Protein AF-0000000080276991 (afdb_homodimer)

Secondary structure (DSSP, 8-state):
-PPPEEES-HHHHHHHHTHHHHHHH----SHHHHHHHHT-----HHHHHHHHHHHHHHHHHHHH-HHHHHHHHHHHHT----HHHHHHHHTTPPP-HHHHHHHHHHHHHHHHHHHHHHHHHTT-GGGPPPP-HHHHHHH-TT----S-----GGG-HHHHHHHHHHHHHHHS---THHHHHHHHHHHHHHHHHHHHHHHHHHHHHTTHHHHHHHHHHHHHHHHHHHHHHHHHHHT-B--EEE-TTS--SEEEEEEE--HHHHHHHHHTT-----EEEEEESEEEEEES-GGGSHHHHHHHHHHHHHHHHTT--BSSSEEEEE--SEEEEE---TTSPPPHHHHHHHHHHHHHHHHHHHHHS-EEEEEESTTTTS-HHHHHHHHHHHHHHHHHHTSEEEEEES-S----SEEEEEEEE-SGGGGG--SGGGGGGGEEEEEEE--SS----HHHHHHHHTT--HHHHHHHHHHHHHH-/-PPPEEES-HHHHHHHHTHHHHHHH----SHHHHHHHHT-----HHHHHHHHHHHHHHHHHHHH-HHHHHHHHHHHHT----HHHHHHHHTTPPP-HHHHHHHHHHHHHHHHHHHHHHHHHTT-GGGPPPP-HHHHHHH-TT----S-----GGG-HHHHHHHHHHHHHHH----THHHHHHHHHHHHHHHHHHHHHHHHHHHHHTTHHHHHHHHHHHHHHHHHHHHHHHHHHHT-B--EEE-TTS--SEEEEEEE--HHHHHHHHHTT-----EEEEEESEEEEEE--GGGSHHHHHHHHHHHHHHHHTT--BSSSEEEEE--SEEEEE---TTSPPPHHHHHHHHHHHHHHHHHHHHHS-EEEEEESTTTTS-HHHHHHHHHHHHHHHHHHTSEEEEEES-S----SEEEEEEEE-SGGGGG--SGGGGGGGEEEEEEE--SS----HHHHHHHHTT--HHHHHHHHHHHHH--

Structure (mmCIF, N/CA/C/O backbone):
data_AF-0000000080276991-model_v1
#
loop_
_entity.id
_entity.type
_entity.pdbx_description
1 polymer 'DNA mismatch repair protein MutS'
#
loop_
_atom_site.group_PDB
_atom_site.id
_atom_site.type_symbol
_atom_site.label_atom_id
_atom_site.label_alt_id
_atom_site.label_comp_id
_atom_site.label_asym_id
_atom_site.label_entity_id
_atom_site.label_seq_id
_atom_site.pdbx_PDB_ins_code
_atom_site.Cartn_x
_atom_site.Cartn_y
_atom_site.Cartn_z
_atom_site.occupancy
_atom_site.B_iso_or_equiv
_atom_site.auth_seq_id
_atom_site.auth_comp_id
_atom_site.auth_asym_id
_atom_site.auth_atom_id
_atom_site.pdbx_PDB_model_num
ATOM 1 N N . MET A 1 1 ? -2.363 28.938 27.312 1 52.66 1 MET A N 1
ATOM 2 C CA . MET A 1 1 ? -3.02 29 26.016 1 52.66 1 MET A CA 1
ATOM 3 C C . MET A 1 1 ? -3.027 27.641 25.328 1 52.66 1 MET A C 1
ATOM 5 O O . MET A 1 1 ? -1.996 26.969 25.266 1 52.66 1 MET A O 1
ATOM 9 N N . THR A 1 2 ? -4.258 27.094 25.188 1 68.06 2 THR A N 1
ATOM 10 C CA . THR A 1 2 ? -4.48 25.688 24.844 1 68.06 2 THR A CA 1
ATOM 11 C C . THR A 1 2 ? -4.078 25.406 23.406 1 68.06 2 THR A C 1
ATOM 13 O O . THR A 1 2 ? -4.43 26.172 22.5 1 68.06 2 THR A O 1
ATOM 16 N N . LEU A 1 3 ? -3.059 24.531 23.25 1 77.38 3 LEU A N 1
ATOM 17 C CA . LEU A 1 3 ? -2.605 24.125 21.922 1 77.38 3 LEU A CA 1
ATOM 18 C C . LEU A 1 3 ? -3.471 23 21.359 1 77.38 3 LEU A C 1
ATOM 20 O O . LEU A 1 3 ? -3.982 22.172 22.125 1 77.38 3 LEU A O 1
ATOM 24 N N . THR A 1 4 ? -3.664 23.172 20.141 1 84.12 4 THR A N 1
ATOM 25 C CA . THR A 1 4 ? -4.43 22.125 19.453 1 84.12 4 THR A CA 1
ATOM 26 C C . THR A 1 4 ? -3.68 20.797 19.484 1 84.12 4 THR A C 1
ATOM 28 O O . THR A 1 4 ? -2.479 20.75 19.203 1 84.12 4 THR A O 1
ATOM 31 N N . THR A 1 5 ? -4.336 19.75 19.875 1 87.06 5 THR A N 1
ATOM 32 C CA . THR A 1 5 ? -3.803 18.406 19.844 1 87.06 5 THR A CA 1
ATOM 33 C C . THR A 1 5 ? -4.457 17.594 18.734 1 87.06 5 THR A C 1
ATOM 35 O O . THR A 1 5 ? -5.598 17.859 18.344 1 87.06 5 THR A O 1
ATOM 38 N N . THR A 1 6 ? -3.688 16.719 18.234 1 87.5 6 THR A N 1
ATOM 39 C CA . THR A 1 6 ? -4.219 15.898 17.141 1 87.5 6 THR A CA 1
ATOM 40 C C . THR A 1 6 ? -4.363 14.445 17.578 1 87.5 6 THR A C 1
ATOM 42 O O . THR A 1 6 ? -3.592 13.961 18.406 1 87.5 6 THR A O 1
ATOM 45 N N . LEU A 1 7 ? -5.289 13.828 17.062 1 86.81 7 LEU A N 1
ATOM 46 C CA . LEU A 1 7 ? -5.527 12.391 17.156 1 86.81 7 LEU A CA 1
ATOM 47 C C . LEU A 1 7 ? -5.73 11.781 15.766 1 86.81 7 LEU A C 1
ATOM 49 O O . LEU A 1 7 ? -6.641 12.188 15.039 1 86.81 7 LEU A O 1
ATOM 53 N N . PRO A 1 8 ? -4.793 10.82 15.484 1 88.69 8 PRO A N 1
ATOM 54 C CA . PRO A 1 8 ? -3.686 10.219 16.234 1 88.69 8 PRO A CA 1
ATOM 55 C C . PRO A 1 8 ? -2.504 11.172 16.406 1 88.69 8 PRO A C 1
ATOM 57 O O . PRO A 1 8 ? -2.666 12.391 16.281 1 88.69 8 PRO A O 1
ATOM 60 N N . LYS A 1 9 ? -1.413 10.5 16.766 1 87.56 9 LYS A N 1
ATOM 61 C CA . LYS A 1 9 ? -0.239 11.336 17.031 1 87.56 9 LYS A CA 1
ATOM 62 C C . LYS A 1 9 ? 0.124 12.164 15.797 1 87.56 9 LYS A C 1
ATOM 64 O O . LYS A 1 9 ? -0.217 11.805 14.672 1 87.56 9 LYS A O 1
ATOM 69 N N . ARG A 1 10 ? 0.792 13.203 16.047 1 89.62 10 ARG A N 1
ATOM 70 C CA . ARG A 1 10 ? 1.015 14.281 15.078 1 89.62 10 ARG A CA 1
ATOM 71 C C . ARG A 1 10 ? 1.619 13.742 13.781 1 89.62 10 ARG A C 1
ATOM 73 O O . ARG A 1 10 ? 1.128 14.031 12.695 1 89.62 10 ARG A O 1
ATOM 80 N N . GLU A 1 11 ? 2.689 12.984 13.891 1 85.81 11 GLU A N 1
ATOM 81 C CA . GLU A 1 11 ? 3.35 12.461 12.695 1 85.81 11 GLU A CA 1
ATOM 82 C C . GLU A 1 11 ? 2.375 11.656 11.836 1 85.81 11 GLU A C 1
ATOM 84 O O . GLU A 1 11 ? 2.318 11.844 10.617 1 85.81 11 GLU A O 1
ATOM 89 N N . GLU A 1 12 ? 1.631 10.852 12.484 1 87.81 12 GLU A N 1
ATOM 90 C CA . GLU A 1 12 ? 0.636 10.039 11.781 1 87.81 12 GLU A CA 1
ATOM 91 C C . GLU A 1 12 ? -0.492 10.914 11.234 1 87.81 12 GLU A C 1
ATOM 93 O O . GLU A 1 12 ? -0.953 10.703 10.109 1 87.81 12 GLU A O 1
ATOM 98 N N . PHE A 1 13 ? -0.869 11.883 12.016 1 92.38 13 PHE A N 1
ATOM 99 C CA . PHE A 1 13 ? -1.935 12.789 11.609 1 92.38 13 PHE A CA 1
ATOM 100 C C . PHE A 1 13 ? -1.542 13.547 10.352 1 92.38 13 PHE A C 1
ATOM 102 O O . PHE A 1 13 ? -2.334 13.664 9.414 1 92.38 13 PHE A O 1
ATOM 109 N N . GLU A 1 14 ? -0.355 14.055 10.266 1 91.5 14 GLU A N 1
ATOM 110 C CA . GLU A 1 14 ? 0.133 14.812 9.117 1 91.5 14 GLU A CA 1
ATOM 111 C C . GLU A 1 14 ? 0.188 13.945 7.863 1 91.5 14 GLU A C 1
ATOM 113 O O . GLU A 1 14 ? -0.109 14.422 6.766 1 91.5 14 GLU A O 1
ATOM 118 N N . ARG A 1 15 ? 0.499 12.773 8.094 1 87.94 15 ARG A N 1
ATOM 119 C CA . ARG A 1 15 ? 0.535 11.844 6.965 1 87.94 15 ARG A CA 1
ATOM 120 C C . ARG A 1 15 ? -0.868 11.578 6.434 1 87.94 15 ARG A C 1
ATOM 122 O O . ARG A 1 15 ? -1.09 11.602 5.219 1 87.94 15 ARG A O 1
ATOM 129 N N . LEU A 1 16 ? -1.776 11.391 7.242 1 88.38 16 LEU A N 1
ATOM 130 C CA . LEU A 1 16 ? -3.141 11.031 6.867 1 88.38 16 LEU A CA 1
ATOM 131 C C . LEU A 1 16 ? -3.842 12.195 6.18 1 88.38 16 LEU A C 1
ATOM 133 O O . LEU A 1 16 ? -4.652 11.992 5.277 1 88.38 16 LEU A O 1
ATOM 137 N N . THR A 1 17 ? -3.543 13.406 6.59 1 91.81 17 THR A N 1
ATOM 138 C CA . THR A 1 17 ? -4.211 14.586 6.055 1 91.81 17 THR A CA 1
ATOM 139 C C . THR A 1 17 ? -3.568 15.023 4.738 1 91.81 17 THR A C 1
ATOM 141 O O . THR A 1 17 ? -4.164 15.781 3.973 1 91.81 17 THR A O 1
ATOM 144 N N . GLY A 1 18 ? -2.348 14.688 4.555 1 88.88 18 GLY A N 1
ATOM 145 C CA . GLY A 1 18 ? -1.602 15.156 3.398 1 88.88 18 GLY A CA 1
ATOM 146 C C . GLY A 1 18 ? -0.81 16.422 3.674 1 88.88 18 GLY A C 1
ATOM 147 O O . GLY A 1 18 ? -0.346 17.078 2.744 1 88.88 18 GLY A O 1
ATOM 148 N N . PHE A 1 19 ? -0.655 16.75 4.938 1 95.44 19 PHE A N 1
ATOM 149 C CA . PHE A 1 19 ? 0.073 17.953 5.293 1 95.44 19 PHE A CA 1
ATOM 150 C C . PHE A 1 19 ? 1.536 17.844 4.879 1 95.44 19 PHE A C 1
ATOM 152 O O . PHE A 1 19 ? 2.205 18.859 4.68 1 95.44 19 PHE A O 1
ATOM 159 N N . GLU A 1 20 ? 2.027 16.688 4.738 1 91.62 20 GLU A N 1
ATOM 160 C CA . GLU A 1 20 ? 3.404 16.484 4.293 1 91.62 20 GLU A CA 1
ATOM 161 C C . GLU A 1 20 ? 3.654 17.172 2.949 1 91.62 20 GLU A C 1
ATOM 163 O O . GLU A 1 20 ? 4.75 17.672 2.697 1 91.62 20 GLU A O 1
ATOM 168 N N . TYR A 1 21 ? 2.658 17.141 2.148 1 93.75 21 TYR A N 1
ATOM 169 C CA . TYR A 1 21 ? 2.746 17.797 0.856 1 93.75 21 TYR A CA 1
ATOM 170 C C . TYR A 1 21 ? 2.961 19.297 1.033 1 93.75 21 TYR A C 1
ATOM 172 O O . TYR A 1 21 ? 3.781 19.906 0.336 1 93.75 21 TYR A O 1
ATOM 180 N N . ILE A 1 22 ? 2.287 19.906 1.948 1 95.88 22 ILE A N 1
ATOM 181 C CA . ILE A 1 22 ? 2.393 21.344 2.244 1 95.88 22 ILE A CA 1
ATOM 182 C C . ILE A 1 22 ? 3.781 21.641 2.803 1 95.88 22 ILE A C 1
ATOM 184 O O . ILE A 1 22 ? 4.43 22.609 2.375 1 95.88 22 ILE A O 1
ATOM 188 N N . LYS A 1 23 ? 4.168 20.797 3.691 1 94.31 23 LYS A N 1
ATOM 189 C CA . LYS A 1 23 ? 5.473 20.969 4.328 1 94.31 23 LYS A CA 1
ATOM 190 C C . LYS A 1 23 ? 6.594 20.953 3.295 1 94.31 23 LYS A C 1
ATOM 192 O O . LYS A 1 23 ? 7.562 21.719 3.41 1 94.31 23 LYS A O 1
ATOM 197 N N . ASN A 1 24 ? 6.434 20.172 2.305 1 94.38 24 ASN A N 1
ATOM 198 C CA . ASN A 1 24 ? 7.469 20.016 1.287 1 94.38 24 ASN A CA 1
ATOM 199 C C . ASN A 1 24 ? 7.492 21.203 0.328 1 94.38 24 ASN A C 1
ATOM 201 O O . ASN A 1 24 ? 8.484 21.438 -0.364 1 94.38 24 ASN A O 1
ATOM 205 N N . LYS A 1 25 ? 6.477 21.969 0.309 1 95.94 25 LYS A N 1
ATOM 206 C CA . LYS A 1 25 ? 6.379 23.094 -0.622 1 95.94 25 LYS A CA 1
ATOM 207 C C . LYS A 1 25 ? 6.867 24.391 0.024 1 95.94 25 LYS A C 1
ATOM 209 O O . LYS A 1 25 ? 7.207 25.344 -0.674 1 95.94 25 LYS A O 1
ATOM 214 N N . ILE A 1 26 ? 6.902 24.375 1.318 1 96.75 26 ILE A N 1
ATOM 215 C CA . ILE A 1 26 ? 7.344 25.578 2.025 1 96.75 26 ILE A CA 1
ATOM 216 C C . ILE A 1 26 ? 8.852 25.766 1.832 1 96.75 26 ILE A C 1
ATOM 218 O O . ILE A 1 26 ? 9.617 24.797 1.904 1 96.75 26 ILE A O 1
ATOM 222 N N . ASP A 1 27 ? 9.219 27.016 1.611 1 96.62 27 ASP A N 1
ATOM 223 C CA . ASP A 1 27 ? 10.625 27.25 1.288 1 96.62 27 ASP A CA 1
ATOM 224 C C . ASP A 1 27 ? 11.172 28.438 2.082 1 96.62 27 ASP A C 1
ATOM 226 O O . ASP A 1 27 ? 11.492 29.484 1.51 1 96.62 27 ASP A O 1
ATOM 230 N N . PRO A 1 28 ? 11.352 28.203 3.342 1 97.75 28 PRO A N 1
ATOM 231 C CA . PRO A 1 28 ? 12.031 29.25 4.113 1 97.75 28 PRO A CA 1
ATOM 232 C C . PRO A 1 28 ? 13.484 29.453 3.674 1 97.75 28 PRO A C 1
ATOM 234 O O . PRO A 1 28 ? 14.125 28.516 3.182 1 97.75 28 PRO A O 1
ATOM 237 N N . LYS A 1 29 ? 13.984 30.625 3.881 1 97.75 29 LYS A N 1
ATOM 238 C CA . LYS A 1 29 ? 15.297 30.953 3.326 1 97.75 29 LYS A CA 1
ATOM 239 C C . LYS A 1 29 ? 16.375 30.922 4.406 1 97.75 29 LYS A C 1
ATOM 241 O O . LYS A 1 29 ? 17.547 30.703 4.105 1 97.75 29 LYS A O 1
ATOM 246 N N . THR A 1 30 ? 15.984 31.172 5.66 1 97.81 30 THR A N 1
ATOM 247 C CA . THR A 1 30 ? 16.953 31.188 6.746 1 97.81 30 THR A CA 1
ATOM 248 C C . THR A 1 30 ? 17.031 29.828 7.426 1 97.81 30 THR A C 1
ATOM 250 O O . THR A 1 30 ? 16.062 29.047 7.395 1 97.81 30 THR A O 1
ATOM 253 N N . PRO A 1 31 ? 18.141 29.547 8.031 1 96.5 31 PRO A N 1
ATOM 254 C CA . PRO A 1 31 ? 18.219 28.297 8.805 1 96.5 31 PRO A CA 1
ATOM 255 C C . PRO A 1 31 ? 17.203 28.234 9.938 1 96.5 31 PRO A C 1
ATOM 257 O O . PRO A 1 31 ? 16.641 27.172 10.211 1 96.5 31 PRO A O 1
ATOM 260 N N . MET A 1 32 ? 16.969 29.344 10.539 1 95.69 32 MET A N 1
ATOM 261 C CA . MET A 1 32 ? 15.984 29.391 11.625 1 95.69 32 MET A CA 1
ATOM 262 C C . MET A 1 32 ? 14.578 29.109 11.102 1 95.69 32 MET A C 1
ATOM 264 O O . MET A 1 32 ? 13.797 28.406 11.75 1 95.69 32 MET A O 1
ATOM 268 N N . GLY A 1 33 ? 14.344 29.641 9.992 1 96.31 33 GLY A N 1
ATOM 269 C CA . GLY A 1 33 ? 13.062 29.359 9.367 1 96.31 33 GLY A CA 1
ATOM 270 C C . GLY A 1 33 ? 12.867 27.906 9.008 1 96.31 33 GLY A C 1
ATOM 271 O O . GLY A 1 33 ? 11.805 27.328 9.25 1 96.31 33 GLY A O 1
ATOM 272 N N . LYS A 1 34 ? 13.914 27.328 8.477 1 96.5 34 LYS A N 1
ATOM 273 C CA . LYS A 1 34 ? 13.875 25.906 8.133 1 96.5 34 LYS A CA 1
ATOM 274 C C . LYS A 1 34 ? 13.633 25.047 9.367 1 96.5 34 LYS A C 1
ATOM 276 O O . LYS A 1 34 ? 12.836 24.109 9.32 1 96.5 34 LYS A O 1
ATOM 281 N N . ARG A 1 35 ? 14.258 25.391 10.406 1 95.19 35 ARG A N 1
ATOM 282 C CA . ARG A 1 35 ? 14.078 24.672 11.664 1 95.19 35 ARG A CA 1
ATOM 283 C C . ARG A 1 35 ? 12.664 24.844 12.188 1 95.19 35 ARG A C 1
ATOM 285 O O . ARG A 1 35 ? 12.07 23.891 12.711 1 95.19 35 ARG A O 1
ATOM 292 N N . TYR A 1 36 ? 12.18 26.016 12.078 1 95.75 36 TYR A N 1
ATOM 293 C CA . TYR A 1 36 ? 10.828 26.297 12.531 1 95.75 36 TYR A CA 1
ATOM 294 C C . TYR A 1 36 ? 9.82 25.375 11.844 1 95.75 36 TYR A C 1
ATOM 296 O O . TYR A 1 36 ? 8.984 24.75 12.508 1 95.75 36 TYR A O 1
ATOM 304 N N . PHE A 1 37 ? 9.906 25.25 10.586 1 96.12 37 PHE A N 1
ATOM 305 C CA . PHE A 1 37 ? 8.922 24.484 9.836 1 96.12 37 PHE A CA 1
ATOM 306 C C . PHE A 1 37 ? 9.148 22.984 10 1 96.12 37 PHE A C 1
ATOM 308 O O . PHE A 1 37 ? 8.234 22.188 9.828 1 96.12 37 PHE A O 1
ATOM 315 N N . LYS A 1 38 ? 10.328 22.609 10.32 1 92.25 38 LYS A N 1
ATOM 316 C CA . LYS A 1 38 ? 10.617 21.219 10.625 1 92.25 38 LYS A CA 1
ATOM 317 C C . LYS A 1 38 ? 9.914 20.766 11.898 1 92.25 38 LYS A C 1
ATOM 319 O O . LYS A 1 38 ? 9.43 19.641 11.984 1 92.25 38 LYS A O 1
ATOM 324 N N . TYR A 1 39 ? 9.828 21.719 12.828 1 91.94 39 TYR A N 1
ATOM 325 C CA . TYR A 1 39 ? 9.25 21.391 14.125 1 91.94 39 TYR A CA 1
ATOM 326 C C . TYR A 1 39 ? 7.98 22.188 14.375 1 91.94 39 TYR A C 1
ATOM 328 O O . TYR A 1 39 ? 7.754 22.672 15.492 1 91.94 39 TYR A O 1
ATOM 336 N N . LEU A 1 40 ? 7.238 22.25 13.391 1 92.69 40 LEU A N 1
ATOM 337 C CA . LEU A 1 40 ? 6.012 23.047 13.438 1 92.69 40 LEU A CA 1
ATOM 338 C C . LEU A 1 40 ? 5.078 22.531 14.531 1 92.69 40 LEU A C 1
ATOM 340 O O . LEU A 1 40 ? 4.879 21.328 14.672 1 92.69 40 LEU A O 1
ATOM 344 N N . GLN A 1 41 ? 4.555 23.484 15.312 1 92.19 41 GLN A N 1
ATOM 345 C CA . GLN A 1 41 ? 3.58 23.172 16.359 1 92.19 41 GLN A CA 1
ATOM 346 C C . GLN A 1 41 ? 2.355 24.078 16.25 1 92.19 41 GLN A C 1
ATOM 348 O O . GLN A 1 41 ? 2.465 25.234 15.812 1 92.19 41 GLN A O 1
ATOM 353 N N . PRO A 1 42 ? 1.209 23.562 16.672 1 95.44 42 PRO A N 1
ATOM 354 C CA . PRO A 1 42 ? 0.03 24.422 16.672 1 95.44 42 PRO A CA 1
ATOM 355 C C . PRO A 1 42 ? 0.218 25.672 17.547 1 95.44 42 PRO A C 1
ATOM 357 O O . PRO A 1 42 ? 0.994 25.641 18.5 1 95.44 42 PRO A O 1
ATOM 360 N N . LEU A 1 43 ? -0.495 26.703 17.125 1 96.69 43 LEU A N 1
ATOM 361 C CA . LEU A 1 43 ? -0.382 27.984 17.812 1 96.69 43 LEU A CA 1
ATOM 362 C C . LEU A 1 43 ? -1.617 28.266 18.672 1 96.69 43 LEU A C 1
ATOM 364 O O . LEU A 1 43 ? -2.645 27.594 18.5 1 96.69 43 LEU A O 1
ATOM 368 N N . ASN A 1 44 ? -1.461 29.156 19.609 1 95.06 44 ASN A N 1
ATOM 369 C CA . ASN A 1 44 ? -2.65 29.641 20.297 1 95.06 44 ASN A CA 1
ATOM 370 C C . ASN A 1 44 ? -3.43 30.641 19.453 1 95.06 44 ASN A C 1
ATOM 372 O O . ASN A 1 44 ? -2.943 31.078 18.406 1 95.06 44 ASN A O 1
ATOM 376 N N . TYR A 1 45 ? -4.582 30.953 19.859 1 95.62 45 TYR A N 1
ATOM 377 C CA . TYR A 1 45 ? -5.52 31.734 19.062 1 95.62 45 TYR A CA 1
ATOM 378 C C . TYR A 1 45 ? -4.91 33.062 18.672 1 95.62 45 TYR A C 1
ATOM 380 O O . TYR A 1 45 ? -4.961 33.469 17.5 1 95.62 45 TYR A O 1
ATOM 388 N N . GLU A 1 46 ? -4.293 33.75 19.578 1 95.69 46 GLU A N 1
ATOM 389 C CA . GLU A 1 46 ? -3.732 35.062 19.328 1 95.69 46 GLU A CA 1
ATOM 390 C C . GLU A 1 46 ? -2.621 35 18.281 1 95.69 46 GLU A C 1
ATOM 392 O O . GLU A 1 46 ? -2.562 35.844 17.391 1 95.69 46 GLU A O 1
ATOM 397 N N . HIS A 1 47 ? -1.778 34.031 18.438 1 96.5 47 HIS A N 1
ATOM 398 C CA . HIS A 1 47 ? -0.653 33.906 17.516 1 96.5 47 HIS A CA 1
ATOM 399 C C . HIS A 1 47 ? -1.123 33.5 16.125 1 96.5 47 HIS A C 1
ATOM 401 O O . HIS A 1 47 ? -0.512 33.875 15.117 1 96.5 47 HIS A O 1
ATOM 407 N N . ILE A 1 48 ? -2.195 32.75 16.094 1 97.81 48 ILE A N 1
ATOM 408 C CA . ILE A 1 48 ? -2.758 32.406 14.789 1 97.81 48 ILE A CA 1
ATOM 409 C C . ILE A 1 48 ? -3.207 33.656 14.062 1 97.81 48 ILE A C 1
ATOM 411 O O . ILE A 1 48 ? -2.875 33.875 12.891 1 97.81 48 ILE A O 1
ATOM 415 N N . LEU A 1 49 ? -3.863 34.5 14.75 1 97.31 49 LEU A N 1
ATOM 416 C CA . LEU A 1 49 ? -4.367 35.719 14.148 1 97.31 49 LEU A CA 1
ATOM 417 C C . LEU A 1 49 ? -3.215 36.594 13.664 1 97.31 49 LEU A C 1
ATOM 419 O O . LEU A 1 49 ? -3.301 37.219 12.602 1 97.31 49 LEU A O 1
ATOM 423 N N . GLU A 1 50 ? -2.197 36.625 14.492 1 97.19 50 GLU A N 1
ATOM 424 C CA . GLU A 1 50 ? -1.012 37.375 14.109 1 97.19 50 GLU A CA 1
ATOM 425 C C . GLU A 1 50 ? -0.426 36.875 12.797 1 97.19 50 GLU A C 1
ATOM 427 O O . GLU A 1 50 ? -0.153 37.656 11.883 1 97.19 50 GLU A O 1
ATOM 432 N N . HIS A 1 51 ? -0.233 35.594 12.758 1 98.19 51 HIS A N 1
ATOM 433 C CA . HIS A 1 51 ? 0.333 35 11.555 1 98.19 51 HIS A CA 1
ATOM 434 C C . HIS A 1 51 ? -0.547 35.281 10.336 1 98.19 51 HIS A C 1
ATOM 436 O O . HIS A 1 51 ? -0.042 35.594 9.258 1 98.19 51 HIS A O 1
ATOM 442 N N . LEU A 1 52 ? -1.886 35.125 10.539 1 98.5 52 LEU A N 1
ATOM 443 C CA . LEU A 1 52 ? -2.816 35.312 9.43 1 98.5 52 LEU A CA 1
ATOM 444 C C . LEU A 1 52 ? -2.768 36.75 8.914 1 98.5 52 LEU A C 1
ATOM 446 O O . LEU A 1 52 ? -2.682 37 7.707 1 98.5 52 LEU A O 1
ATOM 450 N N . ASN A 1 53 ? -2.785 37.656 9.797 1 97.69 53 ASN A N 1
ATOM 451 C CA . ASN A 1 53 ? -2.742 39.062 9.422 1 97.69 53 ASN A CA 1
ATOM 452 C C . ASN A 1 53 ? -1.417 39.406 8.758 1 97.69 53 ASN A C 1
ATOM 454 O O . ASN A 1 53 ? -1.396 40.125 7.758 1 97.69 53 ASN A O 1
ATOM 458 N N . ASP A 1 54 ? -0.353 38.969 9.344 1 97.81 54 ASP A N 1
ATOM 459 C CA . ASP A 1 54 ? 0.969 39.25 8.805 1 97.81 54 ASP A CA 1
ATOM 460 C C . ASP A 1 54 ? 1.171 38.594 7.445 1 97.81 54 ASP A C 1
ATOM 462 O O . ASP A 1 54 ? 1.828 39.156 6.562 1 97.81 54 ASP A O 1
ATOM 466 N N . THR A 1 55 ? 0.619 37.406 7.285 1 98.38 55 THR A N 1
ATOM 467 C CA . THR A 1 55 ? 0.67 36.75 5.988 1 98.38 55 THR A CA 1
ATOM 468 C C . THR A 1 55 ? -0.089 37.562 4.938 1 98.38 55 THR A C 1
ATOM 470 O O . THR A 1 55 ? 0.376 37.719 3.807 1 98.38 55 THR A O 1
ATOM 473 N N . GLU A 1 56 ? -1.252 38.062 5.309 1 97.69 56 GLU A N 1
ATOM 474 C CA . GLU A 1 56 ? -2.031 38.906 4.406 1 97.69 56 GLU A CA 1
ATOM 475 C C . GLU A 1 56 ? -1.24 40.125 3.98 1 97.69 56 GLU A C 1
ATOM 477 O O . GLU A 1 56 ? -1.263 40.5 2.811 1 97.69 56 GLU A O 1
ATOM 482 N N . PHE A 1 57 ? -0.557 40.656 4.922 1 96.31 57 PHE A N 1
ATOM 483 C CA . PHE A 1 57 ? 0.277 41.844 4.66 1 96.31 57 PHE A CA 1
ATOM 484 C C . PHE A 1 57 ? 1.359 41.5 3.639 1 96.31 57 PHE A C 1
ATOM 486 O O . PHE A 1 57 ? 1.548 42.25 2.668 1 96.31 57 PHE A O 1
ATOM 493 N N . PHE A 1 58 ? 2.07 40.469 3.818 1 97 58 PHE A N 1
ATOM 494 C CA . PHE A 1 58 ? 3.154 40.094 2.916 1 97 58 PHE A CA 1
ATOM 495 C C . PHE A 1 58 ? 2.609 39.719 1.547 1 97 58 PHE A C 1
ATOM 497 O O . PHE A 1 58 ? 3.283 39.906 0.53 1 97 58 PHE A O 1
ATOM 504 N N . LEU A 1 59 ? 1.422 39.156 1.543 1 97.44 59 LEU A N 1
ATOM 505 C CA . LEU A 1 59 ? 0.795 38.844 0.261 1 97.44 59 LEU A CA 1
ATOM 506 C C . LEU A 1 59 ? 0.557 40.125 -0.544 1 97.44 59 LEU A C 1
ATOM 508 O O . LEU A 1 59 ? 0.746 40.125 -1.763 1 97.44 59 LEU A O 1
ATOM 512 N N . HIS A 1 60 ? 0.12 41.062 0.152 1 95.75 60 HIS A N 1
ATOM 513 C CA . HIS A 1 60 ? -0.052 42.375 -0.493 1 95.75 60 HIS A CA 1
ATOM 514 C C . HIS A 1 60 ? 1.276 42.906 -1.021 1 95.75 60 HIS A C 1
ATOM 516 O O . HIS A 1 60 ? 1.334 43.469 -2.121 1 95.75 60 HIS A O 1
ATOM 522 N N . LEU A 1 61 ? 2.342 42.719 -0.26 1 94.81 61 LEU A N 1
ATOM 523 C CA . LEU A 1 61 ? 3.668 43.188 -0.673 1 94.81 61 LEU A CA 1
ATOM 524 C C . LEU A 1 61 ? 4.137 42.406 -1.906 1 94.81 61 LEU A C 1
ATOM 526 O O . LEU A 1 61 ? 4.738 43 -2.812 1 94.81 61 LEU A O 1
ATOM 530 N N . LEU A 1 62 ? 3.877 41.188 -1.884 1 96.25 62 LEU A N 1
ATOM 531 C CA . LEU A 1 62 ? 4.266 40.312 -3.002 1 96.25 62 LEU A CA 1
ATOM 532 C C . LEU A 1 62 ? 3.602 40.781 -4.297 1 96.25 62 LEU A C 1
ATOM 534 O O . LEU A 1 62 ? 4.195 40.688 -5.371 1 96.25 62 LEU A O 1
ATOM 538 N N . LYS A 1 63 ? 2.412 41.281 -4.172 1 96.06 63 LYS A N 1
ATOM 539 C CA . LYS A 1 63 ? 1.648 41.719 -5.336 1 96.06 63 LYS A CA 1
ATOM 540 C C . LYS A 1 63 ? 2.062 43.125 -5.762 1 96.06 63 LYS A C 1
ATOM 542 O O . LYS A 1 63 ? 2.287 43.375 -6.949 1 96.06 63 LYS A O 1
ATOM 547 N N . SER A 1 64 ? 2.26 44 -4.809 1 95.25 64 SER A N 1
ATOM 548 C CA . SER A 1 64 ? 2.457 45.438 -5.074 1 95.25 64 SER A CA 1
ATOM 549 C C . SER A 1 64 ? 3.934 45.75 -5.27 1 95.25 64 SER A C 1
ATOM 551 O O . SER A 1 64 ? 4.277 46.688 -5.992 1 95.25 64 SER A O 1
ATOM 553 N N . TYR A 1 65 ? 4.801 45 -4.562 1 94.38 65 TYR A N 1
ATOM 554 C CA . TYR A 1 65 ? 6.23 45.281 -4.598 1 94.38 65 TYR A CA 1
ATOM 555 C C . TYR A 1 65 ? 7.031 44 -4.801 1 94.38 65 TYR A C 1
ATOM 557 O O . TYR A 1 65 ? 7.906 43.656 -3.996 1 94.38 65 TYR A O 1
ATOM 565 N N . PRO A 1 66 ? 6.938 43.375 -5.91 1 95.12 66 PRO A N 1
ATOM 566 C CA . PRO A 1 66 ? 7.574 42.062 -6.105 1 95.12 66 PRO A CA 1
ATOM 567 C C . PRO A 1 66 ? 9.094 42.156 -6.078 1 95.12 66 PRO A C 1
ATOM 569 O O . PRO A 1 66 ? 9.758 41.219 -5.566 1 95.12 66 PRO A O 1
ATOM 572 N N . LYS A 1 67 ? 9.664 43.156 -6.547 1 95 67 LYS A N 1
ATOM 573 C CA . LYS A 1 67 ? 11.117 43.281 -6.598 1 95 67 LYS A CA 1
ATOM 574 C C . LYS A 1 67 ? 11.703 43.438 -5.195 1 95 67 LYS A C 1
ATOM 576 O O . LYS A 1 67 ? 12.766 42.906 -4.895 1 95 67 LYS A O 1
ATOM 581 N N . VAL A 1 68 ? 10.984 44.188 -4.41 1 93.69 68 VAL A N 1
ATOM 582 C CA . VAL A 1 68 ? 11.43 44.406 -3.037 1 93.69 68 VAL A CA 1
ATOM 583 C C . VAL A 1 68 ? 11.43 43.094 -2.273 1 93.69 68 VAL A C 1
ATOM 585 O O . VAL A 1 68 ? 12.367 42.812 -1.522 1 93.69 68 VAL A O 1
ATOM 588 N N . VAL A 1 69 ? 10.414 42.375 -2.529 1 95.25 69 VAL A N 1
ATOM 589 C CA . VAL A 1 69 ? 10.289 41.094 -1.833 1 95.25 69 VAL A CA 1
ATOM 590 C C . VAL A 1 69 ? 11.375 40.125 -2.326 1 95.25 69 VAL A C 1
ATOM 592 O O . VAL A 1 69 ? 11.938 39.344 -1.542 1 95.25 69 VAL A O 1
ATOM 595 N N . GLU A 1 70 ? 11.672 40.219 -3.549 1 96.19 70 GLU A N 1
ATOM 596 C CA . GLU A 1 70 ? 12.742 39.375 -4.105 1 96.19 70 GLU A CA 1
ATOM 597 C C . GLU A 1 70 ? 14.086 39.719 -3.467 1 96.19 70 GLU A C 1
ATOM 599 O O . GLU A 1 70 ? 14.875 38.812 -3.174 1 96.19 70 GLU A O 1
ATOM 604 N N . GLU A 1 71 ? 14.32 40.938 -3.291 1 96.12 71 GLU A N 1
ATOM 605 C CA . GLU A 1 71 ? 15.555 41.375 -2.646 1 96.12 71 GLU A CA 1
ATOM 606 C C . GLU A 1 71 ? 15.609 40.906 -1.191 1 96.12 71 GLU A C 1
ATOM 608 O O . GLU A 1 71 ? 16.656 40.5 -0.704 1 96.12 71 GLU A O 1
ATOM 613 N N . LEU A 1 72 ? 14.508 41.031 -0.594 1 96.5 72 LEU A N 1
ATOM 614 C CA . LEU A 1 72 ? 14.414 40.594 0.79 1 96.5 72 LEU A CA 1
ATOM 615 C C . LEU A 1 72 ? 14.727 39.094 0.896 1 96.5 72 LEU A C 1
ATOM 617 O O . LEU A 1 72 ? 15.461 38.688 1.793 1 96.5 72 LEU A O 1
ATOM 621 N N . GLU A 1 73 ? 14.211 38.375 0.007 1 96.69 73 GLU A N 1
ATOM 622 C CA . GLU A 1 73 ? 14.461 36.938 -0.016 1 96.69 73 GLU A CA 1
ATOM 623 C C . GLU A 1 73 ? 15.945 36.656 -0.192 1 96.69 73 GLU A C 1
ATOM 625 O O . GLU A 1 73 ? 16.484 35.75 0.461 1 96.69 73 GLU A O 1
ATOM 630 N N . HIS A 1 74 ? 16.5 37.344 -1.048 1 97.06 74 HIS A N 1
ATOM 631 C CA . HIS A 1 74 ? 17.922 37.188 -1.279 1 97.06 74 HIS A CA 1
ATOM 632 C C . HIS A 1 74 ? 18.734 37.5 -0.016 1 97.06 74 HIS A C 1
ATOM 634 O O . HIS A 1 74 ? 19.672 36.75 0.311 1 97.06 74 HIS A O 1
ATOM 640 N N . ASP A 1 75 ? 18.375 38.531 0.606 1 97.25 75 ASP A N 1
ATOM 641 C CA . ASP A 1 75 ? 19.062 38.875 1.843 1 97.25 75 ASP A CA 1
ATOM 642 C C . ASP A 1 75 ? 18.875 37.812 2.91 1 97.25 75 ASP A C 1
ATOM 644 O O . ASP A 1 75 ? 19.812 37.469 3.635 1 97.25 75 ASP A O 1
ATOM 648 N N . LEU A 1 76 ? 17.672 37.344 2.98 1 97.81 76 LEU A N 1
ATOM 649 C CA . LEU A 1 76 ? 17.391 36.312 3.963 1 97.81 76 LEU A CA 1
ATOM 650 C C . LEU A 1 76 ? 18.219 35.062 3.697 1 97.81 76 LEU A C 1
ATOM 652 O O . LEU A 1 76 ? 18.625 34.375 4.633 1 97.81 76 LEU A O 1
ATOM 656 N N . GLU A 1 77 ? 18.484 34.781 2.479 1 97.06 77 GLU A N 1
ATOM 657 C CA . GLU A 1 77 ? 19.297 33.625 2.092 1 97.06 77 GLU A CA 1
ATOM 658 C C . GLU A 1 77 ? 20.719 33.75 2.607 1 97.06 77 GLU A C 1
ATOM 660 O O . GLU A 1 77 ? 21.406 32.75 2.812 1 97.06 77 GLU A O 1
ATOM 665 N N . CYS A 1 78 ? 21.094 34.938 2.846 1 96.56 78 CYS A N 1
ATOM 666 C CA . CYS A 1 78 ? 22.469 35.219 3.252 1 96.56 78 CYS A CA 1
ATOM 667 C C . CYS A 1 78 ? 22.594 35.219 4.77 1 96.56 78 CYS A C 1
ATOM 669 O O . CYS A 1 78 ? 23.703 35.344 5.301 1 96.56 78 CYS A O 1
ATOM 671 N N . ILE A 1 79 ? 21.547 34.969 5.422 1 96.94 79 ILE A N 1
ATOM 672 C CA . ILE A 1 79 ? 21.547 35 6.879 1 96.94 79 ILE A CA 1
ATOM 673 C C . ILE A 1 79 ? 22.203 33.75 7.422 1 96.94 79 ILE A C 1
ATOM 675 O O . ILE A 1 79 ? 21.875 32.625 6.984 1 96.94 79 ILE A O 1
ATOM 679 N N . VAL A 1 80 ? 23.078 33.969 8.359 1 94.5 80 VAL A N 1
ATOM 680 C CA . VAL A 1 80 ? 23.734 32.844 9.055 1 94.5 80 VAL A CA 1
ATOM 681 C C . VAL A 1 80 ? 23.078 32.625 10.422 1 94.5 80 VAL A C 1
ATOM 683 O O . VAL A 1 80 ? 22.609 33.594 11.047 1 94.5 80 VAL A O 1
ATOM 686 N N . ASP A 1 81 ? 23.078 31.438 10.836 1 94.44 81 ASP A N 1
ATOM 687 C CA . ASP A 1 81 ? 22.484 31.141 12.141 1 94.44 81 ASP A CA 1
ATOM 688 C C . ASP A 1 81 ? 23.484 31.438 13.266 1 94.44 81 ASP A C 1
ATOM 690 O O . ASP A 1 81 ? 24.422 30.688 13.484 1 94.44 81 ASP A O 1
ATOM 694 N N . VAL A 1 82 ? 23.188 32.438 13.977 1 96.31 82 VAL A N 1
ATOM 695 C CA . VAL A 1 82 ? 24.078 32.844 15.062 1 96.31 82 VAL A CA 1
ATOM 696 C C . VAL A 1 82 ? 23.375 32.656 16.406 1 96.31 82 VAL A C 1
ATOM 698 O O . VAL A 1 82 ? 23.656 33.375 17.359 1 96.31 82 VAL A O 1
ATOM 701 N N . SER A 1 83 ? 22.406 31.797 16.469 1 95.38 83 SER A N 1
ATOM 702 C CA . SER A 1 83 ? 21.625 31.578 17.688 1 95.38 83 SER A CA 1
ATOM 703 C C . SER A 1 83 ? 22.516 31.156 18.844 1 95.38 83 SER A C 1
ATOM 705 O O . SER A 1 83 ? 22.391 31.672 19.953 1 95.38 83 SER A O 1
ATOM 707 N N . ARG A 1 84 ? 23.391 30.312 18.562 1 95.06 84 ARG A N 1
ATOM 708 C CA . ARG A 1 84 ? 24.297 29.844 19.609 1 95.06 84 ARG A CA 1
ATOM 709 C C . ARG A 1 84 ? 25.234 30.953 20.062 1 95.06 84 ARG A C 1
ATOM 711 O O . ARG A 1 84 ? 25.5 31.094 21.25 1 95.06 84 ARG A O 1
ATOM 718 N N . THR A 1 85 ? 25.719 31.672 19.078 1 96.94 85 THR A N 1
ATOM 719 C CA . THR A 1 85 ? 26.609 32.781 19.391 1 96.94 85 THR A CA 1
ATOM 720 C C . THR A 1 85 ? 25.922 33.812 20.281 1 96.94 85 THR A C 1
ATOM 722 O O . THR A 1 85 ? 26.5 34.281 21.25 1 96.94 85 THR A O 1
ATOM 725 N N . ILE A 1 86 ? 24.75 34.031 20 1 96.56 86 ILE A N 1
ATOM 726 C CA . ILE A 1 86 ? 23.969 35 20.766 1 96.56 86 ILE A CA 1
ATOM 727 C C . ILE A 1 86 ? 23.703 34.438 22.172 1 96.56 86 ILE A C 1
ATOM 729 O O . ILE A 1 86 ? 23.75 35.188 23.156 1 96.56 86 ILE A O 1
ATOM 733 N N . GLU A 1 87 ? 23.484 33.25 22.297 1 96 87 GLU A N 1
ATOM 734 C CA . GLU A 1 87 ? 23.312 32.625 23.594 1 96 87 GLU A CA 1
ATOM 735 C C . GLU A 1 87 ? 24.578 32.719 24.438 1 96 87 GLU A C 1
ATOM 737 O O . GLU A 1 87 ? 24.516 33 25.641 1 96 87 GLU A O 1
ATOM 742 N N . ARG A 1 88 ? 25.641 32.469 23.797 1 96.81 88 ARG A N 1
ATOM 743 C CA . ARG A 1 88 ? 26.922 32.562 24.484 1 96.81 88 ARG A CA 1
ATOM 744 C C . ARG A 1 88 ? 27.188 34 24.953 1 96.81 88 ARG A C 1
ATOM 746 O O . ARG A 1 88 ? 27.688 34.219 26.062 1 96.81 88 ARG A O 1
ATOM 753 N N . ILE A 1 89 ? 26.828 34.969 24.094 1 96.94 89 ILE A N 1
ATOM 754 C CA . ILE A 1 89 ? 26.953 36.375 24.453 1 96.94 89 ILE A CA 1
ATOM 755 C C . ILE A 1 89 ? 26.094 36.656 25.672 1 96.94 89 ILE A C 1
ATOM 757 O O . ILE A 1 89 ? 26.547 37.312 26.625 1 96.94 89 ILE A O 1
ATOM 761 N N . SER A 1 90 ? 24.922 36.188 25.688 1 96.44 90 SER A N 1
ATOM 762 C CA . SER A 1 90 ? 23.969 36.438 26.781 1 96.44 90 SER A CA 1
ATOM 763 C C . SER A 1 90 ? 24.5 35.844 28.078 1 96.44 90 SER A C 1
ATOM 765 O O . SER A 1 90 ? 24.234 36.375 29.156 1 96.44 90 SER A O 1
ATOM 767 N N . ASN A 1 91 ? 25.234 34.781 27.969 1 96.25 91 ASN A N 1
ATOM 768 C CA . ASN A 1 91 ? 25.797 34.125 29.141 1 96.25 91 ASN A CA 1
ATOM 769 C C . ASN A 1 91 ? 27.094 34.781 29.609 1 96.25 91 ASN A C 1
ATOM 771 O O . ASN A 1 91 ? 27.656 34.375 30.625 1 96.25 91 ASN A O 1
ATOM 775 N N . GLY A 1 92 ? 27.578 35.656 28.859 1 95.25 92 GLY A N 1
ATOM 776 C CA . GLY A 1 92 ? 28.797 36.375 29.219 1 95.25 92 GLY A CA 1
ATOM 777 C C . GLY A 1 92 ? 30.062 35.625 28.844 1 95.25 92 GLY A C 1
ATOM 778 O O . GLY A 1 92 ? 31.109 35.844 29.453 1 95.25 92 GLY A O 1
ATOM 779 N N . GLU A 1 93 ? 29.938 34.844 27.859 1 97.06 93 GLU A N 1
ATOM 780 C CA . GLU A 1 93 ? 31.094 34.062 27.422 1 97.06 93 GLU A CA 1
ATOM 781 C C . GLU A 1 93 ? 31.938 34.844 26.406 1 97.06 93 GLU A C 1
ATOM 783 O O . GLU A 1 93 ? 31.438 35.781 25.766 1 97.06 93 GLU A O 1
ATOM 788 N N . ILE A 1 94 ? 33.25 34.438 26.328 1 96.88 94 ILE A N 1
ATOM 789 C CA . ILE A 1 94 ? 34.125 35.062 25.375 1 96.88 94 ILE A CA 1
ATOM 790 C C . ILE A 1 94 ? 34 34.406 24 1 96.88 94 ILE A C 1
ATOM 792 O O . ILE A 1 94 ? 34.094 33.188 23.906 1 96.88 94 ILE A O 1
ATOM 796 N N . LEU A 1 95 ? 33.75 35.125 22.984 1 97.31 95 LEU A N 1
ATOM 797 C CA . LEU A 1 95 ? 33.594 34.625 21.641 1 97.31 95 LEU A CA 1
ATOM 798 C C . LEU A 1 95 ? 34.938 34.531 20.922 1 97.31 95 LEU A C 1
ATOM 800 O O . LEU A 1 95 ? 35.875 35.281 21.234 1 97.31 95 LEU A O 1
ATOM 804 N N . ASP A 1 96 ? 35.031 33.594 20.016 1 96.19 96 ASP A N 1
ATOM 805 C CA . ASP A 1 96 ? 36.25 33.5 19.203 1 96.19 96 ASP A CA 1
ATOM 806 C C . ASP A 1 96 ? 36.062 34.281 17.891 1 96.19 96 ASP A C 1
ATOM 808 O O . ASP A 1 96 ? 35.062 34.938 17.672 1 96.19 96 ASP A O 1
ATOM 812 N N . GLU A 1 97 ? 37.125 34.188 17.047 1 95 97 GLU A N 1
ATOM 813 C CA . GLU A 1 97 ? 37.156 35 15.82 1 95 97 GLU A CA 1
ATOM 814 C C . GLU A 1 97 ? 36.094 34.5 14.82 1 95 97 GLU A C 1
ATOM 816 O O . GLU A 1 97 ? 35.531 35.312 14.086 1 95 97 GLU A O 1
ATOM 821 N N . ILE A 1 98 ? 35.875 33.25 14.859 1 95.31 98 ILE A N 1
ATOM 822 C CA . ILE A 1 98 ? 34.938 32.656 13.922 1 95.31 98 ILE A CA 1
ATOM 823 C C . ILE A 1 98 ? 33.5 33.094 14.289 1 95.31 98 ILE A C 1
ATOM 825 O O . ILE A 1 98 ? 32.719 33.5 13.422 1 95.31 98 ILE A O 1
ATOM 829 N N . GLU A 1 99 ? 33.219 33.062 15.547 1 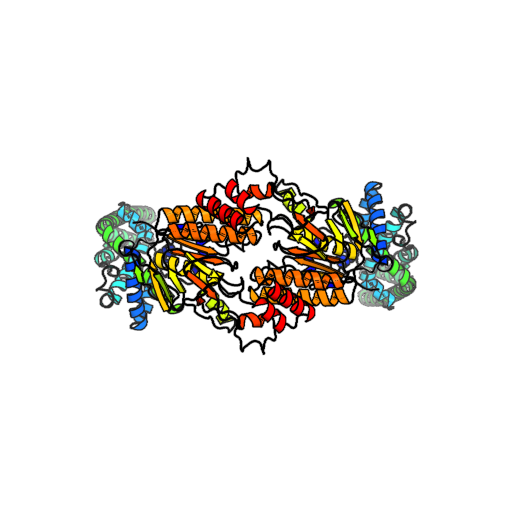96.69 99 GLU A N 1
ATOM 830 C CA . GLU A 1 99 ? 31.922 33.5 16.031 1 96.69 99 GLU A CA 1
ATOM 831 C C . GLU A 1 99 ? 31.688 34.969 15.758 1 96.69 99 GLU A C 1
ATOM 833 O O . GLU A 1 99 ? 30.578 35.375 15.375 1 96.69 99 GLU A O 1
ATOM 838 N N . LEU A 1 100 ? 32.719 35.688 15.938 1 96.81 100 LEU A N 1
ATOM 839 C CA . LEU A 1 100 ? 32.594 37.125 15.695 1 96.81 100 LEU A CA 1
ATOM 840 C C . LEU A 1 100 ? 32.438 37.406 14.203 1 96.81 100 LEU A C 1
ATOM 842 O O . LEU A 1 100 ? 31.766 38.344 13.82 1 96.81 100 LEU A O 1
ATOM 846 N N . PHE A 1 101 ? 33.031 36.594 13.445 1 95.69 101 PHE A N 1
ATOM 847 C CA . PHE A 1 101 ? 32.875 36.688 12 1 95.69 101 PHE A CA 1
ATOM 848 C C . PHE A 1 101 ? 31.453 36.438 11.586 1 95.69 101 PHE A C 1
ATOM 850 O O . PHE A 1 101 ? 30.859 37.188 10.836 1 95.69 101 PHE A O 1
ATOM 857 N N . GLU A 1 102 ? 30.922 35.375 12.086 1 96.31 102 GLU A N 1
ATOM 858 C CA . GLU A 1 102 ? 29.547 35 11.773 1 96.31 102 GLU A CA 1
ATOM 859 C C . GLU A 1 102 ? 28.562 36.062 12.258 1 96.31 102 GLU A C 1
ATOM 861 O O . GLU A 1 102 ? 27.609 36.406 11.547 1 96.31 102 GLU A O 1
ATOM 866 N N . LEU A 1 103 ? 28.875 36.531 13.398 1 97.31 103 LEU A N 1
ATOM 867 C CA . LEU A 1 103 ? 28.016 37.562 13.969 1 97.31 103 LEU A CA 1
ATOM 868 C C . LEU A 1 103 ? 28.062 38.844 13.125 1 97.31 103 LEU A C 1
ATOM 870 O O . LEU A 1 103 ? 27.031 39.469 12.875 1 97.31 103 LEU A O 1
ATOM 874 N N . LYS A 1 104 ? 29.234 39.219 12.75 1 96.88 104 LYS A N 1
ATOM 875 C CA . LYS A 1 104 ? 29.391 40.406 11.906 1 96.88 104 LYS A CA 1
ATOM 876 C C . LYS A 1 104 ? 28.609 40.25 10.609 1 96.88 104 LYS A C 1
ATOM 878 O O . LYS A 1 104 ? 27.922 41.188 10.18 1 96.88 104 LYS A O 1
ATOM 883 N N . ASN A 1 105 ? 28.75 39.125 10.023 1 96.19 105 ASN A N 1
ATOM 884 C CA . ASN A 1 105 ? 28.016 38.875 8.789 1 96.19 105 ASN A CA 1
ATOM 885 C C . ASN A 1 105 ? 26.516 38.969 9 1 96.19 105 ASN A C 1
ATOM 887 O O . ASN A 1 105 ? 25.797 39.531 8.18 1 96.19 105 ASN A O 1
ATOM 891 N N . PHE A 1 106 ? 26.062 38.438 10.055 1 97.19 106 PHE A N 1
ATOM 892 C CA . PHE A 1 106 ? 24.641 38.469 10.391 1 97.19 106 PHE A CA 1
ATOM 893 C C . PHE A 1 106 ? 24.156 39.906 10.547 1 97.19 106 PHE A C 1
ATOM 895 O O . PHE A 1 106 ? 23.156 40.312 9.961 1 97.19 106 PHE A O 1
ATOM 902 N N . VAL A 1 107 ? 24.859 40.688 11.336 1 97.38 107 VAL A N 1
ATOM 903 C CA . VAL A 1 107 ? 24.391 42.031 11.672 1 97.38 107 VAL A CA 1
ATOM 904 C C . VAL A 1 107 ? 24.453 42.906 10.438 1 97.38 107 VAL A C 1
ATOM 906 O O . VAL A 1 107 ? 23.625 43.812 10.266 1 97.38 107 VAL A O 1
ATOM 909 N N . LEU A 1 108 ? 25.453 42.656 9.578 1 96.75 108 LEU A N 1
ATOM 910 C CA . LEU A 1 108 ? 25.547 43.406 8.344 1 96.75 108 LEU A CA 1
ATOM 911 C C . LEU A 1 108 ? 24.312 43.188 7.469 1 96.75 108 LEU A C 1
ATOM 913 O O . LEU A 1 108 ? 23.703 44.156 6.984 1 96.75 108 LEU A O 1
ATOM 917 N N . VAL A 1 109 ? 23.953 41.938 7.34 1 96.88 109 VAL A N 1
ATOM 918 C CA . VAL A 1 109 ? 22.812 41.594 6.496 1 96.88 109 VAL A CA 1
ATOM 919 C C . VAL A 1 109 ? 21.516 42.094 7.148 1 96.88 109 VAL A C 1
ATOM 921 O O . VAL A 1 109 ? 20.641 42.625 6.473 1 96.88 109 VAL A O 1
ATOM 924 N N . ALA A 1 110 ? 21.391 41.938 8.43 1 97.06 110 ALA A N 1
ATOM 925 C CA . ALA A 1 110 ? 20.203 42.375 9.164 1 97.06 110 ALA A CA 1
ATOM 926 C C . ALA A 1 110 ? 19.984 43.875 9.031 1 97.06 110 ALA A C 1
ATOM 928 O O . ALA A 1 110 ? 18.859 44.344 8.836 1 97.06 110 ALA A O 1
ATOM 929 N N . GLN A 1 111 ? 21.094 44.531 9.156 1 96.06 111 GLN A N 1
ATOM 930 C CA . GLN A 1 111 ? 21.016 45.969 9.016 1 96.06 111 GLN A CA 1
ATOM 931 C C . GLN A 1 111 ? 20.594 46.344 7.598 1 96.06 111 GLN A C 1
ATOM 933 O O . GLN A 1 111 ? 19.844 47.312 7.406 1 96.06 111 GLN A O 1
ATOM 938 N N . GLU A 1 112 ? 21.125 45.656 6.684 1 95.12 112 GLU A N 1
ATOM 939 C CA . GLU A 1 112 ? 20.766 45.906 5.293 1 95.12 112 GLU A CA 1
ATOM 940 C C . GLU A 1 112 ? 19.266 45.688 5.07 1 95.12 112 GLU A C 1
ATOM 942 O O . GLU A 1 112 ? 18.609 46.469 4.367 1 95.12 112 GLU A O 1
ATOM 947 N N . ILE A 1 113 ? 18.75 44.656 5.617 1 95.88 113 ILE A N 1
ATOM 948 C CA . ILE A 1 113 ? 17.312 44.344 5.523 1 95.88 113 ILE A CA 1
ATOM 949 C C . ILE A 1 113 ? 16.5 45.5 6.125 1 95.88 113 ILE A C 1
ATOM 951 O O . ILE A 1 113 ? 15.5 45.938 5.547 1 95.88 113 ILE A O 1
ATOM 955 N N . LYS A 1 114 ? 16.953 45.938 7.262 1 94.88 114 LYS A N 1
ATOM 956 C CA . LYS A 1 114 ? 16.281 47.062 7.902 1 94.88 114 LYS A CA 1
ATOM 957 C C . LYS A 1 114 ? 16.281 48.281 7 1 94.88 114 LYS A C 1
ATOM 959 O O . LYS A 1 114 ? 15.242 48.906 6.773 1 94.88 114 LYS A O 1
ATOM 964 N N . ASN A 1 115 ? 17.438 48.594 6.445 1 93.81 115 ASN A N 1
ATOM 965 C CA . ASN A 1 115 ? 17.594 49.812 5.633 1 93.81 115 ASN A CA 1
ATOM 966 C C . ASN A 1 115 ? 16.734 49.75 4.375 1 93.81 115 ASN A C 1
ATOM 968 O O . ASN A 1 115 ? 16.109 50.75 4 1 93.81 115 ASN A O 1
ATOM 972 N N . LYS A 1 116 ? 16.672 48.625 3.793 1 92.12 116 LYS A N 1
ATOM 973 C CA . LYS A 1 116 ? 15.984 48.469 2.516 1 92.12 116 LYS A CA 1
ATOM 974 C C . LYS A 1 116 ? 14.469 48.438 2.709 1 92.12 116 LYS A C 1
ATOM 976 O O . LYS A 1 116 ? 13.719 48.812 1.806 1 92.12 116 LYS A O 1
ATOM 981 N N . ASN A 1 117 ? 14.055 48.031 3.902 1 89.31 117 ASN A N 1
ATOM 982 C CA . ASN A 1 117 ? 12.633 47.75 4.031 1 89.31 117 ASN A CA 1
ATOM 983 C C . ASN A 1 117 ? 11.969 48.625 5.094 1 89.31 117 ASN A C 1
ATOM 985 O O . ASN A 1 117 ? 10.797 48.438 5.422 1 89.31 117 ASN A O 1
ATOM 989 N N . GLU A 1 118 ? 12.633 49.5 5.598 1 86.44 118 GLU A N 1
ATOM 990 C CA . GLU A 1 118 ? 12.156 50.312 6.707 1 86.44 118 GLU A CA 1
ATOM 991 C C . GLU A 1 118 ? 10.867 51.062 6.336 1 86.44 118 GLU A C 1
ATOM 993 O O . GLU A 1 118 ? 9.93 51.125 7.137 1 86.44 118 GLU A O 1
ATOM 998 N N . ASP A 1 119 ? 10.758 51.531 5.137 1 85.38 119 ASP A N 1
ATOM 999 C CA . ASP A 1 119 ? 9.594 52.281 4.723 1 85.38 119 ASP A CA 1
ATOM 1000 C C . ASP A 1 119 ? 8.375 51.375 4.535 1 85.38 119 ASP A C 1
ATOM 1002 O O . ASP A 1 119 ? 7.238 51.812 4.766 1 85.38 119 ASP A O 1
ATOM 1006 N N . LEU A 1 120 ? 8.648 50.25 4.133 1 85.5 120 LEU A N 1
ATOM 1007 C CA . LEU A 1 120 ? 7.566 49.344 3.783 1 85.5 120 LEU A CA 1
ATOM 1008 C C . LEU A 1 120 ? 7.035 48.625 5.023 1 85.5 120 LEU A C 1
ATOM 1010 O O . LEU A 1 120 ? 5.836 48.344 5.125 1 85.5 120 LEU A O 1
ATOM 1014 N N . ILE A 1 121 ? 7.93 48.344 6.016 1 81.81 121 ILE A N 1
ATOM 1015 C CA . ILE A 1 121 ? 7.516 47.469 7.098 1 81.81 121 ILE A CA 1
ATOM 1016 C C . ILE A 1 121 ? 7.559 48.219 8.422 1 81.81 121 ILE A C 1
ATOM 1018 O O . ILE A 1 121 ? 7.281 47.656 9.484 1 81.81 121 ILE A O 1
ATOM 1022 N N . SER A 1 122 ? 7.793 49.469 8.461 1 76.5 122 SER A N 1
ATOM 1023 C CA . SER A 1 122 ? 8.023 50.25 9.672 1 76.5 122 SER A CA 1
ATOM 1024 C C . SER A 1 122 ? 6.762 50.344 10.523 1 76.5 122 SER A C 1
ATOM 1026 O O . SER A 1 122 ? 6.836 50.469 11.742 1 76.5 122 SER A O 1
ATOM 1028 N N . ASP A 1 123 ? 5.695 50.219 9.867 1 80.25 123 ASP A N 1
ATOM 1029 C CA . ASP A 1 123 ? 4.438 50.375 10.594 1 80.25 123 ASP A CA 1
ATOM 1030 C C . ASP A 1 123 ? 4.023 49.094 11.266 1 80.25 123 ASP A C 1
ATOM 1032 O O . ASP A 1 123 ? 3.029 49.031 11.992 1 80.25 123 ASP A O 1
ATOM 1036 N N . HIS A 1 124 ? 4.809 48.094 11.07 1 86.88 124 HIS A N 1
ATOM 1037 C CA . HIS A 1 124 ? 4.512 46.812 11.648 1 86.88 124 HIS A CA 1
ATOM 1038 C C . HIS A 1 124 ? 5.566 46.406 12.672 1 86.88 124 HIS A C 1
ATOM 1040 O O . HIS A 1 124 ? 6.648 45.938 12.305 1 86.88 124 HIS A O 1
ATOM 1046 N N . GLU A 1 125 ? 5.203 46.469 13.891 1 86.12 125 GLU A N 1
ATOM 1047 C CA . GLU A 1 125 ? 6.133 46.281 15 1 86.12 125 GLU A CA 1
ATOM 1048 C C . GLU A 1 125 ? 6.836 44.938 14.914 1 86.12 125 GLU A C 1
ATOM 1050 O O . GLU A 1 125 ? 8.016 44.812 15.258 1 86.12 125 GLU A O 1
ATOM 1055 N N . ARG A 1 126 ? 6.168 43.969 14.391 1 89.75 126 ARG A N 1
ATOM 1056 C CA . ARG A 1 126 ? 6.695 42.625 14.398 1 89.75 126 ARG A CA 1
ATOM 1057 C C . ARG A 1 126 ? 7.75 42.438 13.312 1 89.75 126 ARG A C 1
ATOM 1059 O O . ARG A 1 126 ? 8.508 41.469 13.336 1 89.75 126 ARG A O 1
ATOM 1066 N N . PHE A 1 127 ? 7.809 43.406 12.414 1 92.5 127 PHE A N 1
ATOM 1067 C CA . PHE A 1 127 ? 8.758 43.312 11.312 1 92.5 127 PHE A CA 1
ATOM 1068 C C . PHE A 1 127 ? 9.891 44.312 11.477 1 92.5 127 PHE A C 1
ATOM 1070 O O . PHE A 1 127 ? 10.852 44.312 10.703 1 92.5 127 PHE A O 1
ATOM 1077 N N . THR A 1 128 ? 9.773 45.094 12.453 1 91.81 128 THR A N 1
ATOM 1078 C CA . THR A 1 128 ? 10.758 46.156 12.617 1 91.81 128 THR A CA 1
ATOM 1079 C C . THR A 1 128 ? 12.023 45.625 13.281 1 91.81 128 THR A C 1
ATOM 1081 O O . THR A 1 128 ? 11.977 45.094 14.398 1 91.81 128 THR A O 1
ATOM 1084 N N . LEU A 1 129 ? 13.109 45.875 12.617 1 94.69 129 LEU A N 1
ATOM 1085 C CA . LEU A 1 129 ? 14.398 45.438 13.125 1 94.69 129 LEU A CA 1
ATOM 1086 C C . LEU A 1 129 ? 15.07 46.531 13.938 1 94.69 129 LEU A C 1
ATOM 1088 O O . LEU A 1 129 ? 14.938 47.719 13.617 1 94.69 129 LEU A O 1
ATOM 1092 N N . PRO A 1 130 ? 15.75 46.094 14.977 1 94.69 130 PRO A N 1
ATOM 1093 C CA . PRO A 1 130 ? 16.516 47.125 15.727 1 94.69 130 PRO A CA 1
ATOM 1094 C C . PRO A 1 130 ? 17.703 47.656 14.938 1 94.69 130 PRO A C 1
ATOM 1096 O O . PRO A 1 130 ? 18.141 47.031 13.961 1 94.69 130 PRO A O 1
ATOM 1099 N N . ASP A 1 131 ? 18.172 48.844 15.391 1 95.25 131 ASP A N 1
ATOM 1100 C CA . ASP A 1 131 ? 19.359 49.406 14.781 1 95.25 131 ASP A CA 1
ATOM 1101 C C . ASP A 1 131 ? 20.625 48.75 15.305 1 95.25 131 ASP A C 1
ATOM 1103 O O . ASP A 1 131 ? 20.875 48.719 16.516 1 95.25 131 ASP A O 1
ATOM 1107 N N . LEU A 1 132 ? 21.406 48.25 14.359 1 96.88 132 LEU A N 1
ATOM 1108 C CA . LEU A 1 132 ? 22.578 47.438 14.75 1 96.88 132 LEU A CA 1
ATOM 1109 C C . LEU A 1 132 ? 23.859 48.188 14.438 1 96.88 132 LEU A C 1
ATOM 1111 O O . LEU A 1 132 ? 24.953 47.625 14.445 1 96.88 132 LEU A O 1
ATOM 1115 N N . THR A 1 133 ? 23.766 49.469 14.219 1 95.69 133 THR A N 1
ATOM 1116 C CA . THR A 1 133 ? 24.906 50.25 13.789 1 95.69 133 THR A CA 1
ATOM 1117 C C . THR A 1 133 ? 26.016 50.219 14.844 1 95.69 133 THR A C 1
ATOM 1119 O O . THR A 1 133 ? 27.203 50.094 14.508 1 95.69 133 THR A O 1
ATOM 1122 N N . GLU A 1 134 ? 25.656 50.312 16.094 1 95.88 134 GLU A N 1
ATOM 1123 C CA . GLU A 1 134 ? 26.641 50.312 17.172 1 95.88 134 GLU A CA 1
ATOM 1124 C C . GLU A 1 134 ? 27.406 49 17.219 1 95.88 134 GLU A C 1
ATOM 1126 O O . GLU A 1 134 ? 28.609 48.969 17.453 1 95.88 134 GLU A O 1
ATOM 1131 N N . ILE A 1 135 ? 26.688 47.969 16.984 1 97.19 135 ILE A N 1
ATOM 1132 C CA . ILE A 1 135 ? 27.312 46.656 17.016 1 97.19 135 ILE A CA 1
ATOM 1133 C C . ILE A 1 135 ? 28.219 46.5 15.789 1 97.19 135 ILE A C 1
ATOM 1135 O O . ILE A 1 135 ? 29.312 45.938 15.898 1 97.19 135 ILE A O 1
ATOM 1139 N N . ILE A 1 136 ? 27.75 46.969 14.68 1 96.88 136 ILE A N 1
ATOM 1140 C CA . ILE A 1 136 ? 28.547 46.906 13.461 1 96.88 136 ILE A CA 1
ATOM 1141 C C . ILE A 1 136 ? 29.844 47.719 13.656 1 96.88 136 ILE A C 1
ATOM 1143 O O . ILE A 1 136 ? 30.922 47.219 13.297 1 96.88 136 ILE A O 1
ATOM 1147 N N . ASP A 1 137 ? 29.719 48.844 14.305 1 95.75 137 ASP A N 1
ATOM 1148 C CA . ASP A 1 137 ? 30.891 49.656 14.547 1 95.75 137 ASP A CA 1
ATOM 1149 C C . ASP A 1 137 ? 31.844 49 15.523 1 95.75 137 ASP A C 1
ATOM 1151 O O . ASP A 1 137 ? 33.062 49.156 15.414 1 95.75 137 ASP A O 1
ATOM 1155 N N . LEU A 1 138 ? 31.281 48.312 16.438 1 95.69 138 LEU A N 1
ATOM 1156 C CA . LEU A 1 138 ? 32.094 47.594 17.406 1 95.69 138 LEU A CA 1
ATOM 1157 C C . LEU A 1 138 ? 32.875 46.469 16.703 1 95.69 138 LEU A C 1
ATOM 1159 O O . LEU A 1 138 ? 34.062 46.25 17.031 1 95.69 138 LEU A O 1
ATOM 1163 N N . LEU A 1 139 ? 32.25 45.812 15.68 1 96.19 139 LEU A N 1
ATOM 1164 C CA . LEU A 1 139 ? 32.875 44.656 15.016 1 96.19 139 LEU A CA 1
ATOM 1165 C C . LEU A 1 139 ? 33.719 45.125 13.82 1 96.19 139 LEU A C 1
ATOM 1167 O O . LEU A 1 139 ? 34.5 44.344 13.281 1 96.19 139 LEU A O 1
ATOM 1171 N N . ASP A 1 140 ? 33.469 46.312 13.469 1 93.75 140 ASP A N 1
ATOM 1172 C CA . ASP A 1 140 ? 34.188 46.906 12.336 1 93.75 140 ASP A CA 1
ATOM 1173 C C . ASP A 1 140 ? 34.719 48.281 12.68 1 93.75 140 ASP A C 1
ATOM 1175 O O . ASP A 1 140 ? 34.312 49.281 12.086 1 93.75 140 ASP A O 1
ATOM 1179 N N . PRO A 1 141 ? 35.688 48.312 13.516 1 92.44 141 PRO A N 1
ATOM 1180 C CA . PRO A 1 141 ? 36.188 49.625 13.977 1 92.44 141 PRO A CA 1
ATOM 1181 C C . PRO A 1 141 ? 36.781 50.469 12.844 1 92.44 141 PRO A C 1
ATOM 1183 O O . PRO A 1 141 ? 36.875 51.688 12.961 1 92.44 141 PRO A O 1
ATOM 1186 N N . GLU A 1 142 ? 37.156 49.875 11.75 1 91.19 142 GLU A N 1
ATOM 1187 C CA . GLU A 1 142 ? 37.719 50.594 10.609 1 91.19 142 GLU A CA 1
ATOM 1188 C C . GLU A 1 142 ? 36.656 50.969 9.609 1 91.19 142 GLU A C 1
ATOM 1190 O O . GLU A 1 142 ? 36.938 51.594 8.578 1 91.19 142 GLU A O 1
ATOM 1195 N N . GLN A 1 143 ? 35.438 50.469 9.82 1 89.88 143 GLN A N 1
ATOM 1196 C CA . GLN A 1 143 ? 34.25 50.844 9.062 1 89.88 143 GLN A CA 1
ATOM 1197 C C . GLN A 1 143 ? 34.375 50.406 7.602 1 89.88 143 GLN A C 1
ATOM 1199 O O . GLN A 1 143 ? 33.969 51.156 6.703 1 89.88 143 GLN A O 1
ATOM 1204 N N . LEU A 1 144 ? 34.938 49.344 7.375 1 85.31 144 LEU A N 1
ATOM 1205 C CA . LEU A 1 144 ? 35.094 48.781 6.027 1 85.31 144 LEU A CA 1
ATOM 1206 C C . LEU A 1 144 ? 33.812 48.156 5.531 1 85.31 144 LEU A C 1
ATOM 1208 O O . LEU A 1 144 ? 33.562 48.094 4.324 1 85.31 144 LEU A O 1
ATOM 1212 N N . ARG A 1 145 ? 33.031 47.719 6.414 1 89 145 ARG A N 1
ATOM 1213 C CA . ARG A 1 145 ? 31.703 47.125 6.16 1 89 145 ARG A CA 1
ATOM 1214 C C . ARG A 1 145 ? 31.828 45.938 5.223 1 89 145 ARG A C 1
ATOM 1216 O O . ARG A 1 145 ? 31 45.781 4.316 1 89 145 ARG A O 1
ATOM 1223 N N . LEU A 1 146 ? 32.875 45.125 5.395 1 86.81 146 LEU A N 1
ATOM 1224 C CA . LEU A 1 146 ? 33.125 43.906 4.648 1 86.81 146 LEU A CA 1
ATOM 1225 C C . LEU A 1 146 ? 32.719 42.688 5.473 1 86.81 146 LEU A C 1
ATOM 1227 O O . LEU A 1 146 ? 32.781 42.688 6.703 1 86.81 146 LEU A O 1
ATOM 1231 N N . PRO A 1 147 ? 32.281 41.688 4.758 1 88.44 147 PRO A N 1
ATOM 1232 C CA . PRO A 1 147 ? 31.875 40.469 5.469 1 88.44 147 PRO A CA 1
ATOM 1233 C C . PRO A 1 147 ? 33.062 39.625 5.93 1 88.44 147 PRO A C 1
ATOM 1235 O O . PRO A 1 147 ? 33.094 38.406 5.66 1 88.44 147 PRO A O 1
ATOM 1238 N N . THR A 1 148 ? 34 40.219 6.535 1 89.94 148 THR A N 1
ATOM 1239 C CA . THR A 1 148 ? 35.188 39.594 7.113 1 89.94 148 THR A CA 1
ATOM 1240 C C . THR A 1 148 ? 35.469 40.125 8.516 1 89.94 148 THR A C 1
ATOM 1242 O O . THR A 1 148 ? 35 41.188 8.883 1 89.94 148 THR A O 1
ATOM 1245 N N . PHE A 1 149 ? 36.062 39.219 9.289 1 92.5 149 PHE A N 1
ATOM 1246 C CA . PHE A 1 149 ? 36.406 39.688 10.633 1 92.5 149 PHE A CA 1
ATOM 1247 C C . PHE A 1 149 ? 37.781 39.188 11.023 1 92.5 149 PHE A C 1
ATOM 1249 O O . PHE A 1 149 ? 38.125 38.031 10.75 1 92.5 149 PHE A O 1
ATOM 1256 N N . TYR A 1 150 ? 38.562 40.031 11.484 1 90.81 150 TYR A N 1
ATOM 1257 C CA . TYR A 1 150 ? 39.812 39.719 12.172 1 90.81 150 TYR A CA 1
ATOM 1258 C C . TYR A 1 150 ? 40.062 40.688 13.312 1 90.81 150 TYR A C 1
ATOM 1260 O O . TYR A 1 150 ? 39.344 41.719 13.438 1 90.81 150 TYR A O 1
ATOM 1268 N N . ILE A 1 151 ? 40.906 40.375 14.164 1 94.38 151 ILE A N 1
ATOM 1269 C CA . ILE A 1 151 ? 41.219 41.281 15.266 1 94.38 151 ILE A CA 1
ATOM 1270 C C . ILE A 1 151 ? 42.031 42.469 14.75 1 94.38 151 ILE A C 1
ATOM 1272 O O . ILE A 1 151 ? 43.25 42.375 14.602 1 94.38 151 ILE A O 1
ATOM 1276 N N . TYR A 1 152 ? 41.312 43.562 14.609 1 91.31 152 TYR A N 1
ATOM 1277 C CA . TYR A 1 152 ? 41.906 44.75 14 1 91.31 152 TYR A CA 1
ATOM 1278 C C . TYR A 1 152 ? 42.906 45.438 14.938 1 91.31 152 TYR A C 1
ATOM 1280 O O . TYR A 1 152 ? 42.719 45.406 16.156 1 91.31 152 TYR A O 1
ATOM 1288 N N . ASP A 1 153 ? 43.812 46.156 14.328 1 91.31 153 ASP A N 1
ATOM 1289 C CA . ASP A 1 153 ? 44.812 46.906 15.094 1 91.31 153 ASP A CA 1
ATOM 1290 C C . ASP A 1 153 ? 44.125 48.062 15.852 1 91.31 153 ASP A C 1
ATOM 1292 O O . ASP A 1 153 ? 44.594 48.5 16.906 1 91.31 153 ASP A O 1
ATOM 1296 N N . ALA A 1 154 ? 43.031 48.406 15.297 1 91.75 154 ALA A N 1
ATOM 1297 C CA . ALA A 1 154 ? 42.312 49.562 15.812 1 91.75 154 ALA A CA 1
ATOM 1298 C C . ALA A 1 154 ? 41.719 49.25 17.188 1 91.75 154 ALA A C 1
ATOM 1300 O O . ALA A 1 154 ? 41.344 50.188 17.922 1 91.75 154 ALA A O 1
ATOM 1301 N N . TYR A 1 155 ? 41.688 48 17.609 1 93.88 155 TYR A N 1
ATOM 1302 C CA . TYR A 1 155 ? 41.094 47.656 18.875 1 93.88 155 TYR A CA 1
ATOM 1303 C C . TYR A 1 155 ? 42 48 20.047 1 93.88 155 TYR A C 1
ATOM 1305 O O . TYR A 1 155 ? 41.5 48.25 21.156 1 93.88 155 TYR A O 1
ATOM 1313 N N . ASP A 1 156 ? 43.25 47.875 19.734 1 93.5 156 ASP A N 1
ATOM 1314 C CA . ASP A 1 156 ? 44.25 48.094 20.797 1 93.5 156 ASP A CA 1
ATOM 1315 C C . ASP A 1 156 ? 45.562 48.594 20.234 1 93.5 156 ASP A C 1
ATOM 1317 O O . ASP A 1 156 ? 46.156 47.969 19.359 1 93.5 156 ASP A O 1
ATOM 1321 N N . GLU A 1 157 ? 46.062 49.656 20.812 1 92.19 157 GLU A N 1
ATOM 1322 C CA . GLU A 1 157 ? 47.312 50.25 20.328 1 92.19 157 GLU A CA 1
ATOM 1323 C C . GLU A 1 157 ? 48.5 49.312 20.562 1 92.19 157 GLU A C 1
ATOM 1325 O O . GLU A 1 157 ? 49.438 49.312 19.797 1 92.19 157 GLU A O 1
ATOM 1330 N N . ARG A 1 158 ? 48.375 48.625 21.562 1 91.19 158 ARG A N 1
ATOM 1331 C CA . ARG A 1 158 ? 49.438 47.688 21.859 1 91.19 158 ARG A CA 1
ATOM 1332 C C . ARG A 1 158 ? 49.594 46.656 20.734 1 91.19 158 ARG A C 1
ATOM 1334 O O . ARG A 1 158 ? 50.719 46.281 20.391 1 91.19 158 ARG A O 1
ATOM 1341 N N . LEU A 1 159 ? 48.5 46.312 20.25 1 92.94 159 LEU A N 1
ATOM 1342 C CA . LEU A 1 159 ? 48.469 45.312 19.172 1 92.94 159 LEU A CA 1
ATOM 1343 C C . LEU A 1 159 ? 49.125 45.906 17.906 1 92.94 159 LEU A C 1
ATOM 1345 O O . LEU A 1 159 ? 49.906 45.219 17.25 1 92.94 159 LEU A O 1
ATOM 1349 N N . ARG A 1 160 ? 48.75 47.031 17.594 1 91.06 160 ARG A N 1
ATOM 1350 C CA . ARG A 1 160 ? 49.312 47.75 16.438 1 91.06 160 ARG A CA 1
ATOM 1351 C C . ARG A 1 160 ? 50.844 47.812 16.531 1 91.06 160 ARG A C 1
ATOM 1353 O O . ARG A 1 160 ? 51.531 47.531 15.555 1 91.06 160 ARG A O 1
ATOM 1360 N N . ASP A 1 161 ? 51.312 48.094 17.688 1 93.56 161 ASP A N 1
ATOM 1361 C CA . ASP A 1 161 ? 52.75 48.281 17.891 1 93.56 161 ASP A CA 1
ATOM 1362 C C . ASP A 1 161 ? 53.469 46.938 17.75 1 93.56 161 ASP A C 1
ATOM 1364 O O . ASP A 1 161 ? 54.531 46.875 17.109 1 93.56 161 ASP A O 1
ATOM 1368 N N . ILE A 1 162 ? 52.844 45.969 18.344 1 94 162 ILE A N 1
ATOM 1369 C CA . ILE A 1 162 ? 53.469 44.656 18.328 1 94 162 ILE A CA 1
ATOM 1370 C C . ILE A 1 162 ? 53.531 44.125 16.906 1 94 162 ILE A C 1
ATOM 1372 O O . ILE A 1 162 ? 54.562 43.594 16.484 1 94 162 ILE A O 1
ATOM 1376 N N . ARG A 1 163 ? 52.531 44.312 16.188 1 92.88 163 ARG A N 1
ATOM 1377 C CA . ARG A 1 163 ? 52.469 43.812 14.812 1 92.88 163 ARG A CA 1
ATOM 1378 C C . ARG A 1 163 ? 53.438 44.562 13.898 1 92.88 163 ARG A C 1
ATOM 1380 O O . ARG A 1 163 ? 54.031 43.969 13 1 92.88 163 ARG A O 1
ATOM 1387 N N . LYS A 1 164 ? 53.531 45.812 14.156 1 90.81 164 LYS A N 1
ATOM 1388 C CA . LYS A 1 164 ? 54.5 46.625 13.406 1 90.81 164 LYS A CA 1
ATOM 1389 C C . LYS A 1 164 ? 55.938 46.156 13.68 1 90.81 164 LYS A C 1
ATOM 1391 O O . LYS A 1 164 ? 56.719 46 12.742 1 90.81 164 LYS A O 1
ATOM 1396 N N . LYS A 1 165 ? 56.188 45.938 14.914 1 90.19 165 LYS A N 1
ATOM 1397 C CA . LYS A 1 165 ? 57.5 45.469 15.312 1 90.19 165 LYS A CA 1
ATOM 1398 C C . LYS A 1 165 ? 57.812 44.125 14.695 1 90.19 165 LYS A C 1
ATOM 1400 O O . LYS A 1 165 ? 58.938 43.875 14.227 1 90.19 165 LYS A O 1
ATOM 1405 N N . LYS A 1 166 ? 56.812 43.312 14.719 1 89.75 166 LYS A N 1
ATOM 1406 C CA . LYS A 1 166 ? 56.969 41.969 14.164 1 89.75 166 LYS A CA 1
ATOM 1407 C C . LYS A 1 166 ? 57.25 42.031 12.664 1 89.75 166 LYS A C 1
ATOM 1409 O O . LYS A 1 166 ? 58.125 41.312 12.156 1 89.75 166 LYS A O 1
ATOM 1414 N N . ARG A 1 167 ? 56.594 42.875 11.953 1 87.06 167 ARG A N 1
ATOM 1415 C CA . ARG A 1 167 ? 56.781 43.031 10.516 1 87.06 167 ARG A CA 1
ATOM 1416 C C . ARG A 1 167 ? 58.188 43.531 10.188 1 87.06 167 ARG A C 1
ATOM 1418 O O . ARG A 1 167 ? 58.812 43.094 9.242 1 87.06 167 ARG A O 1
ATOM 1425 N N . GLU A 1 168 ? 58.656 44.406 10.977 1 86.94 168 GLU A N 1
ATOM 1426 C CA . GLU A 1 168 ? 59.969 45 10.781 1 86.94 168 GLU A CA 1
ATOM 1427 C C . GLU A 1 168 ? 61.094 43.969 11.016 1 86.94 168 GLU A C 1
ATOM 1429 O O . GLU A 1 168 ? 62.062 43.938 10.273 1 86.94 168 GLU A O 1
ATOM 1434 N N . LEU A 1 169 ? 60.875 43.188 12.016 1 85.12 169 LEU A N 1
ATOM 1435 C CA . LEU A 1 169 ? 61.875 42.188 12.352 1 85.12 169 LEU A CA 1
ATOM 1436 C C . LEU A 1 169 ? 61.938 41.094 11.281 1 85.12 169 LEU A C 1
ATOM 1438 O O . LEU A 1 169 ? 63 40.562 10.969 1 85.12 169 LEU A O 1
ATOM 1442 N N . LEU A 1 170 ? 60.781 40.812 10.766 1 82.5 170 LEU A N 1
ATOM 1443 C CA . LEU A 1 170 ? 60.719 39.75 9.758 1 82.5 170 LEU A CA 1
ATOM 1444 C C . LEU A 1 170 ? 61.344 40.219 8.445 1 82.5 170 LEU A C 1
ATOM 1446 O O . LEU A 1 170 ? 61.875 39.406 7.688 1 82.5 170 LEU A O 1
ATOM 1450 N N . GLN A 1 171 ? 61.344 41.375 8.172 1 80.94 171 GLN A N 1
ATOM 1451 C CA . GLN A 1 171 ? 61.969 41.938 6.961 1 80.94 171 GLN A CA 1
ATOM 1452 C C . GLN A 1 171 ? 63.469 42.031 7.102 1 80.94 171 GLN A C 1
ATOM 1454 O O . GLN A 1 171 ? 64.188 41.969 6.102 1 80.94 171 GLN A O 1
ATOM 1459 N N . ASN A 1 172 ? 63.906 42.094 8.242 1 75.5 172 ASN A N 1
ATOM 1460 C CA . ASN A 1 172 ? 65.375 42.219 8.453 1 75.5 172 ASN A CA 1
ATOM 1461 C C . ASN A 1 172 ? 66 40.906 8.852 1 75.5 172 ASN A C 1
ATOM 1463 O O . ASN A 1 172 ? 65.688 40.375 9.93 1 75.5 172 ASN A O 1
ATOM 1467 N N . VAL A 1 173 ? 66.188 39.812 7.996 1 63.12 173 VAL A N 1
ATOM 1468 C CA . VAL A 1 173 ? 66.5 38.375 8.008 1 63.12 173 VAL A CA 1
ATOM 1469 C C . VAL A 1 173 ? 67.75 38.125 8.844 1 63.12 173 VAL A C 1
ATOM 1471 O O . VAL A 1 173 ? 68.188 37 8.984 1 63.12 173 VAL A O 1
ATOM 1474 N N . ASP A 1 174 ? 68.562 39.062 9.125 1 59.41 174 ASP A N 1
ATOM 1475 C CA . ASP A 1 174 ? 69.875 38.562 9.398 1 59.41 174 ASP A CA 1
ATOM 1476 C C . ASP A 1 174 ? 69.938 37.719 10.656 1 59.41 174 ASP A C 1
ATOM 1478 O O . ASP A 1 174 ? 70.812 36.844 10.812 1 59.41 174 ASP A O 1
ATOM 1482 N N . ALA A 1 175 ? 69.688 38.094 11.953 1 54.56 175 ALA A N 1
ATOM 1483 C CA . ALA A 1 175 ? 70.375 37.5 13.094 1 54.56 175 ALA A CA 1
ATOM 1484 C C . ALA A 1 175 ? 69.5 36.438 13.75 1 54.56 175 ALA A C 1
ATOM 1486 O O . ALA A 1 175 ? 68.312 36.531 13.82 1 54.56 175 ALA A O 1
ATOM 1487 N N . GLN A 1 176 ? 69.875 35.312 14.117 1 59.94 176 GLN A N 1
ATOM 1488 C CA . GLN A 1 176 ? 69.5 34.156 14.953 1 59.94 176 GLN A CA 1
ATOM 1489 C C . GLN A 1 176 ? 68.625 34.625 16.109 1 59.94 176 GLN A C 1
ATOM 1491 O O . GLN A 1 176 ? 67.625 33.969 16.406 1 59.94 176 GLN A O 1
ATOM 1496 N N . ASN A 1 177 ? 68.938 35.656 16.844 1 64.75 177 ASN A N 1
ATOM 1497 C CA . ASN A 1 177 ? 68.312 36.188 18.031 1 64.75 177 ASN A CA 1
ATOM 1498 C C . ASN A 1 177 ? 66.938 36.781 17.703 1 64.75 177 ASN A C 1
ATOM 1500 O O . ASN A 1 177 ? 66.125 37.031 18.594 1 64.75 177 ASN A O 1
ATOM 1504 N N . THR A 1 178 ? 66.688 36.719 16.438 1 77.31 178 THR A N 1
ATOM 1505 C CA . THR A 1 178 ? 65.5 37.344 15.906 1 77.31 178 THR A CA 1
ATOM 1506 C C . THR A 1 178 ? 64.312 36.375 15.969 1 77.31 178 THR A C 1
ATOM 1508 O O . THR A 1 178 ? 63.188 36.781 16.234 1 77.31 178 THR A O 1
ATOM 1511 N N . GLU A 1 179 ? 64.688 35.156 15.969 1 80.25 179 GLU A N 1
ATOM 1512 C CA . GLU A 1 179 ? 63.594 34.156 15.969 1 80.25 179 GLU A CA 1
ATOM 1513 C C . GLU A 1 179 ? 62.969 34.031 17.344 1 80.25 179 GLU A C 1
ATOM 1515 O O . GLU A 1 179 ? 61.75 33.906 17.453 1 80.25 179 GLU A O 1
ATOM 1520 N N . SER A 1 180 ? 63.844 34.031 18.359 1 83.12 180 SER A N 1
ATOM 1521 C CA . SER A 1 180 ? 63.344 33.938 19.719 1 83.12 180 SER A CA 1
ATOM 1522 C C . SER A 1 180 ? 62.5 35.156 20.078 1 83.12 180 SER A C 1
ATOM 1524 O O . SER A 1 180 ? 61.469 35.031 20.75 1 83.12 180 SER A O 1
ATOM 1526 N N . TYR A 1 181 ? 62.938 36.25 19.609 1 86.06 181 TYR A N 1
ATOM 1527 C CA . TYR A 1 181 ? 62.219 37.5 19.906 1 86.06 181 TYR A CA 1
ATOM 1528 C C . TYR A 1 181 ? 60.875 37.531 19.172 1 86.06 181 TYR A C 1
ATOM 1530 O O . TYR A 1 181 ? 59.875 37.969 19.734 1 86.06 181 TYR A O 1
ATOM 1538 N N . ILE A 1 182 ? 60.844 37.062 18.031 1 87.94 182 ILE A N 1
ATOM 1539 C CA . ILE A 1 182 ? 59.625 36.969 17.25 1 87.94 182 ILE A CA 1
ATOM 1540 C C . ILE A 1 182 ? 58.625 36.062 17.938 1 87.94 182 ILE A C 1
ATOM 1542 O O . ILE A 1 182 ? 57.438 36.344 17.984 1 87.94 182 ILE A O 1
ATOM 1546 N N . ALA A 1 183 ? 59.094 35 18.516 1 89.69 183 ALA A N 1
ATOM 1547 C CA . ALA A 1 183 ? 58.25 34.094 19.25 1 89.69 183 ALA A CA 1
ATOM 1548 C C . ALA A 1 183 ? 57.625 34.75 20.484 1 89.69 183 ALA A C 1
ATOM 1550 O O . ALA A 1 183 ? 56.469 34.531 20.797 1 89.69 183 ALA A O 1
ATOM 1551 N N . GLU A 1 184 ? 58.438 35.5 21.016 1 89.38 184 GLU A N 1
ATOM 1552 C CA . GLU A 1 184 ? 57.969 36.219 22.188 1 89.38 184 GLU A CA 1
ATOM 1553 C C . GLU A 1 184 ? 56.906 37.25 21.797 1 89.38 184 GLU A C 1
ATOM 1555 O O . GLU A 1 184 ? 55.875 37.406 22.484 1 89.38 184 GLU A O 1
ATOM 1560 N N . LEU A 1 185 ? 57.156 37.938 20.75 1 91.38 185 LEU A N 1
ATOM 1561 C CA . LEU A 1 185 ? 56.188 38.938 20.266 1 91.38 185 LEU A CA 1
ATOM 1562 C C . LEU A 1 185 ? 54.875 38.25 19.859 1 91.38 185 LEU A C 1
ATOM 1564 O O . LEU A 1 185 ? 53.812 38.812 20.062 1 91.38 185 LEU A O 1
ATOM 1568 N N . THR A 1 186 ? 55.031 37.094 19.359 1 92.25 186 THR A N 1
ATOM 1569 C CA . THR A 1 186 ? 53.875 36.312 18.938 1 92.25 186 THR A CA 1
ATOM 1570 C C . THR A 1 186 ? 53.031 35.906 20.141 1 92.25 186 THR A C 1
ATOM 1572 O O . THR A 1 186 ? 51.781 35.969 20.094 1 92.25 186 THR A O 1
ATOM 1575 N N . GLN A 1 187 ? 53.688 35.562 21.125 1 93.31 187 GLN A N 1
ATOM 1576 C CA . GLN A 1 187 ? 52.969 35.188 22.344 1 93.31 187 GLN A CA 1
ATOM 1577 C C . GLN A 1 187 ? 52.25 36.406 22.969 1 93.31 187 GLN A C 1
ATOM 1579 O O . GLN A 1 187 ? 51.125 36.281 23.453 1 93.31 187 GLN A O 1
ATOM 1584 N N . ARG A 1 188 ? 52.969 37.438 22.922 1 92.94 188 ARG A N 1
ATOM 1585 C CA . ARG A 1 188 ? 52.344 38.656 23.453 1 92.94 188 ARG A CA 1
ATOM 1586 C C . ARG A 1 188 ? 51.156 39.094 22.594 1 92.94 188 ARG A C 1
ATOM 1588 O O . ARG A 1 188 ? 50.156 39.562 23.125 1 92.94 188 ARG A O 1
ATOM 1595 N N . GLU A 1 189 ? 51.375 39 21.312 1 93.31 189 GLU A N 1
ATOM 1596 C CA . GLU A 1 189 ? 50.281 39.281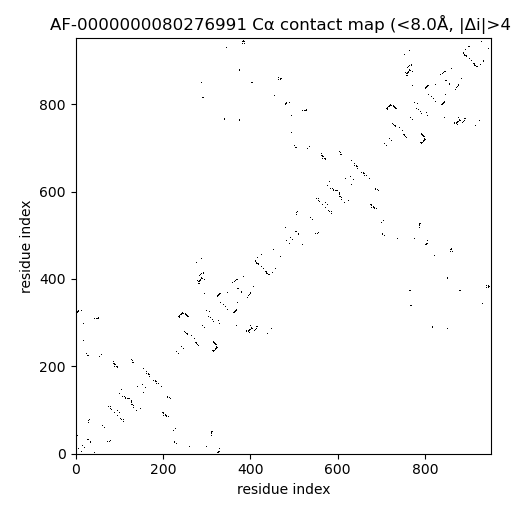 20.391 1 93.31 189 GLU A CA 1
ATOM 1597 C C . GLU A 1 189 ? 49.031 38.469 20.719 1 93.31 189 GLU A C 1
ATOM 1599 O O . GLU A 1 189 ? 47.938 39 20.781 1 93.31 189 GLU A O 1
ATOM 1604 N N . LYS A 1 190 ? 49.219 37.25 21 1 94.06 190 LYS A N 1
ATOM 1605 C CA . LYS A 1 190 ? 48.125 36.344 21.297 1 94.06 190 LYS A CA 1
ATOM 1606 C C . LYS A 1 190 ? 47.438 36.75 22.594 1 94.06 190 LYS A C 1
ATOM 1608 O O . LYS A 1 190 ? 46.219 36.656 22.703 1 94.06 190 LYS A O 1
ATOM 1613 N N . THR A 1 191 ? 48.188 37.125 23.531 1 94.81 191 THR A N 1
ATOM 1614 C CA . THR A 1 191 ? 47.625 37.562 24.812 1 94.81 191 THR A CA 1
ATOM 1615 C C . THR A 1 191 ? 46.781 38.812 24.656 1 94.81 191 THR A C 1
ATOM 1617 O O . THR A 1 191 ? 45.688 38.875 25.219 1 94.81 191 THR A O 1
ATOM 1620 N N . ILE A 1 192 ? 47.281 39.719 23.922 1 94.75 192 ILE A N 1
ATOM 1621 C CA . ILE A 1 192 ? 46.531 40.969 23.703 1 94.75 192 ILE A CA 1
ATOM 1622 C C . ILE A 1 192 ? 45.281 40.688 22.875 1 94.75 192 ILE A C 1
ATOM 1624 O O . ILE A 1 192 ? 44.219 41.25 23.141 1 94.75 192 ILE A O 1
ATOM 1628 N N . GLU A 1 193 ? 45.469 39.812 21.953 1 95.25 193 GLU A N 1
ATOM 1629 C CA . GLU A 1 193 ? 44.312 39.438 21.156 1 95.25 193 GLU A CA 1
ATOM 1630 C C . GLU A 1 193 ? 43.219 38.812 22.031 1 95.25 193 GLU A C 1
ATOM 1632 O O . GLU A 1 193 ? 42.031 39.094 21.812 1 95.25 193 GLU A O 1
ATOM 1637 N N . GLU A 1 194 ? 43.594 38.062 22.938 1 95.25 194 GLU A N 1
ATOM 1638 C CA . GLU A 1 194 ? 42.625 37.469 23.875 1 95.25 194 GLU A CA 1
ATOM 1639 C C . GLU A 1 194 ? 41.938 38.531 24.719 1 95.25 194 GLU A C 1
ATOM 1641 O O . GLU A 1 194 ? 40.75 38.438 24.984 1 95.25 194 GLU A O 1
ATOM 1646 N N . GLU A 1 195 ? 42.656 39.469 25.094 1 95.88 195 GLU A N 1
ATOM 1647 C CA . GLU A 1 195 ? 42.094 40.562 25.844 1 95.88 195 GLU A CA 1
ATOM 1648 C C . GLU A 1 195 ? 41.094 41.375 25.016 1 95.88 195 GLU A C 1
ATOM 1650 O O . GLU A 1 195 ? 40.062 41.781 25.516 1 95.88 195 GLU A O 1
ATOM 1655 N N . VAL A 1 196 ? 41.469 41.531 23.812 1 95.75 196 VAL A N 1
ATOM 1656 C CA . VAL A 1 196 ? 40.594 42.25 22.891 1 95.75 196 VAL A CA 1
ATOM 1657 C C . VAL A 1 196 ? 39.281 41.5 22.703 1 95.75 196 VAL A C 1
ATOM 1659 O O . VAL A 1 196 ? 38.219 42.094 22.734 1 95.75 196 VAL A O 1
ATOM 1662 N N . LEU A 1 197 ? 39.438 40.188 22.547 1 96.69 197 LEU A N 1
ATOM 1663 C CA . LEU A 1 197 ? 38.25 39.344 22.391 1 96.69 197 LEU A CA 1
ATOM 1664 C C . LEU A 1 197 ? 37.344 39.438 23.609 1 96.69 197 LEU A C 1
ATOM 1666 O O . LEU A 1 197 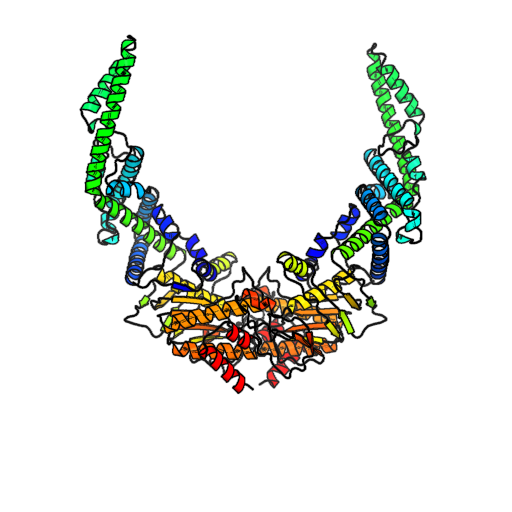? 36.125 39.469 23.484 1 96.69 197 LEU A O 1
ATOM 1670 N N . GLU A 1 198 ? 37.969 39.5 24.672 1 96.62 198 GLU A N 1
ATOM 1671 C CA . GLU A 1 198 ? 37.219 39.625 25.922 1 96.62 198 GLU A CA 1
ATOM 1672 C C . GLU A 1 198 ? 36.5 40.969 25.984 1 96.62 198 GLU A C 1
ATOM 1674 O O . GLU A 1 198 ? 35.312 41.031 26.391 1 96.62 198 GLU A O 1
ATOM 1679 N N . LYS A 1 199 ? 37.125 42.031 25.641 1 96.06 199 LYS A N 1
ATOM 1680 C CA . LYS A 1 199 ? 36.531 43.344 25.672 1 96.06 199 LYS A CA 1
ATOM 1681 C C . LYS A 1 199 ? 35.375 43.469 24.703 1 96.06 199 LYS A C 1
ATOM 1683 O O . LYS A 1 199 ? 34.312 44 25.062 1 96.06 199 LYS A O 1
ATOM 1688 N N . ILE A 1 200 ? 35.594 42.906 23.547 1 96.94 200 ILE A N 1
ATOM 1689 C CA . ILE A 1 200 ? 34.562 42.938 22.547 1 96.94 200 ILE A CA 1
ATOM 1690 C C . ILE A 1 200 ? 33.344 42.125 23.031 1 96.94 200 ILE A C 1
ATOM 1692 O O . ILE A 1 200 ? 32.219 42.562 22.922 1 96.94 200 ILE A O 1
ATOM 1696 N N . SER A 1 201 ? 33.625 40.938 23.547 1 97.56 201 SER A N 1
ATOM 1697 C CA . SER A 1 201 ? 32.562 40.062 24.016 1 97.56 201 SER A CA 1
ATOM 1698 C C . SER A 1 201 ? 31.781 40.688 25.141 1 97.56 201 SER A C 1
ATOM 1700 O O . SER A 1 201 ? 30.547 40.562 25.203 1 97.56 201 SER A O 1
ATOM 1702 N N . LYS A 1 202 ? 32.438 41.406 25.938 1 96.69 202 LYS A N 1
ATOM 1703 C CA . LYS A 1 202 ? 31.781 42.094 27.047 1 96.69 202 LYS A CA 1
ATOM 1704 C C . LYS A 1 202 ? 30.859 43.188 26.531 1 96.69 202 LYS A C 1
ATOM 1706 O O . LYS A 1 202 ? 29.75 43.375 27.031 1 96.69 202 LYS A O 1
ATOM 1711 N N . LYS A 1 203 ? 31.344 43.938 25.625 1 96.88 203 LYS A N 1
ATOM 1712 C CA . LYS A 1 203 ? 30.531 45 25.031 1 96.88 203 LYS A CA 1
ATOM 1713 C C . LYS A 1 203 ? 29.312 44.438 24.328 1 96.88 203 LYS A C 1
ATOM 1715 O O . LYS A 1 203 ? 28.234 45.031 24.375 1 96.88 203 LYS A O 1
ATOM 1720 N N . LEU A 1 204 ? 29.547 43.312 23.703 1 97.75 204 LEU A N 1
ATOM 1721 C CA . LEU A 1 204 ? 28.438 42.656 23.016 1 97.75 204 LEU A CA 1
ATOM 1722 C C . LEU A 1 204 ? 27.422 42.125 24.016 1 97.75 204 LEU A C 1
ATOM 1724 O O . LEU A 1 204 ? 26.219 42.125 23.734 1 97.75 204 LEU A O 1
ATOM 1728 N N . HIS A 1 205 ? 27.891 41.656 25.125 1 97.5 205 HIS A N 1
ATOM 1729 C CA . HIS A 1 205 ? 27 41.156 26.172 1 97.5 205 HIS A CA 1
ATOM 1730 C C . HIS A 1 205 ? 26 42.25 26.594 1 97.5 205 HIS A C 1
ATOM 1732 O O . HIS A 1 205 ? 24.828 41.938 26.828 1 97.5 205 HIS A O 1
ATOM 1738 N N . ASP A 1 206 ? 26.484 43.469 26.609 1 95.88 206 ASP A N 1
ATOM 1739 C CA . ASP A 1 206 ? 25.641 44.594 27 1 95.88 206 ASP A CA 1
ATOM 1740 C C . ASP A 1 206 ? 24.547 44.844 25.953 1 95.88 206 ASP A C 1
ATOM 1742 O O . ASP A 1 206 ? 23.547 45.469 26.234 1 95.88 206 ASP A O 1
ATOM 1746 N N . ARG A 1 207 ? 24.688 44.25 24.797 1 96.25 207 ARG A N 1
ATOM 1747 C CA . ARG A 1 207 ? 23.75 44.469 23.688 1 96.25 207 ARG A CA 1
ATOM 1748 C C . ARG A 1 207 ? 23.094 43.156 23.281 1 96.25 207 ARG A C 1
ATOM 1750 O O . ARG A 1 207 ? 22.609 43 22.156 1 96.25 207 ARG A O 1
ATOM 1757 N N . ALA A 1 208 ? 23.141 42.219 24.156 1 96.25 208 ALA A N 1
ATOM 1758 C CA . ALA A 1 208 ? 22.625 40.906 23.844 1 96.25 208 ALA A CA 1
ATOM 1759 C C . ALA A 1 208 ? 21.141 40.938 23.5 1 96.25 208 ALA A C 1
ATOM 1761 O O . ALA A 1 208 ? 20.672 40.219 22.625 1 96.25 208 ALA A O 1
ATOM 1762 N N . GLN A 1 209 ? 20.469 41.781 24.141 1 96.19 209 GLN A N 1
ATOM 1763 C CA . GLN A 1 209 ? 19.031 41.875 23.953 1 96.19 209 GLN A CA 1
ATOM 1764 C C . GLN A 1 209 ? 18.688 42.312 22.531 1 96.19 209 GLN A C 1
ATOM 1766 O O . GLN A 1 209 ? 17.781 41.781 21.906 1 96.19 209 GLN A O 1
ATOM 1771 N N . ILE A 1 210 ? 19.391 43.281 22.062 1 96.62 210 ILE A N 1
ATOM 1772 C CA . ILE A 1 210 ? 19.141 43.812 20.734 1 96.62 210 ILE A CA 1
ATOM 1773 C C . ILE A 1 210 ? 19.469 42.719 19.688 1 96.62 210 ILE A C 1
ATOM 1775 O O . ILE A 1 210 ? 18.781 42.625 18.656 1 96.62 210 ILE A O 1
ATOM 1779 N N . LEU A 1 211 ? 20.453 41.938 19.953 1 97.19 211 LEU A N 1
ATOM 1780 C CA . LEU A 1 211 ? 20.828 40.844 19.062 1 97.19 211 LEU A CA 1
ATOM 1781 C C . LEU A 1 211 ? 19.75 39.781 19.031 1 97.19 211 LEU A C 1
ATOM 1783 O O . LEU A 1 211 ? 19.375 39.281 17.953 1 97.19 211 LEU A O 1
ATOM 1787 N N . HIS A 1 212 ? 19.281 39.531 20.188 1 96.62 212 HIS A N 1
ATOM 1788 C CA . HIS A 1 212 ? 18.203 38.562 20.281 1 96.62 212 HIS A CA 1
ATOM 1789 C C . HIS A 1 212 ? 16.953 39 19.531 1 96.62 212 HIS A C 1
ATOM 1791 O O . HIS A 1 212 ? 16.328 38.219 18.844 1 96.62 212 HIS A O 1
ATOM 1797 N N . GLU A 1 213 ? 16.641 40.219 19.719 1 96.31 213 GLU A N 1
ATOM 1798 C CA . GLU A 1 213 ? 15.484 40.781 19.016 1 96.31 213 GLU A CA 1
ATOM 1799 C C . GLU A 1 213 ? 15.664 40.719 17.516 1 96.31 213 GLU A C 1
ATOM 1801 O O . GLU A 1 213 ? 14.719 40.438 16.781 1 96.31 213 GLU A O 1
ATOM 1806 N N . SER A 1 214 ? 16.828 40.969 17.062 1 96.5 214 SER A N 1
ATOM 1807 C CA . SER A 1 214 ? 17.109 40.969 15.633 1 96.5 214 SER A CA 1
ATOM 1808 C C . SER A 1 214 ? 16.906 39.562 15.031 1 96.5 214 SER A C 1
ATOM 1810 O O . SER A 1 214 ? 16.281 39.438 13.984 1 96.5 214 SER A O 1
ATOM 1812 N N . ILE A 1 215 ? 17.469 38.594 15.703 1 96.38 215 ILE A N 1
ATOM 1813 C CA . ILE A 1 215 ? 17.359 37.25 15.164 1 96.38 215 ILE A CA 1
ATOM 1814 C C . ILE A 1 215 ? 15.914 36.781 15.195 1 96.38 215 ILE A C 1
ATOM 1816 O O . ILE A 1 215 ? 15.461 36.062 14.297 1 96.38 215 ILE A O 1
ATOM 1820 N N . THR A 1 216 ? 15.18 37.156 16.188 1 96.19 216 THR A N 1
ATOM 1821 C CA . THR A 1 216 ? 13.781 36.781 16.328 1 96.19 216 THR A CA 1
ATOM 1822 C C . THR A 1 216 ? 12.945 37.406 15.203 1 96.19 216 THR A C 1
ATOM 1824 O O . THR A 1 216 ? 12.094 36.75 14.617 1 96.19 216 THR A O 1
ATOM 1827 N N . ARG A 1 217 ? 13.219 38.656 14.977 1 96.19 217 ARG A N 1
ATOM 1828 C CA . ARG A 1 217 ? 12.477 39.344 13.938 1 96.19 217 ARG A CA 1
ATOM 1829 C C . ARG A 1 217 ? 12.805 38.781 12.555 1 96.19 217 ARG A C 1
ATOM 1831 O O . ARG A 1 217 ? 11.922 38.656 11.711 1 96.19 217 ARG A O 1
ATOM 1838 N N . ILE A 1 218 ? 14.008 38.5 12.312 1 96.94 218 ILE A N 1
ATOM 1839 C CA . ILE A 1 218 ? 14.43 37.938 11.031 1 96.94 218 ILE A CA 1
ATOM 1840 C C . ILE A 1 218 ? 13.758 36.594 10.812 1 96.94 218 ILE A C 1
ATOM 1842 O O . ILE A 1 218 ? 13.242 36.312 9.727 1 96.94 218 ILE A O 1
ATOM 1846 N N . LYS A 1 219 ? 13.812 35.812 11.836 1 96.94 219 LYS A N 1
ATOM 1847 C CA . LYS A 1 219 ? 13.156 34.531 11.789 1 96.94 219 LYS A CA 1
ATOM 1848 C C . LYS A 1 219 ? 11.672 34.656 11.461 1 96.94 219 LYS A C 1
ATOM 1850 O O . LYS A 1 219 ? 11.148 33.969 10.594 1 96.94 219 LYS A O 1
ATOM 1855 N N . TYR A 1 220 ? 11.086 35.562 12.078 1 97.44 220 TYR A N 1
ATOM 1856 C CA . TYR A 1 220 ? 9.656 35.75 11.914 1 97.44 220 TYR A CA 1
ATOM 1857 C C . TYR A 1 220 ? 9.336 36.25 10.5 1 97.44 220 TYR A C 1
ATOM 1859 O O . TYR A 1 220 ? 8.383 35.781 9.875 1 97.44 220 TYR A O 1
ATOM 1867 N N . ILE A 1 221 ? 10.109 37.125 10.031 1 97.25 221 ILE A N 1
ATOM 1868 C CA . ILE A 1 221 ? 9.93 37.656 8.68 1 97.25 221 ILE A CA 1
ATOM 1869 C C . ILE A 1 221 ? 10.023 36.5 7.672 1 97.25 221 ILE A C 1
ATOM 1871 O O . ILE A 1 221 ? 9.203 36.406 6.758 1 97.25 221 ILE A O 1
ATOM 1875 N N . ASP A 1 222 ? 10.992 35.688 7.883 1 98.12 222 ASP A N 1
ATOM 1876 C CA . ASP A 1 222 ? 11.195 34.562 6.992 1 98.12 222 ASP A CA 1
ATOM 1877 C C . ASP A 1 222 ? 9.984 33.625 7.016 1 98.12 222 ASP A C 1
ATOM 1879 O O . ASP A 1 222 ? 9.531 33.156 5.965 1 98.12 222 ASP A O 1
ATOM 1883 N N . ILE A 1 223 ? 9.484 33.375 8.172 1 98.19 223 ILE A N 1
ATOM 1884 C CA . ILE A 1 223 ? 8.359 32.469 8.367 1 98.19 223 ILE A CA 1
ATOM 1885 C C . ILE A 1 223 ? 7.129 33 7.641 1 98.19 223 ILE A C 1
ATOM 1887 O O . ILE A 1 223 ? 6.48 32.281 6.879 1 98.19 223 ILE A O 1
ATOM 1891 N N . ILE A 1 224 ? 6.852 34.25 7.844 1 98.31 224 ILE A N 1
ATOM 1892 C CA . ILE A 1 224 ? 5.652 34.844 7.281 1 98.31 224 ILE A CA 1
ATOM 1893 C C . ILE A 1 224 ? 5.793 34.969 5.762 1 98.31 224 ILE A C 1
ATOM 1895 O O . ILE A 1 224 ? 4.836 34.719 5.027 1 98.31 224 ILE A O 1
ATOM 1899 N N . LEU A 1 225 ? 6.953 35.312 5.332 1 98 225 LEU A N 1
ATOM 1900 C CA . LEU A 1 225 ? 7.195 35.375 3.895 1 98 225 LEU A CA 1
ATOM 1901 C C . LEU A 1 225 ? 7.008 34.031 3.234 1 98 225 LEU A C 1
ATOM 1903 O O . LEU A 1 225 ? 6.414 33.906 2.158 1 98 225 LEU A O 1
ATOM 1907 N N . ALA A 1 226 ? 7.535 33.062 3.867 1 98.44 226 ALA A N 1
ATOM 1908 C CA . ALA A 1 226 ? 7.387 31.688 3.348 1 98.44 226 ALA A CA 1
ATOM 1909 C C . ALA A 1 226 ? 5.914 31.297 3.258 1 98.44 226 ALA A C 1
ATOM 1911 O O . ALA A 1 226 ? 5.484 30.703 2.266 1 98.44 226 ALA A O 1
ATOM 1912 N N . LYS A 1 227 ? 5.141 31.609 4.27 1 98.5 227 LYS A N 1
ATOM 1913 C CA . LYS A 1 227 ? 3.711 31.328 4.273 1 98.5 227 LYS A CA 1
ATOM 1914 C C . LYS A 1 227 ? 2.992 32.094 3.164 1 98.5 227 LYS A C 1
ATOM 1916 O O . LYS A 1 227 ? 2.105 31.547 2.502 1 98.5 227 LYS A O 1
ATOM 1921 N N . ALA A 1 228 ? 3.377 33.312 2.99 1 98.38 228 ALA A N 1
ATOM 1922 C CA . ALA A 1 228 ? 2.764 34.156 1.96 1 98.38 228 ALA A CA 1
ATOM 1923 C C . ALA A 1 228 ? 3.047 33.594 0.567 1 98.38 228 ALA A C 1
ATOM 1925 O O . ALA A 1 228 ? 2.141 33.5 -0.265 1 98.38 228 ALA A O 1
ATOM 1926 N N . LYS A 1 229 ? 4.227 33.25 0.368 1 98.12 229 LYS A N 1
ATOM 1927 C CA . LYS A 1 229 ? 4.602 32.688 -0.931 1 98.12 229 LYS A CA 1
ATOM 1928 C C . LYS A 1 229 ? 3.865 31.391 -1.21 1 98.12 229 LYS A C 1
ATOM 1930 O O . LYS A 1 229 ? 3.412 31.156 -2.332 1 98.12 229 LYS A O 1
ATOM 1935 N N . LEU A 1 230 ? 3.793 30.578 -0.226 1 98 230 LEU A N 1
ATOM 1936 C CA . LEU A 1 230 ? 3.041 29.328 -0.347 1 98 230 LEU A CA 1
ATOM 1937 C C . LEU A 1 230 ? 1.588 29.609 -0.716 1 98 230 LEU A C 1
ATOM 1939 O O . LEU A 1 230 ? 1.022 28.938 -1.579 1 98 230 LEU A O 1
ATOM 1943 N N . SER A 1 231 ? 1.009 30.547 -0.021 1 98.25 231 SER A N 1
ATOM 1944 C CA . SER A 1 231 ? -0.387 30.906 -0.259 1 98.25 231 SER A CA 1
ATOM 1945 C C . SER A 1 231 ? -0.605 31.344 -1.7 1 98.25 231 SER A C 1
ATOM 1947 O O . SER A 1 231 ? -1.589 30.953 -2.334 1 98.25 231 SER A O 1
ATOM 1949 N N . LYS A 1 232 ? 0.268 32.094 -2.152 1 97.12 232 LYS A N 1
ATOM 1950 C CA . LYS A 1 232 ? 0.187 32.562 -3.529 1 97.12 232 LYS A CA 1
ATOM 1951 C C . LYS A 1 232 ? 0.359 31.422 -4.52 1 97.12 232 LYS A C 1
ATOM 1953 O O . LYS A 1 232 ? -0.387 31.328 -5.496 1 97.12 232 LYS A O 1
ATOM 1958 N N . GLU A 1 233 ? 1.285 30.609 -4.266 1 96.31 233 GLU A N 1
ATOM 1959 C CA . GLU A 1 233 ? 1.646 29.516 -5.18 1 96.31 233 GLU A CA 1
ATOM 1960 C C . GLU A 1 233 ? 0.502 28.516 -5.328 1 96.31 233 GLU A C 1
ATOM 1962 O O . GLU A 1 233 ? 0.205 28.078 -6.438 1 96.31 233 GLU A O 1
ATOM 1967 N N . ILE A 1 234 ? -0.185 28.203 -4.227 1 95.56 234 ILE A N 1
ATOM 1968 C CA . ILE A 1 234 ? -1.148 27.109 -4.285 1 95.56 234 ILE A CA 1
ATOM 1969 C C . ILE A 1 234 ? -2.566 27.672 -4.199 1 95.56 234 ILE A C 1
ATOM 1971 O O . ILE A 1 234 ? -3.541 26.922 -4.254 1 95.56 234 ILE A O 1
ATOM 1975 N N . GLY A 1 235 ? -2.715 28.938 -4.023 1 96.31 235 GLY A N 1
ATOM 1976 C CA . GLY A 1 235 ? -4.02 29.578 -4.02 1 96.31 235 GLY A CA 1
ATOM 1977 C C . GLY A 1 235 ? -4.762 29.406 -2.707 1 96.31 235 GLY A C 1
ATOM 1978 O O . GLY A 1 235 ? -5.922 29 -2.693 1 96.31 235 GLY A O 1
ATOM 1979 N N . LEU A 1 236 ? -4.137 29.719 -1.607 1 98.38 236 LEU A N 1
ATOM 1980 C CA . LEU A 1 236 ? -4.75 29.609 -0.288 1 98.38 236 LEU A CA 1
ATOM 1981 C C . LEU A 1 236 ? -5.426 30.922 0.102 1 98.38 236 LEU A C 1
ATOM 1983 O O . LEU A 1 236 ? -5.109 31.984 -0.452 1 98.38 236 LEU A O 1
ATOM 1987 N N . THR A 1 237 ? -6.312 30.844 1.049 1 98.5 237 THR A N 1
ATOM 1988 C CA . THR A 1 237 ? -7.039 32.031 1.489 1 98.5 237 THR A CA 1
ATOM 1989 C C . THR A 1 237 ? -7.012 32.156 3.01 1 98.5 237 THR A C 1
ATOM 1991 O O . THR A 1 237 ? -6.848 31.141 3.711 1 98.5 237 THR A O 1
ATOM 1994 N N . LYS A 1 238 ? -7.176 33.375 3.459 1 98.69 238 LYS A N 1
ATOM 1995 C CA . LYS A 1 238 ? -7.227 33.625 4.891 1 98.69 238 LYS A CA 1
ATOM 1996 C C . LYS A 1 238 ? -8.523 33.094 5.504 1 98.69 238 LYS A C 1
ATOM 1998 O O . LYS A 1 238 ? -9.617 33.5 5.098 1 98.69 238 LYS A O 1
ATOM 2003 N N . PRO A 1 239 ? -8.422 32.219 6.422 1 98.69 239 PRO A N 1
ATOM 2004 C CA . PRO A 1 239 ? -9.641 31.75 7.09 1 98.69 239 PRO A CA 1
ATOM 2005 C C . PRO A 1 239 ? -10.148 32.719 8.148 1 98.69 239 PRO A C 1
ATOM 2007 O O . PRO A 1 239 ? -9.367 33.531 8.68 1 98.69 239 PRO A O 1
ATOM 2010 N N . ASN A 1 240 ? -11.406 32.688 8.398 1 98.12 240 ASN A N 1
ATOM 2011 C CA . ASN A 1 240 ? -11.992 33.344 9.562 1 98.12 240 ASN A CA 1
ATOM 2012 C C . ASN A 1 240 ? -12.07 32.406 10.758 1 98.12 240 ASN A C 1
ATOM 2014 O O . ASN A 1 240 ? -12.883 31.469 10.758 1 98.12 240 ASN A O 1
ATOM 2018 N N . LEU A 1 241 ? -11.281 32.688 11.766 1 97.19 241 LEU A N 1
ATOM 2019 C CA . LEU A 1 241 ? -11.219 31.812 12.938 1 97.19 241 LEU A CA 1
ATOM 2020 C C . LEU A 1 241 ? -11.992 32.406 14.102 1 97.19 241 LEU A C 1
ATOM 2022 O O . LEU A 1 241 ? -11.773 33.594 14.461 1 97.19 241 LEU A O 1
ATOM 2026 N N . TYR A 1 242 ? -12.852 31.625 14.664 1 96.56 242 TYR A N 1
ATOM 2027 C CA . TYR A 1 242 ? -13.664 32.094 15.773 1 96.56 242 TYR A CA 1
ATOM 2028 C C . TYR A 1 242 ? -13.188 31.516 17.094 1 96.56 242 TYR A C 1
ATOM 2030 O O . TYR A 1 242 ? -13.023 30.297 17.219 1 96.56 242 TYR A O 1
ATOM 2038 N N . PRO A 1 243 ? -12.969 32.312 18.109 1 94.62 243 PRO A N 1
ATOM 2039 C CA . PRO A 1 243 ? -12.477 31.844 19.391 1 94.62 243 PRO A CA 1
ATOM 2040 C C . PRO A 1 243 ? -13.547 31.109 20.203 1 94.62 243 PRO A C 1
ATOM 2042 O O . PRO A 1 243 ? -14.727 31.156 19.844 1 94.62 243 PRO A O 1
ATOM 2045 N N . LYS A 1 244 ? -13.117 30.516 21.25 1 88.69 244 LYS A N 1
ATOM 2046 C CA . LYS A 1 244 ? -14.016 29.75 22.109 1 88.69 244 LYS A CA 1
ATOM 2047 C C . LYS A 1 244 ? -15.055 30.656 22.766 1 88.69 244 LYS A C 1
ATOM 2049 O O . LYS A 1 244 ? -16.188 30.234 23.016 1 88.69 244 LYS A O 1
ATOM 2054 N N . GLU A 1 245 ? -14.711 31.891 22.969 1 90.5 245 GLU A N 1
ATOM 2055 C CA . GLU A 1 245 ? -15.578 32.844 23.641 1 90.5 245 GLU A CA 1
ATOM 2056 C C . GLU A 1 245 ? -16.719 33.281 22.734 1 90.5 245 GLU A C 1
ATOM 2058 O O . GLU A 1 245 ? -17.781 33.688 23.219 1 90.5 245 GLU A O 1
ATOM 2063 N N . TYR A 1 246 ? -16.516 33.219 21.438 1 92.25 246 TYR A N 1
ATOM 2064 C CA . TYR A 1 246 ? -17.531 33.562 20.453 1 92.25 246 TYR A CA 1
ATOM 2065 C C . TYR A 1 246 ? -17.734 32.375 19.484 1 92.25 246 TYR A C 1
ATOM 2067 O O . TYR A 1 246 ? -17.359 32.469 18.312 1 92.25 246 TYR A O 1
ATOM 2075 N N . PRO A 1 247 ? -18.375 31.422 19.969 1 91.56 247 PRO A N 1
ATOM 2076 C CA . PRO A 1 247 ? -18.469 30.188 19.188 1 91.56 247 PRO A CA 1
ATOM 2077 C C . PRO A 1 247 ? -19.422 30.312 18 1 91.56 247 PRO A C 1
ATOM 2079 O O . PRO A 1 247 ? -20.406 31.047 18.062 1 91.56 247 PRO A O 1
ATOM 2082 N N . ILE A 1 248 ? -19.094 29.609 16.953 1 94.12 248 ILE A N 1
ATOM 2083 C CA . ILE A 1 248 ? -19.953 29.516 15.789 1 94.12 248 ILE A CA 1
ATOM 2084 C C . ILE A 1 248 ? -20.75 28.219 15.828 1 94.12 248 ILE A C 1
ATOM 2086 O O . ILE A 1 248 ? -20.297 27.234 16.406 1 94.12 248 ILE A O 1
ATOM 2090 N N . ASP A 1 249 ? -21.906 28.234 15.086 1 94.56 249 ASP A N 1
ATOM 2091 C CA . ASP A 1 249 ? -22.781 27.062 15.086 1 94.56 249 ASP A CA 1
ATOM 2092 C C . ASP A 1 249 ? -22.516 26.188 13.859 1 94.56 249 ASP A C 1
ATOM 2094 O O . ASP A 1 249 ? -22.922 25.031 13.828 1 94.56 249 ASP A O 1
ATOM 2098 N N . GLU A 1 250 ? -21.891 26.891 12.898 1 96.25 250 GLU A N 1
ATOM 2099 C CA . GLU A 1 250 ? -21.625 26.188 11.648 1 96.25 250 GLU A CA 1
ATOM 2100 C C . GLU A 1 250 ? -20.203 26.453 11.148 1 96.25 250 GLU A C 1
ATOM 2102 O O . GLU A 1 250 ? -19.766 27.609 11.133 1 96.25 250 GLU A O 1
ATOM 2107 N N . MET A 1 251 ? -19.516 25.453 10.883 1 97.19 251 MET A N 1
ATOM 2108 C CA . MET A 1 251 ? -18.281 25.531 10.102 1 97.19 251 MET A CA 1
ATOM 2109 C C . MET A 1 251 ? -18.578 25.531 8.609 1 97.19 251 MET A C 1
ATOM 2111 O O . MET A 1 251 ? -19.203 24.609 8.094 1 97.19 251 MET A O 1
ATOM 2115 N N . ARG A 1 252 ? -18.188 26.578 7.906 1 98 252 ARG A N 1
ATOM 2116 C CA . ARG A 1 252 ? -18.469 26.703 6.48 1 98 252 ARG A CA 1
ATOM 2117 C C . ARG A 1 252 ? -17.172 26.781 5.672 1 98 252 ARG A C 1
ATOM 2119 O O . ARG A 1 252 ? -16.328 27.641 5.91 1 98 252 ARG A O 1
ATOM 2126 N N . ILE A 1 253 ? -17 25.922 4.77 1 98.38 253 ILE A N 1
ATOM 2127 C CA . ILE A 1 253 ? -15.875 25.906 3.852 1 98.38 253 ILE A CA 1
ATOM 2128 C C . ILE A 1 253 ? -16.375 25.891 2.41 1 98.38 253 ILE A C 1
ATOM 2130 O O . ILE A 1 253 ? -17.016 24.938 1.979 1 98.38 253 ILE A O 1
ATOM 2134 N N . MET A 1 254 ? -16.078 26.953 1.672 1 98.12 254 MET A N 1
ATOM 2135 C CA . MET A 1 254 ? -16.516 27.078 0.285 1 98.12 254 MET A CA 1
ATOM 2136 C C . MET A 1 254 ? -15.344 26.922 -0.674 1 98.12 254 MET A C 1
ATOM 2138 O O . MET A 1 254 ? -14.258 27.453 -0.415 1 98.12 254 MET A O 1
ATOM 2142 N N . GLY A 1 255 ? -15.617 26.172 -1.722 1 97.81 255 GLY A N 1
ATOM 2143 C CA . GLY A 1 255 ? -14.578 25.984 -2.729 1 97.81 255 GLY A CA 1
ATOM 2144 C C . GLY A 1 255 ? -13.359 25.266 -2.201 1 97.81 255 GLY A C 1
ATOM 2145 O O . GLY A 1 255 ? -12.227 25.656 -2.484 1 97.81 255 GLY A O 1
ATOM 2146 N N . MET A 1 256 ? -13.57 24.297 -1.378 1 97.19 256 MET A N 1
ATOM 2147 C CA . MET A 1 256 ? -12.492 23.531 -0.758 1 97.19 256 MET A CA 1
ATOM 2148 C C . MET A 1 256 ? -11.805 22.641 -1.779 1 97.19 256 MET A C 1
ATOM 2150 O O . MET A 1 256 ? -12.461 22.047 -2.631 1 97.19 256 MET A O 1
ATOM 2154 N N . PHE A 1 257 ? -10.5 22.547 -1.717 1 96.69 257 PHE A N 1
ATOM 2155 C CA . PHE A 1 257 ? -9.758 21.625 -2.576 1 96.69 257 PHE A CA 1
ATOM 2156 C C . PHE A 1 257 ? -8.578 21.016 -1.83 1 96.69 257 PHE A C 1
ATOM 2158 O O . PHE A 1 257 ? -8.039 21.625 -0.906 1 96.69 257 PHE A O 1
ATOM 2165 N N . ASN A 1 258 ? -8.227 19.781 -2.133 1 95.88 258 ASN A N 1
ATOM 2166 C CA . ASN A 1 258 ? -7.02 19.141 -1.639 1 95.88 258 ASN A CA 1
ATOM 2167 C C . ASN A 1 258 ? -5.816 19.453 -2.523 1 95.88 258 ASN A C 1
ATOM 2169 O O . ASN A 1 258 ? -5.773 19.047 -3.688 1 95.88 258 ASN A O 1
ATOM 2173 N N . PRO A 1 259 ? -4.82 20.109 -2.004 1 96.44 259 PRO A N 1
ATOM 2174 C CA . PRO A 1 259 ? -3.723 20.594 -2.844 1 96.44 259 PRO A CA 1
ATOM 2175 C C . PRO A 1 259 ? -2.943 19.469 -3.508 1 96.44 259 PRO A C 1
ATOM 2177 O O . PRO A 1 259 ? -2.584 19.562 -4.684 1 96.44 259 PRO A O 1
ATOM 2180 N N . GLN A 1 260 ? -2.645 18.438 -2.764 1 94.44 260 GLN A N 1
ATOM 2181 C CA . GLN A 1 260 ? -1.889 17.312 -3.316 1 94.44 260 GLN A CA 1
ATOM 2182 C C . GLN A 1 260 ? -2.654 16.641 -4.453 1 94.44 260 GLN A C 1
ATOM 2184 O O . GLN A 1 260 ? -2.104 16.422 -5.531 1 94.44 260 GLN A O 1
ATOM 2189 N N . LEU A 1 261 ? -3.887 16.328 -4.234 1 91.06 261 LEU A N 1
ATOM 2190 C CA . LEU A 1 261 ? -4.711 15.68 -5.242 1 91.06 261 LEU A CA 1
ATOM 2191 C C . LEU A 1 261 ? -4.902 16.578 -6.457 1 91.06 261 LEU A C 1
ATOM 2193 O O . LEU A 1 261 ? -4.887 16.109 -7.598 1 91.06 261 LEU A O 1
ATOM 2197 N N . LYS A 1 262 ? -5.148 17.828 -6.191 1 93.88 262 LYS A N 1
ATOM 2198 C CA . LYS A 1 262 ? -5.297 18.781 -7.277 1 93.88 262 LYS A CA 1
ATOM 2199 C C . LYS A 1 262 ? -4.062 18.797 -8.18 1 93.88 262 LYS A C 1
ATOM 2201 O O . LYS A 1 262 ? -4.184 18.75 -9.406 1 93.88 262 LYS A O 1
ATOM 2206 N N . ASP A 1 263 ? -2.906 18.844 -7.566 1 93.81 263 ASP A N 1
ATOM 2207 C CA . ASP A 1 263 ? -1.645 18.828 -8.305 1 93.81 263 ASP A CA 1
ATOM 2208 C C . ASP A 1 263 ? -1.509 17.547 -9.133 1 93.81 263 ASP A C 1
ATOM 2210 O O . ASP A 1 263 ? -1.107 17.609 -10.297 1 93.81 263 ASP A O 1
ATOM 2214 N N . GLU A 1 264 ? -1.866 16.391 -8.531 1 88.56 264 GLU A N 1
ATOM 2215 C CA . GLU A 1 264 ? -1.785 15.094 -9.211 1 88.56 264 GLU A CA 1
ATOM 2216 C C . GLU A 1 264 ? -2.719 15.055 -10.422 1 88.56 264 GLU A C 1
ATOM 2218 O O . GLU A 1 264 ? -2.342 14.562 -11.484 1 88.56 264 GLU A O 1
ATOM 2223 N N . LEU A 1 265 ? -3.881 15.531 -10.242 1 87.69 265 LEU A N 1
ATOM 2224 C CA . LEU A 1 265 ? -4.863 15.555 -11.32 1 87.69 265 LEU A CA 1
ATOM 2225 C C . LEU A 1 265 ? -4.418 16.484 -12.445 1 87.69 265 LEU A C 1
ATOM 2227 O O . LEU A 1 265 ? -4.512 16.125 -13.625 1 87.69 265 LEU A O 1
ATOM 2231 N N . GLU A 1 266 ? -3.979 17.578 -12.086 1 90.62 266 GLU A N 1
ATOM 2232 C CA . GLU A 1 266 ? -3.541 18.562 -13.078 1 90.62 266 GLU A CA 1
ATOM 2233 C C . GLU A 1 266 ? -2.367 18.031 -13.898 1 90.62 266 GLU A C 1
ATOM 2235 O O . GLU A 1 266 ? -2.287 18.266 -15.102 1 90.62 266 GLU A O 1
ATOM 2240 N N . ARG A 1 267 ? -1.481 17.328 -13.344 1 89.88 267 ARG A N 1
ATOM 2241 C CA . ARG A 1 267 ? -0.36 16.703 -14.039 1 89.88 267 ARG A CA 1
ATOM 2242 C C . ARG A 1 267 ? -0.848 15.68 -15.055 1 89.88 267 ARG A C 1
ATOM 2244 O O . ARG A 1 267 ? -0.184 15.438 -16.062 1 89.88 267 ARG A O 1
ATOM 2251 N N . ARG A 1 268 ? -1.991 15.109 -14.812 1 83.31 268 ARG A N 1
ATOM 2252 C CA . ARG A 1 268 ? -2.584 14.117 -15.703 1 83.31 268 ARG A CA 1
ATOM 2253 C C . ARG A 1 268 ? -3.562 14.766 -16.672 1 83.31 268 ARG A C 1
ATOM 2255 O O . ARG A 1 268 ? -4.34 14.07 -17.328 1 83.31 268 ARG A O 1
ATOM 2262 N N . GLY A 1 269 ? -3.607 16.062 -16.625 1 87.62 269 GLY A N 1
ATOM 2263 C CA . GLY A 1 269 ? -4.461 16.812 -17.531 1 87.62 269 GLY A CA 1
ATOM 2264 C C . GLY A 1 269 ? -5.914 16.844 -17.109 1 87.62 269 GLY A C 1
ATOM 2265 O O . GLY A 1 269 ? -6.812 17.031 -17.922 1 87.62 269 GLY A O 1
ATOM 2266 N N . LYS A 1 270 ? -6.234 16.547 -15.844 1 85.25 270 LYS A N 1
ATOM 2267 C CA . LYS A 1 270 ? -7.594 16.547 -15.312 1 85.25 270 LYS A CA 1
ATOM 2268 C C . LYS A 1 270 ? -7.824 17.734 -14.391 1 85.25 270 LYS A C 1
ATOM 2270 O O . LYS A 1 270 ? -6.871 18.344 -13.891 1 85.25 270 LYS A O 1
ATOM 2275 N N . LYS A 1 271 ? -9.102 18.047 -14.234 1 88.12 271 LYS A N 1
ATOM 2276 C CA . LYS A 1 271 ? -9.453 19.188 -13.391 1 88.12 271 LYS A CA 1
ATOM 2277 C C . LYS A 1 271 ? -9.984 18.734 -12.039 1 88.12 271 LYS A C 1
ATOM 2279 O O . LYS A 1 271 ? -10.734 17.75 -11.953 1 88.12 271 LYS A O 1
ATOM 2284 N N . TYR A 1 272 ? -9.609 19.484 -11.016 1 90.5 272 TYR A N 1
ATOM 2285 C CA . TYR A 1 272 ? -10.141 19.234 -9.68 1 90.5 272 TYR A CA 1
ATOM 2286 C C . TYR A 1 272 ? -11.469 19.938 -9.484 1 90.5 272 TYR A C 1
ATOM 2288 O O . TYR A 1 272 ? -11.625 21.094 -9.867 1 90.5 272 TYR A O 1
ATOM 2296 N N . GLN A 1 273 ? -12.422 19.281 -8.953 1 90.88 273 GLN A N 1
ATOM 2297 C CA . GLN A 1 273 ? -13.695 19.906 -8.609 1 90.88 273 GLN A CA 1
ATOM 2298 C C . GLN A 1 273 ? -13.719 20.344 -7.148 1 90.88 273 GLN A C 1
ATOM 2300 O O . GLN A 1 273 ? -13.766 19.5 -6.242 1 90.88 273 GLN A O 1
ATOM 2305 N N . PRO A 1 274 ? -13.727 21.688 -6.898 1 95 274 PRO A N 1
ATOM 2306 C CA . PRO A 1 274 ? -13.844 22.141 -5.512 1 95 274 PRO A CA 1
ATOM 2307 C C . PRO A 1 274 ? -15.188 21.781 -4.883 1 95 274 PRO A C 1
ATOM 2309 O O . PRO A 1 274 ? -16.188 21.609 -5.594 1 95 274 PRO A O 1
ATOM 2312 N N . VAL A 1 275 ? -15.25 21.641 -3.59 1 95.25 275 VAL A N 1
ATOM 2313 C CA . VAL A 1 275 ? -16.453 21.188 -2.896 1 95.25 275 VAL A CA 1
ATOM 2314 C C . VAL A 1 275 ? -16.812 22.172 -1.787 1 95.25 275 VAL A C 1
ATOM 2316 O O . VAL A 1 275 ? -15.922 22.688 -1.104 1 95.25 275 VAL A O 1
ATOM 2319 N N . ASP A 1 276 ? -18.078 22.438 -1.641 1 97 276 ASP A N 1
ATOM 2320 C CA . ASP A 1 276 ? -18.594 23.219 -0.521 1 97 276 ASP A CA 1
ATOM 2321 C C . ASP A 1 276 ? -19.141 22.312 0.585 1 97 276 ASP A C 1
ATOM 2323 O O . ASP A 1 276 ? -19.766 21.281 0.307 1 97 276 ASP A O 1
ATOM 2327 N N . ILE A 1 277 ? -18.844 22.703 1.8 1 96.12 277 ILE A N 1
ATOM 2328 C CA . ILE A 1 277 ? -19.375 21.906 2.887 1 96.12 277 ILE A CA 1
ATOM 2329 C C . ILE A 1 277 ? -19.719 22.797 4.074 1 96.12 277 ILE A C 1
ATOM 2331 O O . ILE A 1 277 ? -19.031 23.766 4.348 1 96.12 277 ILE A O 1
ATOM 2335 N N . THR A 1 278 ? -20.797 22.422 4.719 1 96.38 278 THR A N 1
ATOM 2336 C CA . THR A 1 278 ? -21.203 23.016 5.992 1 96.38 278 THR A CA 1
ATOM 2337 C C . THR A 1 278 ? -21.328 21.938 7.066 1 96.38 278 THR A C 1
ATOM 2339 O O . THR A 1 278 ? -22.031 20.938 6.883 1 96.38 278 THR A O 1
ATOM 2342 N N . ILE A 1 279 ? -20.625 22.125 8.133 1 96.62 279 ILE A N 1
ATOM 2343 C CA . ILE A 1 279 ? -20.688 21.219 9.273 1 96.62 279 ILE A CA 1
ATOM 2344 C C . ILE A 1 279 ? -21.312 21.938 10.469 1 96.62 279 ILE A C 1
ATOM 2346 O O . ILE A 1 279 ? -20.781 22.953 10.945 1 96.62 279 ILE A O 1
ATOM 2350 N N . LYS A 1 280 ? -22.344 21.453 10.961 1 94.81 280 LYS A N 1
ATOM 2351 C CA . LYS A 1 280 ? -23.031 22.078 12.102 1 94.81 280 LYS A CA 1
ATOM 2352 C C . LYS A 1 280 ? -22.547 21.469 13.414 1 94.81 280 LYS A C 1
ATOM 2354 O O . LYS A 1 280 ? -21.969 20.375 13.43 1 94.81 280 LYS A O 1
ATOM 2359 N N . ARG A 1 281 ? -22.75 22.266 14.477 1 94.44 281 ARG A N 1
ATOM 2360 C CA . ARG A 1 281 ? -22.531 21.656 15.789 1 94.44 281 ARG A CA 1
ATOM 2361 C C . ARG A 1 281 ? -23.375 20.391 15.953 1 94.44 281 ARG A C 1
ATOM 2363 O O . ARG A 1 281 ? -24.547 20.359 15.562 1 94.44 281 ARG A O 1
ATOM 2370 N N . GLY A 1 282 ? -22.75 19.469 16.547 1 95.44 282 GLY A N 1
ATOM 2371 C CA . GLY A 1 282 ? -23.312 18.125 16.5 1 95.44 282 GLY A CA 1
ATOM 2372 C C . GLY A 1 282 ? -22.719 17.266 15.406 1 95.44 282 GLY A C 1
ATOM 2373 O O . GLY A 1 282 ? -21.547 17.391 15.078 1 95.44 282 GLY A O 1
ATOM 2374 N N . VAL A 1 283 ? -23.531 16.375 14.914 1 96.75 283 VAL A N 1
ATOM 2375 C CA . VAL A 1 283 ? -23 15.414 13.953 1 96.75 283 VAL A CA 1
ATOM 2376 C C . VAL A 1 283 ? -23.531 15.734 12.555 1 96.75 283 VAL A C 1
ATOM 2378 O O . VAL A 1 283 ? -24.734 15.938 12.375 1 96.75 283 VAL A O 1
ATOM 2381 N N . THR A 1 284 ? -22.703 15.906 11.641 1 96.44 284 THR A N 1
ATOM 2382 C CA . THR A 1 284 ? -23 15.93 10.211 1 96.44 284 THR A CA 1
ATOM 2383 C C . THR A 1 284 ? -22.547 14.633 9.547 1 96.44 284 THR A C 1
ATOM 2385 O O . THR A 1 284 ? -21.453 14.141 9.812 1 96.44 284 THR A O 1
ATOM 2388 N N . VAL A 1 285 ? -23.422 14.047 8.703 1 95.5 285 VAL A N 1
ATOM 2389 C CA . VAL A 1 285 ? -23.094 12.781 8.055 1 95.5 285 VAL A CA 1
ATOM 2390 C C . VAL A 1 285 ? -23.094 12.953 6.539 1 95.5 285 VAL A C 1
ATOM 2392 O O . VAL A 1 285 ? -23.984 13.609 5.988 1 95.5 285 VAL A O 1
ATOM 2395 N N . ILE A 1 286 ? -22.109 12.523 5.941 1 92.75 286 ILE A N 1
ATOM 2396 C CA . ILE A 1 286 ? -22.078 12.406 4.488 1 92.75 286 ILE A CA 1
ATOM 2397 C C . ILE A 1 286 ? -22.234 10.945 4.086 1 92.75 286 ILE A C 1
ATOM 2399 O O . ILE A 1 286 ? -21.406 10.102 4.465 1 92.75 286 ILE A O 1
ATOM 2403 N N . VAL A 1 287 ? -23.266 10.68 3.344 1 88.44 287 VAL A N 1
ATOM 2404 C CA . VAL A 1 287 ? -23.516 9.305 2.92 1 88.44 287 VAL A CA 1
ATOM 2405 C C . VAL A 1 287 ? -23.172 9.148 1.44 1 88.44 287 VAL A C 1
ATOM 2407 O O . VAL A 1 287 ? -23.141 10.133 0.697 1 88.44 287 VAL A O 1
ATOM 2410 N N . GLY A 1 288 ? -22.922 7.898 1.101 1 78.56 288 GLY A N 1
ATOM 2411 C CA . GLY A 1 288 ? -22.641 7.582 -0.289 1 78.56 288 GLY A CA 1
ATOM 2412 C C . GLY A 1 288 ? -21.656 6.434 -0.448 1 78.56 288 GLY A C 1
ATOM 2413 O O . GLY A 1 288 ? -21.047 5.988 0.527 1 78.56 288 GLY A O 1
ATOM 2414 N N . ALA A 1 289 ? -21.562 6.062 -1.666 1 68.06 289 ALA A N 1
ATOM 2415 C CA . ALA A 1 289 ? -20.688 4.938 -1.955 1 68.06 289 ALA A CA 1
ATOM 2416 C C . ALA A 1 289 ? -19.219 5.316 -1.73 1 68.06 289 ALA A C 1
ATOM 2418 O O . ALA A 1 289 ? -18.891 6.5 -1.682 1 68.06 289 ALA A O 1
ATOM 2419 N N . ASN A 1 290 ? -18.359 4.324 -1.377 1 57.44 290 ASN A N 1
ATOM 2420 C CA . ASN A 1 290 ? -16.953 4.547 -1.057 1 57.44 290 ASN A CA 1
ATOM 2421 C C . ASN A 1 290 ? -16.203 5.191 -2.223 1 57.44 290 ASN A C 1
ATOM 2423 O O . ASN A 1 290 ? -15.188 5.859 -2.023 1 57.44 290 ASN A O 1
ATOM 2427 N N . MET A 1 291 ? -16.891 5.242 -3.199 1 60 291 MET A N 1
ATOM 2428 C CA . MET A 1 291 ? -16.25 5.672 -4.434 1 60 291 MET A CA 1
ATOM 2429 C C . MET A 1 291 ? -16.516 7.148 -4.707 1 60 291 MET A C 1
ATOM 2431 O O . MET A 1 291 ? -16.078 7.688 -5.727 1 60 291 MET A O 1
ATOM 2435 N N . SER A 1 292 ? -16.969 7.75 -3.73 1 60.25 292 SER A N 1
ATOM 2436 C CA . SER A 1 292 ? -17.547 9.039 -4.086 1 60.25 292 SER A CA 1
ATOM 2437 C C . SER A 1 292 ? -16.672 10.188 -3.607 1 60.25 292 SER A C 1
ATOM 2439 O O . SER A 1 292 ? -17.094 11.352 -3.633 1 60.25 292 SER A O 1
ATOM 2441 N N . GLY A 1 293 ? -15.461 9.93 -3.176 1 76.69 293 GLY A N 1
ATOM 2442 C CA . GLY A 1 293 ? -14.578 11.016 -2.777 1 76.69 293 GLY A CA 1
ATOM 2443 C C . GLY A 1 293 ? -14.82 11.492 -1.357 1 76.69 293 GLY A C 1
ATOM 2444 O O . GLY A 1 293 ? -14.203 12.461 -0.907 1 76.69 293 GLY A O 1
ATOM 2445 N N . LYS A 1 294 ? -15.664 10.766 -0.63 1 85.12 294 LYS A N 1
ATOM 2446 C CA . LYS A 1 294 ? -16.047 11.172 0.721 1 85.12 294 LYS A CA 1
ATOM 2447 C C . LYS A 1 294 ? -14.828 11.242 1.639 1 85.12 294 LYS A C 1
ATOM 2449 O O . LYS A 1 294 ? -14.695 12.172 2.439 1 85.12 294 LYS A O 1
ATOM 2454 N N . SER A 1 295 ? -13.984 10.336 1.458 1 87.56 295 SER A N 1
ATOM 2455 C CA . SER A 1 295 ? -12.789 10.305 2.297 1 87.56 295 SER A CA 1
ATOM 2456 C C . SER A 1 295 ? -11.883 11.5 2.02 1 87.56 295 SER A C 1
ATOM 2458 O O . SER A 1 295 ? -11.266 12.039 2.938 1 87.56 295 SER A O 1
ATOM 2460 N N . VAL A 1 296 ? -11.82 11.922 0.781 1 89.69 296 VAL A N 1
ATOM 2461 C CA . VAL A 1 296 ? -11.016 13.078 0.401 1 89.69 296 VAL A CA 1
ATOM 2462 C C . VAL A 1 296 ? -11.578 14.344 1.048 1 89.69 296 VAL A C 1
ATOM 2464 O O . VAL A 1 296 ? -10.828 15.18 1.549 1 89.69 296 VAL A O 1
ATOM 2467 N N . ILE A 1 297 ? -12.859 14.391 1.008 1 92.75 297 ILE A N 1
ATOM 2468 C CA . ILE A 1 297 ? -13.523 15.539 1.615 1 92.75 297 ILE A CA 1
ATOM 2469 C C . ILE A 1 297 ? -13.18 15.609 3.1 1 92.75 297 ILE A C 1
ATOM 2471 O O . ILE A 1 297 ? -12.781 16.656 3.602 1 92.75 297 ILE A O 1
ATOM 2475 N N . LEU A 1 298 ? -13.305 14.484 3.734 1 94.44 298 LEU A N 1
ATOM 2476 C CA . LEU A 1 298 ? -13.047 14.406 5.168 1 94.44 298 LEU A CA 1
ATOM 2477 C C . LEU A 1 298 ? -11.602 14.781 5.484 1 94.44 298 LEU A C 1
ATOM 2479 O O . LEU A 1 298 ? -11.352 15.586 6.383 1 94.44 298 LEU A O 1
ATOM 2483 N N . ARG A 1 299 ? -10.664 14.289 4.805 1 94.5 299 ARG A N 1
ATOM 2484 C CA . ARG A 1 299 ? -9.25 14.555 5.027 1 94.5 299 ARG A CA 1
ATOM 2485 C C . ARG A 1 299 ? -8.914 16.016 4.738 1 94.5 299 ARG A C 1
ATOM 2487 O O . ARG A 1 299 ? -8.047 16.594 5.391 1 94.5 299 ARG A O 1
ATOM 2494 N N . THR A 1 300 ? -9.562 16.531 3.734 1 96.69 300 THR A N 1
ATOM 2495 C CA . THR A 1 300 ? -9.312 17.922 3.373 1 96.69 300 THR A CA 1
ATOM 2496 C C . THR A 1 300 ? -9.812 18.875 4.465 1 96.69 300 THR A C 1
ATOM 2498 O O . THR A 1 300 ? -9.172 19.875 4.77 1 96.69 300 THR A O 1
ATOM 2501 N N . VAL A 1 301 ? -10.961 18.516 5.031 1 97.94 301 VAL A N 1
ATOM 2502 C CA . VAL A 1 301 ? -11.461 19.297 6.156 1 97.94 301 VAL A CA 1
ATOM 2503 C C . VAL A 1 301 ? -10.438 19.266 7.293 1 97.94 301 VAL A C 1
ATOM 2505 O O . VAL A 1 301 ? -10.133 20.312 7.887 1 97.94 301 VAL A O 1
ATOM 2508 N N . ALA A 1 302 ? -9.922 18.109 7.547 1 97.81 302 ALA A N 1
ATOM 2509 C CA . ALA A 1 302 ? -8.898 17.969 8.578 1 97.81 302 ALA A CA 1
ATOM 2510 C C . ALA A 1 302 ? -7.672 18.812 8.258 1 97.81 302 ALA A C 1
ATOM 2512 O O . ALA A 1 302 ? -7.129 19.484 9.141 1 97.81 302 ALA A O 1
ATOM 2513 N N . LEU A 1 303 ? -7.281 18.766 7.023 1 97.75 303 LEU A N 1
ATOM 2514 C CA . LEU A 1 303 ? -6.121 19.531 6.566 1 97.75 303 LEU A CA 1
ATOM 2515 C C . LEU A 1 303 ? -6.336 21.031 6.781 1 97.75 303 LEU A C 1
ATOM 2517 O O . LEU A 1 303 ? -5.457 21.719 7.305 1 97.75 303 LEU A O 1
ATOM 2521 N N . ILE A 1 304 ? -7.461 21.469 6.418 1 98.5 304 ILE A N 1
ATOM 2522 C CA . ILE A 1 304 ? -7.797 22.891 6.496 1 98.5 304 ILE A CA 1
ATOM 2523 C C . ILE A 1 304 ? -7.777 23.344 7.953 1 98.5 304 ILE A C 1
ATOM 2525 O O . ILE A 1 304 ? -7.156 24.359 8.281 1 98.5 304 ILE A O 1
ATOM 2529 N N . GLN A 1 305 ? -8.406 22.578 8.812 1 98.25 305 GLN A N 1
ATOM 2530 C CA . GLN A 1 305 ? -8.43 22.938 10.227 1 98.25 305 GLN A CA 1
ATOM 2531 C C . GLN A 1 305 ? -7.023 22.922 10.82 1 98.25 305 GLN A C 1
ATOM 2533 O O . GLN A 1 305 ? -6.672 23.797 11.617 1 98.25 305 GLN A O 1
ATOM 2538 N N . TYR A 1 306 ? -6.27 21.953 10.422 1 97.88 306 TYR A N 1
ATOM 2539 C CA . TYR A 1 306 ? -4.91 21.812 10.922 1 97.88 306 TYR A CA 1
ATOM 2540 C C . TYR A 1 306 ? -4.035 22.969 10.461 1 97.88 306 TYR A C 1
ATOM 2542 O O . TYR A 1 306 ? -3.305 23.562 11.266 1 97.88 306 TYR A O 1
ATOM 2550 N N . MET A 1 307 ? -4.105 23.281 9.227 1 98.25 307 MET A N 1
ATOM 2551 C CA . MET A 1 307 ? -3.346 24.406 8.688 1 98.25 307 MET A CA 1
ATOM 2552 C C . MET A 1 307 ? -3.699 25.703 9.406 1 98.25 307 MET A C 1
ATOM 2554 O O . MET A 1 307 ? -2.812 26.484 9.75 1 98.25 307 MET A O 1
ATOM 2558 N N . ALA A 1 308 ? -4.953 25.922 9.672 1 98.31 308 ALA A N 1
ATOM 2559 C CA . ALA A 1 308 ? -5.391 27.109 10.398 1 98.31 308 ALA A CA 1
ATOM 2560 C C . ALA A 1 308 ? -4.762 27.156 11.789 1 98.31 308 ALA A C 1
ATOM 2562 O O . ALA A 1 308 ? -4.328 28.219 12.242 1 98.31 308 ALA A O 1
ATOM 2563 N N . SER A 1 309 ? -4.703 25.984 12.406 1 97.38 309 SER A N 1
ATOM 2564 C CA . SER A 1 309 ? -4.152 25.922 13.75 1 97.38 309 SER A CA 1
ATOM 2565 C C . SER A 1 309 ? -2.66 26.25 13.758 1 97.38 309 SER A C 1
ATOM 2567 O O . SER A 1 309 ? -2.098 26.594 14.797 1 97.38 309 SER A O 1
ATOM 2569 N N . LEU A 1 310 ? -2.066 26.109 12.609 1 97.25 310 LEU A N 1
ATOM 2570 C CA . LEU A 1 310 ? -0.644 26.391 12.469 1 97.25 310 LEU A CA 1
ATOM 2571 C C . LEU A 1 310 ? -0.422 27.812 11.961 1 97.25 310 LEU A C 1
ATOM 2573 O O . LEU A 1 310 ? 0.717 28.219 11.719 1 97.25 310 LEU A O 1
ATOM 2577 N N . GLY A 1 311 ? -1.483 28.531 11.719 1 97.94 311 GLY A N 1
ATOM 2578 C CA . GLY A 1 311 ? -1.396 29.922 11.281 1 97.94 311 GLY A CA 1
ATOM 2579 C C . GLY A 1 311 ? -1.225 30.062 9.781 1 97.94 311 GLY A C 1
ATOM 2580 O O . GLY A 1 311 ? -0.738 31.094 9.305 1 97.94 311 GLY A O 1
ATOM 2581 N N . PHE A 1 312 ? -1.546 29.062 9.055 1 98.5 312 PHE A N 1
ATOM 2582 C CA . PHE A 1 312 ? -1.483 29.109 7.598 1 98.5 312 PHE A CA 1
ATOM 2583 C C . PHE A 1 312 ? -2.805 29.594 7.012 1 98.5 312 PHE A C 1
ATOM 2585 O O . PHE A 1 312 ? -3.857 29.438 7.633 1 98.5 312 PHE A O 1
ATOM 2592 N N . PHE A 1 313 ? -2.711 30.203 5.828 1 98.81 313 PHE A N 1
ATOM 2593 C CA . PHE A 1 313 ? -3.895 30.25 4.977 1 98.81 313 PHE A CA 1
ATOM 2594 C C . PHE A 1 313 ? -4.324 28.844 4.57 1 98.81 313 PHE A C 1
ATOM 2596 O O . PHE A 1 313 ? -3.576 27.875 4.766 1 98.81 313 PHE A O 1
ATOM 2603 N N . VAL A 1 314 ? -5.598 28.688 4.043 1 98.81 314 VAL A N 1
ATOM 2604 C CA . VAL A 1 314 ? -6.109 27.344 3.867 1 98.81 314 VAL A CA 1
ATOM 2605 C C . VAL A 1 314 ? -6.609 27.156 2.436 1 98.81 314 VAL A C 1
ATOM 2607 O O . VAL A 1 314 ? -6.91 28.141 1.747 1 98.81 314 VAL A O 1
ATOM 2610 N N . PRO A 1 315 ? -6.629 25.938 1.968 1 98.56 315 PRO A N 1
ATOM 2611 C CA . PRO A 1 315 ? -7.027 25.641 0.588 1 98.56 315 PRO A CA 1
ATOM 2612 C C . PRO A 1 315 ? -8.539 25.688 0.392 1 98.56 315 PRO A C 1
ATOM 2614 O O . PRO A 1 315 ? -9.188 24.641 0.321 1 98.56 315 PRO A O 1
ATOM 2617 N N . SER A 1 316 ? -9.078 26.797 0.22 1 98.44 316 SER A N 1
ATOM 2618 C CA . SER A 1 316 ? -10.484 27.094 -0.037 1 98.44 316 SER A CA 1
ATOM 2619 C C . SER A 1 316 ? -10.672 28.516 -0.564 1 98.44 316 SER A C 1
ATOM 2621 O O . SER A 1 316 ? -9.727 29.297 -0.584 1 98.44 316 SER A O 1
ATOM 2623 N N . GLN A 1 317 ? -11.852 28.75 -1.085 1 98.19 317 GLN A N 1
ATOM 2624 C CA . GLN A 1 317 ? -12.195 30.125 -1.466 1 98.19 317 GLN A CA 1
ATOM 2625 C C . GLN A 1 317 ? -12.633 30.938 -0.254 1 98.19 317 GLN A C 1
ATOM 2627 O O . GLN A 1 317 ? -12.422 32.156 -0.207 1 98.19 317 GLN A O 1
ATOM 2632 N N . HIS A 1 318 ? -13.242 30.266 0.614 1 98.12 318 HIS A N 1
ATOM 2633 C CA . HIS A 1 318 ? -13.703 30.859 1.863 1 98.12 318 HIS A CA 1
ATOM 2634 C C . HIS A 1 318 ? -13.805 29.812 2.969 1 98.12 318 HIS A C 1
ATOM 2636 O O . HIS A 1 318 ? -14.211 28.672 2.719 1 98.12 318 HIS A O 1
ATOM 2642 N N . ALA A 1 319 ? -13.453 30.266 4.227 1 98.5 319 ALA A N 1
ATOM 2643 C CA . ALA A 1 319 ? -13.531 29.312 5.328 1 98.5 319 ALA A CA 1
ATOM 2644 C C . ALA A 1 319 ? -13.852 30.016 6.641 1 98.5 319 ALA A C 1
ATOM 2646 O O . ALA A 1 319 ? -13.188 30.984 7.008 1 98.5 319 ALA A O 1
ATOM 2647 N N . GLU A 1 320 ? -14.883 29.594 7.254 1 98.62 320 GLU A N 1
ATOM 2648 C CA . GLU A 1 320 ? -15.219 29.938 8.633 1 98.62 320 GLU A CA 1
ATOM 2649 C C . GLU A 1 320 ? -14.992 28.75 9.57 1 98.62 320 GLU A C 1
ATOM 2651 O O . GLU A 1 320 ? -15.703 27.75 9.5 1 98.62 320 GLU A O 1
ATOM 2656 N N . LEU A 1 321 ? -14.047 28.906 10.484 1 98.25 321 LEU A N 1
ATOM 2657 C CA . LEU A 1 321 ? -13.594 27.781 11.289 1 98.25 321 LEU A CA 1
ATOM 2658 C C . LEU A 1 321 ? -13.648 28.109 12.773 1 98.25 321 LEU A C 1
ATOM 2660 O O . LEU A 1 321 ? -13.375 29.25 13.172 1 98.25 321 LEU A O 1
ATOM 2664 N N . PRO A 1 322 ? -13.906 27.172 13.578 1 97.19 322 PRO A N 1
ATOM 2665 C CA . PRO A 1 322 ? -13.734 27.328 15.023 1 97.19 322 PRO A CA 1
ATOM 2666 C C . PRO A 1 322 ? -12.297 27.109 15.477 1 97.19 322 PRO A C 1
ATOM 2668 O O . PRO A 1 322 ? -11.57 26.312 14.875 1 97.19 322 PRO A O 1
ATOM 2671 N N . PHE A 1 323 ? -11.898 27.828 16.5 1 96.5 323 PHE A N 1
ATOM 2672 C CA . PHE A 1 323 ? -10.68 27.438 17.188 1 96.5 323 PHE A CA 1
ATOM 2673 C C . PHE A 1 323 ? -10.922 26.188 18.031 1 96.5 323 PHE A C 1
ATOM 2675 O O . PHE A 1 323 ? -11.82 26.156 18.859 1 96.5 323 PHE A O 1
ATOM 2682 N N . VAL A 1 324 ? -10.219 25.109 17.812 1 95.56 324 VAL A N 1
ATOM 2683 C CA . VAL A 1 324 ? -10.438 23.844 18.516 1 95.56 324 VAL A CA 1
ATOM 2684 C C . VAL A 1 324 ? -9.156 23.422 19.219 1 95.56 324 VAL A C 1
ATOM 2686 O O . VAL A 1 324 ? -8.055 23.75 18.781 1 95.56 324 VAL A O 1
ATOM 2689 N N . GLU A 1 325 ? -9.359 22.688 20.266 1 94.81 325 GLU A N 1
ATOM 2690 C CA . GLU A 1 325 ? -8.242 22.188 21.062 1 94.81 325 GLU A CA 1
ATOM 2691 C C . GLU A 1 325 ? -7.809 20.797 20.594 1 94.81 325 GLU A C 1
ATOM 2693 O O . GLU A 1 325 ? -6.68 20.391 20.859 1 94.81 325 GLU A O 1
ATOM 2698 N N . VAL A 1 326 ? -8.75 20.141 19.969 1 95.75 326 VAL A N 1
ATOM 2699 C CA . VAL A 1 326 ? -8.461 18.781 19.5 1 95.75 326 VAL A CA 1
ATOM 2700 C C . VAL A 1 326 ? -8.992 18.594 18.078 1 95.75 326 VAL A C 1
ATOM 2702 O O . VAL A 1 326 ? -10.117 18.984 17.781 1 95.75 326 VAL A O 1
ATOM 2705 N N . ILE A 1 327 ? -8.18 18.109 17.281 1 97.62 327 ILE A N 1
ATOM 2706 C CA . ILE A 1 327 ? -8.594 17.625 15.953 1 97.62 327 ILE A CA 1
ATOM 2707 C C . ILE A 1 327 ? -8.375 16.125 15.859 1 97.62 327 ILE A C 1
ATOM 2709 O O . ILE A 1 327 ? -7.238 15.648 15.891 1 97.62 327 ILE A O 1
ATOM 2713 N N . ALA A 1 328 ? -9.453 15.391 15.758 1 97.5 328 ALA A N 1
ATOM 2714 C CA . ALA A 1 328 ? -9.359 13.938 15.633 1 97.5 328 ALA A CA 1
ATOM 2715 C C . ALA A 1 328 ? -9.734 13.484 14.227 1 97.5 328 ALA A C 1
ATOM 2717 O O . ALA A 1 328 ? -10.797 13.852 13.719 1 97.5 328 ALA A O 1
ATOM 2718 N N . LEU A 1 329 ? -8.891 12.812 13.656 1 96.5 329 LEU A N 1
ATOM 2719 C CA . LEU A 1 329 ? -9.133 12.195 12.359 1 96.5 329 LEU A CA 1
ATOM 2720 C C . LEU A 1 329 ? -9 10.68 12.445 1 96.5 329 LEU A C 1
ATOM 2722 O O . LEU A 1 329 ? -7.895 10.156 12.641 1 96.5 329 LEU A O 1
ATOM 2726 N N . ILE A 1 330 ? -10.039 10.008 12.305 1 95.44 330 ILE A N 1
ATOM 2727 C CA . ILE A 1 330 ? -10.055 8.547 12.367 1 95.44 330 ILE A CA 1
ATOM 2728 C C . ILE A 1 330 ? -10.297 7.973 10.977 1 95.44 330 ILE A C 1
ATOM 2730 O O . ILE A 1 330 ? -11.422 8.016 10.469 1 95.44 330 ILE A O 1
ATOM 2734 N N . THR A 1 331 ? -9.258 7.527 10.375 1 89.69 331 THR A N 1
ATOM 2735 C CA . THR A 1 331 ? -9.305 6.93 9.047 1 89.69 331 THR A CA 1
ATOM 2736 C C . THR A 1 331 ? -8.328 5.766 8.938 1 89.69 331 THR A C 1
ATOM 2738 O O . THR A 1 331 ? -7.426 5.625 9.773 1 89.69 331 THR A O 1
ATOM 2741 N N . GLU A 1 332 ? -8.617 4.859 8.078 1 75.56 332 GLU A N 1
ATOM 2742 C CA . GLU A 1 332 ? -7.715 3.732 7.883 1 75.56 332 GLU A CA 1
ATOM 2743 C C . GLU A 1 332 ? -6.406 4.176 7.238 1 75.56 332 GLU A C 1
ATOM 2745 O O . GLU A 1 332 ? -6.402 5.039 6.359 1 75.56 332 GLU A O 1
ATOM 2750 N N . ASP A 1 333 ? -5.336 3.598 7.82 1 66.5 333 ASP A N 1
ATOM 2751 C CA . ASP A 1 333 ? -4.023 3.807 7.215 1 66.5 333 ASP A CA 1
ATOM 2752 C C . ASP A 1 333 ? -3.725 2.736 6.168 1 66.5 333 ASP A C 1
ATOM 2754 O O . ASP A 1 333 ? -3.377 1.604 6.512 1 66.5 333 ASP A O 1
ATOM 2758 N N . PHE A 1 334 ? -3.832 3.055 4.992 1 59.97 334 PHE A N 1
ATOM 2759 C CA . PHE A 1 334 ? -3.676 2.076 3.922 1 59.97 334 PHE A CA 1
ATOM 2760 C C . PHE A 1 334 ? -2.211 1.688 3.754 1 59.97 334 PHE A C 1
ATOM 2762 O O . PHE A 1 334 ? -1.901 0.671 3.129 1 59.97 334 PHE A O 1
ATOM 2769 N N . GLN A 1 335 ? -1.322 2.457 4.289 1 54.47 335 GLN A N 1
ATOM 2770 C CA . GLN A 1 335 ? 0.096 2.135 4.176 1 54.47 335 GLN A CA 1
ATOM 2771 C C . GLN A 1 335 ? 0.496 1.06 5.184 1 54.47 335 GLN A C 1
ATOM 2773 O O . GLN A 1 335 ? 1.507 0.377 5 1 54.47 335 GLN A O 1
ATOM 2778 N N . ARG A 1 336 ? -0.255 0.933 6.215 1 60.91 336 ARG A N 1
ATOM 2779 C CA . ARG A 1 336 ? 0.009 -0.05 7.262 1 60.91 336 ARG A CA 1
ATOM 2780 C C . ARG A 1 336 ? -1.243 -0.859 7.582 1 60.91 336 ARG A C 1
ATOM 2782 O O . ARG A 1 336 ? -1.818 -0.723 8.664 1 60.91 336 ARG A O 1
ATOM 2789 N N . PRO A 1 337 ? -1.485 -1.704 6.574 1 56.78 337 PRO A N 1
ATOM 2790 C CA . PRO A 1 337 ? -2.752 -2.408 6.777 1 56.78 337 PRO A CA 1
ATOM 2791 C C . PRO A 1 337 ? -2.674 -3.457 7.887 1 56.78 337 PRO A C 1
ATOM 2793 O O . PRO A 1 337 ? -1.643 -4.117 8.047 1 56.78 337 PRO A O 1
ATOM 2796 N N . LEU A 1 338 ? -3.541 -3.26 8.867 1 55.09 338 LEU A N 1
ATOM 2797 C CA . LEU A 1 338 ? -3.695 -4.246 9.93 1 55.09 338 LEU A CA 1
ATOM 2798 C C . LEU A 1 338 ? -4.688 -5.332 9.531 1 55.09 338 LEU A C 1
ATOM 2800 O O . LEU A 1 338 ? -5.453 -5.156 8.578 1 55.09 338 LEU A O 1
ATOM 2804 N N . SER A 1 339 ? -4.551 -6.387 10.227 1 62.19 339 SER A N 1
ATOM 2805 C CA . SER A 1 339 ? -5.574 -7.41 10.023 1 62.19 339 SER A CA 1
ATOM 2806 C C . SER A 1 339 ? -6.961 -6.875 10.359 1 62.19 339 SER A C 1
ATOM 2808 O O . SER A 1 339 ? -7.094 -5.824 10.992 1 62.19 339 SER A O 1
ATOM 2810 N N . GLY A 1 340 ? -7.973 -7.426 9.828 1 63.69 340 GLY A N 1
ATOM 2811 C CA . GLY A 1 340 ? -9.336 -6.922 9.906 1 63.69 340 GLY A CA 1
ATOM 2812 C C . GLY A 1 340 ? -9.781 -6.609 11.32 1 63.69 340 GLY A C 1
ATOM 2813 O O . GLY A 1 340 ? -10.25 -5.504 11.602 1 63.69 340 GLY A O 1
ATOM 2814 N N . LEU A 1 341 ? -9.555 -7.539 12.25 1 68.69 341 LEU A N 1
ATOM 2815 C CA . LEU A 1 341 ? -10.016 -7.309 13.609 1 68.69 341 LEU A CA 1
ATOM 2816 C C . LEU A 1 341 ? -9.148 -6.273 14.32 1 68.69 341 LEU A C 1
ATOM 2818 O O . LEU A 1 341 ? -9.656 -5.441 15.07 1 68.69 341 LEU A O 1
ATOM 2822 N N . SER A 1 342 ? -7.984 -6.375 14.023 1 73.5 342 SER A N 1
ATOM 2823 C CA . SER A 1 342 ? -7.07 -5.402 14.617 1 73.5 342 SER A CA 1
ATOM 2824 C C . SER A 1 342 ? -7.352 -3.994 14.102 1 73.5 342 SER A C 1
ATOM 2826 O O . SER A 1 342 ? -7.207 -3.02 14.844 1 73.5 342 SER A O 1
ATOM 2828 N N . SER A 1 343 ? -7.824 -4.031 12.852 1 77.56 343 SER A N 1
ATOM 2829 C CA . SER A 1 343 ? -8.172 -2.744 12.258 1 77.56 343 SER A CA 1
ATOM 2830 C C . SER A 1 343 ? -9.383 -2.129 12.945 1 77.56 343 SER A C 1
ATOM 2832 O O . SER A 1 343 ? -9.375 -0.942 13.281 1 77.56 343 SER A O 1
ATOM 2834 N N . PHE A 1 344 ? -10.359 -2.967 13.25 1 83.69 344 PHE A N 1
ATOM 2835 C CA . PHE A 1 344 ? -11.547 -2.473 13.938 1 83.69 344 PHE A CA 1
ATOM 2836 C C . PHE A 1 344 ? -11.203 -2.041 15.359 1 83.69 344 PHE A C 1
ATOM 2838 O O . PHE A 1 344 ? -11.648 -0.986 15.82 1 83.69 344 PHE A O 1
ATOM 2845 N N . ALA A 1 345 ? -10.43 -2.881 15.953 1 83.12 345 ALA A N 1
ATOM 2846 C CA . ALA A 1 345 ? -10.047 -2.588 17.328 1 83.12 345 ALA A CA 1
ATOM 2847 C C . ALA A 1 345 ? -9.312 -1.253 17.422 1 83.12 345 ALA A C 1
ATOM 2849 O O . ALA A 1 345 ? -9.586 -0.449 18.312 1 83.12 345 ALA A O 1
ATOM 2850 N N . SER A 1 346 ? -8.469 -1.082 16.531 1 84.44 346 SER A N 1
ATOM 2851 C CA . SER A 1 346 ? -7.711 0.164 16.516 1 84.44 346 SER A CA 1
ATOM 2852 C C . SER A 1 346 ? -8.617 1.359 16.234 1 84.44 346 SER A C 1
ATOM 2854 O O . SER A 1 346 ? -8.516 2.389 16.906 1 84.44 346 SER A O 1
ATOM 2856 N N . GLU A 1 347 ? -9.484 1.189 15.32 1 89.62 347 GLU A N 1
ATOM 2857 C CA . GLU A 1 347 ? -10.406 2.256 14.938 1 89.62 347 GLU A CA 1
ATOM 2858 C C . GLU A 1 347 ? -11.312 2.65 16.094 1 89.62 347 GLU A C 1
ATOM 2860 O O . GLU A 1 347 ? -11.445 3.836 16.406 1 89.62 347 GLU A O 1
ATOM 2865 N N . ILE A 1 348 ? -11.883 1.667 16.703 1 91.5 348 ILE A N 1
ATOM 2866 C CA . ILE A 1 348 ? -12.883 1.94 17.734 1 91.5 348 ILE A CA 1
ATOM 2867 C C . ILE A 1 348 ? -12.195 2.51 18.969 1 91.5 348 ILE A C 1
ATOM 2869 O O . ILE A 1 348 ? -12.789 3.307 19.703 1 91.5 348 ILE A O 1
ATOM 2873 N N . THR A 1 349 ? -11.008 2.096 19.203 1 90.75 349 THR A N 1
ATOM 2874 C CA . THR A 1 349 ? -10.242 2.668 20.297 1 90.75 349 THR A CA 1
ATOM 2875 C C . THR A 1 349 ? -9.984 4.156 20.062 1 90.75 349 THR A C 1
ATOM 2877 O O . THR A 1 349 ? -10.148 4.969 20.984 1 90.75 349 THR A O 1
ATOM 2880 N N . LEU A 1 350 ? -9.633 4.504 18.875 1 92.94 350 LEU A N 1
ATOM 2881 C CA . LEU A 1 350 ? -9.398 5.902 18.531 1 92.94 350 LEU A CA 1
ATOM 2882 C C . LEU A 1 350 ? -10.695 6.707 18.625 1 92.94 350 LEU A C 1
ATOM 2884 O O . LEU A 1 350 ? -10.68 7.855 19.078 1 92.94 350 LEU A O 1
ATOM 2888 N N . ILE A 1 351 ? -11.75 6.094 18.172 1 95.94 351 ILE A N 1
ATOM 2889 C CA . ILE A 1 351 ? -13.047 6.754 18.25 1 95.94 351 ILE A CA 1
ATOM 2890 C C . ILE A 1 351 ? -13.398 7.02 19.719 1 95.94 351 ILE A C 1
ATOM 2892 O O . ILE A 1 351 ? -13.883 8.102 20.062 1 95.94 351 ILE A O 1
ATOM 2896 N N . ASN A 1 352 ? -13.141 6.027 20.5 1 95.19 352 ASN A N 1
ATOM 2897 C CA . ASN A 1 352 ? -13.383 6.168 21.938 1 95.19 352 ASN A CA 1
ATOM 2898 C C . ASN A 1 352 ? -12.57 7.312 22.531 1 95.19 352 ASN A C 1
ATOM 2900 O O . ASN A 1 352 ? -13.086 8.086 23.344 1 95.19 352 ASN A O 1
ATOM 2904 N N . GLU A 1 353 ? -11.367 7.371 22.172 1 94.94 353 GLU A N 1
ATOM 2905 C CA . GLU A 1 353 ? -10.508 8.461 22.625 1 94.94 353 GLU A CA 1
ATOM 2906 C C . GLU A 1 353 ? -11.023 9.812 22.141 1 94.94 353 GLU A C 1
ATOM 2908 O O . GLU A 1 353 ? -11.039 10.781 22.906 1 94.94 353 GLU A O 1
ATOM 2913 N N . ALA A 1 354 ? -11.375 9.906 20.922 1 96.56 354 ALA A N 1
ATOM 2914 C CA . ALA A 1 354 ? -11.93 11.133 20.344 1 96.56 354 ALA A CA 1
ATOM 2915 C C . ALA A 1 354 ? -13.188 11.562 21.094 1 96.56 354 ALA A C 1
ATOM 2917 O O . ALA A 1 354 ? -13.406 12.75 21.328 1 96.56 354 ALA A O 1
ATOM 2918 N N . TYR A 1 355 ? -13.992 10.594 21.406 1 96.94 355 TYR A N 1
ATOM 2919 C CA . TYR A 1 355 ? -15.219 10.867 22.141 1 96.94 355 TYR A CA 1
ATOM 2920 C C . TYR A 1 355 ? -14.914 11.469 23.516 1 96.94 355 TYR A C 1
ATOM 2922 O O . TYR A 1 355 ? -15.539 12.453 23.922 1 96.94 355 TYR A O 1
ATOM 2930 N N . LYS A 1 356 ? -13.969 10.867 24.203 1 95.44 356 LYS A N 1
ATOM 2931 C CA . LYS A 1 356 ? -13.547 11.391 25.484 1 95.44 356 LYS A CA 1
ATOM 2932 C C . LYS A 1 356 ? -13.086 12.844 25.375 1 95.44 356 LYS A C 1
ATOM 2934 O O . LYS A 1 356 ? -13.445 13.688 26.188 1 95.44 356 LYS A O 1
ATOM 2939 N N . HIS A 1 357 ? -12.359 13.102 24.344 1 94.5 357 HIS A N 1
ATOM 2940 C CA . HIS A 1 357 ? -11.875 14.453 24.109 1 94.5 357 HIS A CA 1
ATOM 2941 C C . HIS A 1 357 ? -13.023 15.406 23.797 1 94.5 357 HIS A C 1
ATOM 2943 O O . HIS A 1 357 ? -13.031 16.547 24.266 1 94.5 357 HIS A O 1
ATOM 2949 N N . ALA A 1 358 ? -13.961 14.953 23.047 1 94.94 358 ALA A N 1
ATOM 2950 C CA . ALA A 1 358 ? -15.094 15.789 22.656 1 94.94 358 ALA A CA 1
ATOM 2951 C C . ALA A 1 358 ? -15.961 16.141 23.859 1 94.94 358 ALA A C 1
ATOM 2953 O O . ALA A 1 358 ? -16.594 17.203 23.875 1 94.94 358 ALA A O 1
ATOM 2954 N N . LEU A 1 359 ? -15.977 15.266 24.844 1 93.69 359 LEU A N 1
ATOM 2955 C CA . LEU A 1 359 ? -16.766 15.508 26.047 1 93.69 359 LEU A CA 1
ATOM 2956 C C . LEU A 1 359 ? -16.156 16.641 26.859 1 93.69 359 LEU A C 1
ATOM 2958 O O . LEU A 1 359 ? -16.875 17.391 27.547 1 93.69 359 LEU A O 1
ATOM 2962 N N . ASN A 1 360 ? -14.852 16.859 26.656 1 91.19 360 ASN A N 1
ATOM 2963 C CA . ASN A 1 360 ? -14.156 17.703 27.609 1 91.19 360 ASN A CA 1
ATOM 2964 C C . ASN A 1 360 ? -13.578 18.953 26.953 1 91.19 360 ASN A C 1
ATOM 2966 O O . ASN A 1 360 ? -13.25 19.922 27.625 1 91.19 360 ASN A O 1
ATOM 2970 N N . ASN A 1 361 ? -13.383 18.922 25.703 1 91 361 ASN A N 1
ATOM 2971 C CA . ASN A 1 361 ? -12.703 19.984 24.984 1 91 361 ASN A CA 1
ATOM 2972 C C . ASN A 1 361 ? -13.453 20.406 23.719 1 91 361 ASN A C 1
ATOM 2974 O O . ASN A 1 361 ? -14.352 19.688 23.266 1 91 361 ASN A O 1
ATOM 2978 N N . ASN A 1 362 ? -13.18 21.625 23.266 1 92.81 362 ASN A N 1
ATOM 2979 C CA . ASN A 1 362 ? -13.609 21.969 21.906 1 92.81 362 ASN A CA 1
ATOM 2980 C C . ASN A 1 362 ? -12.883 21.141 20.859 1 92.81 362 ASN A C 1
ATOM 2982 O O . ASN A 1 362 ? -11.664 21.25 20.719 1 92.81 362 ASN A O 1
ATOM 2986 N N . ALA A 1 363 ? -13.672 20.328 20.203 1 95.19 363 ALA A N 1
ATOM 2987 C CA . ALA A 1 363 ? -13.023 19.344 19.344 1 95.19 363 ALA A CA 1
ATOM 2988 C C . ALA A 1 363 ? -13.695 19.297 17.969 1 95.19 363 ALA A C 1
ATOM 2990 O O . ALA A 1 363 ? -14.883 19.594 17.844 1 95.19 363 ALA A O 1
ATOM 2991 N N . LEU A 1 364 ? -12.914 19.062 17.016 1 97.81 364 LEU A N 1
ATOM 2992 C CA . LEU A 1 364 ? -13.367 18.625 15.703 1 97.81 364 LEU A CA 1
ATOM 2993 C C . LEU A 1 364 ? -13.07 17.141 15.492 1 97.81 364 LEU A C 1
ATOM 2995 O O . LEU A 1 364 ? -11.906 16.734 15.523 1 97.81 364 LEU A O 1
ATOM 2999 N N . VAL A 1 365 ? -14.117 16.359 15.32 1 98.12 365 VAL A N 1
ATOM 3000 C CA . VAL A 1 365 ? -13.953 14.914 15.156 1 98.12 365 VAL A CA 1
ATOM 3001 C C . VAL A 1 365 ? -14.383 14.492 13.75 1 98.12 365 VAL A C 1
ATOM 3003 O O . VAL A 1 365 ? -15.508 14.773 13.336 1 98.12 365 VAL A O 1
ATOM 3006 N N . LEU A 1 366 ? -13.492 13.898 13.047 1 98.06 366 LEU A N 1
ATOM 3007 C CA . LEU A 1 366 ? -13.727 13.414 11.688 1 98.06 366 LEU A CA 1
ATOM 3008 C C . LEU A 1 366 ? -13.562 11.898 11.617 1 98.06 366 LEU A C 1
ATOM 3010 O O . LEU A 1 366 ? -12.477 11.375 11.859 1 98.06 366 LEU A O 1
ATOM 3014 N N . ILE A 1 367 ? -14.586 11.172 11.211 1 97 367 ILE A N 1
ATOM 3015 C CA . ILE A 1 367 ? -14.57 9.719 11.211 1 97 367 ILE A CA 1
ATOM 3016 C C . ILE A 1 367 ? -14.883 9.195 9.812 1 97 367 ILE A C 1
ATOM 3018 O O . ILE A 1 367 ? -15.938 9.516 9.242 1 97 367 ILE A O 1
ATOM 3022 N N . ASP A 1 368 ? -14.023 8.414 9.352 1 94.06 368 ASP A N 1
ATOM 3023 C CA . ASP A 1 368 ? -14.133 7.859 8.008 1 94.06 368 ASP A CA 1
ATOM 3024 C C . ASP A 1 368 ? -14.648 6.422 8.047 1 94.06 368 ASP A C 1
ATOM 3026 O O . ASP A 1 368 ? -13.922 5.512 8.461 1 94.06 368 ASP A O 1
ATOM 3030 N N . GLU A 1 369 ? -15.781 6.242 7.613 1 90.62 369 GLU A N 1
ATOM 3031 C CA . GLU A 1 369 ? -16.391 4.93 7.422 1 90.62 369 GLU A CA 1
ATOM 3032 C C . GLU A 1 369 ? -16.234 4.066 8.672 1 90.62 369 GLU A C 1
ATOM 3034 O O . GLU A 1 369 ? -15.734 2.941 8.594 1 90.62 369 GLU A O 1
ATOM 3039 N N . PRO A 1 370 ? -16.766 4.559 9.766 1 92.81 370 PRO A N 1
ATOM 3040 C CA . PRO A 1 370 ? -16.688 3.734 10.969 1 92.81 370 PRO A CA 1
ATOM 3041 C C . PRO A 1 370 ? -17.406 2.396 10.828 1 92.81 370 PRO A C 1
ATOM 3043 O O . PRO A 1 370 ? -18.469 2.326 10.203 1 92.81 370 PRO A O 1
ATOM 3046 N N . ALA A 1 371 ? -16.766 1.321 11.312 1 88.56 371 ALA A N 1
ATOM 3047 C CA . ALA A 1 371 ? -17.328 -0.019 11.406 1 88.56 371 ALA A CA 1
ATOM 3048 C C . ALA A 1 371 ? -17.516 -0.632 10.023 1 88.56 371 ALA A C 1
ATOM 3050 O O . ALA A 1 371 ? -18.391 -1.475 9.82 1 88.56 371 ALA A O 1
ATOM 3051 N N . ARG A 1 372 ? -16.781 -0.203 9.094 1 81.56 372 ARG A N 1
ATOM 3052 C CA . ARG A 1 372 ? -16.891 -0.713 7.734 1 81.56 372 ARG A CA 1
ATOM 3053 C C . ARG A 1 372 ? -16.438 -2.168 7.656 1 81.56 372 ARG A C 1
ATOM 3055 O O . ARG A 1 372 ? -16.859 -2.902 6.758 1 81.56 372 ARG A O 1
ATOM 3062 N N . THR A 1 373 ? -15.648 -2.59 8.578 1 75.38 373 THR A N 1
ATOM 3063 C CA . THR A 1 373 ? -15.047 -3.914 8.531 1 75.38 373 THR A CA 1
ATOM 3064 C C . THR A 1 373 ? -15.961 -4.949 9.172 1 75.38 373 THR A C 1
ATOM 3066 O O . THR A 1 373 ? -15.617 -6.133 9.258 1 75.38 373 THR A O 1
ATOM 3069 N N . THR A 1 374 ? -17.078 -4.57 9.641 1 81.31 374 THR A N 1
ATOM 3070 C CA . THR A 1 374 ? -18.031 -5.484 10.273 1 81.31 374 THR A CA 1
ATOM 3071 C C . THR A 1 374 ? -19.234 -5.727 9.359 1 81.31 374 THR A C 1
ATOM 3073 O O . THR A 1 374 ? -19.266 -5.234 8.234 1 81.31 374 THR A O 1
ATOM 3076 N N . ASN A 1 375 ? -20.188 -6.551 9.797 1 80.69 375 ASN A N 1
ATOM 3077 C CA . ASN A 1 375 ? -21.375 -6.781 9 1 80.69 375 ASN A CA 1
ATOM 3078 C C . ASN A 1 375 ? -22.312 -5.57 9.016 1 80.69 375 ASN A C 1
ATOM 3080 O O . ASN A 1 375 ? -22.281 -4.781 9.961 1 80.69 375 ASN A O 1
ATOM 3084 N N . PRO A 1 376 ? -23.094 -5.371 7.996 1 82.19 376 PRO A N 1
ATOM 3085 C CA . PRO A 1 376 ? -23.922 -4.164 7.844 1 82.19 376 PRO A CA 1
ATOM 3086 C C . PRO A 1 376 ? -24.891 -3.967 8.992 1 82.19 376 PRO A C 1
ATOM 3088 O O . PRO A 1 376 ? -25.219 -2.828 9.344 1 82.19 376 PRO A O 1
ATOM 3091 N N . TYR A 1 377 ? -25.328 -5.027 9.555 1 84.06 377 TYR A N 1
ATOM 3092 C CA . TYR A 1 377 ? -26.281 -4.93 10.648 1 84.06 377 TYR A CA 1
ATOM 3093 C C . TYR A 1 377 ? -25.625 -4.301 11.883 1 84.06 377 TYR A C 1
ATOM 3095 O O . TYR A 1 377 ? -26.125 -3.299 12.406 1 84.06 377 TYR A O 1
ATOM 3103 N N . GLU A 1 378 ? -24.562 -4.797 12.273 1 87.38 378 GLU A N 1
ATOM 3104 C CA . GLU A 1 378 ? -23.828 -4.238 13.398 1 87.38 378 GLU A CA 1
ATOM 3105 C C . GLU A 1 378 ? -23.25 -2.863 13.062 1 87.38 378 GLU A C 1
ATOM 3107 O O . GLU A 1 378 ? -23.281 -1.95 13.891 1 87.38 378 GLU A O 1
ATOM 3112 N N . GLY A 1 379 ? -22.781 -2.832 11.891 1 89.62 379 GLY A N 1
ATOM 3113 C CA . GLY A 1 379 ? -22.172 -1.581 11.461 1 89.62 379 GLY A CA 1
ATOM 3114 C C . GLY A 1 379 ? -23.125 -0.403 11.531 1 89.62 379 GLY A C 1
ATOM 3115 O O . GLY A 1 379 ? -22.781 0.649 12.078 1 89.62 379 GLY A O 1
ATOM 3116 N N . THR A 1 380 ? -24.312 -0.601 11.016 1 90.25 380 THR A N 1
ATOM 3117 C CA . THR A 1 380 ? -25.328 0.451 11.031 1 90.25 380 THR A CA 1
ATOM 3118 C C . THR A 1 380 ? -25.688 0.831 12.469 1 90.25 380 THR A C 1
ATOM 3120 O O . THR A 1 380 ? -25.844 2.012 12.781 1 90.25 380 THR A O 1
ATOM 3123 N N . ALA A 1 381 ? -25.766 -0.173 13.258 1 92.62 381 ALA A N 1
ATOM 3124 C CA . ALA A 1 381 ? -26.094 0.078 14.664 1 92.62 381 ALA A CA 1
ATOM 3125 C C . ALA A 1 381 ? 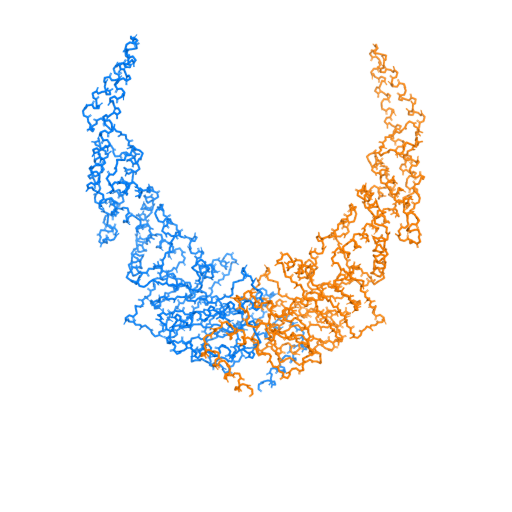-25 0.894 15.344 1 92.62 381 ALA A C 1
ATOM 3127 O O . ALA A 1 381 ? -25.297 1.838 16.078 1 92.62 381 ALA A O 1
ATOM 3128 N N . ILE A 1 382 ? -23.828 0.541 15.094 1 94.19 382 ILE A N 1
ATOM 3129 C CA . ILE A 1 382 ? -22.688 1.206 15.703 1 94.19 382 ILE A CA 1
ATOM 3130 C C . ILE A 1 382 ? -22.609 2.656 15.234 1 94.19 382 ILE A C 1
ATOM 3132 O O . ILE A 1 382 ? -22.453 3.572 16.031 1 94.19 382 ILE A O 1
ATOM 3136 N N . VAL A 1 383 ? -22.781 2.893 13.961 1 95.19 383 VAL A N 1
ATOM 3137 C CA . VAL A 1 383 ? -22.703 4.242 13.406 1 95.19 383 VAL A CA 1
ATOM 3138 C C . VAL A 1 383 ? -23.812 5.105 13.992 1 95.19 383 VAL A C 1
ATOM 3140 O O . VAL A 1 383 ? -23.578 6.25 14.383 1 95.19 383 VAL A O 1
ATOM 3143 N N . ASN A 1 384 ? -25 4.559 14.062 1 95.62 384 ASN A N 1
ATOM 3144 C CA . ASN A 1 384 ? -26.109 5.297 14.656 1 95.62 384 ASN A CA 1
ATOM 3145 C C . ASN A 1 384 ? -25.844 5.609 16.125 1 95.62 384 ASN A C 1
ATOM 3147 O O . ASN A 1 384 ? -26.203 6.684 16.609 1 95.62 384 ASN A O 1
ATOM 3151 N N . ALA A 1 385 ? -25.234 4.641 16.797 1 96.06 385 ALA A N 1
ATOM 3152 C CA . ALA A 1 385 ? -24.875 4.867 18.188 1 96.06 385 ALA A CA 1
ATOM 3153 C C . ALA A 1 385 ? -23.875 6.004 18.312 1 96.06 385 ALA A C 1
ATOM 3155 O O . ALA A 1 385 ? -23.984 6.848 19.203 1 96.06 385 ALA A O 1
ATOM 3156 N N . LEU A 1 386 ? -22.922 6.008 17.469 1 97.06 386 LEU A N 1
ATOM 3157 C CA . LEU A 1 386 ? -21.922 7.066 17.469 1 97.06 386 LEU A CA 1
ATOM 3158 C C . LEU A 1 386 ? -22.562 8.422 17.219 1 97.06 386 LEU A C 1
ATOM 3160 O O . LEU A 1 386 ? -22.234 9.406 17.891 1 97.06 386 LEU A O 1
ATOM 3164 N N . VAL A 1 387 ? -23.453 8.484 16.25 1 96.69 387 VAL A N 1
ATOM 3165 C CA . VAL A 1 387 ? -24.141 9.727 15.93 1 96.69 387 VAL A CA 1
ATOM 3166 C C . VAL A 1 387 ? -24.875 10.25 17.172 1 96.69 387 VAL A C 1
ATOM 3168 O O . VAL A 1 387 ? -24.734 11.414 17.531 1 96.69 387 VAL A O 1
ATOM 3171 N N . LYS A 1 388 ? -25.578 9.414 17.781 1 96.19 388 LYS A N 1
ATOM 3172 C CA . LYS A 1 388 ? -26.359 9.797 18.969 1 96.19 388 LYS A CA 1
ATOM 3173 C C . LYS A 1 388 ? -25.453 10.312 20.078 1 96.19 388 LYS A C 1
ATOM 3175 O O . LYS A 1 388 ? -25.734 11.352 20.688 1 96.19 388 LYS A O 1
ATOM 3180 N N . CYS A 1 389 ? -24.438 9.602 20.328 1 96.5 389 CYS A N 1
ATOM 3181 C CA . CYS A 1 389 ? -23.547 9.945 21.422 1 96.5 389 CYS A CA 1
ATOM 3182 C C . CYS A 1 389 ? -22.781 11.234 21.125 1 96.5 389 CYS A C 1
ATOM 3184 O O . CYS A 1 389 ? -22.703 12.125 21.969 1 96.5 389 CYS A O 1
ATOM 3186 N N . PHE A 1 390 ? -22.266 11.352 19.953 1 97.12 390 PHE A N 1
ATOM 3187 C CA . PHE A 1 390 ? -21.484 12.539 19.594 1 97.12 390 PHE A CA 1
ATOM 3188 C C . PHE A 1 390 ? -22.375 13.766 19.484 1 97.12 390 PHE A C 1
ATOM 3190 O O . PHE A 1 390 ? -21.938 14.883 19.734 1 97.12 390 PHE A O 1
ATOM 3197 N N . GLU A 1 391 ? -23.609 13.555 19.062 1 96.25 391 GLU A N 1
ATOM 3198 C CA . GLU A 1 391 ? -24.562 14.664 19 1 96.25 391 GLU A CA 1
ATOM 3199 C C . GLU A 1 391 ? -24.688 15.359 20.359 1 96.25 391 GLU A C 1
ATOM 3201 O O . GLU A 1 391 ? -24.797 16.578 20.422 1 96.25 391 GLU A O 1
ATOM 3206 N N . LYS A 1 392 ? -24.625 14.57 21.391 1 94.69 392 LYS A N 1
ATOM 3207 C CA . LYS A 1 392 ? -24.781 15.086 22.75 1 94.69 392 LYS A CA 1
ATOM 3208 C C . LYS A 1 392 ? -23.594 15.961 23.141 1 94.69 392 LYS A C 1
ATOM 3210 O O . LYS A 1 392 ? -23.703 16.797 24.047 1 94.69 392 LYS A O 1
ATOM 3215 N N . THR A 1 393 ? -22.5 15.781 22.516 1 94.88 393 THR A N 1
ATOM 3216 C CA . THR A 1 393 ? -21.312 16.562 22.859 1 94.88 393 THR A CA 1
ATOM 3217 C C . THR A 1 393 ? -21.422 17.984 22.328 1 94.88 393 THR A C 1
ATOM 3219 O O . THR A 1 393 ? -20.703 18.875 22.766 1 94.88 393 THR A O 1
ATOM 3222 N N . GLU A 1 394 ? -22.219 18.25 21.328 1 94.25 394 GLU A N 1
ATOM 3223 C CA . GLU A 1 394 ? -22.453 19.547 20.672 1 94.25 394 GLU A CA 1
ATOM 3224 C C . GLU A 1 394 ? -21.156 20.078 20.062 1 94.25 394 GLU A C 1
ATOM 3226 O O . GLU A 1 394 ? -20.938 21.297 20.016 1 94.25 394 GLU A O 1
ATOM 3231 N N . LYS A 1 395 ? -20.266 19.156 19.828 1 96 395 LYS A N 1
ATOM 3232 C CA . LYS A 1 395 ? -19.047 19.516 19.109 1 96 395 LYS A CA 1
ATOM 3233 C C . LYS A 1 395 ? -19.203 19.297 17.609 1 96 395 LYS A C 1
ATOM 3235 O O . LYS A 1 395 ? -20.234 18.781 17.156 1 96 395 LYS A O 1
ATOM 3240 N N . PHE A 1 396 ? -18.219 19.797 16.844 1 97.25 396 PHE A N 1
ATOM 3241 C CA . PHE A 1 396 ? -18.25 19.562 15.406 1 97.25 396 PHE A CA 1
ATOM 3242 C C . PHE A 1 396 ? -17.781 18.141 15.07 1 97.25 396 PHE A C 1
ATOM 3244 O O . PHE A 1 396 ? -16.625 17.797 15.305 1 97.25 396 PHE A O 1
ATOM 3251 N N . VAL A 1 397 ? -18.688 17.344 14.57 1 97.88 397 VAL A N 1
ATOM 3252 C CA . VAL A 1 397 ? -18.359 15.969 14.195 1 97.88 397 VAL A CA 1
ATOM 3253 C C . VAL A 1 397 ? -18.812 15.703 12.758 1 97.88 397 VAL A C 1
ATOM 3255 O O . VAL A 1 397 ? -19.938 16.047 12.383 1 97.88 397 VAL A O 1
ATOM 3258 N N . LEU A 1 398 ? -17.953 15.219 11.977 1 97.75 398 LEU A N 1
ATOM 3259 C CA . LEU A 1 398 ? -18.25 14.812 10.609 1 97.75 398 LEU A CA 1
ATOM 3260 C C . LEU A 1 398 ? -18 13.312 10.422 1 97.75 398 LEU A C 1
ATOM 3262 O O . LEU A 1 398 ? -16.906 12.828 10.672 1 97.75 398 LEU A O 1
ATOM 3266 N N . ILE A 1 399 ? -19.016 12.57 10.016 1 96.81 399 ILE A N 1
ATOM 3267 C CA . ILE A 1 399 ? -18.906 11.141 9.75 1 96.81 399 ILE A CA 1
ATOM 3268 C C . ILE A 1 399 ? -19.219 10.859 8.281 1 96.81 399 ILE A C 1
ATOM 3270 O O . ILE A 1 399 ? -20.234 11.328 7.762 1 96.81 399 ILE A O 1
ATOM 3274 N N . VAL A 1 400 ? -18.344 10.273 7.684 1 94 400 VAL A N 1
ATOM 3275 C CA . VAL A 1 400 ? -18.609 9.773 6.336 1 94 400 VAL A CA 1
ATOM 3276 C C . VAL A 1 400 ? -18.859 8.273 6.383 1 94 400 VAL A C 1
ATOM 3278 O O . VAL A 1 400 ? -18.109 7.531 7.031 1 94 400 VAL A O 1
ATOM 3281 N N . THR A 1 401 ? -19.875 7.816 5.691 1 91.06 401 THR A N 1
ATOM 3282 C CA . THR A 1 401 ? -20.203 6.398 5.793 1 91.06 401 THR A CA 1
ATOM 3283 C C . THR A 1 401 ? -20.906 5.922 4.527 1 91.06 401 THR A C 1
ATOM 3285 O O . THR A 1 401 ? -21.516 6.719 3.811 1 91.06 401 THR A O 1
ATOM 3288 N N . HIS A 1 402 ? -20.844 4.672 4.293 1 86.25 402 HIS A N 1
ATOM 3289 C CA . HIS A 1 402 ? -21.562 4.055 3.188 1 86.25 402 HIS A CA 1
ATOM 3290 C C . HIS A 1 402 ? -22.891 3.479 3.654 1 86.25 402 HIS A C 1
ATOM 3292 O O . HIS A 1 402 ? -23.703 3.037 2.836 1 86.25 402 HIS A O 1
ATOM 3298 N N . PHE A 1 403 ? -23.125 3.496 4.918 1 86.06 403 PHE A N 1
ATOM 3299 C CA . PHE A 1 403 ? -24.406 3.043 5.453 1 86.06 403 PHE A CA 1
ATOM 3300 C C . PHE A 1 403 ? -25.5 4.07 5.184 1 86.06 403 PHE A C 1
ATOM 3302 O O . PHE A 1 403 ? -25.422 5.211 5.645 1 86.06 403 PHE A O 1
ATOM 3309 N N . ASP A 1 404 ? -26.547 3.695 4.547 1 82.5 404 ASP A N 1
ATOM 3310 C CA . ASP A 1 404 ? -27.594 4.621 4.148 1 82.5 404 ASP A CA 1
ATOM 3311 C C . ASP A 1 404 ? -28.641 4.777 5.254 1 82.5 404 ASP A C 1
ATOM 3313 O O . ASP A 1 404 ? -29.422 5.734 5.254 1 82.5 404 ASP A O 1
ATOM 3317 N N . ASP A 1 405 ? -28.672 3.885 6.098 1 85.19 405 ASP A N 1
ATOM 3318 C CA . ASP A 1 405 ? -29.688 3.904 7.145 1 85.19 405 ASP A CA 1
ATOM 3319 C C . ASP A 1 405 ? -29.141 4.562 8.414 1 85.19 405 ASP A C 1
ATOM 3321 O O . ASP A 1 405 ? -29.266 4.004 9.508 1 85.19 405 ASP A O 1
ATOM 3325 N N . VAL A 1 406 ? -28.547 5.641 8.281 1 89.44 406 VAL A N 1
ATOM 3326 C CA . VAL A 1 406 ? -28.062 6.41 9.422 1 89.44 406 VAL A CA 1
ATOM 3327 C C . VAL A 1 406 ? -28.984 7.605 9.672 1 89.44 406 VAL A C 1
ATOM 3329 O O . VAL A 1 406 ? -29.234 8.398 8.766 1 89.44 406 VAL A O 1
ATOM 3332 N N . GLU A 1 407 ? -29.469 7.695 10.844 1 88.44 407 GLU A N 1
ATOM 3333 C CA . GLU A 1 407 ? -30.359 8.797 11.219 1 88.44 407 GLU A CA 1
ATOM 3334 C C . GLU A 1 407 ? -29.562 9.953 11.828 1 88.44 407 GLU A C 1
ATOM 3336 O O . GLU A 1 407 ? -28.953 9.805 12.891 1 88.44 407 GLU A O 1
ATOM 3341 N N . CYS A 1 408 ? -29.594 11.039 11.148 1 90.69 408 CYS A N 1
ATOM 3342 C CA . CYS A 1 408 ? -28.875 12.227 11.586 1 90.69 408 CYS A CA 1
ATOM 3343 C C . CYS A 1 408 ? -29.578 13.492 11.141 1 90.69 408 CYS A C 1
ATOM 3345 O O . CYS A 1 408 ? -30.156 13.547 10.047 1 90.69 408 CYS A O 1
ATOM 3347 N N . PRO A 1 409 ? -29.578 14.469 12.016 1 85.81 409 PRO A N 1
ATOM 3348 C CA . PRO A 1 409 ? -30.25 15.727 11.664 1 85.81 409 PRO A CA 1
ATOM 3349 C C . PRO A 1 409 ? -29.656 16.391 10.422 1 85.81 409 PRO A C 1
ATOM 3351 O O . PRO A 1 409 ? -30.391 16.984 9.625 1 85.81 409 PRO A O 1
ATOM 3354 N N . MET A 1 410 ? -28.422 16.375 10.227 1 90.69 410 MET A N 1
ATOM 3355 C CA . MET A 1 410 ? -27.75 16.953 9.07 1 90.69 410 MET A CA 1
ATOM 3356 C C . MET A 1 410 ? -27.047 15.875 8.25 1 90.69 410 MET A C 1
ATOM 3358 O O . MET A 1 410 ? -26.078 15.273 8.719 1 90.69 410 MET A O 1
ATOM 3362 N N . ARG A 1 411 ? -27.562 15.75 7.09 1 91.5 411 ARG A N 1
ATOM 3363 C CA . ARG A 1 411 ? -27.062 14.688 6.227 1 91.5 411 ARG A CA 1
ATOM 3364 C C . ARG A 1 411 ? -26.859 15.195 4.805 1 91.5 411 ARG A C 1
ATOM 3366 O O . ARG A 1 411 ? -27.688 15.938 4.277 1 91.5 411 ARG A O 1
ATOM 3373 N N . PHE A 1 412 ? -25.734 14.859 4.277 1 91.19 412 PHE A N 1
ATOM 3374 C CA . PHE A 1 412 ? -25.422 15.148 2.881 1 91.19 412 PHE A CA 1
ATOM 3375 C C . PHE A 1 412 ? -25.109 13.867 2.121 1 91.19 412 PHE A C 1
ATOM 3377 O O . PHE A 1 412 ? -24.844 12.828 2.729 1 91.19 412 PHE A O 1
ATOM 3384 N N . ARG A 1 413 ? -25.266 13.93 0.832 1 89.12 413 ARG A N 1
ATOM 3385 C CA . ARG A 1 413 ? -24.781 12.883 -0.065 1 89.12 413 ARG A CA 1
ATOM 3386 C C . ARG A 1 413 ? -24.016 13.477 -1.247 1 89.12 413 ARG A C 1
ATOM 3388 O O . ARG A 1 413 ? -24.266 14.617 -1.637 1 89.12 413 ARG A O 1
ATOM 3395 N N . VAL A 1 414 ? -23.125 12.695 -1.722 1 86.19 414 VAL A N 1
ATOM 3396 C CA . VAL A 1 414 ? -22.469 13.078 -2.969 1 86.19 414 VAL A CA 1
ATOM 3397 C C . VAL A 1 414 ? -23.453 12.914 -4.133 1 86.19 414 VAL A C 1
ATOM 3399 O O . VAL A 1 414 ? -24.156 11.906 -4.23 1 86.19 414 VAL A O 1
ATOM 3402 N N . LYS A 1 415 ? -23.516 13.883 -4.961 1 83.25 415 LYS A N 1
ATOM 3403 C CA . LYS A 1 415 ? -24.453 13.891 -6.078 1 83.25 415 LYS A CA 1
ATOM 3404 C C . LYS A 1 415 ? -24.266 12.656 -6.961 1 83.25 415 LYS A C 1
ATOM 3406 O O . LYS A 1 415 ? -25.234 12.039 -7.391 1 83.25 415 LYS A O 1
ATOM 3411 N N . GLY A 1 416 ? -23.016 12.25 -7.168 1 79.56 416 GLY A N 1
ATOM 3412 C CA . GLY A 1 416 ? -22.781 11 -7.863 1 79.56 416 GLY A CA 1
ATOM 3413 C C . GLY A 1 416 ? -22.594 11.172 -9.359 1 79.56 416 GLY A C 1
ATOM 3414 O O . GLY A 1 416 ? -22.125 12.211 -9.82 1 79.56 416 GLY A O 1
ATOM 3415 N N . LEU A 1 417 ? -22.906 10.094 -10.18 1 77.94 417 LEU A N 1
ATOM 3416 C CA . LEU A 1 417 ? -22.641 10.047 -11.609 1 77.94 417 LEU A CA 1
ATOM 3417 C C . LEU A 1 417 ? -23.516 11.055 -12.359 1 77.94 417 LEU A C 1
ATOM 3419 O O . LEU A 1 417 ? -24.719 11.141 -12.117 1 77.94 417 LEU A O 1
ATOM 3423 N N . ARG A 1 418 ? -22.766 11.719 -13.234 1 77.12 418 ARG A N 1
ATOM 3424 C CA . ARG A 1 418 ? -23.484 12.688 -14.07 1 77.12 418 ARG A CA 1
ATOM 3425 C C . ARG A 1 418 ? -24.375 11.977 -15.086 1 77.12 418 ARG A C 1
ATOM 3427 O O . ARG A 1 418 ? -24 10.93 -15.625 1 77.12 418 ARG A O 1
ATOM 3434 N N . GLU A 1 419 ? -25.609 12.258 -15.148 1 63.56 419 GLU A N 1
ATOM 3435 C CA . GLU A 1 419 ? -26.594 11.617 -16 1 63.56 419 GLU A CA 1
ATOM 3436 C C . GLU A 1 419 ? -26.141 11.594 -17.453 1 63.56 419 GLU A C 1
ATOM 3438 O O . GLU A 1 419 ? -26.297 10.578 -18.141 1 63.56 419 GLU A O 1
ATOM 3443 N N . ASN A 1 420 ? -25.797 12.688 -18.047 1 60.47 420 ASN A N 1
ATOM 3444 C CA . ASN A 1 420 ? -25.625 12.805 -19.484 1 60.47 420 ASN A CA 1
ATOM 3445 C C . ASN A 1 420 ? -24.281 12.227 -19.938 1 60.47 420 ASN A C 1
ATOM 3447 O O . ASN A 1 420 ? -24.047 12.094 -21.141 1 60.47 420 ASN A O 1
ATOM 3451 N N . ALA A 1 421 ? -23.391 11.852 -19.125 1 54.75 421 ALA A N 1
ATOM 3452 C CA . ALA A 1 421 ? -22.031 11.555 -19.547 1 54.75 421 ALA A CA 1
ATOM 3453 C C . ALA A 1 421 ? -21.875 10.078 -19.891 1 54.75 421 ALA A C 1
ATOM 3455 O O . ALA A 1 421 ? -20.844 9.664 -20.422 1 54.75 421 ALA A O 1
ATOM 3456 N N . LEU A 1 422 ? -22.766 9.234 -19.578 1 55.69 422 LEU A N 1
ATOM 3457 C CA . LEU A 1 422 ? -22.672 7.777 -19.594 1 55.69 422 LEU A CA 1
ATOM 3458 C C . LEU A 1 422 ? -22.438 7.266 -21.016 1 55.69 422 LEU A C 1
ATOM 3460 O O . LEU A 1 422 ? -21.969 6.141 -21.203 1 55.69 422 LEU A O 1
ATOM 3464 N N . LYS A 1 423 ? -22.781 8.102 -22 1 55.66 423 LYS A N 1
ATOM 3465 C CA . LYS A 1 423 ? -22.703 7.574 -23.359 1 55.66 423 LYS A CA 1
ATOM 3466 C C . LYS A 1 423 ? -21.266 7.363 -23.797 1 55.66 423 LYS A C 1
ATOM 3468 O O . LYS A 1 423 ? -21 6.695 -24.797 1 55.66 423 LYS A O 1
ATOM 3473 N N . SER A 1 424 ? -20.406 7.887 -23.047 1 53.41 424 SER A N 1
ATOM 3474 C CA . SER A 1 424 ? -19.078 7.898 -23.641 1 53.41 424 SER A CA 1
ATOM 3475 C C . SER A 1 424 ? -18.109 7.062 -22.812 1 53.41 424 SER A C 1
ATOM 3477 O O . SER A 1 424 ? -16.906 7.336 -22.797 1 53.41 424 SER A O 1
ATOM 3479 N N . VAL A 1 425 ? -18.594 6.145 -22.031 1 57.56 425 VAL A N 1
ATOM 3480 C CA . VAL A 1 425 ? -17.594 5.48 -21.219 1 57.56 425 VAL A CA 1
ATOM 3481 C C . VAL A 1 425 ? -16.859 4.434 -22.047 1 57.56 425 VAL A C 1
ATOM 3483 O O . VAL A 1 425 ? -17.469 3.492 -22.562 1 57.56 425 VAL A O 1
ATOM 3486 N N . GLN A 1 426 ? -15.656 4.773 -22.562 1 56.28 426 GLN A N 1
ATOM 3487 C CA . GLN A 1 426 ? -14.828 3.854 -23.328 1 56.28 426 GLN A CA 1
ATOM 3488 C C . GLN A 1 426 ? -14.07 2.896 -22.422 1 56.28 426 GLN A C 1
ATOM 3490 O O . GLN A 1 426 ? -13.773 1.764 -22.812 1 56.28 426 GLN A O 1
ATOM 3495 N N . SER A 1 427 ? -13.664 3.469 -21.172 1 61.75 427 SER A N 1
ATOM 3496 C CA . SER A 1 427 ? -12.883 2.639 -20.266 1 61.75 427 SER A CA 1
ATOM 3497 C C . SER A 1 427 ? -13.289 2.873 -18.812 1 61.75 427 SER A C 1
ATOM 3499 O O . SER A 1 427 ? -13.828 3.928 -18.469 1 61.75 427 SER A O 1
ATOM 3501 N N . PHE A 1 428 ? -13.172 1.842 -18.062 1 62.72 428 PHE A N 1
ATOM 3502 C CA . PHE A 1 428 ? -13.531 1.953 -16.656 1 62.72 428 PHE A CA 1
ATOM 3503 C C . PHE A 1 428 ? -12.773 3.096 -15.984 1 62.72 428 PHE A C 1
ATOM 3505 O O . PHE A 1 428 ? -13.25 3.682 -15.016 1 62.72 428 PHE A O 1
ATOM 3512 N N . ASN A 1 429 ? -11.688 3.428 -16.625 1 63.59 429 ASN A N 1
ATOM 3513 C CA . ASN A 1 429 ? -10.906 4.527 -16.062 1 63.59 429 ASN A CA 1
ATOM 3514 C C . ASN A 1 429 ? -11.617 5.863 -16.234 1 63.59 429 ASN A C 1
ATOM 3516 O O . ASN A 1 429 ? -11.375 6.805 -15.484 1 63.59 429 ASN A O 1
ATOM 3520 N N . ASP A 1 430 ? -12.562 5.805 -17.125 1 68.38 430 ASP A N 1
ATOM 3521 C CA . ASP A 1 430 ? -13.242 7.051 -17.469 1 68.38 430 ASP A CA 1
ATOM 3522 C C . ASP A 1 430 ? -14.438 7.297 -16.547 1 68.38 430 ASP A C 1
ATOM 3524 O O . ASP A 1 430 ? -14.984 8.398 -16.5 1 68.38 430 ASP A O 1
ATOM 3528 N N . ILE A 1 431 ? -14.672 6.367 -15.758 1 72.06 431 ILE A N 1
ATOM 3529 C CA . ILE A 1 431 ? -15.906 6.461 -14.984 1 72.06 431 ILE A CA 1
ATOM 3530 C C . ILE A 1 431 ? -15.734 7.477 -13.852 1 72.06 431 ILE A C 1
ATOM 3532 O O . ILE A 1 431 ? -16.672 8.188 -13.5 1 72.06 431 ILE A O 1
ATOM 3536 N N . GLN A 1 432 ? -14.562 7.578 -13.469 1 70.94 432 GLN A N 1
ATOM 3537 C CA . GLN A 1 432 ? -14.289 8.523 -12.391 1 70.94 432 GLN A CA 1
ATOM 3538 C C . GLN A 1 432 ? -14.508 9.961 -12.852 1 70.94 432 GLN A C 1
ATOM 3540 O O . GLN A 1 432 ? -14.914 10.82 -12.062 1 70.94 432 GLN A O 1
ATOM 3545 N N . ASP A 1 433 ? -14.305 10.141 -14.141 1 75.19 433 ASP A N 1
ATOM 3546 C CA . ASP A 1 433 ? -14.43 11.477 -14.703 1 75.19 433 ASP A CA 1
ATOM 3547 C C . ASP A 1 433 ? -15.891 11.906 -14.797 1 75.19 433 ASP A C 1
ATOM 3549 O O . ASP A 1 433 ? -16.188 13.094 -14.969 1 75.19 433 ASP A O 1
ATOM 3553 N N . LEU A 1 434 ? -16.688 10.992 -14.516 1 77.31 434 LEU A N 1
ATOM 3554 C CA . LEU A 1 434 ? -18.109 11.281 -14.648 1 77.31 434 LEU A CA 1
ATOM 3555 C C . LEU A 1 434 ? -18.734 11.586 -13.289 1 77.31 434 LEU A C 1
ATOM 3557 O O . LEU A 1 434 ? -19.922 11.906 -13.203 1 77.31 434 LEU A O 1
ATOM 3561 N N . MET A 1 435 ? -17.984 11.641 -12.336 1 80.12 435 MET A N 1
ATOM 3562 C CA . MET A 1 435 ? -18.5 11.836 -10.984 1 80.12 435 MET A CA 1
ATOM 3563 C C . MET A 1 435 ? -18.703 13.32 -10.68 1 80.12 435 MET A C 1
ATOM 3565 O O . MET A 1 435 ? -17.875 14.148 -11.047 1 80.12 435 MET A O 1
ATOM 3569 N N . ASP A 1 436 ? -19.812 13.672 -10.18 1 85.81 436 ASP A N 1
ATOM 3570 C CA . ASP A 1 436 ? -20.078 14.969 -9.562 1 85.81 436 ASP A CA 1
ATOM 3571 C C . ASP A 1 436 ? -19.953 14.891 -8.039 1 85.81 436 ASP A C 1
ATOM 3573 O O . ASP A 1 436 ? -20.812 14.312 -7.367 1 85.81 436 ASP A O 1
ATOM 3577 N N . TYR A 1 437 ? -18.969 15.57 -7.512 1 86.31 437 TYR A N 1
ATOM 3578 C CA . TYR A 1 437 ? -18.609 15.422 -6.102 1 86.31 437 TYR A CA 1
ATOM 3579 C C . TYR A 1 437 ? -19.344 16.453 -5.246 1 86.31 437 TYR A C 1
ATOM 3581 O O . TYR A 1 437 ? -19.125 16.531 -4.039 1 86.31 437 TYR A O 1
ATOM 3589 N N . GLU A 1 438 ? -20.25 17.156 -5.887 1 88.88 438 GLU A N 1
ATOM 3590 C CA . GLU A 1 438 ? -21.031 18.141 -5.141 1 88.88 438 GLU A CA 1
ATOM 3591 C C . GLU A 1 438 ? -21.828 17.469 -4.027 1 88.88 438 GLU A C 1
ATOM 3593 O O . GLU A 1 438 ? -22.406 16.391 -4.227 1 88.88 438 GLU A O 1
ATOM 3598 N N . LEU A 1 439 ? -21.812 18.109 -2.852 1 91.75 439 LEU A N 1
ATOM 3599 C CA . LEU A 1 439 ? -22.609 17.609 -1.739 1 91.75 439 LEU A CA 1
ATOM 3600 C C . LEU A 1 439 ? -24.031 18.203 -1.779 1 91.75 439 LEU A C 1
ATOM 3602 O O . LEU A 1 439 ? -24.203 19.422 -1.847 1 91.75 439 LEU A O 1
ATOM 3606 N N . VAL A 1 440 ? -24.969 17.281 -1.748 1 90.38 440 VAL A N 1
ATOM 3607 C CA . VAL A 1 440 ? -26.359 17.719 -1.753 1 90.38 440 VAL A CA 1
ATOM 3608 C C . VAL A 1 440 ? -27.062 17.203 -0.501 1 90.38 440 VAL A C 1
ATOM 3610 O O . VAL A 1 440 ? -26.734 16.125 0.007 1 90.38 440 VAL A O 1
ATOM 3613 N N . PRO A 1 441 ? -28 18.047 0.014 1 90.69 441 PRO A N 1
ATOM 3614 C CA . PRO A 1 441 ? -28.75 17.562 1.18 1 90.69 441 PRO A CA 1
ATOM 3615 C C . PRO A 1 441 ? -29.453 16.234 0.926 1 90.69 441 PRO A C 1
ATOM 3617 O O . PRO A 1 441 ? -29.938 15.984 -0.18 1 90.69 441 PRO A O 1
ATOM 3620 N N . ASP A 1 442 ? -29.375 15.398 1.93 1 87.44 442 ASP A N 1
ATOM 3621 C CA . ASP A 1 442 ? -29.969 14.062 1.858 1 87.44 442 ASP A CA 1
ATOM 3622 C C . ASP A 1 442 ? -30.922 13.82 3.029 1 87.44 442 ASP A C 1
ATOM 3624 O O . ASP A 1 442 ? -30.516 13.875 4.191 1 87.44 442 ASP A O 1
ATOM 3628 N N . ASP A 1 443 ? -32.188 13.562 2.662 1 82.56 443 ASP A N 1
ATOM 3629 C CA . ASP A 1 443 ? -33.156 13.352 3.725 1 82.56 443 ASP A CA 1
ATOM 3630 C C . ASP A 1 443 ? -33.312 11.867 4.059 1 82.56 443 ASP A C 1
ATOM 3632 O O . ASP A 1 443 ? -34.156 11.484 4.867 1 82.56 443 ASP A O 1
ATOM 3636 N N . GLY A 1 444 ? -32.469 11.055 3.488 1 76.62 444 GLY A N 1
ATOM 3637 C CA . GLY A 1 444 ? -32.469 9.633 3.789 1 76.62 444 GLY A CA 1
ATOM 3638 C C . GLY A 1 444 ? -33.594 8.875 3.096 1 76.62 444 GLY A C 1
ATOM 3639 O O . GLY A 1 444 ? -33.781 7.676 3.326 1 76.62 444 GLY A O 1
ATOM 3640 N N . SER A 1 445 ? -34.375 9.477 2.213 1 69.5 445 SER A N 1
ATOM 3641 C CA . SER A 1 445 ? -35.594 8.883 1.627 1 69.5 445 SER A CA 1
ATOM 3642 C C . SER A 1 445 ? -35.25 8.016 0.421 1 69.5 445 SER A C 1
ATOM 3644 O O . SER A 1 445 ? -36 7.121 0.052 1 69.5 445 SER A O 1
ATOM 3646 N N . SER A 1 446 ? -34.156 8.297 -0.233 1 69.44 446 SER A N 1
ATOM 3647 C CA . SER A 1 446 ? -33.781 7.527 -1.423 1 69.44 446 SER A CA 1
ATOM 3648 C C . SER A 1 446 ? -32.375 7.004 -1.345 1 69.44 446 SER A C 1
ATOM 3650 O O . SER A 1 446 ? -31.5 7.637 -0.73 1 69.44 446 SER A O 1
ATOM 3652 N N . VAL A 1 447 ? -32.219 5.688 -1.768 1 70.69 447 VAL A N 1
ATOM 3653 C CA . VAL A 1 447 ? -30.891 5.109 -1.857 1 70.69 447 VAL A CA 1
ATOM 3654 C C . VAL A 1 447 ? -30.391 5.176 -3.301 1 70.69 447 VAL A C 1
ATOM 3656 O O . VAL A 1 447 ? -31.094 4.762 -4.227 1 70.69 447 VAL A O 1
ATOM 3659 N N . PRO A 1 448 ? -29.25 5.77 -3.473 1 71.19 448 PRO A N 1
ATOM 3660 C CA . PRO A 1 448 ? -28.719 5.84 -4.836 1 71.19 448 PRO A CA 1
ATOM 3661 C C . PRO A 1 448 ? -28.438 4.465 -5.434 1 71.19 448 PRO A C 1
ATOM 3663 O O . PRO A 1 448 ? -28.031 3.547 -4.715 1 71.19 448 PRO A O 1
ATOM 3666 N N . LYS A 1 449 ? -28.828 4.312 -6.766 1 78.44 449 LYS A N 1
ATOM 3667 C CA . LYS A 1 449 ? -28.562 3.08 -7.504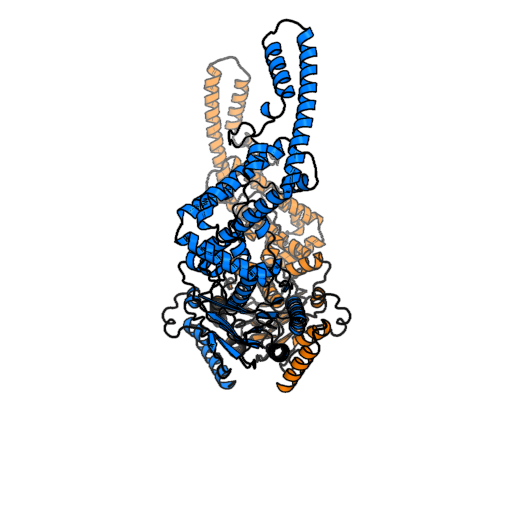 1 78.44 449 LYS A CA 1
ATOM 3668 C C . LYS A 1 449 ? -27.406 3.26 -8.484 1 78.44 449 LYS A C 1
ATOM 3670 O O . LYS A 1 449 ? -27.531 2.922 -9.664 1 78.44 449 LYS A O 1
ATOM 3675 N N . GLU A 1 450 ? -26.25 3.689 -7.938 1 79.62 450 GLU A N 1
ATOM 3676 C CA . GLU A 1 450 ? -25.094 4.02 -8.766 1 79.62 450 GLU A CA 1
ATOM 3677 C C . GLU A 1 450 ? -24.406 2.758 -9.273 1 79.62 450 GLU A C 1
ATOM 3679 O O . GLU A 1 450 ? -23.938 2.715 -10.414 1 79.62 450 GLU A O 1
ATOM 3684 N N . ALA A 1 451 ? -24.391 1.796 -8.469 1 85.81 451 ALA A N 1
ATOM 3685 C CA . ALA A 1 451 ? -23.688 0.567 -8.828 1 85.81 451 ALA A CA 1
ATOM 3686 C C . ALA A 1 451 ? -24.375 -0.12 -10.016 1 85.81 451 ALA A C 1
ATOM 3688 O O . ALA A 1 451 ? -23.703 -0.551 -10.953 1 85.81 451 ALA A O 1
ATOM 3689 N N . ILE A 1 452 ? -25.641 -0.177 -9.977 1 88.06 452 ILE A N 1
ATOM 3690 C CA . ILE A 1 452 ? -26.391 -0.816 -11.055 1 88.06 452 ILE A CA 1
ATOM 3691 C C . ILE A 1 452 ? -26.203 -0.036 -12.352 1 88.06 452 ILE A C 1
ATOM 3693 O O . ILE A 1 452 ? -26.062 -0.628 -13.422 1 88.06 452 ILE A O 1
ATOM 3697 N N . LYS A 1 453 ? -26.219 1.235 -12.203 1 84.44 453 LYS A N 1
ATOM 3698 C CA . LYS A 1 453 ? -26 2.08 -13.375 1 84.44 453 LYS A CA 1
ATOM 3699 C C . LYS A 1 453 ? -24.625 1.804 -13.992 1 84.44 453 LYS A C 1
ATOM 3701 O O . LYS A 1 453 ? -24.5 1.733 -15.219 1 84.44 453 LYS A O 1
ATOM 3706 N N . VAL A 1 454 ? -23.672 1.674 -13.227 1 84.88 454 VAL A N 1
ATOM 3707 C CA . VAL A 1 454 ? -22.312 1.381 -13.688 1 84.88 454 VAL A CA 1
ATOM 3708 C C . VAL A 1 454 ? -22.281 0.023 -14.383 1 84.88 454 VAL A C 1
ATOM 3710 O O . VAL A 1 454 ? -21.641 -0.134 -15.422 1 84.88 454 VAL A O 1
ATOM 3713 N N . MET A 1 455 ? -22.953 -0.929 -13.836 1 89.75 455 MET A N 1
ATOM 3714 C CA . MET A 1 455 ? -23.031 -2.258 -14.438 1 89.75 455 MET A CA 1
ATOM 3715 C C . MET A 1 455 ? -23.625 -2.191 -15.836 1 89.75 455 MET A C 1
ATOM 3717 O O . MET A 1 455 ? -23.125 -2.828 -16.766 1 89.75 455 MET A O 1
ATOM 3721 N N . GLU A 1 456 ? -24.625 -1.379 -15.922 1 88.69 456 GLU A N 1
ATOM 3722 C CA . GLU A 1 456 ? -25.281 -1.202 -17.219 1 88.69 456 GLU A CA 1
ATOM 3723 C C . GLU A 1 456 ? -24.344 -0.545 -18.219 1 88.69 456 GLU A C 1
ATOM 3725 O O . GLU A 1 456 ? -24.25 -0.979 -19.375 1 88.69 456 GLU A O 1
ATOM 3730 N N . LEU A 1 457 ? -23.688 0.352 -17.812 1 84.19 457 LEU A N 1
ATOM 3731 C CA . LEU A 1 457 ? -22.766 1.094 -18.656 1 84.19 457 LEU A CA 1
ATOM 3732 C C . LEU A 1 457 ? -21.625 0.195 -19.141 1 84.19 457 LEU A C 1
ATOM 3734 O O . LEU A 1 457 ? -21.141 0.351 -20.266 1 84.19 457 LEU A O 1
ATOM 3738 N N . LEU A 1 458 ? -21.25 -0.722 -18.344 1 86.81 458 LEU A N 1
ATOM 3739 C CA . LEU A 1 458 ? -20.109 -1.577 -18.641 1 86.81 458 LEU A CA 1
ATOM 3740 C C . LEU A 1 458 ? -20.547 -2.809 -19.422 1 86.81 458 LEU A C 1
ATOM 3742 O O . LEU A 1 458 ? -19.703 -3.627 -19.812 1 86.81 458 LEU A O 1
ATOM 3746 N N . GLY A 1 459 ? -21.781 -2.938 -19.641 1 88.69 459 GLY A N 1
ATOM 3747 C CA . GLY A 1 459 ? -22.297 -4.055 -20.406 1 88.69 459 GLY A CA 1
ATOM 3748 C C . GLY A 1 459 ? -22.234 -5.375 -19.672 1 88.69 459 GLY A C 1
ATOM 3749 O O . GLY A 1 459 ? -21.922 -6.41 -20.266 1 88.69 459 GLY A O 1
ATOM 3750 N N . VAL A 1 460 ? -22.438 -5.285 -18.422 1 92.44 460 VAL A N 1
ATOM 3751 C CA . VAL A 1 460 ? -22.516 -6.516 -17.641 1 92.44 460 VAL A CA 1
ATOM 3752 C C . VAL A 1 460 ? -23.688 -7.359 -18.109 1 92.44 460 VAL A C 1
ATOM 3754 O O . VAL A 1 460 ? -24.688 -6.82 -18.594 1 92.44 460 VAL A O 1
ATOM 3757 N N . ASN A 1 461 ? -23.547 -8.672 -18.031 1 94.75 461 ASN A N 1
ATOM 3758 C CA . ASN A 1 461 ? -24.578 -9.602 -18.469 1 94.75 461 ASN A CA 1
ATOM 3759 C C . ASN A 1 461 ? -25.969 -9.141 -18.031 1 94.75 461 ASN A C 1
ATOM 3761 O O . ASN A 1 461 ? -26.188 -8.805 -16.859 1 94.75 461 ASN A O 1
ATOM 3765 N N . GLU A 1 462 ? -26.906 -9.164 -18.875 1 94.44 462 GLU A N 1
ATOM 3766 C CA . GLU A 1 462 ? -28.234 -8.625 -18.656 1 94.44 462 GLU A CA 1
ATOM 3767 C C . GLU A 1 462 ? -28.969 -9.398 -17.562 1 94.44 462 GLU A C 1
ATOM 3769 O O . GLU A 1 462 ? -29.75 -8.82 -16.812 1 94.44 462 GLU A O 1
ATOM 3774 N N . GLU A 1 463 ? -28.75 -10.617 -17.516 1 94.94 463 GLU A N 1
ATOM 3775 C CA . GLU A 1 463 ? -29.406 -11.438 -16.516 1 94.94 463 GLU A CA 1
ATOM 3776 C C . GLU A 1 463 ? -28.984 -11.039 -15.102 1 94.94 463 GLU A C 1
ATOM 3778 O O . GLU A 1 463 ? -29.812 -10.984 -14.188 1 94.94 463 GLU A O 1
ATOM 3783 N N . ILE A 1 464 ? -27.734 -10.812 -14.945 1 95.06 464 ILE A N 1
ATOM 3784 C CA . ILE A 1 464 ? -27.234 -10.383 -13.648 1 95.06 464 ILE A CA 1
ATOM 3785 C C . ILE A 1 464 ? -27.891 -9.062 -13.258 1 95.06 464 ILE A C 1
ATOM 3787 O O . ILE A 1 464 ? -28.359 -8.906 -12.133 1 95.06 464 ILE A O 1
ATOM 3791 N N . ILE A 1 465 ? -27.922 -8.156 -14.188 1 95 465 ILE A N 1
ATOM 3792 C CA . ILE A 1 465 ? -28.5 -6.836 -13.945 1 95 465 ILE A CA 1
ATOM 3793 C C . ILE A 1 465 ? -29.984 -6.973 -13.617 1 95 465 ILE A C 1
ATOM 3795 O O . ILE A 1 465 ? -30.484 -6.363 -12.664 1 95 465 ILE A O 1
ATOM 3799 N N . LEU A 1 466 ? -30.656 -7.723 -14.383 1 94 466 LEU A N 1
ATOM 3800 C CA . LEU A 1 466 ? -32.094 -7.922 -14.203 1 94 466 LEU A CA 1
ATOM 3801 C C . LEU A 1 466 ? -32.375 -8.508 -12.82 1 94 466 LEU A C 1
ATOM 3803 O O . LEU A 1 466 ? -33.312 -8.062 -12.141 1 94 466 LEU A O 1
ATOM 3807 N N . GLN A 1 467 ? -31.672 -9.492 -12.43 1 94 467 GLN A N 1
ATOM 3808 C CA . GLN A 1 467 ? -31.859 -10.109 -11.125 1 94 467 GLN A CA 1
ATOM 3809 C C . GLN A 1 467 ? -31.609 -9.109 -10 1 94 467 GLN A C 1
ATOM 3811 O O . GLN A 1 467 ? -32.344 -9.078 -9.008 1 94 467 GLN A O 1
ATOM 3816 N N . ALA A 1 468 ? -30.562 -8.398 -10.141 1 93.56 468 ALA A N 1
ATOM 3817 C CA . ALA A 1 468 ? -30.234 -7.395 -9.125 1 93.56 468 ALA A CA 1
ATOM 3818 C C . ALA A 1 468 ? -31.375 -6.383 -8.984 1 93.56 468 ALA A C 1
ATOM 3820 O O . ALA A 1 468 ? -31.781 -6.047 -7.863 1 93.56 468 ALA A O 1
ATOM 3821 N N . LYS A 1 469 ? -31.906 -5.922 -10.094 1 92.44 469 LYS A N 1
ATOM 3822 C CA . LYS A 1 469 ? -33 -4.953 -10.094 1 92.44 469 LYS A CA 1
ATOM 3823 C C . LYS A 1 469 ? -34.25 -5.543 -9.461 1 92.44 469 LYS A C 1
ATOM 3825 O O . LYS A 1 469 ? -34.938 -4.863 -8.703 1 92.44 469 LYS A O 1
ATOM 3830 N N . LYS A 1 470 ? -34.531 -6.715 -9.719 1 91.81 470 LYS A N 1
ATOM 3831 C CA . LYS A 1 470 ? -35.688 -7.406 -9.148 1 91.81 470 LYS A CA 1
ATOM 3832 C C . LYS A 1 470 ? -35.594 -7.473 -7.625 1 91.81 470 LYS A C 1
ATOM 3834 O O . LYS A 1 470 ? -36.562 -7.227 -6.922 1 91.81 470 LYS A O 1
ATOM 3839 N N . ILE A 1 471 ? -34.469 -7.785 -7.191 1 90 471 ILE A N 1
ATOM 3840 C CA . ILE A 1 471 ? -34.25 -7.914 -5.754 1 90 471 ILE A CA 1
ATOM 3841 C C . ILE A 1 471 ? -34.375 -6.551 -5.082 1 90 471 ILE A C 1
ATOM 3843 O O . ILE A 1 471 ? -34.938 -6.445 -3.992 1 90 471 ILE A O 1
ATOM 3847 N N . LEU A 1 472 ? -33.875 -5.586 -5.734 1 87.19 472 LEU A N 1
ATOM 3848 C CA . LEU A 1 472 ? -34 -4.23 -5.207 1 87.19 472 LEU A CA 1
ATOM 3849 C C . LEU A 1 472 ? -35.438 -3.795 -5.105 1 87.19 472 LEU A C 1
ATOM 3851 O O . LEU A 1 472 ? -35.844 -3.113 -4.148 1 87.19 472 LEU A O 1
ATOM 3855 N N . GLU A 1 473 ? -36.188 -4.125 -6.066 1 84.31 473 GLU A N 1
ATOM 3856 C CA . GLU A 1 473 ? -37.594 -3.77 -6.09 1 84.31 473 GLU A CA 1
ATOM 3857 C C . GLU A 1 473 ? -38.375 -4.504 -4.996 1 84.31 473 GLU A C 1
ATOM 3859 O O . GLU A 1 473 ? -39.312 -3.963 -4.43 1 84.31 473 GLU A O 1
ATOM 3864 N N . SER A 1 474 ? -37.938 -5.676 -4.699 1 79.31 474 SER A N 1
ATOM 3865 C CA . SER A 1 474 ? -38.625 -6.48 -3.688 1 79.31 474 SER A CA 1
ATOM 3866 C C . SER A 1 474 ? -38.25 -6.027 -2.279 1 79.31 474 SER A C 1
ATOM 3868 O O . SER A 1 474 ? -39.031 -6.215 -1.339 1 79.31 474 SER A O 1
ATOM 3870 N N . ARG A 1 475 ? -37.125 -5.598 -2.098 1 66.12 475 ARG A N 1
ATOM 3871 C CA . ARG A 1 475 ? -36.625 -5.188 -0.785 1 66.12 475 ARG A CA 1
ATOM 3872 C C . ARG A 1 475 ? -37.125 -3.793 -0.427 1 66.12 475 ARG A C 1
ATOM 3874 O O . ARG A 1 475 ? -37.031 -3.371 0.727 1 66.12 475 ARG A O 1
ATOM 3881 N N . LYS A 1 476 ? -37.844 -3.207 -1.36 1 51.72 476 LYS A N 1
ATOM 3882 C CA . LYS A 1 476 ? -38.5 -1.938 -1.035 1 51.72 476 LYS A CA 1
ATOM 3883 C C . LYS A 1 476 ? -39.844 -2.168 -0.342 1 51.72 476 LYS A C 1
ATOM 3885 O O . LYS A 1 476 ? -40.625 -3 -0.78 1 51.72 476 LYS A O 1
ATOM 3890 N N . MET B 1 1 ? -5.793 -30.609 -25.828 1 52.91 1 MET B N 1
ATOM 3891 C CA . MET B 1 1 ? -5.863 -30.766 -24.375 1 52.91 1 MET B CA 1
ATOM 3892 C C . MET B 1 1 ? -5.926 -29.406 -23.672 1 52.91 1 MET B C 1
ATOM 3894 O O . MET B 1 1 ? -5.129 -28.516 -23.969 1 52.91 1 MET B O 1
ATOM 3898 N N . THR B 1 2 ? -7.098 -29.141 -23.062 1 68.38 2 THR B N 1
ATOM 3899 C CA . THR B 1 2 ? -7.492 -27.812 -22.609 1 68.38 2 THR B CA 1
ATOM 3900 C C . THR B 1 2 ? -6.664 -27.391 -21.406 1 68.38 2 THR B C 1
ATOM 3902 O O . THR B 1 2 ? -6.484 -28.172 -20.469 1 68.38 2 THR B O 1
ATOM 3905 N N . LEU B 1 3 ? -5.887 -26.297 -21.578 1 78.12 3 LEU B N 1
ATOM 3906 C CA . LEU B 1 3 ? -5.07 -25.766 -20.484 1 78.12 3 LEU B CA 1
ATOM 3907 C C . LEU B 1 3 ? -5.887 -24.812 -19.609 1 78.12 3 LEU B C 1
ATOM 3909 O O . LEU B 1 3 ? -6.805 -24.156 -20.094 1 78.12 3 LEU B O 1
ATOM 3913 N N . THR B 1 4 ? -5.59 -24.953 -18.422 1 84.44 4 THR B N 1
ATOM 3914 C CA . THR B 1 4 ? -6.254 -24.078 -17.469 1 84.44 4 THR B CA 1
ATOM 3915 C C . THR B 1 4 ? -5.863 -22.625 -17.719 1 84.44 4 THR B C 1
ATOM 3917 O O . THR B 1 4 ? -4.688 -22.312 -17.906 1 84.44 4 THR B O 1
ATOM 3920 N N . THR B 1 5 ? -6.832 -21.766 -17.797 1 87.94 5 THR B N 1
ATOM 3921 C CA . THR B 1 5 ? -6.621 -20.328 -17.906 1 87.94 5 THR B CA 1
ATOM 3922 C C . THR B 1 5 ? -6.992 -19.625 -16.594 1 87.94 5 THR B C 1
ATOM 3924 O O . THR B 1 5 ? -7.82 -20.125 -15.836 1 87.94 5 THR B O 1
ATOM 3927 N N . THR B 1 6 ? -6.309 -18.578 -16.391 1 87.44 6 THR B N 1
ATOM 3928 C CA . THR B 1 6 ? -6.574 -17.859 -15.141 1 87.44 6 THR B CA 1
ATOM 3929 C C . THR B 1 6 ? -7.18 -16.484 -15.438 1 87.44 6 THR B C 1
ATOM 3931 O O . THR B 1 6 ? -6.895 -15.883 -16.469 1 87.44 6 THR B O 1
ATOM 3934 N N . LEU B 1 7 ? -7.961 -16.062 -14.578 1 86.62 7 LEU B N 1
ATOM 3935 C CA . LEU B 1 7 ? -8.523 -14.719 -14.523 1 86.62 7 LEU B CA 1
ATOM 3936 C C . LEU B 1 7 ? -8.336 -14.109 -13.141 1 86.62 7 LEU B C 1
ATOM 3938 O O . LEU B 1 7 ? -8.82 -14.656 -12.148 1 86.62 7 LEU B O 1
ATOM 3942 N N . PRO B 1 8 ? -7.594 -12.961 -13.18 1 88.62 8 PRO B N 1
ATOM 3943 C CA . PRO B 1 8 ? -6.992 -12.164 -14.25 1 88.62 8 PRO B CA 1
ATOM 3944 C C . PRO B 1 8 ? -5.785 -12.852 -14.883 1 88.62 8 PRO B C 1
ATOM 3946 O O . PRO B 1 8 ? -5.629 -14.07 -14.773 1 88.62 8 PRO B O 1
ATOM 3949 N N . LYS B 1 9 ? -5.059 -11.961 -15.586 1 87.56 9 LYS B N 1
ATOM 3950 C CA . LYS B 1 9 ? -3.91 -12.531 -16.281 1 87.56 9 LYS B CA 1
ATOM 3951 C C . LYS B 1 9 ? -2.955 -13.211 -15.312 1 87.56 9 LYS B C 1
ATOM 3953 O O . LYS B 1 9 ? -2.934 -12.883 -14.117 1 87.56 9 LYS B O 1
ATOM 3958 N N . ARG B 1 10 ? -2.197 -14.102 -15.82 1 89.62 10 ARG B N 1
ATOM 3959 C CA . ARG B 1 10 ? -1.41 -15.055 -15.047 1 89.62 10 ARG B CA 1
ATOM 3960 C C . ARG B 1 10 ? -0.51 -14.344 -14.047 1 89.62 10 ARG B C 1
ATOM 3962 O O . ARG B 1 10 ? -0.492 -14.695 -12.859 1 89.62 10 ARG B O 1
ATOM 3969 N N . GLU B 1 11 ? 0.252 -13.375 -14.5 1 85.75 11 GLU B N 1
ATOM 3970 C CA . GLU B 1 11 ? 1.166 -12.664 -13.609 1 85.75 11 GLU B CA 1
ATOM 3971 C C . GLU B 1 11 ? 0.423 -12.062 -12.422 1 85.75 11 GLU B C 1
ATOM 3973 O O . GLU B 1 11 ? 0.853 -12.211 -11.273 1 85.75 11 GLU B O 1
ATOM 3978 N N . GLU B 1 12 ? -0.663 -11.461 -12.711 1 87.81 12 GLU B N 1
ATOM 3979 C CA . GLU B 1 12 ? -1.486 -10.867 -11.656 1 87.81 12 GLU B CA 1
ATOM 3980 C C . GLU B 1 12 ? -2.121 -11.938 -10.781 1 87.81 12 GLU B C 1
ATOM 3982 O O . GLU B 1 12 ? -2.17 -11.797 -9.555 1 87.81 12 GLU B O 1
ATOM 3987 N N . PHE B 1 13 ? -2.529 -12.984 -11.414 1 92.38 13 PHE B N 1
ATOM 3988 C CA . PHE B 1 13 ? -3.148 -14.086 -10.68 1 92.38 13 PHE B CA 1
ATOM 3989 C C . PHE B 1 13 ? -2.168 -14.695 -9.68 1 92.38 13 PHE B C 1
ATOM 3991 O O . PHE B 1 13 ? -2.521 -14.938 -8.523 1 92.38 13 PHE B O 1
ATOM 3998 N N . GLU B 1 14 ? -0.957 -14.922 -10.062 1 91.44 14 GLU B N 1
ATOM 3999 C CA . GLU B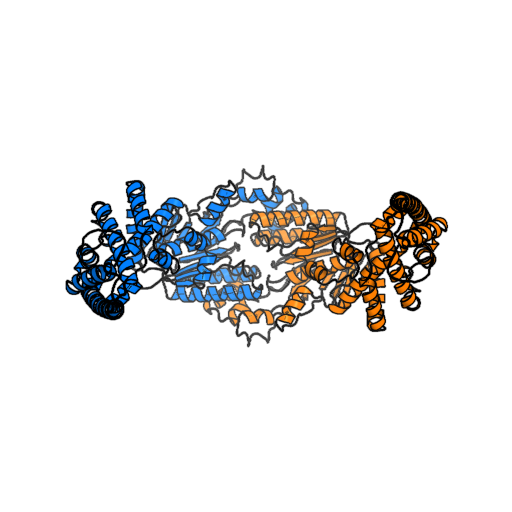 1 14 ? 0.068 -15.516 -9.211 1 91.44 14 GLU B CA 1
ATOM 4000 C C . GLU B 1 14 ? 0.386 -14.609 -8.023 1 91.44 14 GLU B C 1
ATOM 4002 O O . GLU B 1 14 ? 0.609 -15.094 -6.91 1 91.44 14 GLU B O 1
ATOM 4007 N N . ARG B 1 15 ? 0.339 -13.398 -8.305 1 87.75 15 ARG B N 1
ATOM 4008 C CA . ARG B 1 15 ? 0.583 -12.445 -7.234 1 87.75 15 ARG B CA 1
ATOM 4009 C C . ARG B 1 15 ? -0.552 -12.461 -6.215 1 87.75 15 ARG B C 1
ATOM 4011 O O . ARG B 1 15 ? -0.307 -12.484 -5.004 1 87.75 15 ARG B O 1
ATOM 4018 N N . LEU B 1 16 ? -1.718 -12.516 -6.625 1 88.56 16 LEU B N 1
ATOM 4019 C CA . LEU B 1 16 ? -2.895 -12.438 -5.766 1 88.56 16 LEU B CA 1
ATOM 4020 C C . LEU B 1 16 ? -3.033 -13.703 -4.922 1 88.56 16 LEU B C 1
ATOM 4022 O O . LEU B 1 16 ? -3.496 -13.641 -3.779 1 88.56 16 LEU B O 1
ATOM 4026 N N . THR B 1 17 ? -2.637 -14.836 -5.453 1 91.88 17 THR B N 1
ATOM 4027 C CA . THR B 1 17 ? -2.797 -16.109 -4.762 1 91.88 17 THR B CA 1
ATOM 4028 C C . THR B 1 17 ? -1.643 -16.344 -3.791 1 91.88 17 THR B C 1
ATOM 4030 O O . THR B 1 17 ? -1.741 -17.188 -2.895 1 91.88 17 THR B O 1
ATOM 4033 N N . GLY B 1 18 ? -0.553 -15.75 -4.051 1 89.06 18 GLY B N 1
ATOM 4034 C CA . GLY B 1 18 ? 0.646 -16 -3.266 1 89.06 18 GLY B CA 1
ATOM 4035 C C . GLY B 1 18 ? 1.535 -17.078 -3.865 1 89.06 18 GLY B C 1
ATOM 4036 O O . GLY B 1 18 ? 2.438 -17.578 -3.197 1 89.06 18 GLY B O 1
ATOM 4037 N N . PHE B 1 19 ? 1.292 -17.422 -5.125 1 95.5 19 PHE B N 1
ATOM 4038 C CA . PHE B 1 19 ? 2.086 -18.453 -5.77 1 95.5 19 PHE B CA 1
ATOM 4039 C C . PHE B 1 19 ? 3.539 -18.016 -5.91 1 95.5 19 PHE B C 1
ATOM 4041 O O . PHE B 1 19 ? 4.438 -18.859 -6.016 1 95.5 19 PHE B O 1
ATOM 4048 N N . GLU B 1 20 ? 3.779 -16.766 -5.906 1 91.38 20 GLU B N 1
ATOM 4049 C CA . GLU B 1 20 ? 5.145 -16.25 -5.992 1 91.38 20 GLU B CA 1
ATOM 4050 C C . GLU B 1 20 ? 6.012 -16.797 -4.859 1 91.38 20 GLU B C 1
ATOM 4052 O O . GLU B 1 20 ? 7.203 -17.047 -5.051 1 91.38 20 GLU B O 1
ATOM 4057 N N . TYR B 1 21 ? 5.398 -16.953 -3.746 1 93.69 21 TYR B N 1
ATOM 4058 C CA . TYR B 1 21 ? 6.098 -17.531 -2.605 1 93.69 21 TYR B CA 1
ATOM 4059 C C . TYR B 1 21 ? 6.555 -18.953 -2.908 1 93.69 21 TYR B C 1
ATOM 4061 O O . TYR B 1 21 ? 7.684 -19.328 -2.586 1 93.69 21 TYR B O 1
ATOM 4069 N N . ILE B 1 22 ? 5.75 -19.734 -3.539 1 95.88 22 ILE B N 1
ATOM 4070 C CA . ILE B 1 22 ? 6.051 -21.109 -3.912 1 95.88 22 ILE B CA 1
ATOM 4071 C C . ILE B 1 22 ? 7.168 -21.125 -4.953 1 95.88 22 ILE B C 1
ATOM 4073 O O . ILE B 1 22 ? 8.125 -21.906 -4.832 1 95.88 22 ILE B O 1
ATOM 4077 N N . LYS B 1 23 ? 7.004 -20.25 -5.887 1 94.19 23 LYS B N 1
ATOM 4078 C CA . LYS B 1 23 ? 7.992 -20.172 -6.961 1 94.19 23 LYS B CA 1
ATOM 4079 C C . LYS B 1 23 ? 9.383 -19.875 -6.41 1 94.19 23 LYS B C 1
ATOM 4081 O O . LYS B 1 23 ? 10.375 -20.406 -6.895 1 94.19 23 LYS B O 1
ATOM 4086 N N . ASN B 1 24 ? 9.422 -19.094 -5.391 1 94.25 24 ASN B N 1
ATOM 4087 C CA . ASN B 1 24 ? 10.695 -18.688 -4.82 1 94.25 24 ASN B CA 1
ATOM 4088 C C . ASN B 1 24 ? 11.32 -19.797 -3.98 1 94.25 24 ASN B C 1
ATOM 4090 O O . ASN B 1 24 ? 12.523 -19.766 -3.707 1 94.25 24 ASN B O 1
ATOM 4094 N N . LYS B 1 25 ? 10.578 -20.75 -3.629 1 95.88 25 LYS B N 1
ATOM 4095 C CA . LYS B 1 25 ? 11.07 -21.828 -2.771 1 95.88 25 LYS B CA 1
ATOM 4096 C C . LYS B 1 25 ? 11.562 -23.016 -3.6 1 95.88 25 LYS B C 1
ATOM 4098 O O . LYS B 1 25 ? 12.336 -23.844 -3.115 1 95.88 25 LYS B O 1
ATOM 4103 N N . ILE B 1 26 ? 11.117 -23.062 -4.812 1 96.75 26 ILE B N 1
ATOM 4104 C CA . ILE B 1 26 ? 11.523 -24.172 -5.672 1 96.75 26 ILE B CA 1
ATOM 4105 C C . ILE B 1 26 ? 12.992 -24.016 -6.055 1 96.75 26 ILE B C 1
ATOM 4107 O O . ILE B 1 26 ? 13.453 -22.906 -6.359 1 96.75 26 ILE B O 1
ATOM 4111 N N . ASP B 1 27 ? 13.68 -25.156 -6.043 1 96.5 27 ASP B N 1
ATOM 4112 C CA . ASP B 1 27 ? 15.117 -25.078 -6.266 1 96.5 27 ASP B CA 1
ATOM 4113 C C . ASP B 1 27 ? 15.586 -26.141 -7.25 1 96.5 27 ASP B C 1
ATOM 4115 O O . ASP B 1 27 ? 16.297 -27.078 -6.875 1 96.5 27 ASP B O 1
ATOM 4119 N N . PRO B 1 28 ? 15.25 -25.938 -8.477 1 97.69 28 PRO B N 1
ATOM 4120 C CA . PRO B 1 28 ? 15.812 -26.844 -9.484 1 97.69 28 PRO B CA 1
ATOM 4121 C C . PRO B 1 28 ? 17.328 -26.719 -9.609 1 97.69 28 PRO B C 1
ATOM 4123 O O . PRO B 1 28 ? 17.891 -25.641 -9.344 1 97.69 28 PRO B O 1
ATOM 4126 N N . LYS B 1 29 ? 17.953 -27.75 -10.047 1 97.75 29 LYS B N 1
ATOM 4127 C CA . LYS B 1 29 ? 19.422 -27.766 -10.023 1 97.75 29 LYS B CA 1
ATOM 4128 C C . LYS B 1 29 ? 20 -27.547 -11.414 1 97.75 29 LYS B C 1
ATOM 4130 O O . LYS B 1 29 ? 21.125 -27.078 -11.562 1 97.75 29 LYS B O 1
ATOM 4135 N N . THR B 1 30 ? 19.234 -27.922 -12.445 1 97.81 30 THR B N 1
ATOM 4136 C CA . THR B 1 30 ? 19.719 -27.781 -13.812 1 97.81 30 THR B CA 1
ATOM 4137 C C . THR B 1 30 ? 19.25 -26.469 -14.422 1 97.81 30 THR B C 1
ATOM 4139 O O . THR B 1 30 ? 18.219 -25.922 -14.008 1 97.81 30 THR B O 1
ATOM 4142 N N . PRO B 1 31 ? 19.969 -25.969 -15.375 1 96.44 31 PRO B N 1
ATOM 4143 C CA . PRO B 1 31 ? 19.5 -24.781 -16.094 1 96.44 31 PRO B CA 1
ATOM 4144 C C . PRO B 1 31 ? 18.141 -24.984 -16.75 1 96.44 31 PRO B C 1
ATOM 4146 O O . PRO B 1 31 ? 17.312 -24.078 -16.766 1 96.44 31 PRO B O 1
ATOM 4149 N N . MET B 1 32 ? 17.938 -26.156 -17.266 1 95.62 32 MET B N 1
ATOM 4150 C CA . MET B 1 32 ? 16.672 -26.438 -17.922 1 95.62 32 MET B CA 1
ATOM 4151 C C . MET B 1 32 ? 15.523 -26.453 -16.906 1 95.62 32 MET B C 1
ATOM 4153 O O . MET B 1 32 ? 14.43 -25.969 -17.188 1 95.62 32 MET B O 1
ATOM 4157 N N . GLY B 1 33 ? 15.836 -26.969 -15.805 1 96.31 33 GLY B N 1
ATOM 4158 C CA . GLY B 1 33 ? 14.852 -26.953 -14.742 1 96.31 33 GLY B CA 1
ATOM 4159 C C . GLY B 1 33 ? 14.484 -25.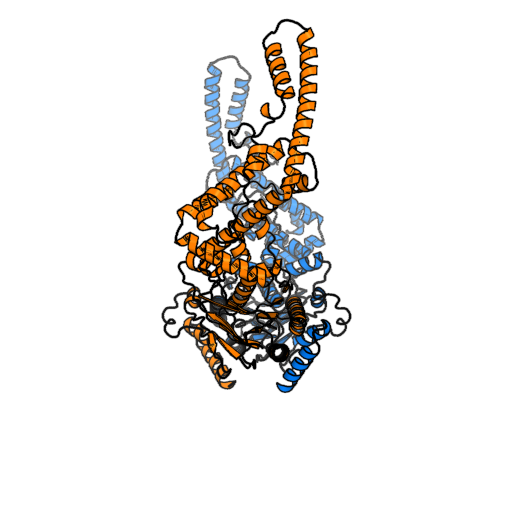547 -14.289 1 96.31 33 GLY B C 1
ATOM 4160 O O . GLY B 1 33 ? 13.312 -25.234 -14.094 1 96.31 33 GLY B O 1
ATOM 4161 N N . LYS B 1 34 ? 15.492 -24.734 -14.148 1 96.44 34 LYS B N 1
ATOM 4162 C CA . LYS B 1 34 ? 15.281 -23.344 -13.766 1 96.44 34 LYS B CA 1
ATOM 4163 C C . LYS B 1 34 ? 14.422 -22.609 -14.789 1 96.44 34 LYS B C 1
ATOM 4165 O O . LYS B 1 34 ? 13.508 -21.859 -14.422 1 96.44 34 LYS B O 1
ATOM 4170 N N . ARG B 1 35 ? 14.68 -22.875 -16 1 95.06 35 ARG B N 1
ATOM 4171 C CA . ARG B 1 35 ? 13.906 -22.266 -17.078 1 95.06 35 ARG B CA 1
ATOM 4172 C C . ARG B 1 35 ? 12.461 -22.75 -17.062 1 95.06 35 ARG B C 1
ATOM 4174 O O . ARG B 1 35 ? 11.531 -21.969 -17.281 1 95.06 35 ARG B O 1
ATOM 4181 N N . TYR B 1 36 ? 12.32 -23.984 -16.812 1 95.69 36 TYR B N 1
ATOM 4182 C CA . TYR B 1 36 ? 10.984 -24.578 -16.75 1 95.69 36 TYR B CA 1
ATOM 4183 C C . TYR B 1 36 ? 10.125 -23.859 -15.719 1 95.69 36 TYR B C 1
ATOM 4185 O O . TYR B 1 36 ? 9 -23.453 -16.016 1 95.69 36 TYR B O 1
ATOM 4193 N N . PHE B 1 37 ? 10.641 -23.656 -14.57 1 96.12 37 PHE B N 1
ATOM 4194 C CA . PHE B 1 37 ? 9.859 -23.094 -13.477 1 96.12 37 PHE B CA 1
ATOM 4195 C C . PHE B 1 37 ? 9.68 -21.594 -13.664 1 96.12 37 PHE B C 1
ATOM 4197 O O . PHE B 1 37 ? 8.734 -21 -13.133 1 96.12 37 PHE B O 1
ATOM 4204 N N . LYS B 1 38 ? 10.555 -20.984 -14.375 1 92.19 38 LYS B N 1
ATOM 4205 C CA . LYS B 1 38 ? 10.406 -19.562 -14.703 1 92.19 38 LYS B CA 1
ATOM 4206 C C . LYS B 1 38 ? 9.203 -19.328 -15.617 1 92.19 38 LYS B C 1
ATOM 4208 O O . LYS B 1 38 ? 8.492 -18.344 -15.477 1 92.19 38 LYS B O 1
ATOM 4213 N N . TYR B 1 39 ? 8.992 -20.328 -16.484 1 91.81 39 TYR B N 1
ATOM 4214 C CA . TYR B 1 39 ? 7.918 -20.172 -17.469 1 91.81 39 TYR B CA 1
ATOM 4215 C C . TYR B 1 39 ? 6.852 -21.25 -17.281 1 91.81 39 TYR B C 1
ATOM 4217 O O . TYR B 1 39 ? 6.348 -21.812 -18.25 1 91.81 39 TYR B O 1
ATOM 4225 N N . LEU B 1 40 ? 6.551 -21.422 -16.094 1 92.69 40 LEU B N 1
ATOM 4226 C CA . LEU B 1 40 ? 5.598 -22.469 -15.719 1 92.69 40 LEU B CA 1
ATOM 4227 C C . LEU B 1 40 ? 4.246 -22.219 -16.391 1 92.69 40 LEU B C 1
ATOM 4229 O O . LEU B 1 40 ? 3.75 -21.094 -16.406 1 92.69 40 LEU B O 1
ATOM 4233 N N . GLN B 1 41 ? 3.689 -23.312 -16.938 1 92.12 41 GLN B N 1
ATOM 4234 C CA . GLN B 1 41 ? 2.363 -23.266 -17.547 1 92.12 41 GLN B CA 1
ATOM 4235 C C . GLN B 1 41 ? 1.491 -24.406 -17.031 1 92.12 41 GLN B C 1
ATOM 4237 O O . GLN B 1 41 ? 1.996 -25.484 -16.719 1 92.12 41 GLN B O 1
ATOM 4242 N N . PRO B 1 42 ? 0.189 -24.172 -17 1 95.44 42 PRO B N 1
ATOM 4243 C CA . PRO B 1 42 ? -0.693 -25.266 -16.609 1 95.44 42 PRO B CA 1
ATOM 4244 C C . PRO B 1 42 ? -0.572 -26.484 -17.531 1 95.44 42 PRO B C 1
ATOM 4246 O O . PRO B 1 42 ? -0.225 -26.328 -18.703 1 95.44 42 PRO B O 1
ATOM 4249 N N . LEU B 1 43 ? -0.84 -27.625 -16.906 1 96.69 43 LEU B N 1
ATOM 4250 C CA . LEU B 1 43 ? -0.715 -28.891 -17.641 1 96.69 43 LEU B CA 1
ATOM 4251 C C . LEU B 1 43 ? -2.088 -29.453 -17.984 1 96.69 43 LEU B C 1
ATOM 4253 O O . LEU B 1 43 ? -3.102 -29.016 -17.438 1 96.69 43 LEU B O 1
ATOM 4257 N N . ASN B 1 44 ? -2.098 -30.344 -18.953 1 95 44 ASN B N 1
ATOM 4258 C CA . ASN B 1 44 ? -3.322 -31.109 -19.188 1 95 44 ASN B CA 1
ATOM 4259 C C . ASN B 1 44 ? -3.504 -32.188 -18.141 1 95 44 ASN B C 1
ATOM 4261 O O . ASN B 1 44 ? -2.586 -32.5 -17.359 1 95 44 ASN B O 1
ATOM 4265 N N . TYR B 1 45 ? -4.629 -32.781 -18.109 1 95.62 45 TYR B N 1
ATOM 4266 C CA . TYR B 1 45 ? -5.02 -33.719 -17.062 1 95.62 45 TYR B CA 1
ATOM 4267 C C . TYR B 1 45 ? -4.035 -34.875 -16.969 1 95.62 45 TYR B C 1
ATOM 4269 O O . TYR B 1 45 ? -3.566 -35.188 -15.875 1 95.62 45 TYR B O 1
ATOM 4277 N N . GLU B 1 46 ? -3.662 -35.406 -18.062 1 95.69 46 GLU B N 1
ATOM 4278 C CA . GLU B 1 46 ? -2.779 -36.594 -18.078 1 95.69 46 GLU B CA 1
ATOM 4279 C C . GLU B 1 46 ? -1.402 -36.25 -17.516 1 95.69 46 GLU B C 1
ATOM 4281 O O . GLU B 1 46 ? -0.836 -37 -16.734 1 95.69 46 GLU B O 1
ATOM 4286 N N . HIS B 1 47 ? -0.9 -35.094 -17.922 1 96.5 47 HIS B N 1
ATOM 4287 C CA . HIS B 1 47 ? 0.427 -34.688 -17.484 1 96.5 47 HIS B CA 1
ATOM 4288 C C . HIS B 1 47 ? 0.424 -34.344 -15.992 1 96.5 47 HIS B C 1
ATOM 4290 O O . HIS B 1 47 ? 1.425 -34.531 -15.305 1 96.5 47 HIS B O 1
ATOM 4296 N N . ILE B 1 48 ? -0.7 -33.844 -15.547 1 97.81 48 ILE B N 1
ATOM 4297 C CA . ILE B 1 48 ? -0.812 -33.562 -14.117 1 97.81 48 ILE B CA 1
ATOM 4298 C C . ILE B 1 48 ? -0.678 -34.875 -13.328 1 97.81 48 ILE B C 1
ATOM 4300 O O . ILE B 1 48 ? 0.094 -34.938 -12.367 1 97.81 48 ILE B O 1
ATOM 4304 N N . LEU B 1 49 ? -1.34 -35.844 -13.766 1 97.31 49 LEU B N 1
ATOM 4305 C CA . LEU B 1 49 ? -1.31 -37.125 -13.07 1 97.31 49 LEU B CA 1
ATOM 4306 C C . LEU B 1 49 ? 0.098 -37.719 -13.078 1 97.31 49 LEU B C 1
ATOM 4308 O O . LEU B 1 49 ? 0.544 -38.281 -12.078 1 97.31 49 LEU B O 1
ATOM 4312 N N . GLU B 1 50 ? 0.731 -37.562 -14.219 1 97.19 50 GLU B N 1
ATOM 4313 C CA . GLU B 1 50 ? 2.109 -38.031 -14.32 1 97.19 50 GLU B CA 1
ATOM 4314 C C . GLU B 1 50 ? 3.008 -37.344 -13.297 1 97.19 50 GLU B C 1
ATOM 4316 O O . GLU B 1 50 ? 3.754 -38 -12.57 1 97.19 50 GLU B O 1
ATOM 4321 N N . HIS B 1 51 ? 2.918 -36.062 -13.266 1 98.19 51 HIS B N 1
ATOM 4322 C CA . HIS B 1 51 ? 3.738 -35.281 -12.336 1 98.19 51 HIS B CA 1
ATOM 4323 C C . HIS B 1 51 ? 3.443 -35.688 -10.891 1 98.19 51 HIS B C 1
ATOM 4325 O O . HIS B 1 51 ? 4.363 -35.844 -10.078 1 98.19 51 HIS B O 1
ATOM 4331 N N . LEU B 1 52 ? 2.135 -35.875 -10.586 1 98.5 52 LEU B N 1
ATOM 4332 C CA . LEU B 1 52 ? 1.735 -36.219 -9.227 1 98.5 52 LEU B CA 1
ATOM 4333 C C . LEU B 1 52 ? 2.279 -37.562 -8.82 1 98.5 52 LEU B C 1
ATOM 4335 O O . LEU B 1 52 ? 2.848 -37.719 -7.734 1 98.5 52 LEU B O 1
ATOM 4339 N N . ASN B 1 53 ? 2.131 -38.469 -9.672 1 97.62 53 ASN B N 1
ATOM 4340 C CA . ASN B 1 53 ? 2.611 -39.812 -9.391 1 97.62 53 ASN B CA 1
ATOM 4341 C C . ASN B 1 53 ? 4.133 -39.875 -9.273 1 97.62 53 ASN B C 1
ATOM 4343 O O . ASN B 1 53 ? 4.672 -40.5 -8.367 1 97.62 53 ASN B O 1
ATOM 4347 N N . ASP B 1 54 ? 4.781 -39.219 -10.188 1 97.75 54 ASP B N 1
ATOM 4348 C CA . ASP B 1 54 ? 6.242 -39.188 -10.18 1 97.75 54 ASP B CA 1
ATOM 4349 C C . ASP B 1 54 ? 6.777 -38.438 -8.969 1 97.75 54 ASP B C 1
ATOM 4351 O O . ASP B 1 54 ? 7.816 -38.812 -8.406 1 97.75 54 ASP B O 1
ATOM 4355 N N . THR B 1 55 ? 6.078 -37.406 -8.578 1 98.38 55 THR B N 1
ATOM 4356 C CA . THR B 1 55 ? 6.457 -36.688 -7.363 1 98.38 55 THR B CA 1
ATOM 4357 C C . THR B 1 55 ? 6.328 -37.594 -6.137 1 98.38 55 THR B C 1
ATOM 4359 O O . THR B 1 55 ? 7.195 -37.594 -5.262 1 98.38 55 THR B O 1
ATOM 4362 N N . GLU B 1 56 ? 5.246 -38.344 -6.074 1 97.69 56 GLU B N 1
ATOM 4363 C CA . GLU B 1 56 ? 5.055 -39.281 -4.984 1 97.69 56 GLU B CA 1
ATOM 4364 C C . GLU B 1 56 ? 6.195 -40.312 -4.926 1 97.69 56 GLU B C 1
ATOM 4366 O O . GLU B 1 56 ? 6.691 -40.625 -3.844 1 97.69 56 GLU B O 1
ATOM 4371 N N . PHE B 1 57 ? 6.582 -40.719 -6.074 1 96.25 57 PHE B N 1
ATOM 4372 C CA . PHE B 1 57 ? 7.688 -41.656 -6.18 1 96.25 57 PHE B CA 1
ATOM 4373 C C . PHE B 1 57 ? 8.969 -41.062 -5.613 1 96.25 57 PHE B C 1
ATOM 4375 O O . PHE B 1 57 ? 9.656 -41.688 -4.809 1 96.25 57 PHE B O 1
ATOM 4382 N N . PHE B 1 58 ? 9.32 -39.906 -5.988 1 96.94 58 PHE B N 1
ATOM 4383 C CA . PHE B 1 58 ? 10.547 -39.281 -5.531 1 96.94 58 PHE B CA 1
ATOM 4384 C C . PHE B 1 58 ? 10.469 -38.938 -4.047 1 96.94 58 PHE B C 1
ATOM 4386 O O . PHE B 1 58 ? 11.484 -38.938 -3.354 1 96.94 58 PHE B O 1
ATOM 4393 N N . LEU B 1 59 ? 9.273 -38.656 -3.586 1 97.38 59 LEU B N 1
ATOM 4394 C CA . LEU B 1 59 ? 9.109 -38.438 -2.154 1 97.38 59 LEU B CA 1
ATOM 4395 C C . LEU B 1 59 ? 9.461 -39.688 -1.366 1 97.38 59 LEU B C 1
ATOM 4397 O O . LEU B 1 59 ? 10.086 -39.594 -0.307 1 97.38 59 LEU B O 1
ATOM 4401 N N . HIS B 1 60 ? 9.023 -40.75 -1.894 1 95.69 60 HIS B N 1
ATOM 4402 C CA . HIS B 1 60 ? 9.383 -42.031 -1.28 1 95.69 60 HIS B CA 1
ATOM 4403 C C . HIS B 1 60 ? 10.891 -42.25 -1.295 1 95.69 60 HIS B C 1
ATOM 4405 O O . HIS B 1 60 ? 11.469 -42.719 -0.312 1 95.69 60 HIS B O 1
ATOM 4411 N N . LEU B 1 61 ? 11.547 -41.875 -2.381 1 94.75 61 LEU B N 1
ATOM 4412 C CA . LEU B 1 61 ? 12.992 -42 -2.498 1 94.75 61 LEU B CA 1
ATOM 4413 C C . LEU B 1 61 ? 13.703 -41.094 -1.496 1 94.75 61 LEU B C 1
ATOM 4415 O O . LEU B 1 61 ? 14.703 -41.5 -0.89 1 94.75 61 LEU B O 1
ATOM 4419 N N . LEU B 1 62 ? 13.188 -39.969 -1.378 1 96.25 62 LEU B N 1
ATOM 4420 C CA . LEU B 1 62 ? 13.766 -39 -0.449 1 96.25 62 LEU B CA 1
ATOM 4421 C C . LEU B 1 62 ? 13.742 -39.531 0.979 1 96.25 62 LEU B C 1
ATOM 4423 O O . LEU B 1 62 ? 14.656 -39.25 1.764 1 96.25 62 LEU B O 1
ATOM 4427 N N . LYS B 1 63 ? 12.727 -40.281 1.271 1 96 63 LYS B N 1
ATOM 4428 C CA . LYS B 1 63 ? 12.555 -40.812 2.615 1 96 63 LYS B CA 1
ATOM 4429 C C . LYS B 1 63 ? 13.391 -42.094 2.807 1 96 63 LYS B C 1
ATOM 4431 O O . LYS B 1 63 ? 14.094 -42.219 3.811 1 96 63 LYS B O 1
ATOM 4436 N N . SER B 1 64 ? 13.422 -42.938 1.812 1 95.19 64 SER B N 1
ATOM 4437 C CA . SER B 1 64 ? 14.008 -44.281 1.931 1 95.19 64 SER B CA 1
ATOM 4438 C C . SER B 1 64 ? 15.484 -44.25 1.559 1 95.19 64 SER B C 1
ATOM 4440 O O . SER B 1 64 ? 16.266 -45.062 2.07 1 95.19 64 SER B O 1
ATOM 4442 N N . TYR B 1 65 ? 15.844 -43.375 0.618 1 94.31 65 TYR B N 1
ATOM 4443 C CA . TYR B 1 65 ? 17.219 -43.344 0.113 1 94.31 65 TYR B CA 1
ATOM 4444 C C . TYR B 1 65 ? 17.734 -41.906 0.057 1 94.31 65 TYR B C 1
ATOM 4446 O O . TYR B 1 65 ? 18.156 -41.438 -1.002 1 94.31 65 TYR B O 1
ATOM 4454 N N . PRO B 1 66 ? 17.922 -41.25 1.151 1 95.06 66 PRO B N 1
ATOM 4455 C CA . PRO B 1 66 ? 18.281 -39.844 1.147 1 95.06 66 PRO B CA 1
ATOM 4456 C C . PRO B 1 66 ? 19.672 -39.594 0.558 1 95.06 66 PRO B C 1
ATOM 4458 O O . PRO B 1 66 ? 19.875 -38.594 -0.121 1 95.06 66 PRO B O 1
ATOM 4461 N N . LYS B 1 67 ? 20.578 -40.438 0.737 1 94.94 67 LYS B N 1
ATOM 4462 C CA . LYS B 1 67 ? 21.938 -40.25 0.243 1 94.94 67 LYS B CA 1
ATOM 4463 C C . LYS B 1 67 ? 21.984 -40.344 -1.279 1 94.94 67 LYS B C 1
ATOM 4465 O O . LYS B 1 67 ? 22.719 -39.594 -1.929 1 94.94 67 LYS B O 1
ATOM 4470 N N . VAL B 1 68 ? 21.203 -41.25 -1.765 1 93.69 68 VAL B N 1
ATOM 4471 C CA . VAL B 1 68 ? 21.156 -41.438 -3.211 1 93.69 68 VAL B CA 1
ATOM 4472 C C . VAL B 1 68 ? 20.594 -40.188 -3.873 1 93.69 68 VAL B C 1
ATOM 4474 O O . VAL B 1 68 ? 21.109 -39.719 -4.895 1 93.69 68 VAL B O 1
ATOM 4477 N N . VAL B 1 69 ? 19.609 -39.688 -3.23 1 95.19 69 VAL B N 1
ATOM 4478 C CA . VAL B 1 69 ? 18.969 -38.5 -3.785 1 95.19 69 VAL B CA 1
ATOM 4479 C C . VAL B 1 69 ? 19.922 -37.312 -3.689 1 95.19 69 VAL B C 1
ATOM 4481 O O . VAL B 1 69 ? 19.984 -36.469 -4.602 1 95.19 69 VAL B O 1
ATOM 4484 N N . GLU B 1 70 ? 20.656 -37.281 -2.668 1 96.19 70 GLU B N 1
ATOM 4485 C CA . GLU B 1 70 ? 21.656 -36.219 -2.51 1 96.19 70 GLU B CA 1
ATOM 4486 C C . GLU B 1 70 ? 22.703 -36.281 -3.611 1 96.19 70 GLU B C 1
ATOM 4488 O O . GLU B 1 70 ? 23.125 -35.25 -4.145 1 96.19 70 GLU B O 1
ATOM 4493 N N . GLU B 1 71 ? 23.109 -37.438 -3.904 1 96.12 71 GLU B N 1
ATOM 4494 C CA . GLU B 1 71 ? 24.094 -37.625 -4.973 1 96.12 71 GLU B CA 1
ATOM 4495 C C . GLU B 1 71 ? 23.5 -37.219 -6.328 1 96.12 71 GLU B C 1
ATOM 4497 O O . GLU B 1 71 ? 24.188 -36.594 -7.148 1 96.12 71 GLU B O 1
ATOM 4502 N N . LEU B 1 72 ? 22.312 -37.625 -6.477 1 96.44 72 LEU B N 1
ATOM 4503 C CA . LEU B 1 72 ? 21.625 -37.25 -7.715 1 96.44 72 LEU B CA 1
ATOM 4504 C C . LEU B 1 72 ? 21.547 -35.719 -7.867 1 96.44 72 LEU B C 1
ATOM 4506 O O . LEU B 1 72 ? 21.812 -35.188 -8.953 1 96.44 72 LEU B O 1
ATOM 4510 N N . GLU B 1 73 ? 21.25 -35.125 -6.824 1 96.69 73 GLU B N 1
ATOM 4511 C CA . GLU B 1 73 ? 21.172 -33.656 -6.836 1 96.69 73 GLU B CA 1
ATOM 4512 C C . GLU B 1 73 ? 22.516 -33.031 -7.207 1 96.69 73 GLU B C 1
ATOM 4514 O O . GLU B 1 73 ? 22.578 -32.062 -7.98 1 96.69 73 GLU B O 1
ATOM 4519 N N . HIS B 1 74 ? 23.484 -33.562 -6.66 1 97 74 HIS B N 1
ATOM 4520 C CA . HIS B 1 74 ? 24.828 -33.094 -6.961 1 97 74 HIS B CA 1
ATOM 4521 C C . HIS B 1 74 ? 25.156 -33.25 -8.445 1 97 74 HIS B C 1
ATOM 4523 O O . HIS B 1 74 ? 25.734 -32.375 -9.062 1 97 74 HIS B O 1
ATOM 4529 N N . ASP B 1 75 ? 24.828 -34.375 -8.914 1 97.25 75 ASP B N 1
ATOM 4530 C CA . ASP B 1 75 ? 25.078 -34.656 -10.328 1 97.25 75 ASP B CA 1
ATOM 4531 C C . ASP B 1 75 ? 24.281 -33.688 -11.211 1 97.25 75 ASP B C 1
ATOM 4533 O O . ASP B 1 75 ? 24.797 -33.188 -12.219 1 97.25 75 ASP B O 1
ATOM 4537 N N . LEU B 1 76 ? 23.078 -33.469 -10.828 1 97.81 76 LEU B N 1
ATOM 4538 C CA . LEU B 1 76 ? 22.234 -32.562 -11.594 1 97.81 76 LEU B CA 1
ATOM 4539 C C . LEU B 1 76 ? 22.812 -31.156 -11.602 1 97.81 76 LEU B C 1
ATOM 4541 O O . LEU B 1 76 ? 22.703 -30.438 -12.602 1 97.81 76 LEU B O 1
ATOM 4545 N N . GLU B 1 77 ? 23.438 -30.781 -10.555 1 97.06 77 GLU B N 1
ATOM 4546 C CA . GLU B 1 77 ? 24.062 -29.469 -10.445 1 97.06 77 GLU B CA 1
ATOM 4547 C C . GLU B 1 77 ? 25.203 -29.312 -11.453 1 97.06 77 GLU B C 1
ATOM 4549 O O . GLU B 1 77 ? 25.531 -28.188 -11.852 1 97.06 77 GLU B O 1
ATOM 4554 N N . CYS B 1 78 ? 25.703 -30.422 -11.859 1 96.5 78 CYS B N 1
ATOM 4555 C CA . CYS B 1 78 ? 26.859 -30.406 -12.75 1 96.5 78 CYS B CA 1
ATOM 4556 C C . CYS B 1 78 ? 26.422 -30.438 -14.211 1 96.5 78 CYS B C 1
ATOM 4558 O O . CYS B 1 78 ? 27.25 -30.359 -15.109 1 96.5 78 CYS B O 1
ATOM 4560 N N . ILE B 1 79 ? 25.188 -30.453 -14.414 1 96.81 79 ILE B N 1
ATOM 4561 C CA . ILE B 1 79 ? 24.656 -30.547 -15.773 1 96.81 79 ILE B CA 1
ATOM 4562 C C . ILE B 1 79 ? 24.781 -29.188 -16.469 1 96.81 79 ILE B C 1
ATOM 4564 O O . ILE B 1 79 ? 24.406 -28.156 -15.898 1 96.81 79 ILE B O 1
ATOM 4568 N N . VAL B 1 80 ? 25.281 -29.25 -17.672 1 94.5 80 VAL B N 1
ATOM 4569 C CA . VAL B 1 80 ? 25.375 -28.062 -18.516 1 94.5 80 VAL B CA 1
ATOM 4570 C C . VAL B 1 80 ? 24.234 -28.062 -19.531 1 94.5 80 VAL B C 1
ATOM 4572 O O . VAL B 1 80 ? 23.797 -29.125 -19.984 1 94.5 80 VAL B O 1
ATOM 4575 N N . ASP B 1 81 ? 23.828 -26.906 -19.859 1 94.38 81 ASP B N 1
ATOM 4576 C CA . ASP B 1 81 ? 22.75 -26.812 -20.844 1 94.38 81 ASP B CA 1
ATOM 4577 C C . ASP B 1 81 ? 23.297 -26.938 -22.266 1 94.38 81 ASP B C 1
ATOM 4579 O O . ASP B 1 81 ? 23.922 -26.016 -22.781 1 94.38 81 ASP B O 1
ATOM 4583 N N . VAL B 1 82 ? 22.969 -28.016 -22.875 1 96.25 82 VAL B N 1
ATOM 4584 C CA . VAL B 1 82 ? 23.469 -28.266 -24.219 1 96.25 82 VAL B CA 1
ATOM 4585 C C . VAL B 1 82 ? 22.297 -28.297 -25.203 1 96.25 82 VAL B C 1
ATOM 4587 O O . VAL B 1 82 ? 22.359 -28.969 -26.234 1 96.25 82 VAL B O 1
ATOM 4590 N N . SER B 1 83 ? 21.219 -27.672 -24.875 1 95.31 83 SER B N 1
ATOM 4591 C CA . SER B 1 83 ? 20.016 -27.672 -25.703 1 95.31 83 SER B CA 1
ATOM 4592 C C . SER B 1 83 ? 20.312 -27.125 -27.094 1 95.31 83 SER B C 1
ATOM 4594 O O . SER B 1 83 ? 19.906 -27.703 -28.109 1 95.31 83 SER B O 1
ATOM 4596 N N . ARG B 1 84 ? 21.016 -26.094 -27.125 1 95 84 ARG B N 1
ATOM 4597 C CA . ARG B 1 84 ? 21.359 -25.484 -28.406 1 95 84 ARG B CA 1
ATOM 4598 C C . ARG B 1 84 ? 22.281 -26.391 -29.219 1 95 84 ARG B C 1
ATOM 4600 O O . ARG B 1 84 ? 22.109 -26.516 -30.438 1 95 84 ARG B O 1
ATOM 4607 N N . THR B 1 85 ? 23.234 -26.969 -28.516 1 96.88 85 THR B N 1
ATOM 4608 C CA . THR B 1 85 ? 24.172 -27.875 -29.156 1 96.88 85 THR B CA 1
ATOM 4609 C C . THR B 1 85 ? 23.438 -29.047 -29.781 1 96.88 85 THR B C 1
ATOM 4611 O O . THR B 1 85 ? 23.703 -29.438 -30.922 1 96.88 85 THR B O 1
ATOM 4614 N N . ILE B 1 86 ? 22.531 -29.5 -29.109 1 96.5 86 ILE B N 1
ATOM 4615 C CA . ILE B 1 86 ? 21.75 -30.641 -29.578 1 96.5 86 ILE B CA 1
ATOM 4616 C C . ILE B 1 86 ? 20.891 -30.234 -30.766 1 96.5 86 ILE B C 1
ATOM 4618 O O . ILE B 1 86 ? 20.719 -31 -31.719 1 96.5 86 ILE B O 1
ATOM 4622 N N . GLU B 1 87 ? 20.391 -29.109 -30.75 1 96 87 GLU B N 1
ATOM 4623 C CA . GLU B 1 87 ? 19.609 -28.578 -31.875 1 96 87 GLU B CA 1
ATOM 4624 C C . GLU B 1 87 ? 20.484 -28.453 -33.125 1 96 87 GLU B C 1
ATOM 4626 O O . GLU B 1 87 ? 20.047 -28.812 -34.219 1 96 87 GLU B O 1
ATOM 4631 N N . ARG B 1 88 ? 21.609 -27.953 -32.906 1 96.81 88 ARG B N 1
ATOM 4632 C CA . ARG B 1 88 ? 22.531 -27.797 -34 1 96.81 88 ARG B CA 1
ATOM 4633 C C . ARG B 1 88 ? 22.906 -29.156 -34.594 1 96.81 88 ARG B C 1
ATOM 4635 O O . ARG B 1 88 ? 23 -29.312 -35.812 1 96.81 88 ARG B O 1
ATOM 4642 N N . ILE B 1 89 ? 23.094 -30.156 -33.719 1 96.94 89 ILE B N 1
ATOM 4643 C CA . ILE B 1 89 ? 23.391 -31.516 -34.156 1 96.94 89 ILE B CA 1
ATOM 4644 C C . ILE B 1 89 ? 22.219 -32.062 -34.969 1 96.94 89 ILE B C 1
ATOM 4646 O O . ILE B 1 89 ? 22.438 -32.625 -36.062 1 96.94 89 ILE B O 1
ATOM 4650 N N . SER B 1 90 ? 21.062 -31.828 -34.531 1 96.38 90 SER B N 1
ATOM 4651 C CA . SER B 1 90 ? 19.859 -32.312 -35.219 1 96.38 90 SER B CA 1
ATOM 4652 C C . SER B 1 90 ? 19.719 -31.672 -36.594 1 96.38 90 SER B C 1
ATOM 4654 O O . SER B 1 90 ? 19.219 -32.312 -37.531 1 96.38 90 SER B O 1
ATOM 4656 N N . ASN B 1 91 ? 20.203 -30.5 -36.75 1 96.25 91 ASN B N 1
ATOM 4657 C CA . ASN B 1 91 ? 20.125 -29.766 -38 1 96.25 91 ASN B CA 1
ATOM 4658 C C . ASN B 1 91 ? 21.281 -30.156 -38.938 1 96.25 91 ASN B C 1
ATOM 4660 O O . ASN B 1 91 ? 21.344 -29.672 -40.062 1 96.25 91 ASN B O 1
ATOM 4664 N N . GLY B 1 92 ? 22.188 -30.875 -38.469 1 95.19 92 GLY B N 1
ATOM 4665 C CA . GLY B 1 92 ? 23.297 -31.328 -39.281 1 95.19 92 GLY B CA 1
ATOM 4666 C C . GLY B 1 92 ? 24.422 -30.312 -39.344 1 95.19 92 GLY B C 1
ATOM 4667 O O . GLY B 1 92 ? 25.203 -30.328 -40.312 1 95.19 92 GLY B O 1
ATOM 4668 N N . GLU B 1 93 ? 24.531 -29.531 -38.344 1 97 93 GLU B N 1
ATOM 4669 C CA . GLU B 1 93 ? 25.562 -28.5 -38.344 1 97 93 GLU B CA 1
ATOM 4670 C C . GLU B 1 93 ? 26.859 -29.047 -37.75 1 97 93 GLU B C 1
ATOM 4672 O O . GLU B 1 93 ? 26.844 -30.031 -37 1 97 93 GLU B O 1
ATOM 4677 N N . ILE B 1 94 ? 27.969 -28.375 -38.125 1 96.75 94 ILE B N 1
ATOM 4678 C CA . ILE B 1 94 ? 29.281 -28.766 -37.594 1 96.75 94 ILE B CA 1
ATOM 4679 C C . ILE B 1 94 ? 29.516 -28.078 -36.25 1 96.75 94 ILE B C 1
ATOM 4681 O O . ILE B 1 94 ? 29.375 -26.859 -36.125 1 96.75 94 ILE B O 1
ATOM 4685 N N . LEU B 1 95 ? 29.844 -28.797 -35.25 1 97.31 95 LEU B N 1
ATOM 4686 C CA . LEU B 1 95 ? 30.078 -28.266 -33.906 1 97.31 95 LEU B CA 1
ATOM 4687 C C . LEU B 1 95 ? 31.547 -27.859 -33.75 1 97.31 95 LEU B C 1
ATOM 4689 O O . LEU B 1 95 ? 32.438 -28.422 -34.375 1 97.31 95 LEU B O 1
ATOM 4693 N N . ASP B 1 96 ? 31.734 -26.875 -32.906 1 96.19 96 ASP B N 1
ATOM 4694 C CA . ASP B 1 96 ? 33.125 -26.5 -32.594 1 96.19 96 ASP B CA 1
ATOM 4695 C C . ASP B 1 96 ? 33.594 -27.219 -31.328 1 96.19 96 ASP B C 1
ATOM 4697 O O . ASP B 1 96 ? 32.906 -28.062 -30.766 1 96.19 96 ASP B O 1
ATOM 4701 N N . GLU B 1 97 ? 34.844 -26.906 -30.922 1 94.88 97 GLU B N 1
ATOM 4702 C CA . GLU B 1 97 ? 35.5 -27.609 -29.828 1 94.88 97 GLU B CA 1
ATOM 4703 C C . GLU B 1 97 ? 34.812 -27.312 -28.5 1 94.88 97 GLU B C 1
ATOM 4705 O O . GLU B 1 97 ? 34.719 -28.203 -27.641 1 94.88 97 GLU B O 1
ATOM 4710 N N . ILE B 1 98 ? 34.312 -26.141 -28.391 1 95.25 98 ILE B N 1
ATOM 4711 C CA . ILE B 1 98 ? 33.656 -25.734 -27.141 1 95.25 98 ILE B CA 1
ATOM 4712 C C . ILE B 1 98 ? 32.344 -26.484 -26.984 1 95.25 98 ILE B C 1
ATOM 4714 O O . ILE B 1 98 ? 32.031 -27 -25.906 1 95.25 98 ILE B O 1
ATOM 4718 N N . GLU B 1 99 ? 31.641 -26.578 -28.047 1 96.69 99 GLU B N 1
ATOM 4719 C CA . GLU B 1 99 ? 30.359 -27.297 -28.031 1 96.69 99 GLU B CA 1
ATOM 4720 C C . GLU B 1 99 ? 30.562 -28.781 -27.75 1 96.69 99 GLU B C 1
ATOM 4722 O O . GLU B 1 99 ? 29.797 -29.391 -27.016 1 96.69 99 GLU B O 1
ATOM 4727 N N . LEU B 1 100 ? 31.594 -29.25 -28.328 1 96.69 100 LEU B N 1
ATOM 4728 C CA . LEU B 1 100 ? 31.891 -30.672 -28.109 1 96.69 100 LEU B CA 1
ATOM 4729 C C . LEU B 1 100 ? 32.344 -30.922 -26.688 1 96.69 100 LEU B C 1
ATOM 4731 O O . LEU B 1 100 ? 32.062 -31.969 -26.109 1 96.69 100 LEU B O 1
ATOM 4735 N N . PHE B 1 101 ? 33.031 -29.953 -26.125 1 95.69 101 PHE B N 1
ATOM 4736 C CA . PHE B 1 101 ? 33.438 -30.031 -24.719 1 95.69 101 PHE B CA 1
ATOM 4737 C C . PHE B 1 101 ? 32.219 -30.062 -23.812 1 95.69 101 PHE B C 1
ATOM 4739 O O . PHE B 1 101 ? 32.125 -30.906 -22.922 1 95.69 101 PHE B O 1
ATOM 4746 N N . GLU B 1 102 ? 31.297 -29.156 -24.078 1 96.19 102 GLU B N 1
ATOM 4747 C CA . GLU B 1 102 ? 30.094 -29.078 -23.266 1 96.19 102 GLU B CA 1
ATOM 4748 C C . GLU B 1 102 ? 29.25 -30.344 -23.406 1 96.19 102 GLU B C 1
ATOM 4750 O O . GLU B 1 102 ? 28.719 -30.844 -22.406 1 96.19 102 GLU B O 1
ATOM 4755 N N . LEU B 1 103 ? 29.234 -30.781 -24.594 1 97.31 103 LEU B N 1
ATOM 4756 C CA . LEU B 1 103 ? 28.469 -32 -24.844 1 97.31 103 LEU B CA 1
ATOM 4757 C C . LEU B 1 103 ? 29.078 -33.188 -24.125 1 97.31 103 LEU B C 1
ATOM 4759 O O . LEU B 1 103 ? 28.375 -34 -23.531 1 97.31 103 LEU B O 1
ATOM 4763 N N . LYS B 1 104 ? 30.375 -33.281 -24.234 1 96.81 104 LYS B N 1
ATOM 4764 C CA . LYS B 1 104 ? 31.062 -34.375 -23.547 1 96.81 104 LYS B CA 1
ATOM 4765 C C . LYS B 1 104 ? 30.797 -34.344 -22.047 1 96.81 104 LYS B C 1
ATOM 4767 O O . LYS B 1 104 ? 30.516 -35.375 -21.422 1 96.81 104 LYS B O 1
ATOM 4772 N N . ASN B 1 105 ? 30.906 -33.156 -21.516 1 96.12 105 ASN B N 1
ATOM 4773 C CA . ASN B 1 105 ? 30.641 -33 -20.094 1 96.12 105 ASN B CA 1
ATOM 4774 C C . ASN B 1 105 ? 29.219 -33.438 -19.734 1 96.12 105 ASN B C 1
ATOM 4776 O O . ASN B 1 105 ? 29 -34.125 -18.734 1 96.12 105 ASN B O 1
ATOM 4780 N N . PHE B 1 106 ? 28.312 -33.062 -20.531 1 97.06 106 PHE B N 1
ATOM 4781 C CA . PHE B 1 106 ? 26.922 -33.438 -20.328 1 97.06 106 PHE B CA 1
ATOM 4782 C C . PHE B 1 106 ? 26.734 -34.938 -20.344 1 97.06 106 PHE B C 1
ATOM 4784 O O . PHE B 1 106 ? 26.125 -35.531 -19.438 1 97.06 106 PHE B O 1
ATOM 4791 N N . VAL B 1 107 ? 27.25 -35.594 -21.359 1 97.31 107 VAL B N 1
ATOM 4792 C CA . VAL B 1 107 ? 27 -37 -21.547 1 97.31 107 VAL B CA 1
ATOM 4793 C C . VAL B 1 107 ? 27.703 -37.812 -20.469 1 97.31 107 VAL B C 1
ATOM 4795 O O . VAL B 1 107 ? 27.203 -38.844 -20.031 1 97.31 107 VAL B O 1
ATOM 4798 N N . LEU B 1 108 ? 28.844 -37.281 -20.016 1 96.69 108 LEU B N 1
ATOM 4799 C CA . LEU B 1 108 ? 29.547 -37.969 -18.938 1 96.69 108 LEU B CA 1
ATOM 4800 C C . LEU B 1 108 ? 28.703 -37.969 -17.656 1 96.69 108 LEU B C 1
ATOM 4802 O O . LEU B 1 108 ? 28.531 -39 -17.031 1 96.69 108 LEU B O 1
ATOM 4806 N N . VAL B 1 109 ? 28.141 -36.844 -17.359 1 96.88 109 VAL B N 1
ATOM 4807 C CA . VAL B 1 109 ? 27.359 -36.688 -16.141 1 96.88 109 VAL B CA 1
ATOM 4808 C C . VAL B 1 109 ? 26.047 -37.469 -16.297 1 96.88 109 VAL B C 1
ATOM 4810 O O . VAL B 1 109 ? 25.625 -38.188 -15.367 1 96.88 109 VAL B O 1
ATOM 4813 N N . ALA B 1 110 ? 25.422 -37.406 -17.438 1 97 110 ALA B N 1
ATOM 4814 C CA . ALA B 1 110 ? 24.172 -38.125 -17.688 1 97 110 ALA B CA 1
ATOM 4815 C C . ALA B 1 110 ? 24.359 -39.625 -17.547 1 97 110 ALA B C 1
ATOM 4817 O O . ALA B 1 110 ? 23.531 -40.312 -16.969 1 97 110 ALA B O 1
ATOM 4818 N N . GLN B 1 111 ? 25.453 -40.031 -18.094 1 95.94 111 GLN B N 1
ATOM 4819 C CA . GLN B 1 111 ? 25.75 -41.469 -17.984 1 95.94 111 GLN B CA 1
ATOM 4820 C C . GLN B 1 111 ? 25.984 -41.844 -16.531 1 95.94 111 GLN B C 1
ATOM 4822 O O . GLN B 1 111 ? 25.562 -42.938 -16.109 1 95.94 111 GLN B O 1
ATOM 4827 N N . GLU B 1 112 ? 26.656 -41.031 -15.852 1 95.06 112 GLU B N 1
ATOM 4828 C CA . GLU B 1 112 ? 26.891 -41.281 -14.438 1 95.06 112 GLU B CA 1
ATOM 4829 C C . GLU B 1 112 ? 25.562 -41.375 -13.672 1 95.06 112 GLU B C 1
ATOM 4831 O O . GLU B 1 112 ? 25.391 -42.25 -12.812 1 95.06 112 GLU B O 1
ATOM 4836 N N . ILE B 1 113 ? 24.672 -40.531 -13.953 1 95.88 113 ILE B N 1
ATOM 4837 C CA . ILE B 1 113 ? 23.344 -40.531 -13.328 1 95.88 113 ILE B CA 1
ATOM 4838 C C . ILE B 1 113 ? 22.625 -41.844 -13.625 1 95.88 113 ILE B C 1
ATOM 4840 O O . ILE B 1 113 ? 22.031 -42.438 -12.734 1 95.88 113 ILE B O 1
ATOM 4844 N N . LYS B 1 114 ? 22.719 -42.219 -14.867 1 94.81 114 LYS B N 1
ATOM 4845 C CA . LYS B 1 114 ? 22.125 -43.469 -15.25 1 94.81 114 LYS B CA 1
ATOM 4846 C C . LYS B 1 114 ? 22.719 -44.625 -14.461 1 94.81 114 LYS B C 1
ATOM 4848 O O . LYS B 1 114 ? 21.984 -45.438 -13.891 1 94.81 114 LYS B O 1
ATOM 4853 N N . ASN B 1 115 ? 24.031 -44.688 -14.383 1 93.69 115 ASN B N 1
ATOM 4854 C CA . ASN B 1 115 ? 24.734 -45.781 -13.734 1 93.69 115 ASN B CA 1
ATOM 4855 C C . ASN B 1 115 ? 24.406 -45.875 -12.25 1 93.69 115 ASN B C 1
ATOM 4857 O O . ASN B 1 115 ? 24.188 -46.938 -11.711 1 93.69 115 ASN B O 1
ATOM 4861 N N . LYS B 1 116 ? 24.312 -44.719 -11.648 1 92 116 LYS B N 1
ATOM 4862 C CA . LYS B 1 116 ? 24.125 -44.656 -10.203 1 92 116 LYS B CA 1
ATOM 4863 C C . LYS B 1 116 ? 22.688 -44.969 -9.828 1 92 116 LYS B C 1
ATOM 4865 O O . LYS B 1 116 ? 22.422 -45.469 -8.727 1 92 116 LYS B O 1
ATOM 4870 N N . ASN B 1 117 ? 21.781 -44.719 -10.766 1 89.12 117 ASN B N 1
ATOM 4871 C CA . ASN B 1 117 ? 20.391 -44.75 -10.344 1 89.12 117 ASN B CA 1
ATOM 4872 C C . ASN B 1 117 ? 19.594 -45.781 -11.125 1 89.12 117 ASN B C 1
ATOM 4874 O O . ASN B 1 117 ? 18.359 -45.875 -10.992 1 89.12 117 ASN B O 1
ATOM 4878 N N . GLU B 1 118 ? 20.188 -46.531 -11.867 1 86.38 118 GLU B N 1
ATOM 4879 C CA . GLU B 1 118 ? 19.516 -47.5 -12.758 1 86.38 118 GLU B CA 1
ATOM 4880 C C . GLU B 1 118 ? 18.641 -48.469 -11.969 1 86.38 118 GLU B C 1
ATOM 4882 O O . GLU B 1 118 ? 17.516 -48.75 -12.367 1 86.38 118 GLU B O 1
ATOM 4887 N N . ASP B 1 119 ? 19.094 -48.906 -10.828 1 85.31 119 ASP B N 1
ATOM 4888 C CA . ASP B 1 119 ? 18.344 -49.875 -10.047 1 85.31 119 ASP B CA 1
ATOM 4889 C C . ASP B 1 119 ? 17.125 -49.25 -9.391 1 85.31 119 ASP B C 1
ATOM 4891 O O . ASP B 1 119 ? 16.094 -49.906 -9.203 1 85.31 119 ASP B O 1
ATOM 4895 N N . LEU B 1 120 ? 17.266 -48.062 -9.07 1 85.38 120 LEU B N 1
ATOM 4896 C CA . LEU B 1 120 ? 16.219 -47.375 -8.312 1 85.38 120 LEU B CA 1
ATOM 4897 C C . LEU B 1 120 ? 15.133 -46.844 -9.242 1 85.38 120 LEU B C 1
ATOM 4899 O O . LEU B 1 120 ? 13.953 -46.875 -8.891 1 85.38 120 LEU B O 1
ATOM 4903 N N . ILE B 1 121 ? 15.523 -46.438 -10.477 1 81.94 121 ILE B N 1
ATOM 4904 C CA . ILE B 1 121 ? 14.562 -45.719 -11.305 1 81.94 121 ILE B CA 1
ATOM 4905 C C . ILE B 1 121 ? 14.281 -46.5 -12.578 1 81.94 121 ILE B C 1
ATOM 4907 O O . ILE B 1 121 ? 13.523 -46.031 -13.438 1 81.94 121 ILE B O 1
ATOM 4911 N N . SER B 1 122 ? 14.758 -47.688 -12.758 1 76.44 122 SER B N 1
ATOM 4912 C CA . SER B 1 122 ? 14.695 -48.438 -14 1 76.44 122 SER B CA 1
ATOM 4913 C C . SER B 1 122 ? 13.266 -48.844 -14.328 1 76.44 122 SER B C 1
ATOM 4915 O O . SER B 1 122 ? 12.906 -49 -15.5 1 76.44 122 SER B O 1
ATOM 4917 N N . ASP B 1 123 ? 12.5 -48.938 -13.328 1 80.25 123 ASP B N 1
ATOM 4918 C CA . ASP B 1 123 ? 11.125 -49.375 -13.547 1 80.25 123 ASP B CA 1
ATOM 4919 C C . ASP B 1 123 ? 10.227 -48.219 -13.961 1 80.25 123 ASP B C 1
ATOM 4921 O O . ASP B 1 123 ? 9.047 -48.438 -14.273 1 80.25 123 ASP B O 1
ATOM 4925 N N . HIS B 1 124 ? 10.805 -47.094 -14.016 1 86.81 124 HIS B N 1
ATOM 4926 C CA . HIS B 1 124 ? 10.039 -45.906 -14.391 1 86.81 124 HIS B CA 1
ATOM 4927 C C . HIS B 1 124 ? 10.523 -45.344 -15.719 1 86.81 124 HIS B C 1
ATOM 4929 O O . HIS B 1 124 ? 11.531 -44.625 -15.766 1 86.81 124 HIS B O 1
ATOM 4935 N N . GLU B 1 125 ? 9.758 -45.531 -16.719 1 85.88 125 GLU B N 1
ATOM 4936 C CA . GLU B 1 125 ? 10.148 -45.188 -18.094 1 85.88 125 GLU B CA 1
ATOM 4937 C C . GLU B 1 125 ? 10.523 -43.719 -18.219 1 85.88 125 GLU B C 1
ATOM 4939 O O . GLU B 1 125 ? 11.438 -43.375 -18.969 1 85.88 125 GLU B O 1
ATOM 4944 N N . ARG B 1 126 ? 9.906 -42.938 -17.453 1 89.62 126 ARG B N 1
ATOM 4945 C CA . ARG B 1 126 ? 10.086 -41.5 -17.609 1 89.62 126 ARG B CA 1
ATOM 4946 C C . ARG B 1 126 ? 11.398 -41.031 -16.969 1 89.62 126 ARG B C 1
ATOM 4948 O O . ARG B 1 126 ? 11.867 -39.906 -17.234 1 89.62 126 ARG B O 1
ATOM 4955 N N . PHE B 1 127 ? 12.008 -41.938 -16.203 1 92.38 127 PHE B N 1
ATOM 4956 C CA . PHE B 1 127 ? 13.242 -41.562 -15.531 1 92.38 127 PHE B CA 1
ATOM 4957 C C . PHE B 1 127 ? 14.43 -42.312 -16.141 1 92.38 127 PHE B C 1
ATOM 4959 O O . PHE B 1 127 ? 15.578 -42.062 -15.766 1 92.38 127 PHE B O 1
ATOM 4966 N N . THR B 1 128 ? 14.133 -43.156 -17.016 1 91.69 128 THR B N 1
ATOM 4967 C CA . THR B 1 128 ? 15.195 -43.969 -17.578 1 91.69 128 THR B CA 1
ATOM 4968 C C . THR B 1 128 ? 15.984 -43.219 -18.641 1 91.69 128 THR B C 1
ATOM 4970 O O . THR B 1 128 ? 15.422 -42.781 -19.641 1 91.69 128 THR B O 1
ATOM 4973 N N . LEU B 1 129 ? 17.266 -43.188 -18.422 1 94.62 129 LEU B N 1
ATOM 4974 C CA . LEU B 1 129 ? 18.156 -42.531 -19.344 1 94.62 129 LEU B CA 1
ATOM 4975 C C . LEU B 1 129 ? 18.703 -43.469 -20.391 1 94.62 129 LEU B C 1
ATOM 4977 O O . LEU B 1 129 ? 18.938 -44.656 -20.094 1 94.62 129 LEU B O 1
ATOM 4981 N N . PRO B 1 130 ? 18.828 -42.969 -21.594 1 94.69 130 PRO B N 1
ATOM 4982 C CA . PRO B 1 130 ? 19.469 -43.812 -22.609 1 94.69 130 PRO B CA 1
ATOM 4983 C C . PRO B 1 130 ? 20.953 -44.062 -22.344 1 94.69 130 PRO B C 1
ATOM 4985 O O . PRO B 1 130 ? 21.562 -43.312 -21.562 1 94.69 130 PRO B O 1
ATOM 4988 N N . ASP B 1 131 ? 21.453 -45.156 -22.984 1 95.19 131 ASP B N 1
ATOM 4989 C CA . ASP B 1 131 ? 22.891 -45.438 -22.875 1 95.19 131 ASP B CA 1
ATOM 4990 C C . ASP B 1 131 ? 23.688 -44.531 -23.797 1 95.19 131 ASP B C 1
ATOM 4992 O O . ASP B 1 131 ? 23.453 -44.469 -25 1 95.19 131 ASP B O 1
ATOM 4996 N N . LEU B 1 132 ? 24.641 -43.844 -23.188 1 96.81 132 LEU B N 1
ATOM 4997 C CA . LEU B 1 132 ? 25.391 -42.844 -23.953 1 96.81 132 LEU B CA 1
ATOM 4998 C C . LEU B 1 132 ? 26.828 -43.281 -24.156 1 96.81 132 LEU B C 1
ATOM 5000 O O . LEU B 1 132 ? 27.672 -42.469 -24.547 1 96.81 132 LEU B O 1
ATOM 5004 N N . THR B 1 133 ? 27.094 -44.5 -23.984 1 95.62 133 THR B N 1
ATOM 5005 C CA . THR B 1 133 ? 28.453 -45.031 -24.031 1 95.62 133 THR B CA 1
ATOM 5006 C C . THR B 1 133 ? 29.062 -44.812 -25.422 1 95.62 133 THR B C 1
ATOM 5008 O O . THR B 1 133 ? 30.219 -44.406 -25.531 1 95.62 133 THR B O 1
ATOM 5011 N N . GLU B 1 134 ? 28.297 -45.031 -26.438 1 95.75 134 GLU B N 1
ATOM 5012 C CA . GLU B 1 134 ? 28.781 -44.875 -27.797 1 95.75 134 GLU B CA 1
ATOM 5013 C C . GLU B 1 134 ? 29.172 -43.406 -28.078 1 95.75 134 GLU B C 1
ATOM 5015 O O . GLU B 1 134 ? 30.188 -43.156 -28.734 1 95.75 134 GLU B O 1
ATOM 5020 N N . ILE B 1 135 ? 28.391 -42.562 -27.562 1 97.12 135 ILE B N 1
ATOM 5021 C CA . ILE B 1 135 ? 28.656 -41.125 -27.766 1 97.12 135 ILE B CA 1
ATOM 5022 C C . ILE B 1 135 ? 29.891 -40.719 -26.953 1 97.12 135 ILE B C 1
ATOM 5024 O O . ILE B 1 135 ? 30.719 -39.969 -27.438 1 97.12 135 ILE B O 1
ATOM 5028 N N . ILE B 1 136 ? 29.984 -41.25 -25.781 1 96.81 136 ILE B N 1
ATOM 5029 C CA . ILE B 1 136 ? 31.156 -40.969 -24.938 1 96.81 136 ILE B CA 1
ATOM 5030 C C . ILE B 1 136 ? 32.406 -41.469 -25.625 1 96.81 136 ILE B C 1
ATOM 5032 O O . ILE B 1 136 ? 33.438 -40.781 -25.672 1 96.81 136 ILE B O 1
ATOM 5036 N N . ASP B 1 137 ? 32.312 -42.625 -26.234 1 95.62 137 ASP B N 1
ATOM 5037 C CA . ASP B 1 137 ? 33.438 -43.188 -26.922 1 95.62 137 ASP B CA 1
ATOM 5038 C C . ASP B 1 137 ? 33.812 -42.375 -28.156 1 95.62 137 ASP B C 1
ATOM 5040 O O . ASP B 1 137 ? 35 -42.281 -28.516 1 95.62 137 ASP B O 1
ATOM 5044 N N . LEU B 1 138 ? 32.812 -41.906 -28.766 1 95.62 138 LEU B N 1
ATOM 5045 C CA . LEU B 1 138 ? 33.062 -41.031 -29.938 1 95.62 138 LEU B CA 1
ATOM 5046 C C . LEU B 1 138 ? 33.781 -39.75 -29.531 1 95.62 138 LEU B C 1
ATOM 5048 O O . LEU B 1 138 ? 34.656 -39.312 -30.266 1 95.62 138 LEU B O 1
ATOM 5052 N N . LEU B 1 139 ? 33.469 -39.188 -28.328 1 96.06 139 LEU B N 1
ATOM 5053 C CA . LEU B 1 139 ? 34 -37.906 -27.891 1 96.06 139 LEU B CA 1
ATOM 5054 C C . LEU B 1 139 ? 35.281 -38.125 -27.094 1 96.06 139 LEU B C 1
ATOM 5056 O O . LEU B 1 139 ? 36.031 -37.156 -26.844 1 96.06 139 LEU B O 1
ATOM 5060 N N . ASP B 1 140 ? 35.469 -39.344 -26.734 1 93.62 140 ASP B N 1
ATOM 5061 C CA . ASP B 1 140 ? 36.656 -39.688 -25.969 1 93.62 140 ASP B CA 1
ATOM 5062 C C . ASP B 1 140 ? 37.312 -40.969 -26.531 1 93.62 140 ASP B C 1
ATOM 5064 O O . ASP B 1 140 ? 37.375 -42 -25.859 1 93.62 140 ASP B O 1
ATOM 5068 N N . PRO B 1 141 ? 37.906 -40.812 -27.672 1 92.12 141 PRO B N 1
ATOM 5069 C CA . PRO B 1 141 ? 38.469 -42 -28.328 1 92.12 141 PRO B CA 1
ATOM 5070 C C . PRO B 1 141 ? 39.594 -42.656 -27.516 1 92.12 141 PRO B C 1
ATOM 5072 O O . PRO B 1 141 ? 39.906 -43.812 -27.719 1 92.12 141 PRO B O 1
ATOM 5075 N N . GLU B 1 142 ? 40.219 -41.938 -26.625 1 91 142 GLU B N 1
ATOM 5076 C CA . GLU B 1 142 ? 41.281 -42.469 -25.797 1 91 142 GLU B CA 1
ATOM 5077 C C . GLU B 1 142 ? 40.75 -43 -24.484 1 91 142 GLU B C 1
ATOM 5079 O O . GLU B 1 142 ? 41.5 -43.5 -23.656 1 91 142 GLU B O 1
ATOM 5084 N N . GLN B 1 143 ? 39.469 -42.812 -24.219 1 89.62 143 GLN B N 1
ATOM 5085 C CA . GLN B 1 143 ? 38.75 -43.406 -23.094 1 89.62 143 GLN B CA 1
ATOM 5086 C C . GLN B 1 143 ? 39.312 -42.906 -21.766 1 89.62 143 GLN B C 1
ATOM 5088 O O . GLN B 1 143 ? 39.438 -43.656 -20.812 1 89.62 143 GLN B O 1
ATOM 5093 N N . LEU B 1 144 ? 39.688 -41.688 -21.734 1 85.06 144 LEU B N 1
ATOM 5094 C CA . LEU B 1 144 ? 40.188 -41.094 -20.516 1 85.06 144 LEU B CA 1
ATOM 5095 C C . LEU B 1 144 ? 39.062 -40.719 -19.562 1 85.06 144 LEU B C 1
ATOM 5097 O O . LEU B 1 144 ? 39.281 -40.656 -18.344 1 85.06 144 LEU B O 1
ATOM 5101 N N . ARG B 1 145 ? 37.938 -40.5 -20.062 1 88.56 145 ARG B N 1
ATOM 5102 C CA . ARG B 1 145 ? 36.719 -40.188 -19.312 1 88.56 145 ARG B CA 1
ATOM 5103 C C . ARG B 1 145 ? 36.906 -38.938 -18.438 1 88.56 145 ARG B C 1
ATOM 5105 O O . ARG B 1 145 ? 36.469 -38.938 -17.297 1 88.56 145 ARG B O 1
ATOM 5112 N N . LEU B 1 146 ? 37.625 -37.938 -18.984 1 86.81 146 LEU B N 1
ATOM 5113 C CA . LEU B 1 146 ? 37.875 -36.656 -18.328 1 86.81 146 LEU B CA 1
ATOM 5114 C C . LEU B 1 146 ? 36.938 -35.594 -18.891 1 86.81 146 LEU B C 1
ATOM 5116 O O . LEU B 1 146 ? 36.562 -35.656 -20.062 1 86.81 146 LEU B O 1
ATOM 5120 N N . PRO B 1 147 ? 36.594 -34.688 -18.031 1 88.25 147 PRO B N 1
ATOM 5121 C CA . PRO B 1 147 ? 35.719 -33.625 -18.5 1 88.25 147 PRO B CA 1
ATOM 5122 C C . PRO B 1 147 ? 36.438 -32.562 -19.328 1 88.25 147 PRO B C 1
ATOM 5124 O O . PRO B 1 147 ? 36.312 -31.375 -19.047 1 88.25 147 PRO B O 1
ATOM 5127 N N . THR B 1 148 ? 37.219 -33 -20.25 1 89.69 148 THR B N 1
ATOM 5128 C CA . THR B 1 148 ? 37.906 -32.125 -21.188 1 89.69 148 THR B CA 1
ATOM 5129 C C . THR B 1 148 ? 37.781 -32.656 -22.609 1 89.69 148 THR B C 1
ATOM 5131 O O . THR B 1 148 ? 37.438 -33.812 -22.812 1 89.69 148 THR B O 1
ATOM 5134 N N . PHE B 1 149 ? 37.812 -31.703 -23.516 1 92.31 149 PHE B N 1
ATOM 5135 C CA . PHE B 1 149 ? 37.75 -32.125 -24.906 1 92.31 149 PHE B CA 1
ATOM 5136 C C . PHE B 1 149 ? 38.75 -31.344 -25.766 1 92.31 149 PHE B C 1
ATOM 5138 O O . PHE B 1 149 ? 38.906 -30.141 -25.594 1 92.31 149 PHE B O 1
ATOM 5145 N N . TYR B 1 150 ? 39.469 -32.031 -26.531 1 90.56 150 TYR B N 1
ATOM 5146 C CA . TYR B 1 150 ? 40.281 -31.5 -27.609 1 90.56 150 TYR B CA 1
ATOM 5147 C C . TYR B 1 150 ? 40.281 -32.469 -28.797 1 90.56 150 TYR B C 1
ATOM 5149 O O . TYR B 1 150 ? 39.812 -33.594 -28.703 1 90.56 150 TYR B O 1
ATOM 5157 N N . ILE B 1 151 ? 40.656 -32 -29.891 1 94.12 151 ILE B N 1
ATOM 5158 C CA . ILE B 1 151 ? 40.75 -32.875 -31.047 1 94.12 151 ILE B CA 1
ATOM 5159 C C . ILE B 1 151 ? 41.906 -33.844 -30.906 1 94.12 151 ILE B C 1
ATOM 5161 O O . ILE B 1 151 ? 43.062 -33.469 -31.203 1 94.12 151 ILE B O 1
ATOM 5165 N N . TYR B 1 152 ? 41.562 -35.062 -30.578 1 90.94 152 TYR B N 1
ATOM 5166 C CA . TYR B 1 152 ? 42.594 -36.062 -30.266 1 90.94 152 TYR B CA 1
ATOM 5167 C C . TYR B 1 152 ? 43.281 -36.531 -31.531 1 90.94 152 TYR B C 1
ATOM 5169 O O . TYR B 1 152 ? 42.656 -36.594 -32.594 1 90.94 152 TYR B O 1
ATOM 5177 N N . ASP B 1 153 ? 44.5 -37.031 -31.328 1 91.12 153 ASP B N 1
ATOM 5178 C CA . ASP B 1 153 ? 45.25 -37.594 -32.406 1 91.12 153 ASP B CA 1
ATOM 5179 C C . ASP B 1 153 ? 44.625 -38.906 -32.906 1 91.12 153 ASP B C 1
ATOM 5181 O O . ASP B 1 153 ? 44.75 -39.25 -34.094 1 91.12 153 ASP B O 1
ATOM 5185 N N . ALA B 1 154 ? 43.906 -39.406 -32 1 91.62 154 ALA B N 1
ATOM 5186 C CA . ALA B 1 154 ? 43.312 -40.719 -32.25 1 91.62 154 ALA B CA 1
ATOM 5187 C C . ALA B 1 154 ? 42.219 -40.625 -33.312 1 91.62 154 ALA B C 1
ATOM 5189 O O . ALA B 1 154 ? 41.812 -41.656 -33.875 1 91.62 154 ALA B O 1
ATOM 5190 N N . TYR B 1 155 ? 41.781 -39.438 -33.656 1 93.88 155 TYR B N 1
ATOM 5191 C CA . TYR B 1 155 ? 40.656 -39.281 -34.594 1 93.88 155 TYR B CA 1
ATOM 5192 C C . TYR B 1 155 ? 41.125 -39.469 -36.031 1 93.88 155 TYR B C 1
ATOM 5194 O O . TYR B 1 155 ? 40.344 -39.906 -36.906 1 93.88 155 TYR B O 1
ATOM 5202 N N . ASP B 1 156 ? 42.375 -39.062 -36.188 1 93.44 156 ASP B N 1
ATOM 5203 C CA . ASP B 1 156 ? 42.938 -39.125 -37.562 1 93.44 156 ASP B CA 1
ATOM 5204 C C . ASP B 1 156 ? 44.438 -39.312 -37.531 1 93.44 156 ASP B C 1
ATOM 5206 O O . ASP B 1 156 ? 45.156 -38.5 -36.938 1 93.44 156 ASP B O 1
ATOM 5210 N N . GLU B 1 157 ? 44.906 -40.25 -38.312 1 92 157 GLU B N 1
ATOM 5211 C CA . GLU B 1 157 ? 46.312 -40.531 -38.344 1 92 157 GLU B CA 1
ATOM 5212 C C . GLU B 1 157 ? 47.125 -39.375 -38.969 1 92 157 GLU B C 1
ATOM 5214 O O . GLU B 1 157 ? 48.25 -39.156 -38.594 1 92 157 GLU B O 1
ATOM 5219 N N . ARG B 1 158 ? 46.5 -38.781 -39.812 1 91.19 158 ARG B N 1
ATOM 5220 C CA . ARG B 1 158 ? 47.156 -37.656 -40.469 1 91.19 158 ARG B CA 1
ATOM 5221 C C . ARG B 1 158 ? 47.5 -36.562 -39.438 1 91.19 158 ARG B C 1
ATOM 5223 O O . ARG B 1 158 ? 48.562 -35.938 -39.5 1 91.19 158 ARG B O 1
ATOM 5230 N N . LEU B 1 159 ? 46.562 -36.469 -38.562 1 92.88 159 LEU B N 1
ATOM 5231 C CA . LEU B 1 159 ? 46.75 -35.438 -37.5 1 92.88 159 LEU B CA 1
ATOM 5232 C C . LEU B 1 159 ? 47.906 -35.812 -36.594 1 92.88 159 LEU B C 1
ATOM 5234 O O . LEU B 1 159 ? 48.719 -34.969 -36.25 1 92.88 159 LEU B O 1
ATOM 5238 N N . ARG B 1 160 ? 47.938 -37 -36.219 1 91 160 ARG B N 1
ATOM 5239 C CA . ARG B 1 160 ? 49.031 -37.5 -35.375 1 91 160 ARG B CA 1
ATOM 5240 C C . ARG B 1 160 ? 50.375 -37.25 -36 1 91 160 ARG B C 1
ATOM 5242 O O . ARG B 1 160 ? 51.312 -36.781 -35.344 1 91 160 ARG B O 1
ATOM 5249 N N . ASP B 1 161 ? 50.438 -37.5 -37.281 1 93.5 161 ASP B N 1
ATOM 5250 C CA . ASP B 1 161 ? 51.719 -37.375 -38 1 93.5 161 ASP B CA 1
ATOM 5251 C C . ASP B 1 161 ? 52.125 -35.906 -38.094 1 93.5 161 ASP B C 1
ATOM 5253 O O . ASP B 1 161 ? 53.312 -35.594 -37.875 1 93.5 161 ASP B O 1
ATOM 5257 N N . ILE B 1 162 ? 51.156 -35.094 -38.406 1 93.88 162 ILE B N 1
ATOM 5258 C CA . ILE B 1 162 ? 51.438 -33.688 -38.562 1 93.88 162 ILE B CA 1
ATOM 5259 C C . ILE B 1 162 ? 51.906 -33.094 -37.25 1 93.88 162 ILE B C 1
ATOM 5261 O O . ILE B 1 162 ? 52.875 -32.312 -37.188 1 93.88 162 ILE B O 1
ATOM 5265 N N . ARG B 1 163 ? 51.281 -33.469 -36.188 1 92.69 163 ARG B N 1
ATOM 5266 C CA . ARG B 1 163 ? 51.625 -32.906 -34.875 1 92.69 163 ARG B CA 1
ATOM 5267 C C . ARG B 1 163 ? 53 -33.406 -34.406 1 92.69 163 ARG B C 1
ATOM 5269 O O . ARG B 1 163 ? 53.75 -32.656 -33.781 1 92.69 163 ARG B O 1
ATOM 5276 N N . LYS B 1 164 ? 53.25 -34.625 -34.75 1 90.69 164 LYS B N 1
ATOM 5277 C CA . LYS B 1 164 ? 54.594 -35.188 -34.438 1 90.69 164 LYS B CA 1
ATOM 5278 C C . LYS B 1 164 ? 55.688 -34.438 -35.188 1 90.69 164 LYS B C 1
ATOM 5280 O O . LYS B 1 164 ? 56.688 -34.062 -34.625 1 90.69 164 LYS B O 1
ATOM 5285 N N . LYS B 1 165 ? 55.406 -34.219 -36.438 1 90.06 165 LYS B N 1
ATOM 5286 C CA . LYS B 1 165 ? 56.375 -33.5 -37.281 1 90.06 165 LYS B CA 1
ATOM 5287 C C . LYS B 1 165 ? 56.594 -32.094 -36.75 1 90.06 165 LYS B C 1
ATOM 5289 O O . LYS B 1 165 ? 57.719 -31.594 -36.719 1 90.06 165 LYS B O 1
ATOM 5294 N N . LYS B 1 166 ? 55.469 -31.516 -36.406 1 89.56 166 LYS B N 1
ATOM 5295 C CA . LYS B 1 166 ? 55.531 -30.141 -35.906 1 89.56 166 LYS B CA 1
ATOM 5296 C C . LYS B 1 166 ? 56.344 -30.078 -34.594 1 89.56 166 LYS B C 1
ATOM 5298 O O . LYS B 1 166 ? 57.156 -29.156 -34.438 1 89.56 166 LYS B O 1
ATOM 5303 N N . ARG B 1 167 ? 56.219 -31 -33.719 1 86.88 167 ARG B N 1
ATOM 5304 C CA . ARG B 1 167 ? 56.938 -31.047 -32.469 1 86.88 167 ARG B CA 1
ATOM 5305 C C . ARG B 1 167 ? 58.438 -31.25 -32.688 1 86.88 167 ARG B C 1
ATOM 5307 O O . ARG B 1 167 ? 59.25 -30.625 -32.031 1 86.88 167 ARG B O 1
ATOM 5314 N N . GLU B 1 168 ? 58.75 -32.031 -33.656 1 86.88 168 GLU B N 1
ATOM 5315 C CA . GLU B 1 168 ? 60.156 -32.312 -33.969 1 86.88 168 GLU B CA 1
ATOM 5316 C C . GLU B 1 168 ? 60.844 -31.078 -34.562 1 86.88 168 GLU B C 1
ATOM 5318 O O . GLU B 1 168 ? 62 -30.797 -34.25 1 86.88 168 GLU B O 1
ATOM 5323 N N . LEU B 1 169 ? 60.125 -30.406 -35.375 1 85.25 169 LEU B N 1
ATOM 5324 C CA . LEU B 1 169 ? 60.688 -29.219 -36.031 1 85.25 169 LEU B CA 1
ATOM 5325 C C . LEU B 1 169 ? 60.906 -28.094 -35.031 1 85.25 169 LEU B C 1
ATOM 5327 O O . LEU B 1 169 ? 61.875 -27.344 -35.125 1 85.25 169 LEU B O 1
ATOM 5331 N N . LEU B 1 170 ? 60 -28.047 -34.094 1 82.38 170 LEU B N 1
ATOM 5332 C CA . LEU B 1 170 ? 60.094 -26.984 -33.094 1 82.38 170 LEU B CA 1
ATOM 5333 C C . LEU B 1 170 ? 61.219 -27.234 -32.125 1 82.38 170 LEU B C 1
ATOM 5335 O O . LEU B 1 170 ? 61.812 -26.297 -31.594 1 82.38 170 LEU B O 1
ATOM 5339 N N . GLN B 1 171 ? 61.594 -28.344 -31.922 1 80.56 171 GLN B N 1
ATOM 5340 C CA . GLN B 1 171 ? 62.688 -28.703 -31.047 1 80.56 171 GLN B CA 1
ATOM 5341 C C . GLN B 1 171 ? 64.062 -28.484 -31.734 1 80.56 171 GLN B C 1
ATOM 5343 O O . GLN B 1 171 ? 65.062 -28.234 -31.078 1 80.56 171 GLN B O 1
ATOM 5348 N N . ASN B 1 172 ? 64.062 -28.516 -32.969 1 74.94 172 ASN B N 1
ATOM 5349 C CA . ASN B 1 172 ? 65.312 -28.359 -33.688 1 74.94 172 ASN B CA 1
ATOM 5350 C C . ASN B 1 172 ? 65.5 -26.938 -34.25 1 74.94 172 ASN B C 1
ATOM 5352 O O . ASN B 1 172 ? 64.688 -26.516 -35.094 1 74.94 172 ASN B O 1
ATOM 5356 N N . VAL B 1 173 ? 65.812 -25.828 -33.531 1 62.91 173 VAL B N 1
ATOM 5357 C CA . VAL B 1 173 ? 65.875 -24.375 -33.562 1 62.91 173 VAL B CA 1
ATOM 5358 C C . VAL B 1 173 ? 66.562 -23.906 -34.812 1 62.91 173 VAL B C 1
ATOM 5360 O O . VAL B 1 173 ? 66.688 -22.703 -35.062 1 62.91 173 VAL B O 1
ATOM 5363 N N . ASP B 1 174 ? 67.375 -24.625 -35.438 1 59.03 174 ASP B N 1
ATOM 5364 C CA . ASP B 1 174 ? 68.375 -23.906 -36.188 1 59.03 174 ASP B CA 1
ATOM 5365 C C . ASP B 1 174 ? 67.75 -23.172 -37.375 1 59.03 174 ASP B C 1
ATOM 5367 O O . ASP B 1 174 ? 68.312 -22.219 -37.906 1 59.03 174 ASP B O 1
ATOM 5371 N N . ALA B 1 175 ? 67.062 -23.641 -38.406 1 54.97 175 ALA B N 1
ATOM 5372 C CA . ALA B 1 175 ? 67.125 -23.078 -39.75 1 54.97 175 ALA B CA 1
ATOM 5373 C C . ALA B 1 175 ? 65.875 -22.234 -40.062 1 54.97 175 ALA B C 1
ATOM 5375 O O . ALA B 1 175 ? 64.75 -22.594 -39.656 1 54.97 175 ALA B O 1
ATOM 5376 N N . GLN B 1 176 ? 65.875 -21.016 -40.5 1 56.97 176 GLN B N 1
ATOM 5377 C CA . GLN B 1 176 ? 64.938 -20.047 -41.062 1 56.97 176 GLN B CA 1
ATOM 5378 C C . GLN B 1 176 ? 63.812 -20.719 -41.812 1 56.97 176 GLN B C 1
ATOM 5380 O O . GLN B 1 176 ? 62.656 -20.328 -41.688 1 56.97 176 GLN B O 1
ATOM 5385 N N . ASN B 1 177 ? 64.062 -21.656 -42.656 1 63.34 177 ASN B N 1
ATOM 5386 C CA . ASN B 1 177 ? 63.156 -22.391 -43.531 1 63.34 177 ASN B CA 1
ATOM 5387 C C . ASN B 1 177 ? 62.188 -23.25 -42.75 1 63.34 177 ASN B C 1
ATOM 5389 O O . ASN B 1 177 ? 61.156 -23.703 -43.281 1 63.34 177 ASN B O 1
ATOM 5393 N N . THR B 1 178 ? 62.406 -23.141 -41.438 1 77.56 178 THR B N 1
ATOM 5394 C CA . THR B 1 178 ? 61.656 -23.969 -40.5 1 77.56 178 THR B CA 1
ATOM 5395 C C . THR B 1 178 ? 60.375 -23.281 -40.094 1 77.56 178 THR B C 1
ATOM 5397 O O . THR B 1 178 ? 59.344 -23.922 -39.938 1 77.56 178 THR B O 1
ATOM 5400 N N . GLU B 1 179 ? 60.375 -21.969 -40.219 1 80.44 179 GLU B N 1
ATOM 5401 C CA . GLU B 1 179 ? 59.188 -21.234 -39.781 1 80.44 179 GLU B CA 1
ATOM 5402 C C . GLU B 1 179 ? 58.062 -21.328 -40.812 1 80.44 179 GLU B C 1
ATOM 5404 O O . GLU B 1 179 ? 56.906 -21.469 -40.438 1 80.44 179 GLU B O 1
ATOM 5409 N N . SER B 1 180 ? 58.531 -21.172 -42.062 1 83.31 180 SER B N 1
ATOM 5410 C CA . SER B 1 180 ? 57.531 -21.266 -43.156 1 83.31 180 SER B CA 1
ATOM 5411 C C . SER B 1 180 ? 56.906 -22.656 -43.219 1 83.31 180 SER B C 1
ATOM 5413 O O . SER B 1 180 ? 55.719 -22.781 -43.438 1 83.31 180 SER B O 1
ATOM 5415 N N . TYR B 1 181 ? 57.688 -23.578 -42.969 1 85.69 181 TYR B N 1
ATOM 5416 C CA . TYR B 1 181 ? 57.219 -24.953 -43.031 1 85.69 181 TYR B CA 1
ATOM 5417 C C . TYR B 1 181 ? 56.281 -25.25 -41.844 1 85.69 181 TYR B C 1
ATOM 5419 O O . TYR B 1 181 ? 55.25 -25.922 -42 1 85.69 181 TYR B O 1
ATOM 5427 N N . ILE B 1 182 ? 56.594 -24.719 -40.781 1 88.06 182 ILE B N 1
ATOM 5428 C CA . ILE B 1 182 ? 55.75 -24.875 -39.594 1 88.06 182 ILE B CA 1
ATOM 5429 C C . ILE B 1 182 ? 54.375 -24.219 -39.844 1 88.06 182 ILE B C 1
ATOM 5431 O O . ILE B 1 182 ? 53.344 -24.75 -39.438 1 88.06 182 ILE B O 1
ATOM 5435 N N . ALA B 1 183 ? 54.375 -23.125 -40.5 1 89.69 183 ALA B N 1
ATOM 5436 C CA . ALA B 1 183 ? 53.125 -22.438 -40.844 1 89.69 183 ALA B CA 1
ATOM 5437 C C . ALA B 1 183 ? 52.281 -23.281 -41.75 1 89.69 183 ALA B C 1
ATOM 5439 O O . ALA B 1 183 ? 51.031 -23.328 -41.594 1 89.69 183 ALA B O 1
ATOM 5440 N N . GLU B 1 184 ? 52.969 -23.875 -42.562 1 89.69 184 GLU B N 1
ATOM 5441 C CA . GLU B 1 184 ? 52.25 -24.734 -43.5 1 89.69 184 GLU B CA 1
ATOM 5442 C C . GLU B 1 184 ? 51.656 -25.938 -42.781 1 89.69 184 GLU B C 1
ATOM 5444 O O . GLU B 1 184 ? 50.5 -26.312 -43.031 1 89.69 184 GLU B O 1
ATOM 5449 N N . LEU B 1 185 ? 52.406 -26.5 -41.938 1 91.25 185 LEU B N 1
ATOM 5450 C CA . LEU B 1 185 ? 51.906 -27.641 -41.156 1 91.25 185 LEU B CA 1
ATOM 5451 C C . LEU B 1 185 ? 50.75 -27.234 -40.25 1 91.25 185 LEU B C 1
ATOM 5453 O O . LEU B 1 185 ? 49.812 -28.016 -40.094 1 91.25 185 LEU B O 1
ATOM 5457 N N . THR B 1 186 ? 50.844 -26.031 -39.812 1 92.12 186 THR B N 1
ATOM 5458 C CA . THR B 1 186 ? 49.75 -25.516 -38.969 1 92.12 186 THR B CA 1
ATOM 5459 C C . THR B 1 186 ? 48.469 -25.344 -39.75 1 92.12 186 THR B C 1
ATOM 5461 O O . THR B 1 186 ? 47.375 -25.656 -39.25 1 92.12 186 THR B O 1
ATOM 5464 N N . GLN B 1 187 ? 48.625 -24.906 -40.906 1 93.31 187 GLN B N 1
ATOM 5465 C CA . GLN B 1 187 ? 47.438 -24.766 -41.75 1 93.31 187 GLN B CA 1
ATOM 5466 C C . GLN B 1 187 ? 46.844 -26.109 -42.094 1 93.31 187 GLN B C 1
ATOM 5468 O O . GLN B 1 187 ? 45.625 -26.266 -42.125 1 93.31 187 GLN B O 1
ATOM 5473 N N . ARG B 1 188 ? 47.719 -26.984 -42.344 1 92.88 188 ARG B N 1
ATOM 5474 C CA . ARG B 1 188 ? 47.25 -28.328 -42.656 1 92.88 188 ARG B CA 1
ATOM 5475 C C . ARG B 1 188 ? 46.562 -28.969 -41.438 1 92.88 188 ARG B C 1
ATOM 5477 O O . ARG B 1 188 ? 45.562 -29.672 -41.594 1 92.88 188 ARG B O 1
ATOM 5484 N N . GLU B 1 189 ? 47.188 -28.766 -40.344 1 93.19 189 GLU B N 1
ATOM 5485 C CA . GLU B 1 189 ? 46.625 -29.234 -39.094 1 93.19 189 GLU B CA 1
ATOM 5486 C C . GLU B 1 189 ? 45.188 -28.719 -38.906 1 93.19 189 GLU B C 1
ATOM 5488 O O . GLU B 1 189 ? 44.281 -29.484 -38.562 1 93.19 189 GLU B O 1
ATOM 5493 N N . LYS B 1 190 ? 45 -27.484 -39.188 1 93.88 190 LYS B N 1
ATOM 5494 C CA . LYS B 1 190 ? 43.719 -26.844 -39.031 1 93.88 190 LYS B CA 1
ATOM 5495 C C . LYS B 1 190 ? 42.688 -27.453 -40 1 93.88 190 LYS B C 1
ATOM 5497 O O . LYS B 1 190 ? 41.531 -27.656 -39.625 1 93.88 190 LYS B O 1
ATOM 5502 N N . THR B 1 191 ? 43.125 -27.719 -41.125 1 94.69 191 THR B N 1
ATOM 5503 C CA . THR B 1 191 ? 42.219 -28.297 -42.156 1 94.69 191 THR B CA 1
ATOM 5504 C C . THR B 1 191 ? 41.781 -29.703 -41.719 1 94.69 191 THR B C 1
ATOM 5506 O O . THR B 1 191 ? 40.594 -30.031 -41.844 1 94.69 191 THR B O 1
ATOM 5509 N N . ILE B 1 192 ? 42.688 -30.469 -41.25 1 94.62 192 ILE B N 1
ATOM 5510 C CA . ILE B 1 192 ? 42.375 -31.828 -40.812 1 94.62 192 ILE B CA 1
ATOM 5511 C C . ILE B 1 192 ? 41.469 -31.766 -39.594 1 94.62 192 ILE B C 1
ATOM 5513 O O . ILE B 1 192 ? 40.531 -32.562 -39.469 1 94.62 192 ILE B O 1
ATOM 5517 N N . GLU B 1 193 ? 41.812 -30.844 -38.781 1 95.12 193 GLU B N 1
ATOM 5518 C CA . GLU B 1 193 ? 40.969 -30.656 -37.594 1 95.12 193 GLU B CA 1
ATOM 5519 C C . GLU B 1 193 ? 39.531 -30.344 -37.969 1 95.12 193 GLU B C 1
ATOM 5521 O O . GLU B 1 193 ? 38.594 -30.859 -37.344 1 95.12 193 GLU B O 1
ATOM 5526 N N . GLU B 1 194 ? 39.375 -29.578 -38.938 1 95.19 194 GLU B N 1
ATOM 5527 C CA . GLU B 1 194 ? 38.031 -29.234 -39.406 1 95.19 194 GLU B CA 1
ATOM 5528 C C . GLU B 1 194 ? 37.312 -30.453 -40 1 95.19 194 GLU B C 1
ATOM 5530 O O . GLU B 1 194 ? 36.125 -30.641 -39.781 1 95.19 194 GLU B O 1
ATOM 5535 N N . GLU B 1 195 ? 38.062 -31.234 -40.625 1 95.81 195 GLU B N 1
ATOM 5536 C CA . GLU B 1 195 ? 37.5 -32.469 -41.188 1 95.81 195 GLU B CA 1
ATOM 5537 C C . GLU B 1 195 ? 37.062 -33.406 -40.062 1 95.81 195 GLU B C 1
ATOM 5539 O O . GLU B 1 195 ? 36.031 -34.062 -40.156 1 95.81 195 GLU B O 1
ATOM 5544 N N . VAL B 1 196 ? 37.875 -33.438 -39.094 1 95.69 196 VAL B N 1
ATOM 5545 C CA . VAL B 1 196 ? 37.594 -34.312 -37.938 1 95.69 196 VAL B CA 1
ATOM 5546 C C . VAL B 1 196 ? 36.312 -33.812 -37.25 1 95.69 196 VAL B C 1
ATOM 5548 O O . VAL B 1 196 ? 35.438 -34.625 -36.906 1 95.69 196 VAL B O 1
ATOM 5551 N N . LEU B 1 197 ? 36.219 -32.5 -37.125 1 96.69 197 LEU B N 1
ATOM 5552 C CA . LEU B 1 197 ? 35.031 -31.938 -36.5 1 96.69 197 LEU B CA 1
ATOM 5553 C C . LEU B 1 197 ? 33.781 -32.281 -37.312 1 96.69 197 LEU B C 1
ATOM 5555 O O . LEU B 1 197 ? 32.719 -32.562 -36.75 1 96.69 197 LEU B O 1
ATOM 5559 N N . GLU B 1 198 ? 34 -32.25 -38.531 1 96.62 198 GLU B N 1
ATOM 5560 C CA . GLU B 1 198 ? 32.875 -32.594 -39.438 1 96.62 198 GLU B CA 1
ATOM 5561 C C . GLU B 1 198 ? 32.469 -34.031 -39.281 1 96.62 198 GLU B C 1
ATOM 5563 O O . GLU B 1 198 ? 31.281 -34.344 -39.219 1 96.62 198 GLU B O 1
ATOM 5568 N N . LYS B 1 199 ? 33.406 -34.906 -39.219 1 96 199 LYS B N 1
ATOM 5569 C CA . LYS B 1 199 ? 33.125 -36.344 -39.062 1 96 199 LYS B CA 1
ATOM 5570 C C . LYS B 1 199 ? 32.438 -36.656 -37.75 1 96 199 LYS B C 1
ATOM 5572 O O . LYS B 1 199 ? 31.453 -37.406 -37.719 1 96 199 LYS B O 1
ATOM 5577 N N . ILE B 1 200 ? 32.969 -36 -36.75 1 96.88 200 ILE B N 1
ATOM 5578 C CA . ILE B 1 200 ? 32.375 -36.188 -35.406 1 96.88 200 ILE B CA 1
ATOM 5579 C C . ILE B 1 200 ? 30.938 -35.688 -35.406 1 96.88 200 ILE B C 1
ATOM 5581 O O . ILE B 1 200 ? 30.047 -36.375 -34.906 1 96.88 200 ILE B O 1
ATOM 5585 N N . SER B 1 201 ? 30.766 -34.5 -35.938 1 97.56 201 SER B N 1
ATOM 5586 C CA . SER B 1 201 ? 29.438 -33.906 -35.938 1 97.56 201 SER B CA 1
ATOM 5587 C C . SER B 1 201 ? 28.438 -34.75 -36.719 1 97.56 201 SER B C 1
ATOM 5589 O O . SER B 1 201 ? 27.281 -34.875 -36.344 1 97.56 201 SER B O 1
ATOM 5591 N N . LYS B 1 202 ? 28.906 -35.344 -37.75 1 96.69 202 LYS B N 1
ATOM 5592 C CA . LYS B 1 202 ? 28.047 -36.188 -38.562 1 96.69 202 LYS B CA 1
ATOM 5593 C C . LYS B 1 202 ? 27.641 -37.438 -37.781 1 96.69 202 LYS B C 1
ATOM 5595 O O . LYS B 1 202 ? 26.484 -37.875 -37.844 1 96.69 202 LYS B O 1
ATOM 5600 N N . LYS B 1 203 ? 28.578 -38.031 -37.125 1 96.88 203 LYS B N 1
ATOM 5601 C CA . LYS B 1 203 ? 28.281 -39.219 -36.344 1 96.88 203 LYS B CA 1
ATOM 5602 C C . LYS B 1 203 ? 27.312 -38.875 -35.219 1 96.88 203 LYS B C 1
ATOM 5604 O O . LYS B 1 203 ? 26.438 -39.688 -34.875 1 96.88 203 LYS B O 1
ATOM 5609 N N . LEU B 1 204 ? 27.516 -37.719 -34.656 1 97.75 204 LEU B N 1
ATOM 5610 C CA . LEU B 1 204 ? 26.625 -37.281 -33.594 1 97.75 204 LEU B CA 1
ATOM 5611 C C . LEU B 1 204 ? 25.219 -37.031 -34.125 1 97.75 204 LEU B C 1
ATOM 5613 O O . LEU B 1 204 ? 24.234 -37.25 -33.438 1 97.75 204 LEU B O 1
ATOM 5617 N N . HIS B 1 205 ? 25.141 -36.5 -35.312 1 97.44 205 HIS B N 1
ATOM 5618 C CA . HIS B 1 205 ? 23.844 -36.25 -35.938 1 97.44 205 HIS B CA 1
ATOM 5619 C C . HIS B 1 205 ? 23.016 -37.531 -36.031 1 97.44 205 HIS B C 1
ATOM 5621 O O . HIS B 1 205 ? 21.797 -37.5 -35.781 1 97.44 205 HIS B O 1
ATOM 5627 N N . ASP B 1 206 ? 23.719 -38.625 -36.25 1 95.88 206 ASP B N 1
ATOM 5628 C CA . ASP B 1 206 ? 23.047 -39.906 -36.344 1 95.88 206 ASP B CA 1
ATOM 5629 C C . ASP B 1 206 ? 22.5 -40.344 -35 1 95.88 206 ASP B C 1
ATOM 5631 O O . ASP B 1 206 ? 21.609 -41.219 -34.906 1 95.88 206 ASP B O 1
ATOM 5635 N N . ARG B 1 207 ? 22.906 -39.688 -33.938 1 96.25 207 ARG B N 1
ATOM 5636 C CA . ARG B 1 207 ? 22.516 -40.031 -32.594 1 96.25 207 ARG B CA 1
ATOM 5637 C C . ARG B 1 207 ? 21.797 -38.875 -31.906 1 96.25 207 ARG B C 1
ATOM 5639 O O . ARG B 1 207 ? 21.734 -38.812 -30.672 1 96.25 207 ARG B O 1
ATOM 5646 N N . ALA B 1 208 ? 21.312 -38.031 -32.688 1 96.31 208 ALA B N 1
ATOM 5647 C CA . ALA B 1 208 ? 20.672 -36.812 -32.156 1 96.31 208 ALA B CA 1
ATOM 5648 C C . ALA B 1 208 ? 19.469 -37.156 -31.312 1 96.31 208 ALA B C 1
ATOM 5650 O O . ALA B 1 208 ? 19.219 -36.5 -30.297 1 96.31 208 ALA B O 1
ATOM 5651 N N . GLN B 1 209 ? 18.812 -38.156 -31.688 1 96.25 209 GLN B N 1
ATOM 5652 C CA . GLN B 1 209 ? 17.594 -38.531 -30.984 1 96.25 209 GLN B CA 1
ATOM 5653 C C . GLN B 1 209 ? 17.906 -39 -29.562 1 96.25 209 GLN B C 1
ATOM 5655 O O . GLN B 1 209 ? 17.203 -38.625 -28.625 1 96.25 209 GLN B O 1
ATOM 5660 N N . ILE B 1 210 ? 18.906 -39.75 -29.422 1 96.62 210 ILE B N 1
ATOM 5661 C CA . ILE B 1 210 ? 19.297 -40.25 -28.109 1 96.62 210 ILE B CA 1
ATOM 5662 C C . ILE B 1 210 ? 19.734 -39.094 -27.219 1 96.62 210 ILE B C 1
ATOM 5664 O O . ILE B 1 210 ? 19.484 -39.125 -26.016 1 96.62 210 ILE B O 1
ATOM 5668 N N . LEU B 1 211 ? 20.359 -38.125 -27.797 1 97.19 211 LEU B N 1
ATOM 5669 C CA . LEU B 1 211 ? 20.797 -36.969 -27.047 1 97.19 211 LEU B CA 1
ATOM 5670 C C . LEU B 1 211 ? 19.594 -36.125 -26.594 1 97.19 211 LEU B C 1
ATOM 5672 O O . LEU B 1 211 ? 19.547 -35.688 -25.438 1 97.19 211 LEU B O 1
ATOM 5676 N N . HIS B 1 212 ? 18.688 -36.031 -27.484 1 96.62 212 HIS B N 1
ATOM 5677 C CA . HIS B 1 212 ? 17.469 -35.312 -27.156 1 96.62 212 HIS B CA 1
ATOM 5678 C C . HIS B 1 212 ? 16.719 -36 -26.016 1 96.62 212 HIS B C 1
ATOM 5680 O O . HIS B 1 212 ? 16.234 -35.344 -25.094 1 96.62 212 HIS B O 1
ATOM 5686 N N . GLU B 1 213 ? 16.609 -37.25 -26.109 1 96.31 213 GLU B N 1
ATOM 5687 C CA . GLU B 1 213 ? 15.953 -38.031 -25.062 1 96.31 213 GLU B CA 1
ATOM 5688 C C . GLU B 1 213 ? 16.656 -37.844 -23.719 1 96.31 213 GLU B C 1
ATOM 5690 O O . GLU B 1 213 ? 16 -37.75 -22.672 1 96.31 213 GLU B O 1
ATOM 5695 N N . SER B 1 214 ? 17.922 -37.812 -23.75 1 96.44 214 SER B N 1
ATOM 5696 C CA . SER B 1 214 ? 18.703 -37.688 -22.516 1 96.44 214 SER B CA 1
ATOM 5697 C C . SER B 1 214 ? 18.453 -36.344 -21.828 1 96.44 214 SER B C 1
ATOM 5699 O O . SER B 1 214 ? 18.219 -36.312 -20.625 1 96.44 214 SER B O 1
ATOM 5701 N N . ILE B 1 215 ? 18.484 -35.312 -22.625 1 96.38 215 ILE B N 1
ATOM 5702 C CA . ILE B 1 215 ? 18.312 -34 -22.031 1 96.38 215 ILE B CA 1
ATOM 5703 C C . ILE B 1 215 ? 16.875 -33.844 -21.5 1 96.38 215 ILE B C 1
ATOM 5705 O O . ILE B 1 215 ? 16.641 -33.219 -20.469 1 96.38 215 ILE B O 1
ATOM 5709 N N . THR B 1 216 ? 15.945 -34.438 -22.172 1 96.12 216 THR B N 1
ATOM 5710 C CA . THR B 1 216 ? 14.539 -34.375 -21.781 1 96.12 216 THR B CA 1
ATOM 5711 C C . THR B 1 216 ? 14.328 -35.094 -20.453 1 96.12 216 THR B C 1
ATOM 5713 O O . THR B 1 216 ? 13.641 -34.594 -19.562 1 96.12 216 THR B O 1
ATOM 5716 N N . ARG B 1 217 ? 14.93 -36.219 -20.391 1 96.19 217 ARG B N 1
ATOM 5717 C CA . ARG B 1 217 ? 14.789 -37.031 -19.172 1 96.19 217 ARG B CA 1
ATOM 5718 C C . ARG B 1 217 ? 15.477 -36.344 -17.984 1 96.19 217 ARG B C 1
ATOM 5720 O O . ARG B 1 217 ? 14.953 -36.375 -16.875 1 96.19 217 ARG B O 1
ATOM 5727 N N . ILE B 1 218 ? 16.578 -35.812 -18.203 1 96.81 218 ILE B N 1
ATOM 5728 C CA . ILE B 1 218 ? 17.312 -35.094 -17.141 1 96.81 218 ILE B CA 1
ATOM 5729 C C . ILE B 1 218 ? 16.5 -33.938 -16.641 1 96.81 218 ILE B C 1
ATOM 5731 O O . ILE B 1 218 ? 16.359 -33.719 -15.422 1 96.81 218 ILE B O 1
ATOM 5735 N N . LYS B 1 219 ? 16 -33.188 -17.578 1 96.94 219 LYS B N 1
ATOM 5736 C CA . LYS B 1 219 ? 15.141 -32.062 -17.234 1 96.94 219 LYS B CA 1
ATOM 5737 C C . LYS B 1 219 ? 13.953 -32.531 -16.391 1 96.94 219 LYS B C 1
ATOM 5739 O O . LYS B 1 219 ? 13.641 -31.906 -15.367 1 96.94 219 LYS B O 1
ATOM 5744 N N . TYR B 1 220 ? 13.391 -33.531 -16.797 1 97.38 220 TYR B N 1
ATOM 5745 C CA . TYR B 1 220 ? 12.203 -34.031 -16.125 1 97.38 220 TYR B CA 1
ATOM 5746 C C . TYR B 1 220 ? 12.531 -34.531 -14.711 1 97.38 220 TYR B C 1
ATOM 5748 O O . TYR B 1 220 ? 11.805 -34.25 -13.758 1 97.38 220 TYR B O 1
ATOM 5756 N N . ILE B 1 221 ? 13.594 -35.188 -14.586 1 97.19 221 ILE B N 1
ATOM 5757 C CA . ILE B 1 221 ? 14.039 -35.688 -13.281 1 97.19 221 ILE B CA 1
ATOM 5758 C C . ILE B 1 221 ? 14.25 -34.5 -12.336 1 97.19 221 ILE B C 1
ATOM 5760 O O . ILE B 1 221 ? 13.812 -34.531 -11.188 1 97.19 221 ILE B O 1
ATOM 5764 N N . ASP B 1 222 ? 14.875 -33.5 -12.859 1 98.12 222 ASP B N 1
ATOM 5765 C CA . ASP B 1 222 ? 15.141 -32.312 -12.055 1 98.12 222 ASP B CA 1
ATOM 5766 C C . ASP B 1 222 ? 13.836 -31.656 -11.602 1 98.12 222 ASP B C 1
ATOM 5768 O O . ASP B 1 222 ? 13.703 -31.281 -10.438 1 98.12 222 ASP B O 1
ATOM 5772 N N . ILE B 1 223 ? 12.898 -31.594 -12.477 1 98.12 223 ILE B N 1
ATOM 5773 C CA . ILE B 1 223 ? 11.609 -30.953 -12.203 1 98.12 223 ILE B CA 1
ATOM 5774 C C . ILE B 1 223 ? 10.883 -31.734 -11.109 1 98.12 223 ILE B C 1
ATOM 5776 O O . ILE B 1 223 ? 10.414 -31.141 -10.133 1 98.12 223 ILE B O 1
ATOM 5780 N N . ILE B 1 224 ? 10.828 -33 -11.25 1 98.31 224 ILE B N 1
ATOM 5781 C CA . ILE B 1 224 ? 10.078 -33.812 -10.305 1 98.31 224 ILE B CA 1
ATOM 5782 C C . ILE B 1 224 ? 10.789 -33.812 -8.953 1 98.31 224 ILE B C 1
ATOM 5784 O O . ILE B 1 224 ? 10.133 -33.75 -7.906 1 98.31 224 ILE B O 1
ATOM 5788 N N . LEU B 1 225 ? 12.07 -33.875 -8.992 1 98 225 LEU B N 1
ATOM 5789 C CA . LEU B 1 225 ? 12.828 -33.844 -7.746 1 98 225 LEU B CA 1
ATOM 5790 C C . LEU B 1 225 ? 12.609 -32.531 -7.012 1 98 225 LEU B C 1
ATOM 5792 O O . LEU B 1 225 ? 12.438 -32.531 -5.789 1 98 225 LEU B O 1
ATOM 5796 N N . ALA B 1 226 ? 12.641 -31.5 -7.75 1 98.44 226 ALA B N 1
ATOM 5797 C CA . ALA B 1 226 ? 12.398 -30.188 -7.16 1 98.44 226 ALA B CA 1
ATOM 5798 C C . ALA B 1 226 ? 11.016 -30.125 -6.52 1 98.44 226 ALA B C 1
ATOM 5800 O O . ALA B 1 226 ? 10.859 -29.594 -5.418 1 98.44 226 ALA B O 1
ATOM 5801 N N . LYS B 1 227 ? 10.016 -30.641 -7.191 1 98.5 227 LYS B N 1
ATOM 5802 C CA . LYS B 1 227 ? 8.656 -30.656 -6.66 1 98.5 227 LYS B CA 1
ATOM 5803 C C . LYS B 1 227 ? 8.578 -31.516 -5.398 1 98.5 227 LYS B C 1
ATOM 5805 O O . LYS B 1 227 ? 7.895 -31.156 -4.438 1 98.5 227 LYS B O 1
ATOM 5810 N N . ALA B 1 228 ? 9.258 -32.625 -5.426 1 98.38 228 ALA B N 1
ATOM 5811 C CA . ALA B 1 228 ? 9.258 -33.531 -4.277 1 98.38 228 ALA B CA 1
ATOM 5812 C C . ALA B 1 228 ? 9.898 -32.844 -3.061 1 98.38 228 ALA B C 1
ATOM 5814 O O . ALA B 1 228 ? 9.359 -32.906 -1.954 1 98.38 228 ALA B O 1
ATOM 5815 N N . LYS B 1 229 ? 10.961 -32.25 -3.289 1 98.06 229 LYS B N 1
ATOM 5816 C CA . LYS B 1 229 ? 11.656 -31.578 -2.199 1 98.06 229 LYS B CA 1
ATOM 5817 C C . LYS B 1 229 ? 10.812 -30.438 -1.618 1 98.06 229 LYS B C 1
ATOM 5819 O O . LYS B 1 229 ? 10.766 -30.266 -0.4 1 98.06 229 LYS B O 1
ATOM 5824 N N . LEU B 1 230 ? 10.211 -29.703 -2.477 1 98 230 LEU B N 1
ATOM 5825 C CA . LEU B 1 230 ? 9.305 -28.656 -2.041 1 98 230 LEU B CA 1
ATOM 5826 C C . LEU B 1 230 ? 8.18 -29.219 -1.179 1 98 230 LEU B C 1
ATOM 5828 O O . LEU B 1 230 ? 7.844 -28.641 -0.138 1 98 230 LEU B O 1
ATOM 5832 N N . SER B 1 231 ? 7.609 -30.281 -1.645 1 98.25 231 SER B N 1
ATOM 5833 C CA . SER B 1 231 ? 6.508 -30.922 -0.927 1 98.25 231 SER B CA 1
ATOM 5834 C C . SER B 1 231 ? 6.934 -31.344 0.475 1 98.25 231 SER B C 1
ATOM 5836 O O . SER B 1 231 ? 6.191 -31.156 1.439 1 98.25 231 SER B O 1
ATOM 5838 N N . LYS B 1 232 ? 8.047 -31.875 0.547 1 97.12 232 LYS B N 1
ATOM 5839 C CA . LYS B 1 232 ? 8.578 -32.281 1.839 1 97.12 232 LYS B CA 1
ATOM 5840 C C . LYS B 1 232 ? 8.844 -31.094 2.74 1 97.12 232 LYS B C 1
ATOM 5842 O O . LYS B 1 232 ? 8.5 -31.109 3.924 1 97.12 232 LYS B O 1
ATOM 5847 N N . GLU B 1 233 ? 9.414 -30.094 2.197 1 96.31 233 GLU B N 1
ATOM 5848 C CA . GLU B 1 233 ? 9.836 -28.922 2.953 1 96.31 233 GLU B CA 1
ATOM 5849 C C . GLU B 1 233 ? 8.641 -28.188 3.549 1 96.31 233 GLU B C 1
ATOM 5851 O O . GLU B 1 233 ? 8.68 -27.766 4.707 1 96.31 233 GLU B O 1
ATOM 5856 N N . ILE B 1 234 ? 7.547 -28.078 2.787 1 95.56 234 ILE B N 1
ATOM 5857 C CA . ILE B 1 234 ? 6.457 -27.219 3.236 1 95.56 234 ILE B CA 1
ATOM 5858 C C . ILE B 1 234 ? 5.258 -28.078 3.645 1 95.56 234 ILE B C 1
ATOM 5860 O O . ILE B 1 234 ? 4.227 -27.547 4.066 1 95.56 234 ILE B O 1
ATOM 5864 N N . GLY B 1 235 ? 5.336 -29.344 3.488 1 96.31 235 GLY B N 1
ATOM 5865 C CA . GLY B 1 235 ? 4.293 -30.25 3.934 1 96.31 235 GLY B CA 1
ATOM 5866 C C . GLY B 1 235 ? 3.109 -30.312 2.988 1 96.31 235 GLY B C 1
ATOM 5867 O O . GLY B 1 235 ? 1.96 -30.172 3.414 1 96.31 235 GLY B O 1
ATOM 5868 N N . LEU B 1 236 ? 3.346 -30.516 1.728 1 98.38 236 LEU B N 1
ATOM 5869 C CA . LEU B 1 236 ? 2.287 -30.594 0.729 1 98.38 236 LEU B CA 1
ATOM 5870 C C . LEU B 1 236 ? 1.82 -32.031 0.562 1 98.38 236 LEU B C 1
ATOM 5872 O O . LEU B 1 236 ? 2.543 -32.969 0.913 1 98.38 236 LEU B O 1
ATOM 5876 N N . THR B 1 237 ? 0.651 -32.188 0.009 1 98.5 237 THR B N 1
ATOM 5877 C CA . THR B 1 237 ? 0.096 -33.531 -0.181 1 98.5 237 THR B CA 1
ATOM 5878 C C . THR B 1 237 ? -0.415 -33.719 -1.608 1 98.5 237 THR B C 1
ATOM 5880 O O . THR B 1 237 ? -0.728 -32.719 -2.285 1 98.5 237 THR B O 1
ATOM 5883 N N . LYS B 1 238 ? -0.463 -34.969 -2.014 1 98.69 238 LYS B N 1
ATOM 5884 C CA . LYS B 1 238 ? -0.978 -35.281 -3.338 1 98.69 238 LYS B CA 1
ATOM 5885 C C . LYS B 1 238 ? -2.486 -35.062 -3.412 1 98.69 238 LYS B C 1
ATOM 5887 O O . LYS B 1 238 ? -3.244 -35.688 -2.65 1 98.69 238 LYS B O 1
ATOM 5892 N N . PRO B 1 239 ? -2.924 -34.219 -4.266 1 98.69 239 PRO B N 1
ATOM 5893 C CA . PRO B 1 239 ? -4.371 -34.062 -4.418 1 98.69 239 PRO B CA 1
ATOM 5894 C C . PRO B 1 239 ? -5.004 -35.188 -5.258 1 98.69 239 PRO B C 1
ATOM 5896 O O . PRO B 1 239 ? -4.324 -35.812 -6.07 1 98.69 239 PRO B O 1
ATOM 5899 N N . ASN B 1 240 ? -6.246 -35.406 -5.035 1 98.12 240 ASN B N 1
ATOM 5900 C CA . ASN B 1 240 ? -7.062 -36.219 -5.93 1 98.12 240 ASN B CA 1
ATOM 5901 C C . ASN B 1 240 ? -7.777 -35.375 -6.973 1 98.12 240 ASN B C 1
ATOM 5903 O O . ASN B 1 240 ? -8.703 -34.625 -6.645 1 98.12 240 ASN B O 1
ATOM 5907 N N . LEU B 1 241 ? -7.359 -35.531 -8.211 1 97.19 241 LEU B N 1
ATOM 5908 C CA . LEU B 1 241 ? -7.918 -34.719 -9.289 1 97.19 241 LEU B CA 1
ATOM 5909 C C . LEU B 1 241 ? -8.906 -35.531 -10.117 1 97.19 241 LEU B C 1
ATOM 5911 O O . LEU B 1 241 ? -8.594 -36.625 -10.57 1 97.19 241 LEU B O 1
ATOM 5915 N N . TYR B 1 242 ? -10.07 -34.969 -10.297 1 96.5 242 TYR B N 1
ATOM 5916 C CA . TYR B 1 242 ? -11.102 -35.656 -11.055 1 96.5 242 TYR B CA 1
ATOM 5917 C C . TYR B 1 242 ? -11.281 -35.031 -12.438 1 96.5 242 TYR B C 1
ATOM 5919 O O . TYR B 1 242 ? -11.438 -33.812 -12.562 1 96.5 242 TYR B O 1
ATOM 5927 N N . PRO B 1 243 ? -11.273 -35.844 -13.484 1 94.56 243 PRO B N 1
ATOM 5928 C CA . PRO B 1 243 ? -11.406 -35.312 -14.844 1 94.56 243 PRO B CA 1
ATOM 5929 C C . PRO B 1 243 ? -12.828 -34.875 -15.172 1 94.56 243 PRO B C 1
ATOM 5931 O O . PRO B 1 243 ? -13.758 -35.156 -14.414 1 94.56 243 PRO B O 1
ATOM 5934 N N . LYS B 1 244 ? -12.945 -34.25 -16.281 1 88.69 244 LYS B N 1
ATOM 5935 C CA . LYS B 1 244 ? -14.234 -33.719 -16.719 1 88.69 244 LYS B CA 1
ATOM 5936 C C . LYS B 1 244 ? -15.219 -34.844 -16.984 1 88.69 244 LYS B C 1
ATOM 5938 O O . LYS B 1 244 ? -16.422 -34.688 -16.781 1 88.69 244 LYS B O 1
ATOM 5943 N N . GLU B 1 245 ? -14.719 -35.969 -17.344 1 90.44 245 GLU B N 1
ATOM 5944 C CA . GLU B 1 245 ? -15.539 -37.125 -17.703 1 90.44 245 GLU B CA 1
ATOM 5945 C C . GLU B 1 245 ? -16.156 -37.781 -16.469 1 90.44 245 GLU B C 1
ATOM 5947 O O . GLU B 1 245 ? -17.203 -38.406 -16.547 1 90.44 245 GLU B O 1
ATOM 5952 N N . TYR B 1 246 ? -15.516 -37.625 -15.328 1 92.25 246 TYR B N 1
ATOM 5953 C CA . TYR B 1 246 ? -16.016 -38.094 -14.047 1 92.25 246 TYR B CA 1
ATOM 5954 C C . TYR B 1 246 ? -16.094 -36.969 -13.031 1 92.25 246 TYR B C 1
ATOM 5956 O O . TYR B 1 246 ? -15.305 -36.938 -12.086 1 92.25 246 TYR B O 1
ATOM 5964 N N . PRO B 1 247 ? -17.062 -36.188 -13.203 1 91.56 247 PRO B N 1
ATOM 5965 C CA . PRO B 1 247 ? -17.141 -34.969 -12.398 1 91.56 247 PRO B CA 1
ATOM 5966 C C . PRO B 1 247 ? -17.531 -35.25 -10.945 1 91.56 247 PRO B C 1
ATOM 5968 O O . PRO B 1 247 ? -18.281 -36.188 -10.672 1 91.56 247 PRO B O 1
ATOM 5971 N N . ILE B 1 248 ? -17 -34.438 -10.07 1 94.12 248 ILE B N 1
ATOM 5972 C CA . ILE B 1 248 ? -17.375 -34.5 -8.664 1 94.12 248 ILE B CA 1
ATOM 5973 C C . ILE B 1 248 ? -18.391 -33.406 -8.359 1 94.12 248 ILE B C 1
ATOM 5975 O O . ILE B 1 248 ? -18.406 -32.344 -9.023 1 94.12 248 ILE B O 1
ATOM 5979 N N . ASP B 1 249 ? -19.156 -33.625 -7.254 1 94.56 249 ASP B N 1
ATOM 5980 C CA . ASP B 1 249 ? -20.203 -32.688 -6.883 1 94.56 249 ASP B CA 1
ATOM 5981 C C . ASP B 1 249 ? -19.719 -31.703 -5.805 1 94.56 249 ASP B C 1
ATOM 5983 O O . ASP B 1 249 ? -20.312 -30.656 -5.582 1 94.56 249 ASP B O 1
ATOM 5987 N N . GLU B 1 250 ? -18.641 -32.219 -5.168 1 96.25 250 GLU B N 1
ATOM 5988 C CA . GLU B 1 250 ? -18.094 -31.422 -4.078 1 96.25 250 GLU B CA 1
ATOM 5989 C C . GLU B 1 250 ? -16.578 -31.375 -4.137 1 96.25 250 GLU B C 1
ATOM 5991 O O . GLU B 1 250 ? -15.914 -32.406 -4.336 1 96.25 250 GLU B O 1
ATOM 5996 N N . MET B 1 251 ? -16.062 -30.219 -4.109 1 97.19 251 MET B N 1
ATOM 5997 C CA . MET B 1 251 ? -14.648 -30 -3.842 1 97.19 251 MET B CA 1
ATOM 5998 C C . MET B 1 251 ? -14.375 -30 -2.344 1 97.19 251 MET B C 1
ATOM 6000 O O . MET B 1 251 ? -14.953 -29.219 -1.597 1 97.19 251 MET B O 1
ATOM 6004 N N . ARG B 1 252 ? -13.539 -30.891 -1.866 1 98 252 ARG B N 1
ATOM 6005 C CA . ARG B 1 252 ? -13.242 -31.016 -0.441 1 98 252 ARG B CA 1
ATOM 6006 C C . ARG B 1 252 ? -11.766 -30.781 -0.163 1 98 252 ARG B C 1
ATOM 6008 O O . ARG B 1 252 ? -10.906 -31.438 -0.737 1 98 252 ARG B O 1
ATOM 6015 N N . ILE B 1 253 ? -11.469 -29.875 0.648 1 98.38 253 ILE B N 1
ATOM 6016 C CA . ILE B 1 253 ? -10.109 -29.578 1.092 1 98.38 253 ILE B CA 1
ATOM 6017 C C . ILE B 1 253 ? -10.047 -29.609 2.617 1 98.38 253 ILE B C 1
ATOM 6019 O O . ILE B 1 253 ? -10.688 -28.797 3.289 1 98.38 253 ILE B O 1
ATOM 6023 N N . MET B 1 254 ? -9.273 -30.531 3.15 1 98.12 254 MET B N 1
ATOM 6024 C CA . MET B 1 254 ? -9.141 -30.688 4.594 1 98.12 254 MET B CA 1
ATOM 6025 C C . MET B 1 254 ? -7.758 -30.25 5.066 1 98.12 254 MET B C 1
ATOM 6027 O O . MET B 1 254 ? -6.754 -30.531 4.406 1 98.12 254 MET B O 1
ATOM 6031 N N . GLY B 1 255 ? -7.777 -29.531 6.164 1 97.81 255 GLY B N 1
ATOM 6032 C CA . GLY B 1 255 ? -6.516 -29.078 6.734 1 97.81 255 GLY B CA 1
ATOM 6033 C C . GLY B 1 255 ? -5.758 -28.141 5.824 1 97.81 255 GLY B C 1
ATOM 6034 O O . GLY B 1 255 ? -4.543 -28.266 5.664 1 97.81 255 GLY B O 1
ATOM 6035 N N . MET B 1 256 ? -6.457 -27.281 5.18 1 97.19 256 MET B N 1
ATOM 6036 C CA . MET B 1 256 ? -5.867 -26.328 4.238 1 97.19 256 MET B CA 1
ATOM 6037 C C . MET B 1 256 ? -5.066 -25.266 4.973 1 97.19 256 MET B C 1
ATOM 6039 O O . MET B 1 256 ? -5.48 -24.781 6.031 1 97.19 256 MET B O 1
ATOM 6043 N N . PHE B 1 257 ? -3.926 -24.891 4.441 1 96.69 257 PHE B N 1
ATOM 6044 C CA . PHE B 1 257 ? -3.145 -23.797 5.008 1 96.69 257 PHE B CA 1
ATOM 6045 C C . PHE B 1 257 ? -2.479 -22.984 3.908 1 96.69 257 PHE B C 1
ATOM 6047 O O . PHE B 1 257 ? -2.191 -23.5 2.828 1 96.69 257 PHE B O 1
ATOM 6054 N N . ASN B 1 258 ? -2.318 -21.703 4.109 1 95.88 258 ASN B N 1
ATOM 6055 C CA . ASN B 1 258 ? -1.543 -20.828 3.232 1 95.88 258 ASN B CA 1
ATOM 6056 C C . ASN B 1 258 ? -0.063 -20.828 3.605 1 95.88 258 ASN B C 1
ATOM 6058 O O . ASN B 1 258 ? 0.31 -20.391 4.691 1 95.88 258 ASN B O 1
ATOM 6062 N N . PRO B 1 259 ? 0.793 -21.281 2.732 1 96.44 259 PRO B N 1
ATOM 6063 C CA . PRO B 1 259 ? 2.199 -21.469 3.092 1 96.44 259 PRO B CA 1
ATOM 6064 C C . PRO B 1 259 ? 2.9 -20.172 3.471 1 96.44 259 PRO B C 1
ATOM 6066 O O . PRO B 1 259 ? 3.68 -20.141 4.426 1 96.44 259 PRO B O 1
ATOM 6069 N N . GLN B 1 260 ? 2.674 -19.141 2.709 1 94.44 260 GLN B N 1
ATOM 6070 C CA . GLN B 1 260 ? 3.314 -17.859 2.992 1 94.44 260 GLN B CA 1
ATOM 6071 C C . GLN B 1 260 ? 2.891 -17.328 4.355 1 94.44 260 GLN B C 1
ATOM 6073 O O . GLN B 1 260 ? 3.736 -16.938 5.164 1 94.44 260 GLN B O 1
ATOM 6078 N N . LEU B 1 261 ? 1.627 -17.297 4.617 1 91.12 261 LEU B N 1
ATOM 6079 C CA . LEU B 1 261 ? 1.106 -16.797 5.883 1 91.12 261 LEU B CA 1
ATOM 6080 C C . LEU B 1 261 ? 1.569 -17.656 7.047 1 91.12 261 LEU B C 1
ATOM 6082 O O . LEU B 1 261 ? 1.896 -17.141 8.117 1 91.12 261 LEU B O 1
ATOM 6086 N N . LYS B 1 262 ? 1.528 -18.938 6.836 1 93.88 262 LYS B N 1
ATOM 6087 C CA . LYS B 1 262 ? 2 -19.859 7.859 1 93.88 262 LYS B CA 1
ATOM 6088 C C . LYS B 1 262 ? 3.445 -19.562 8.25 1 93.88 262 LYS B C 1
ATOM 6090 O O . LYS B 1 262 ? 3.775 -19.5 9.43 1 93.88 262 LYS B O 1
ATOM 6095 N N . ASP B 1 263 ? 4.277 -19.391 7.262 1 93.81 263 ASP B N 1
ATOM 6096 C CA . ASP B 1 263 ? 5.684 -19.078 7.488 1 93.81 263 ASP B CA 1
ATOM 6097 C C . ASP B 1 263 ? 5.836 -17.766 8.266 1 93.81 263 ASP B C 1
ATOM 6099 O O . ASP B 1 263 ? 6.629 -17.688 9.203 1 93.81 263 ASP B O 1
ATOM 6103 N N . GLU B 1 264 ? 5.031 -16.719 7.879 1 88.56 264 GLU B N 1
ATOM 6104 C CA . GLU B 1 264 ? 5.078 -15.422 8.539 1 88.56 264 GLU B CA 1
ATOM 6105 C C . GLU B 1 264 ? 4.66 -15.531 10 1 88.56 264 GLU B C 1
ATOM 6107 O O . GLU B 1 264 ? 5.281 -14.93 10.875 1 88.56 264 GLU B O 1
ATOM 6112 N N . LEU B 1 265 ? 3.652 -16.266 10.242 1 87.75 265 LEU B N 1
ATOM 6113 C CA . LEU B 1 265 ? 3.16 -16.453 11.602 1 87.75 265 LEU B CA 1
ATOM 6114 C C . LEU B 1 265 ? 4.172 -17.219 12.445 1 87.75 265 LEU B C 1
ATOM 6116 O O . LEU B 1 265 ? 4.441 -16.844 13.594 1 87.75 265 LEU B O 1
ATOM 6120 N N . GLU B 1 266 ? 4.676 -18.219 11.898 1 90.69 266 GLU B N 1
ATOM 6121 C CA . GLU B 1 266 ? 5.648 -19.031 12.625 1 90.69 266 GLU B CA 1
ATOM 6122 C C . GLU B 1 266 ? 6.891 -18.219 12.984 1 90.69 266 GLU B C 1
ATOM 6124 O O . GLU B 1 266 ? 7.453 -18.391 14.07 1 90.69 266 GLU B O 1
ATOM 6129 N N . ARG B 1 267 ? 7.344 -17.359 12.18 1 89.69 267 ARG B N 1
ATOM 6130 C CA . ARG B 1 267 ? 8.477 -16.484 12.445 1 89.69 267 ARG B CA 1
ATOM 6131 C C . ARG B 1 267 ? 8.18 -15.547 13.617 1 89.69 267 ARG B C 1
ATOM 6133 O O . ARG B 1 267 ? 9.094 -15.117 14.32 1 89.69 267 ARG B O 1
ATOM 6140 N N . ARG B 1 268 ? 6.93 -15.25 13.828 1 83.19 268 ARG B N 1
ATOM 6141 C CA . ARG B 1 268 ? 6.496 -14.375 14.914 1 83.19 268 ARG B CA 1
ATOM 6142 C C . ARG B 1 268 ? 6.105 -15.18 16.141 1 83.19 268 ARG B C 1
ATOM 6144 O O . ARG B 1 268 ? 5.488 -14.648 17.062 1 83.19 268 ARG B O 1
ATOM 6151 N N . GLY B 1 269 ? 6.344 -16.469 16.062 1 87.62 269 GLY B N 1
ATOM 6152 C CA . GLY B 1 269 ? 6.062 -17.344 17.188 1 87.62 269 GLY B CA 1
ATOM 6153 C C . GLY B 1 269 ? 4.594 -17.703 17.297 1 87.62 269 GLY B C 1
ATOM 6154 O O . GLY B 1 269 ? 4.125 -18.062 18.391 1 87.62 269 GLY B O 1
ATOM 6155 N N . LYS B 1 270 ? 3.779 -17.531 16.266 1 85.12 270 LYS B N 1
ATOM 6156 C CA . LYS B 1 270 ? 2.355 -17.859 16.266 1 85.12 270 LYS B CA 1
ATOM 6157 C C . LYS B 1 270 ? 2.068 -19.109 15.438 1 85.12 270 LYS B C 1
ATOM 6159 O O . LYS B 1 270 ? 2.875 -19.484 14.586 1 85.12 270 LYS B O 1
ATOM 6164 N N . LYS B 1 271 ? 0.926 -19.688 15.742 1 88.12 271 LYS B N 1
ATOM 6165 C CA . LYS B 1 271 ? 0.555 -20.922 15.031 1 88.12 271 LYS B CA 1
ATOM 6166 C C . LYS B 1 271 ? -0.525 -20.641 13.992 1 88.12 271 LYS B C 1
ATOM 6168 O O . LYS B 1 271 ? -1.45 -19.859 14.234 1 88.12 271 LYS B O 1
ATOM 6173 N N . TYR B 1 272 ? -0.398 -21.328 12.875 1 90.5 272 TYR B N 1
ATOM 6174 C CA . TYR B 1 272 ? -1.424 -21.25 11.836 1 90.5 272 TYR B CA 1
ATOM 6175 C C . TYR B 1 272 ? -2.551 -22.234 12.117 1 90.5 272 TYR B C 1
ATOM 6177 O O . TYR B 1 272 ? -2.299 -23.391 12.477 1 90.5 272 TYR B O 1
ATOM 6185 N N . GLN B 1 273 ? -3.76 -21.812 12 1 90.81 273 GLN B N 1
ATOM 6186 C CA . GLN B 1 273 ? -4.902 -22.703 12.117 1 90.81 273 GLN B CA 1
ATOM 6187 C C . GLN B 1 273 ? -5.359 -23.203 10.75 1 90.81 273 GLN B C 1
ATOM 6189 O O . GLN B 1 273 ? -5.91 -22.438 9.961 1 90.81 273 GLN B O 1
ATOM 6194 N N . PRO B 1 274 ? -5.164 -24.531 10.477 1 94.94 274 PRO B N 1
ATOM 6195 C CA . PRO B 1 274 ? -5.676 -25.062 9.211 1 94.94 274 PRO B CA 1
ATOM 6196 C C . PRO B 1 274 ? -7.199 -25.031 9.125 1 94.94 274 PRO B C 1
ATOM 6198 O O . PRO B 1 274 ? -7.879 -25.047 10.156 1 94.94 274 PRO B O 1
ATOM 6201 N N . VAL B 1 275 ? -7.762 -24.969 7.957 1 95.25 275 VAL B N 1
ATOM 6202 C CA . VAL B 1 275 ? -9.203 -24.812 7.766 1 95.25 275 VAL B CA 1
ATOM 6203 C C . VAL B 1 275 ? -9.711 -25.906 6.82 1 95.25 275 VAL B C 1
ATOM 6205 O O . VAL B 1 275 ? -9.039 -26.25 5.84 1 95.25 275 VAL B O 1
ATOM 6208 N N . ASP B 1 276 ? -10.859 -26.422 7.137 1 97 276 ASP B N 1
ATOM 6209 C 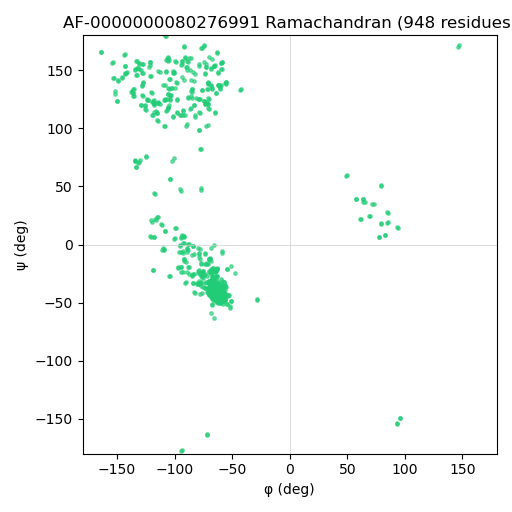CA . ASP B 1 276 ? -11.562 -27.359 6.25 1 97 276 ASP B CA 1
ATOM 6210 C C . ASP B 1 276 ? -12.648 -26.625 5.449 1 97 276 ASP B C 1
ATOM 6212 O O . ASP B 1 276 ? -13.336 -25.75 5.98 1 97 276 ASP B O 1
ATOM 6216 N N . ILE B 1 277 ? -12.742 -27 4.207 1 96.12 277 ILE B N 1
ATOM 6217 C CA . ILE B 1 277 ? -13.797 -26.375 3.42 1 96.12 277 ILE B CA 1
ATOM 6218 C C . ILE B 1 277 ? -14.359 -27.375 2.408 1 96.12 277 ILE B C 1
ATOM 6220 O O . ILE B 1 277 ? -13.609 -28.188 1.858 1 96.12 277 ILE B O 1
ATOM 6224 N N . THR B 1 278 ? -15.633 -27.266 2.211 1 96.38 278 THR B N 1
ATOM 6225 C CA . THR B 1 278 ? -16.344 -27.984 1.156 1 96.38 278 THR B CA 1
ATOM 6226 C C . THR B 1 278 ? -17.078 -27.016 0.242 1 96.38 278 THR B C 1
ATOM 6228 O O . THR B 1 278 ? -17.859 -26.188 0.711 1 96.38 278 THR B O 1
ATOM 6231 N N . ILE B 1 279 ? -16.797 -27.109 -1.013 1 96.56 279 ILE B N 1
ATOM 6232 C CA . ILE B 1 279 ? -17.469 -26.281 -2.014 1 96.56 279 ILE B CA 1
ATOM 6233 C C . ILE B 1 279 ? -18.312 -27.172 -2.924 1 96.56 279 ILE B C 1
ATOM 6235 O O . ILE B 1 279 ? -17.781 -28.062 -3.6 1 96.56 279 ILE B O 1
ATOM 6239 N N . LYS B 1 280 ? -19.516 -26.938 -2.99 1 94.75 280 LYS B N 1
ATOM 6240 C CA . LYS B 1 280 ? -20.422 -27.734 -3.824 1 94.75 280 LYS B CA 1
ATOM 6241 C C . LYS B 1 280 ? -20.594 -27.094 -5.199 1 94.75 280 LYS B C 1
ATOM 6243 O O . LYS B 1 280 ? -20.297 -25.922 -5.387 1 94.75 280 LYS B O 1
ATOM 6248 N N . ARG B 1 281 ? -21 -27.969 -6.145 1 94.38 281 ARG B N 1
ATOM 6249 C CA . ARG B 1 281 ? -21.406 -27.391 -7.422 1 94.38 281 ARG B CA 1
ATOM 6250 C C . ARG B 1 281 ? -22.5 -26.344 -7.227 1 94.38 281 ARG B C 1
ATOM 6252 O O . ARG B 1 281 ? -23.422 -26.547 -6.438 1 94.38 281 ARG B O 1
ATOM 6259 N N . GLY B 1 282 ? -22.359 -25.328 -7.957 1 95.38 282 GLY B N 1
ATOM 6260 C CA . GLY B 1 282 ? -23.141 -24.141 -7.664 1 95.38 282 GLY B CA 1
ATOM 6261 C C . GLY B 1 282 ? -22.391 -23.125 -6.82 1 95.38 282 GLY B C 1
ATOM 6262 O O . GLY B 1 282 ? -21.172 -22.984 -6.945 1 95.38 282 GLY B O 1
ATOM 6263 N N . VAL B 1 283 ? -23.141 -22.406 -6.039 1 96.69 283 VAL B N 1
ATOM 6264 C CA . VAL B 1 283 ? -22.531 -21.312 -5.297 1 96.69 283 VAL B CA 1
ATOM 6265 C C . VAL B 1 283 ? -22.422 -21.688 -3.82 1 96.69 283 VAL B C 1
ATOM 6267 O O . VAL B 1 283 ? -23.406 -22.141 -3.221 1 96.69 283 VAL B O 1
ATOM 6270 N N . THR B 1 284 ? -21.297 -21.625 -3.27 1 96.44 284 THR B N 1
ATOM 6271 C CA . THR B 1 284 ? -21.047 -21.641 -1.835 1 96.44 284 THR B CA 1
ATOM 6272 C C . THR B 1 284 ? -20.672 -20.25 -1.33 1 96.44 284 THR B C 1
ATOM 6274 O O . THR B 1 284 ? -19.875 -19.562 -1.959 1 96.44 284 THR B O 1
ATOM 6277 N N . VAL B 1 285 ? -21.281 -19.844 -0.206 1 95.5 285 VAL B N 1
ATOM 6278 C CA . VAL B 1 285 ? -21.016 -18.516 0.325 1 95.5 285 VAL B CA 1
ATOM 6279 C C . VAL B 1 285 ? -20.438 -18.625 1.732 1 95.5 285 VAL B C 1
ATOM 6281 O O . VAL B 1 285 ? -20.906 -19.422 2.541 1 95.5 285 VAL B O 1
ATOM 6284 N N . ILE B 1 286 ? -19.422 -17.953 1.947 1 92.75 286 ILE B N 1
ATOM 6285 C CA . ILE B 1 286 ? -18.891 -17.766 3.293 1 92.75 286 ILE B CA 1
ATOM 6286 C C . ILE B 1 286 ? -19.188 -16.359 3.781 1 92.75 286 ILE B C 1
ATOM 6288 O O . ILE B 1 286 ? -18.766 -15.375 3.168 1 92.75 286 ILE B O 1
ATOM 6292 N N . VAL B 1 287 ? -19.938 -16.297 4.852 1 88.31 287 VAL B N 1
ATOM 6293 C CA . VAL B 1 287 ? -20.297 -14.992 5.391 1 88.31 287 VAL B CA 1
ATOM 6294 C C . VAL B 1 287 ? -19.484 -14.695 6.645 1 88.31 287 VAL B C 1
ATOM 6296 O O . VAL B 1 287 ? -18.969 -15.617 7.281 1 88.31 287 VAL B O 1
ATOM 6299 N N . GLY B 1 288 ? -19.422 -13.406 6.926 1 78.62 288 GLY B N 1
ATOM 6300 C CA . GLY B 1 288 ? -18.719 -12.977 8.125 1 78.62 288 GLY B CA 1
ATOM 6301 C C . GLY B 1 288 ? -18.016 -11.641 7.965 1 78.62 288 GLY B C 1
ATOM 6302 O O . GLY B 1 288 ? -17.922 -11.117 6.852 1 78.62 288 GLY B O 1
ATOM 6303 N N . ALA B 1 289 ? -17.578 -11.195 9.086 1 68.12 289 ALA B N 1
ATOM 6304 C CA . ALA B 1 289 ? -16.922 -9.898 9.078 1 68.12 289 ALA B CA 1
ATOM 6305 C C . ALA B 1 289 ? -15.586 -9.969 8.328 1 68.12 289 ALA B C 1
ATOM 6307 O O . ALA B 1 289 ? -15.039 -11.055 8.125 1 68.12 289 ALA B O 1
ATOM 6308 N N . ASN B 1 290 ? -15.148 -8.828 7.711 1 57.38 290 ASN B N 1
ATOM 6309 C CA . ASN B 1 290 ? -13.938 -8.758 6.902 1 57.38 290 ASN B CA 1
ATOM 6310 C C . ASN B 1 290 ? -12.703 -9.164 7.703 1 57.38 290 ASN B C 1
ATOM 6312 O O . ASN B 1 290 ? -11.695 -9.594 7.133 1 57.38 290 ASN B O 1
ATOM 6316 N N . MET B 1 291 ? -12.977 -9.352 8.867 1 60.28 291 MET B N 1
ATOM 6317 C CA . MET B 1 291 ? -11.852 -9.57 9.773 1 60.28 291 MET B CA 1
ATOM 6318 C C . MET B 1 291 ? -11.672 -11.055 10.055 1 60.28 291 MET B C 1
ATOM 6320 O O . MET B 1 291 ? -10.789 -11.438 10.836 1 60.28 291 MET B O 1
ATOM 6324 N N . SER B 1 292 ? -12.297 -11.781 9.281 1 60.31 292 SER B N 1
ATOM 6325 C CA . SER B 1 292 ? -12.398 -13.156 9.766 1 60.31 292 SER B CA 1
ATOM 6326 C C . SER B 1 292 ? -11.523 -14.102 8.953 1 60.31 292 SER B C 1
ATOM 6328 O O . SER B 1 292 ? -11.641 -15.32 9.078 1 60.31 292 SER B O 1
ATOM 6330 N N . GLY B 1 293 ? -10.648 -13.602 8.117 1 76.69 293 GLY B N 1
ATOM 6331 C CA . GLY B 1 293 ? -9.758 -14.477 7.379 1 76.69 293 GLY B CA 1
ATOM 6332 C C . GLY B 1 293 ? -10.391 -15.055 6.125 1 76.69 293 GLY B C 1
ATOM 6333 O O . GLY B 1 293 ? -9.781 -15.883 5.445 1 76.69 293 GLY B O 1
ATOM 6334 N N . LYS B 1 294 ? -11.57 -14.57 5.777 1 85.25 294 LYS B N 1
ATOM 6335 C CA . LYS B 1 294 ? -12.312 -15.102 4.645 1 85.25 294 LYS B CA 1
ATOM 6336 C C . LYS B 1 294 ? -11.531 -14.945 3.346 1 85.25 294 LYS B C 1
ATOM 6338 O O . LYS B 1 294 ? -11.5 -15.859 2.518 1 85.25 294 LYS B O 1
ATOM 6343 N N . SER B 1 295 ? -10.898 -13.883 3.244 1 87.62 295 SER B N 1
ATOM 6344 C CA . SER B 1 295 ? -10.133 -13.625 2.031 1 87.62 295 SER B CA 1
ATOM 6345 C C . SER B 1 295 ? -8.945 -14.578 1.911 1 87.62 295 SER B C 1
ATOM 6347 O O . SER B 1 295 ? -8.602 -15.008 0.811 1 87.62 295 SER B O 1
ATOM 6349 N N . VAL B 1 296 ? -8.344 -14.93 3.023 1 89.75 296 VAL B N 1
ATOM 6350 C CA . VAL B 1 296 ? -7.227 -15.859 3.037 1 89.75 296 VAL B CA 1
ATOM 6351 C C . VAL B 1 296 ? -7.703 -17.25 2.59 1 89.75 296 VAL B C 1
ATOM 6353 O O . VAL B 1 296 ? -7.023 -17.922 1.815 1 89.75 296 VAL B O 1
ATOM 6356 N N . ILE B 1 297 ? -8.836 -17.562 3.094 1 92.75 297 ILE B N 1
ATOM 6357 C CA . ILE B 1 297 ? -9.414 -18.859 2.723 1 92.75 297 ILE B CA 1
ATOM 6358 C C . ILE B 1 297 ? -9.625 -18.906 1.211 1 92.75 297 ILE B C 1
ATOM 6360 O O . ILE B 1 297 ? -9.211 -19.875 0.556 1 92.75 297 ILE B O 1
ATOM 6364 N N . LEU B 1 298 ? -10.211 -17.859 0.714 1 94.56 298 LEU B N 1
ATOM 6365 C CA . LEU B 1 298 ? -10.516 -17.797 -0.71 1 94.56 298 LEU B CA 1
ATOM 6366 C C . LEU B 1 298 ? -9.242 -17.875 -1.544 1 94.56 298 LEU B C 1
ATOM 6368 O O . LEU B 1 298 ? -9.164 -18.641 -2.496 1 94.56 298 LEU B O 1
ATOM 6372 N N . ARG B 1 299 ? -8.258 -17.156 -1.243 1 94.56 299 ARG B N 1
ATOM 6373 C CA . ARG B 1 299 ? -6.996 -17.125 -1.979 1 94.56 299 ARG B CA 1
ATOM 6374 C C . ARG B 1 299 ? -6.27 -18.453 -1.888 1 94.56 299 ARG B C 1
ATOM 6376 O O . ARG B 1 299 ? -5.602 -18.875 -2.836 1 94.56 299 ARG B O 1
ATOM 6383 N N . THR B 1 300 ? -6.383 -19.062 -0.737 1 96.75 300 THR B N 1
ATOM 6384 C CA . THR B 1 300 ? -5.723 -20.359 -0.548 1 96.75 300 THR B CA 1
ATOM 6385 C C . THR B 1 300 ? -6.371 -21.438 -1.419 1 96.75 300 THR B C 1
ATOM 6387 O O . THR B 1 300 ? -5.68 -22.281 -1.98 1 96.75 300 THR B O 1
ATOM 6390 N N . VAL B 1 301 ? -7.691 -21.344 -1.509 1 97.94 301 VAL B N 1
ATOM 6391 C CA . VAL B 1 301 ? -8.383 -22.266 -2.406 1 97.94 301 VAL B CA 1
ATOM 6392 C C . VAL B 1 301 ? -7.875 -22.078 -3.834 1 97.94 301 VAL B C 1
ATOM 6394 O O . VAL B 1 301 ? -7.594 -23.047 -4.539 1 97.94 301 VAL B O 1
ATOM 6397 N N . ALA B 1 302 ? -7.754 -20.844 -4.211 1 97.81 302 ALA B N 1
ATOM 6398 C CA . ALA B 1 302 ? -7.234 -20.531 -5.543 1 97.81 302 ALA B CA 1
ATOM 6399 C C . ALA B 1 302 ? -5.824 -21.078 -5.723 1 97.81 302 ALA B C 1
ATOM 6401 O O . ALA B 1 302 ? -5.508 -21.656 -6.766 1 97.81 302 ALA B O 1
ATOM 6402 N N . LEU B 1 303 ? -5.027 -20.906 -4.719 1 97.75 303 LEU B N 1
ATOM 6403 C CA . LEU B 1 303 ? -3.646 -21.375 -4.75 1 97.75 303 LEU B CA 1
ATOM 6404 C C . LEU B 1 303 ? -3.594 -22.891 -4.93 1 97.75 303 LEU B C 1
ATOM 6406 O O . LEU B 1 303 ? -2.842 -23.391 -5.766 1 97.75 303 LEU B O 1
ATOM 6410 N N . ILE B 1 304 ? -4.387 -23.547 -4.199 1 98.5 304 ILE B N 1
ATOM 6411 C CA . ILE B 1 304 ? -4.406 -25 -4.207 1 98.5 304 ILE B CA 1
ATOM 6412 C C . ILE B 1 304 ? -4.82 -25.5 -5.586 1 98.5 304 ILE B C 1
ATOM 6414 O O . ILE B 1 304 ? -4.156 -26.375 -6.16 1 98.5 304 ILE B O 1
ATOM 6418 N N . GLN B 1 305 ? -5.867 -24.938 -6.121 1 98.25 305 GLN B N 1
ATOM 6419 C CA . GLN B 1 305 ? -6.328 -25.344 -7.445 1 98.25 305 GLN B CA 1
ATOM 6420 C C . GLN B 1 305 ? -5.273 -25.047 -8.508 1 98.25 305 GLN B C 1
ATOM 6422 O O . GLN B 1 305 ? -5.055 -25.859 -9.414 1 98.25 305 GLN B O 1
ATOM 6427 N N . TYR B 1 306 ? -4.656 -23.922 -8.375 1 97.88 306 TYR B N 1
ATOM 6428 C CA . TYR B 1 306 ? -3.637 -23.516 -9.336 1 97.88 306 TYR B CA 1
ATOM 6429 C C . TYR B 1 306 ? -2.424 -24.438 -9.266 1 97.88 306 TYR B C 1
ATOM 6431 O O . TYR B 1 306 ? -1.927 -24.891 -10.305 1 97.88 306 TYR B O 1
ATOM 6439 N N . MET B 1 307 ? -1.979 -24.719 -8.109 1 98.25 307 MET B N 1
ATOM 6440 C CA . MET B 1 307 ? -0.851 -25.625 -7.926 1 98.25 307 MET B CA 1
ATOM 6441 C C . MET B 1 307 ? -1.152 -27 -8.523 1 98.25 307 MET B C 1
ATOM 6443 O O . MET B 1 307 ? -0.305 -27.578 -9.195 1 98.25 307 MET B O 1
ATOM 6447 N N . ALA B 1 308 ? -2.334 -27.484 -8.312 1 98.31 308 ALA B N 1
ATOM 6448 C CA . ALA B 1 308 ? -2.736 -28.766 -8.875 1 98.31 308 ALA B CA 1
ATOM 6449 C C . ALA B 1 308 ? -2.664 -28.734 -10.398 1 98.31 308 ALA B C 1
ATOM 6451 O O . ALA B 1 308 ? -2.205 -29.703 -11.023 1 98.31 308 ALA B O 1
ATOM 6452 N N . SER B 1 309 ? -3.086 -27.625 -10.945 1 97.38 309 SER B N 1
ATOM 6453 C CA . SER B 1 309 ? -3.09 -27.5 -12.398 1 97.38 309 SER B CA 1
ATOM 6454 C C . SER B 1 309 ? -1.672 -27.484 -12.961 1 97.38 309 SER B C 1
ATOM 6456 O O . SER B 1 309 ? -1.466 -27.75 -14.148 1 97.38 309 SER B O 1
ATOM 6458 N N . LEU B 1 310 ? -0.744 -27.172 -12.109 1 97.19 310 LEU B N 1
ATOM 6459 C CA . LEU B 1 310 ? 0.659 -27.141 -12.508 1 97.19 310 LEU B CA 1
ATOM 6460 C C . LEU B 1 310 ? 1.354 -28.453 -12.172 1 97.19 310 LEU B C 1
ATOM 6462 O O . LEU B 1 310 ? 2.561 -28.594 -12.375 1 97.19 310 LEU B O 1
ATOM 6466 N N . GLY B 1 311 ? 0.631 -29.391 -11.586 1 97.94 311 GLY B N 1
ATOM 6467 C CA . GLY B 1 311 ? 1.172 -30.703 -11.266 1 97.94 311 GLY B CA 1
ATOM 6468 C C . GLY B 1 311 ? 1.903 -30.734 -9.938 1 97.94 311 GLY B C 1
ATOM 6469 O O . GLY B 1 311 ? 2.738 -31.609 -9.703 1 97.94 311 GLY B O 1
ATOM 6470 N N . PHE B 1 312 ? 1.672 -29.781 -9.102 1 98.5 312 PHE B N 1
ATOM 6471 C CA . PHE B 1 312 ? 2.266 -29.75 -7.77 1 98.5 312 PHE B CA 1
ATOM 6472 C C . PHE B 1 312 ? 1.384 -30.484 -6.762 1 98.5 312 PHE B C 1
ATOM 6474 O O . PHE B 1 312 ? 0.171 -30.578 -6.953 1 98.5 312 PHE B O 1
ATOM 6481 N N . PHE B 1 313 ? 2.031 -31 -5.73 1 98.81 313 PHE B N 1
ATOM 6482 C CA . PHE B 1 313 ? 1.277 -31.266 -4.512 1 98.81 313 PHE B CA 1
ATOM 6483 C C . PHE B 1 313 ? 0.732 -29.969 -3.92 1 98.81 313 PHE B C 1
ATOM 6485 O O . PHE B 1 313 ? 1.127 -28.875 -4.336 1 98.81 313 PHE B O 1
ATOM 6492 N N . VAL B 1 314 ? -0.257 -30.078 -2.949 1 98.81 314 VAL B N 1
ATOM 6493 C CA . VAL B 1 314 ? -0.954 -28.859 -2.545 1 98.81 314 VAL B CA 1
ATOM 6494 C C . VAL B 1 314 ? -0.92 -28.734 -1.023 1 98.81 314 VAL B C 1
ATOM 6496 O O . VAL B 1 314 ? -0.729 -29.719 -0.311 1 98.81 314 VAL B O 1
ATOM 6499 N N . PRO B 1 315 ? -1.042 -27.516 -0.53 1 98.56 315 PRO B N 1
ATOM 6500 C CA . PRO B 1 315 ? -0.963 -27.266 0.911 1 98.56 315 PRO B CA 1
ATOM 6501 C C . PRO B 1 315 ? -2.254 -27.625 1.645 1 98.56 315 PRO B C 1
ATOM 6503 O O . PRO B 1 315 ? -3.039 -26.75 1.991 1 98.56 315 PRO B O 1
ATOM 6506 N N . SER B 1 316 ? -2.441 -28.812 1.949 1 98.44 316 SER B N 1
ATOM 6507 C CA . SER B 1 316 ? -3.559 -29.391 2.691 1 98.44 316 SER B CA 1
ATOM 6508 C C . SER B 1 316 ? -3.229 -30.797 3.191 1 98.44 316 SER B C 1
ATOM 6510 O O . SER B 1 316 ? -2.195 -31.359 2.828 1 98.44 316 SER B O 1
ATOM 6512 N N . GLN B 1 317 ? -4.051 -31.266 4.094 1 98.12 317 GLN B N 1
ATOM 6513 C CA . GLN B 1 317 ? -3.92 -32.656 4.52 1 98.12 317 GLN B CA 1
ATOM 6514 C C . GLN B 1 317 ? -4.582 -33.594 3.521 1 98.12 317 GLN B C 1
ATOM 6516 O O . GLN B 1 317 ? -4.145 -34.75 3.354 1 98.12 317 GLN B O 1
ATOM 6521 N N . HIS B 1 318 ? -5.602 -33.125 2.969 1 98.12 318 HIS B N 1
ATOM 6522 C CA . HIS B 1 318 ? -6.348 -33.844 1.954 1 98.12 318 HIS B CA 1
ATOM 6523 C C . HIS B 1 318 ? -7.066 -32.906 1.004 1 98.12 318 HIS B C 1
ATOM 6525 O O . HIS B 1 318 ? -7.594 -31.859 1.431 1 98.12 318 HIS B O 1
ATOM 6531 N N . ALA B 1 319 ? -7.109 -33.312 -0.309 1 98.5 319 ALA B N 1
ATOM 6532 C CA . ALA B 1 319 ? -7.789 -32.438 -1.268 1 98.5 319 ALA B CA 1
ATOM 6533 C C . ALA B 1 319 ? -8.406 -33.25 -2.402 1 98.5 319 ALA B C 1
ATOM 6535 O O . ALA B 1 319 ? -7.727 -34.094 -3.023 1 98.5 319 ALA B O 1
ATOM 6536 N N . GLU B 1 320 ? -9.656 -33.094 -2.58 1 98.56 320 GLU B N 1
ATOM 6537 C CA . GLU B 1 320 ? -10.383 -33.562 -3.754 1 98.56 320 GLU B CA 1
ATOM 6538 C C . GLU B 1 320 ? -10.773 -32.406 -4.668 1 98.56 320 GLU B C 1
ATOM 6540 O O . GLU B 1 320 ? -11.617 -31.594 -4.305 1 98.56 320 GLU B O 1
ATOM 6545 N N . LEU B 1 321 ? -10.227 -32.406 -5.859 1 98.25 321 LEU B N 1
ATOM 6546 C CA . LEU B 1 321 ? -10.352 -31.234 -6.727 1 98.25 321 LEU B CA 1
ATOM 6547 C C . LEU B 1 321 ? -10.875 -31.641 -8.102 1 98.25 321 LEU B C 1
ATOM 6549 O O . LEU B 1 321 ? -10.516 -32.688 -8.617 1 98.25 321 LEU B O 1
ATOM 6553 N N . PRO B 1 322 ? -11.602 -30.797 -8.719 1 97.25 322 PRO B N 1
ATOM 6554 C CA . PRO B 1 322 ? -11.93 -31 -10.133 1 97.25 322 PRO B CA 1
ATOM 6555 C C . PRO B 1 322 ? -10.844 -30.484 -11.07 1 97.25 322 PRO B C 1
ATOM 6557 O O . PRO B 1 322 ? -10.133 -29.531 -10.734 1 97.25 322 PRO B O 1
ATOM 6560 N N . PHE B 1 323 ? -10.703 -31.141 -12.203 1 96.5 323 PHE B N 1
ATOM 6561 C CA . PHE B 1 323 ? -9.938 -30.516 -13.273 1 96.5 323 PHE B CA 1
ATOM 6562 C C . PHE B 1 323 ? -10.727 -29.375 -13.914 1 96.5 323 PHE B C 1
ATOM 6564 O O . PHE B 1 323 ? -11.859 -29.578 -14.359 1 96.5 323 PHE B O 1
ATOM 6571 N N . VAL B 1 324 ? -10.25 -28.172 -13.922 1 95.56 324 VAL B N 1
ATOM 6572 C CA . VAL B 1 324 ? -10.977 -27.016 -14.445 1 95.56 324 VAL B CA 1
ATOM 6573 C C . VAL B 1 324 ? -10.164 -26.375 -15.562 1 95.56 324 VAL B C 1
ATOM 6575 O O . VAL B 1 324 ? -8.93 -26.438 -15.562 1 95.56 324 VAL B O 1
ATOM 6578 N N . GLU B 1 325 ? -10.891 -25.734 -16.406 1 94.81 325 GLU B N 1
ATOM 6579 C CA . GLU B 1 325 ? -10.273 -25.047 -17.547 1 94.81 325 GLU B CA 1
ATOM 6580 C C . GLU B 1 325 ? -10.016 -23.578 -17.219 1 94.81 325 GLU B C 1
ATOM 6582 O O . GLU B 1 325 ? -9.18 -22.938 -17.859 1 94.81 325 GLU B O 1
ATOM 6587 N N . VAL B 1 326 ? -10.781 -23.094 -16.266 1 95.81 326 VAL B N 1
ATOM 6588 C CA . VAL B 1 326 ? -10.648 -21.703 -15.891 1 95.81 326 VAL B CA 1
ATOM 6589 C C . VAL B 1 326 ? -10.648 -21.562 -14.367 1 95.81 326 VAL B C 1
ATOM 6591 O O . VAL B 1 326 ? -11.469 -22.172 -13.688 1 95.81 326 VAL B O 1
ATOM 6594 N N . ILE B 1 327 ? -9.719 -20.875 -13.891 1 97.62 327 ILE B N 1
ATOM 6595 C CA . ILE B 1 327 ? -9.711 -20.438 -12.5 1 97.62 327 ILE B CA 1
ATOM 6596 C C . ILE B 1 327 ? -9.805 -18.906 -12.43 1 97.62 327 ILE B C 1
ATOM 6598 O O . ILE B 1 327 ? -8.891 -18.203 -12.852 1 97.62 327 ILE B O 1
ATOM 6602 N N . ALA B 1 328 ? -10.906 -18.438 -11.906 1 97.5 328 ALA B N 1
ATOM 6603 C CA . ALA B 1 328 ? -11.086 -16.984 -11.766 1 97.5 328 ALA B CA 1
ATOM 6604 C C . ALA B 1 328 ? -11.023 -16.562 -10.305 1 97.5 328 ALA B C 1
ATOM 6606 O O . ALA B 1 328 ? -11.711 -17.125 -9.453 1 97.5 328 ALA B O 1
ATOM 6607 N N . LEU B 1 329 ? -10.18 -15.703 -10.062 1 96.56 329 LEU B N 1
ATOM 6608 C CA . LEU B 1 329 ? -10.062 -15.094 -8.742 1 96.56 329 LEU B CA 1
ATOM 6609 C C . LEU B 1 329 ? -10.305 -13.586 -8.812 1 96.56 329 LEU B C 1
ATOM 6611 O O . LEU B 1 329 ? -9.492 -12.852 -9.391 1 96.56 329 LEU B O 1
ATOM 6615 N N . ILE B 1 330 ? -11.352 -13.148 -8.273 1 95.5 330 ILE B N 1
ATOM 6616 C CA . ILE B 1 330 ? -11.703 -11.734 -8.273 1 95.5 330 ILE B CA 1
ATOM 6617 C C . ILE B 1 330 ? -11.547 -11.164 -6.863 1 95.5 330 ILE B C 1
ATOM 6619 O O . ILE B 1 330 ? -12.359 -11.445 -5.98 1 95.5 330 ILE B O 1
ATOM 6623 N N . THR B 1 331 ? -10.477 -10.469 -6.668 1 89.75 331 THR B N 1
ATOM 6624 C CA . THR B 1 331 ? -10.172 -9.844 -5.391 1 89.75 331 THR B CA 1
ATOM 6625 C C . THR B 1 331 ? -9.5 -8.492 -5.598 1 89.75 331 THR B C 1
ATOM 6627 O O . THR B 1 331 ? -9.016 -8.195 -6.691 1 89.75 331 THR B O 1
ATOM 6630 N N . GLU B 1 332 ? -9.641 -7.637 -4.656 1 75.81 332 GLU B N 1
ATOM 6631 C CA . GLU B 1 332 ? -9 -6.332 -4.758 1 75.81 332 GLU B CA 1
ATOM 6632 C C . GLU B 1 332 ? -7.48 -6.453 -4.656 1 75.81 332 GLU B C 1
ATOM 6634 O O . GLU B 1 332 ? -6.969 -7.254 -3.871 1 75.81 332 GLU B O 1
ATOM 6639 N N . ASP B 1 333 ? -6.852 -5.68 -5.562 1 66.69 333 ASP B N 1
ATOM 6640 C CA . ASP B 1 333 ? -5.398 -5.57 -5.492 1 66.69 333 ASP B CA 1
ATOM 6641 C C . ASP B 1 333 ? -4.977 -4.41 -4.59 1 66.69 333 ASP B C 1
ATOM 6643 O O . ASP B 1 333 ? -5.023 -3.25 -5 1 66.69 333 ASP B O 1
ATOM 6647 N N . PHE B 1 334 ? -4.59 -4.684 -3.461 1 60.09 334 PHE B N 1
ATOM 6648 C CA . PHE B 1 334 ? -4.273 -3.645 -2.486 1 60.09 334 PHE B CA 1
ATOM 6649 C C . PHE B 1 334 ? -2.967 -2.949 -2.84 1 60.09 334 PHE B C 1
ATOM 6651 O O . PHE B 1 334 ? -2.678 -1.863 -2.334 1 60.09 334 PHE B O 1
ATOM 6658 N N . GLN B 1 335 ? -2.184 -3.541 -3.674 1 54.69 335 GLN B N 1
ATOM 6659 C CA . GLN B 1 335 ? -0.925 -2.918 -4.074 1 54.69 335 GLN B CA 1
ATOM 6660 C C . GLN B 1 335 ? -1.157 -1.833 -5.121 1 54.69 335 GLN B C 1
ATOM 6662 O O . GLN B 1 335 ? -0.325 -0.939 -5.289 1 54.69 335 GLN B O 1
ATOM 6667 N N . ARG B 1 336 ? -2.242 -1.9 -5.812 1 61.5 336 ARG B N 1
ATOM 6668 C CA . ARG B 1 336 ? -2.598 -0.939 -6.852 1 61.5 336 ARG B CA 1
ATOM 6669 C C . ARG B 1 336 ? -4.023 -0.436 -6.668 1 61.5 336 ARG B C 1
ATOM 6671 O O . ARG B 1 336 ? -4.906 -0.745 -7.473 1 61.5 336 ARG B O 1
ATOM 6678 N N . PRO B 1 337 ? -4.07 0.37 -5.602 1 57.03 337 PRO B N 1
ATOM 6679 C CA . PRO B 1 337 ? -5.449 0.77 -5.305 1 57.03 337 PRO B CA 1
ATOM 6680 C C . PRO B 1 337 ? -6.008 1.761 -6.32 1 57.03 337 PRO B C 1
ATOM 6682 O O . PRO B 1 337 ? -5.277 2.625 -6.812 1 57.03 337 PRO B O 1
ATOM 6685 N N . LEU B 1 338 ? -7.113 1.346 -6.91 1 55.31 338 LEU B N 1
ATOM 6686 C CA . LEU B 1 338 ? -7.855 2.227 -7.805 1 55.31 338 LEU B CA 1
ATOM 6687 C C . LEU B 1 338 ? -8.852 3.082 -7.02 1 55.31 338 LEU B C 1
ATOM 6689 O O . LEU B 1 338 ? -9.156 2.779 -5.867 1 55.31 338 LEU B O 1
ATOM 6693 N N . SER B 1 339 ? -9.211 4.109 -7.68 1 62.38 339 SER B N 1
ATOM 6694 C CA . SER B 1 339 ? -10.289 4.891 -7.078 1 62.38 339 SER B CA 1
ATOM 6695 C C . SER B 1 339 ? -11.547 4.055 -6.906 1 62.38 339 SER B C 1
ATOM 6697 O O . SER B 1 339 ? -11.672 2.979 -7.492 1 62.38 339 SER B O 1
ATOM 6699 N N . GLY B 1 340 ? -12.383 4.402 -6.02 1 63.75 340 GLY B N 1
ATOM 6700 C CA . GLY B 1 340 ? -13.539 3.615 -5.617 1 63.75 340 GLY B CA 1
ATOM 6701 C C . GLY B 1 340 ? -14.383 3.156 -6.789 1 63.75 340 GLY B C 1
ATOM 6702 O O . GLY B 1 340 ? -14.664 1.964 -6.926 1 63.75 340 GLY B O 1
ATOM 6703 N N . LEU B 1 341 ? -14.719 4.074 -7.688 1 68.69 341 LEU B N 1
ATOM 6704 C CA . LEU B 1 341 ? -15.586 3.693 -8.797 1 68.69 341 LEU B CA 1
ATOM 6705 C C . LEU B 1 341 ? -14.828 2.846 -9.812 1 68.69 341 LEU B C 1
ATOM 6707 O O . LEU B 1 341 ? -15.383 1.891 -10.367 1 68.69 341 LEU B O 1
ATOM 6711 N N . SER B 1 342 ? -13.695 3.211 -9.953 1 73.62 342 SER B N 1
ATOM 6712 C CA . SER B 1 342 ? -12.875 2.439 -10.875 1 73.62 342 SER B CA 1
ATOM 6713 C C . SER B 1 342 ? -12.633 1.025 -10.352 1 73.62 342 SER B C 1
ATOM 6715 O O . SER B 1 342 ? -12.555 0.075 -11.141 1 73.62 342 SER B O 1
ATOM 6717 N N . SER B 1 343 ? -12.602 1.003 -9.016 1 77.56 343 SER B N 1
ATOM 6718 C CA . SER B 1 343 ? -12.422 -0.304 -8.391 1 77.56 343 SER B CA 1
ATOM 6719 C C . SER B 1 343 ? -13.641 -1.198 -8.617 1 77.56 343 SER B C 1
ATOM 6721 O O . SER B 1 343 ? -13.492 -2.365 -8.984 1 77.56 343 SER B O 1
ATOM 6723 N N . PHE B 1 344 ? -14.805 -0.601 -8.5 1 83.88 344 PHE B N 1
ATOM 6724 C CA . PHE B 1 344 ? -16.016 -1.371 -8.727 1 83.88 344 PHE B CA 1
ATOM 6725 C C . PHE B 1 344 ? -16.141 -1.775 -10.195 1 83.88 344 PHE B C 1
ATOM 6727 O O . PHE B 1 344 ? -16.469 -2.922 -10.5 1 83.88 344 PHE B O 1
ATOM 6734 N N . ALA B 1 345 ? -15.852 -0.822 -11 1 83.19 345 ALA B N 1
ATOM 6735 C CA . ALA B 1 345 ? -15.938 -1.079 -12.438 1 83.19 345 ALA B CA 1
ATOM 6736 C C . ALA B 1 345 ? -15.016 -2.227 -12.844 1 83.19 345 ALA B C 1
ATOM 6738 O O . ALA B 1 345 ? -15.414 -3.107 -13.609 1 83.19 345 ALA B O 1
ATOM 6739 N N . SER B 1 346 ? -13.891 -2.172 -12.328 1 84.5 346 SER B N 1
ATOM 6740 C CA . SER B 1 346 ? -12.93 -3.221 -12.641 1 84.5 346 SER B CA 1
ATOM 6741 C C . SER B 1 346 ? -13.391 -4.57 -12.102 1 84.5 346 SER B C 1
ATOM 6743 O O . SER B 1 346 ? -13.32 -5.582 -12.805 1 84.5 346 SER B O 1
ATOM 6745 N N . GLU B 1 347 ? -13.867 -4.562 -10.922 1 89.75 347 GLU B N 1
ATOM 6746 C CA . GLU B 1 347 ? -14.32 -5.785 -10.273 1 89.75 347 GLU B CA 1
ATOM 6747 C C . GLU B 1 347 ? -15.484 -6.418 -11.031 1 89.75 347 GLU B C 1
ATOM 6749 O O . GLU B 1 347 ? -15.461 -7.613 -11.328 1 89.75 347 GLU B O 1
ATOM 6754 N N . ILE B 1 348 ? -16.438 -5.602 -11.344 1 91.5 348 ILE B N 1
ATOM 6755 C CA . ILE B 1 348 ? -17.656 -6.129 -11.953 1 91.5 348 ILE B CA 1
ATOM 6756 C C . ILE B 1 348 ? -17.375 -6.59 -13.375 1 91.5 348 ILE B C 1
ATOM 6758 O O . ILE B 1 348 ? -18 -7.527 -13.875 1 91.5 348 ILE B O 1
ATOM 6762 N N . THR B 1 349 ? -16.469 -5.938 -14.016 1 90.81 349 THR B N 1
ATOM 6763 C CA . THR B 1 349 ? -16.047 -6.379 -15.344 1 90.81 349 THR B CA 1
ATOM 6764 C C . THR B 1 349 ? -15.414 -7.762 -15.273 1 90.81 349 THR B C 1
ATOM 6766 O O . THR B 1 349 ? -15.719 -8.633 -16.094 1 90.81 349 THR B O 1
ATOM 6769 N N . LEU B 1 350 ? -14.578 -7.984 -14.32 1 93 350 LEU B N 1
ATOM 6770 C CA . LEU B 1 350 ? -13.938 -9.281 -14.133 1 93 350 LEU B CA 1
ATOM 6771 C C . LEU B 1 350 ? -14.969 -10.352 -13.789 1 93 350 LEU B C 1
ATOM 6773 O O . LEU B 1 350 ? -14.867 -11.484 -14.258 1 93 350 LEU B O 1
ATOM 6777 N N . ILE B 1 351 ? -15.891 -9.961 -12.945 1 96 351 ILE B N 1
ATOM 6778 C CA . ILE B 1 351 ? -16.953 -10.891 -12.578 1 96 351 ILE B CA 1
ATOM 6779 C C . ILE B 1 351 ? -17.75 -11.289 -13.82 1 96 351 ILE B C 1
ATOM 6781 O O . ILE B 1 351 ? -18.078 -12.461 -14.016 1 96 351 ILE B O 1
ATOM 6785 N N . ASN B 1 352 ? -18.016 -10.297 -14.609 1 95.19 352 ASN B N 1
ATOM 6786 C CA . ASN B 1 352 ? -18.734 -10.547 -15.859 1 95.19 352 ASN B CA 1
ATOM 6787 C C . ASN B 1 352 ? -17.969 -11.508 -16.766 1 95.19 352 ASN B C 1
ATOM 6789 O O . ASN B 1 352 ? -18.562 -12.414 -17.359 1 95.19 352 ASN B O 1
ATOM 6793 N N . GLU B 1 353 ? -16.734 -11.297 -16.859 1 94.94 353 GLU B N 1
ATOM 6794 C CA . GLU B 1 353 ? -15.883 -12.188 -17.641 1 94.94 353 GLU B CA 1
ATOM 6795 C C . GLU B 1 353 ? -15.883 -13.602 -17.062 1 94.94 353 GLU B C 1
ATOM 6797 O O . GLU B 1 353 ? -15.969 -14.578 -17.797 1 94.94 353 GLU B O 1
ATOM 6802 N N . ALA B 1 354 ? -15.734 -13.719 -15.789 1 96.62 354 ALA B N 1
ATOM 6803 C CA . ALA B 1 354 ? -15.758 -15.016 -15.117 1 96.62 354 ALA B CA 1
ATOM 6804 C C . ALA B 1 354 ? -17.078 -15.734 -15.367 1 96.62 354 ALA B C 1
ATOM 6806 O O . ALA B 1 354 ? -17.094 -16.953 -15.562 1 96.62 354 ALA B O 1
ATOM 6807 N N . TYR B 1 355 ? -18.125 -14.977 -15.32 1 96.94 355 TYR B N 1
ATOM 6808 C CA . TYR B 1 355 ? -19.453 -15.539 -15.57 1 96.94 355 TYR B CA 1
ATOM 6809 C C . TYR B 1 355 ? -19.547 -16.125 -16.984 1 96.94 355 TYR B C 1
ATOM 6811 O O . TYR B 1 355 ? -20.047 -17.234 -17.172 1 96.94 355 TYR B O 1
ATOM 6819 N N . LYS B 1 356 ? -19.062 -15.352 -17.938 1 95.38 356 LYS B N 1
ATOM 6820 C CA . LYS B 1 356 ? -19.031 -15.828 -19.312 1 95.38 356 LYS B CA 1
ATOM 6821 C C . LYS B 1 356 ? -18.25 -17.141 -19.422 1 95.38 356 LYS B C 1
ATOM 6823 O O . LYS B 1 356 ? -18.703 -18.078 -20.094 1 95.38 356 LYS B O 1
ATOM 6828 N N . HIS B 1 357 ? -17.172 -17.188 -18.75 1 94.5 357 HIS B N 1
ATOM 6829 C CA . HIS B 1 357 ? -16.359 -18.406 -18.766 1 94.5 357 HIS B CA 1
ATOM 6830 C C . HIS B 1 357 ? -17.078 -19.562 -18.094 1 94.5 357 HIS B C 1
ATOM 6832 O O . HIS B 1 357 ? -17 -20.703 -18.578 1 94.5 357 HIS B O 1
ATOM 6838 N N . ALA B 1 358 ? -17.75 -19.297 -17.031 1 94.88 358 ALA B N 1
ATOM 6839 C CA . ALA B 1 358 ? -18.438 -20.344 -16.281 1 94.88 358 ALA B CA 1
ATOM 6840 C C . ALA B 1 358 ? -19.594 -20.938 -17.094 1 94.88 358 ALA B C 1
ATOM 6842 O O . ALA B 1 358 ? -19.938 -22.109 -16.938 1 94.88 358 ALA B O 1
ATOM 6843 N N . LEU B 1 359 ? -20.156 -20.109 -17.984 1 93.62 359 LEU B N 1
ATOM 6844 C CA . LEU B 1 359 ? -21.25 -20.578 -18.828 1 93.62 359 LEU B CA 1
ATOM 6845 C C . LEU B 1 359 ? -20.75 -21.594 -19.859 1 93.62 359 LEU B C 1
ATOM 6847 O O . LEU B 1 359 ? -21.484 -22.5 -20.25 1 93.62 359 LEU B O 1
ATOM 6851 N N . ASN B 1 360 ? -19.453 -21.5 -20.125 1 91.06 360 ASN B N 1
ATOM 6852 C CA . ASN B 1 360 ? -18.984 -22.219 -21.312 1 91.06 360 ASN B CA 1
ATOM 6853 C C . ASN B 1 360 ? -17.953 -23.281 -20.953 1 91.06 360 ASN B C 1
ATOM 6855 O O . ASN B 1 360 ? -17.688 -24.188 -21.734 1 91.06 360 ASN B O 1
ATOM 6859 N N . ASN B 1 361 ? -17.328 -23.156 -19.859 1 90.94 361 ASN B N 1
ATOM 6860 C CA . ASN B 1 361 ? -16.203 -24.031 -19.5 1 90.94 361 ASN B CA 1
ATOM 6861 C C . ASN B 1 361 ? -16.344 -24.531 -18.062 1 90.94 361 ASN B C 1
ATOM 6863 O O . ASN B 1 361 ? -17.156 -24.016 -17.297 1 90.94 361 ASN B O 1
ATOM 6867 N N . ASN B 1 362 ? -15.664 -25.656 -17.781 1 92.81 362 ASN B N 1
ATOM 6868 C CA . ASN B 1 362 ? -15.484 -26.031 -16.391 1 92.81 362 ASN B CA 1
ATOM 6869 C C . ASN B 1 362 ? -14.617 -25.016 -15.633 1 92.81 362 ASN B C 1
ATOM 6871 O O . ASN B 1 362 ? -13.438 -24.859 -15.945 1 92.81 362 ASN B O 1
ATOM 6875 N N . ALA B 1 363 ? -15.281 -24.359 -14.711 1 95.12 363 ALA B N 1
ATOM 6876 C CA . ALA B 1 363 ? -14.594 -23.219 -14.102 1 95.12 363 ALA B CA 1
ATOM 6877 C C . ALA B 1 363 ? -14.711 -23.266 -12.578 1 95.12 363 ALA B C 1
ATOM 6879 O O . ALA B 1 363 ? -15.672 -23.812 -12.039 1 95.12 363 ALA B O 1
ATOM 6880 N N . LEU B 1 364 ? -13.695 -22.828 -11.969 1 97.81 364 LEU B N 1
ATOM 6881 C CA . LEU B 1 364 ? -13.727 -22.438 -10.562 1 97.81 364 LEU B CA 1
ATOM 6882 C C . LEU B 1 364 ? -13.703 -20.922 -10.422 1 97.81 364 LEU B C 1
ATOM 6884 O O . LEU B 1 364 ? -12.75 -20.266 -10.852 1 97.81 364 LEU B O 1
ATOM 6888 N N . VAL B 1 365 ? -14.766 -20.375 -9.844 1 98.12 365 VAL B N 1
ATOM 6889 C CA . VAL B 1 365 ? -14.867 -18.922 -9.703 1 98.12 365 VAL B CA 1
ATOM 6890 C C . VAL B 1 365 ? -14.836 -18.547 -8.219 1 98.12 365 VAL B C 1
ATOM 6892 O O . VAL B 1 365 ? -15.648 -19.031 -7.434 1 98.12 365 VAL B O 1
ATOM 6895 N N . LEU B 1 366 ? -13.906 -17.734 -7.867 1 98.06 366 LEU B N 1
ATOM 6896 C CA . LEU B 1 366 ? -13.719 -17.25 -6.5 1 98.06 366 LEU B CA 1
ATOM 6897 C C . LEU B 1 366 ? -13.883 -15.734 -6.43 1 98.06 366 LEU B C 1
ATOM 6899 O O . LEU B 1 366 ? -13.102 -14.992 -7.035 1 98.06 366 LEU B O 1
ATOM 6903 N N . ILE B 1 367 ? -14.828 -15.227 -5.648 1 97.06 367 ILE B N 1
ATOM 6904 C CA . ILE B 1 367 ? -15.125 -13.805 -5.594 1 97.06 367 ILE B CA 1
ATOM 6905 C C . ILE B 1 367 ? -15.016 -13.305 -4.156 1 97.06 367 ILE B C 1
ATOM 6907 O O . ILE B 1 367 ? -15.688 -13.812 -3.262 1 97.06 367 ILE B O 1
ATOM 6911 N N . ASP B 1 368 ? -14.227 -12.344 -4.012 1 94.12 368 ASP B N 1
ATOM 6912 C CA . ASP B 1 368 ? -13.953 -11.766 -2.697 1 94.12 368 ASP B CA 1
ATOM 6913 C C . ASP B 1 368 ? -14.742 -10.469 -2.49 1 94.12 368 ASP B C 1
ATOM 6915 O O . ASP B 1 368 ? -14.43 -9.445 -3.102 1 94.12 368 ASP B O 1
ATOM 6919 N N . GLU B 1 369 ? -15.656 -10.523 -1.665 1 90.62 369 GLU B N 1
ATOM 6920 C CA . GLU B 1 369 ? -16.422 -9.367 -1.213 1 90.62 369 GLU B CA 1
ATOM 6921 C C . GLU B 1 369 ? -16.922 -8.547 -2.395 1 90.62 369 GLU B C 1
ATOM 6923 O O . GLU B 1 369 ? -16.688 -7.336 -2.461 1 90.62 369 GLU B O 1
ATOM 6928 N N . PRO B 1 370 ? -17.703 -9.195 -3.236 1 92.81 370 PRO B N 1
ATOM 6929 C CA . PRO B 1 370 ? -18.234 -8.43 -4.359 1 92.81 370 PRO B CA 1
ATOM 6930 C C . PRO B 1 370 ? -19.125 -7.273 -3.912 1 92.81 370 PRO B C 1
ATOM 6932 O O . PRO B 1 370 ? -19.875 -7.41 -2.941 1 92.81 370 PRO B O 1
ATOM 6935 N N . ALA B 1 371 ? -18.969 -6.105 -4.555 1 88.62 371 ALA B N 1
ATOM 6936 C CA . ALA B 1 371 ? -19.812 -4.93 -4.379 1 88.62 371 ALA B CA 1
ATOM 6937 C C . ALA B 1 371 ? -19.609 -4.305 -3.002 1 88.62 371 ALA B C 1
ATOM 6939 O O . ALA B 1 371 ? -20.516 -3.668 -2.461 1 88.62 371 ALA B O 1
ATOM 6940 N N . ARG B 1 372 ? -18.5 -4.523 -2.432 1 81.69 372 ARG B N 1
ATOM 6941 C CA . ARG B 1 372 ? -18.219 -3.99 -1.103 1 81.69 372 ARG B CA 1
ATOM 6942 C C . ARG B 1 372 ? -18.094 -2.471 -1.136 1 81.69 372 ARG B C 1
ATOM 6944 O O . ARG B 1 372 ? -18.297 -1.805 -0.118 1 81.69 372 ARG B O 1
ATOM 6951 N N . THR B 1 373 ? -17.828 -1.93 -2.262 1 75.5 373 THR B N 1
ATOM 6952 C CA . THR B 1 373 ? -17.547 -0.503 -2.395 1 75.5 373 THR B CA 1
ATOM 6953 C C . THR B 1 373 ? -18.844 0.281 -2.609 1 75.5 373 THR B C 1
ATOM 6955 O O . THR B 1 373 ? -18.812 1.503 -2.771 1 75.5 373 THR B O 1
ATOM 6958 N N . THR B 1 374 ? -19.938 -0.344 -2.639 1 81.31 374 THR B N 1
ATOM 6959 C CA . THR B 1 374 ? -21.219 0.314 -2.834 1 81.31 374 THR B CA 1
ATOM 6960 C C . THR B 1 374 ? -22.031 0.323 -1.539 1 81.31 374 THR B C 1
ATOM 6962 O O . THR B 1 374 ? -21.531 -0.121 -0.496 1 81.31 374 THR B O 1
ATOM 6965 N N . ASN B 1 375 ? -23.219 0.896 -1.556 1 80.62 375 ASN B N 1
ATOM 6966 C CA . ASN B 1 375 ? -24.062 0.894 -0.364 1 80.62 375 ASN B CA 1
ATOM 6967 C C . ASN B 1 375 ? -24.656 -0.49 -0.092 1 80.62 375 ASN B C 1
ATOM 6969 O O . ASN B 1 375 ? -24.797 -1.297 -1.012 1 80.62 375 ASN B O 1
ATOM 6973 N N . PRO B 1 376 ? -24.953 -0.807 1.137 1 82.12 376 PRO B N 1
ATOM 6974 C CA . PRO B 1 376 ? -25.375 -2.156 1.525 1 82.12 376 PRO B CA 1
ATOM 6975 C C . PRO B 1 376 ? -26.641 -2.609 0.803 1 82.12 376 PRO B C 1
ATOM 6977 O O . PRO B 1 376 ? -26.812 -3.805 0.548 1 82.12 376 PRO B O 1
ATOM 6980 N N . TYR B 1 377 ? -27.453 -1.69 0.479 1 84.12 377 TYR B N 1
ATOM 6981 C CA . TYR B 1 377 ? -28.688 -2.037 -0.201 1 84.12 377 TYR B CA 1
ATOM 6982 C C . TYR B 1 377 ? -28.422 -2.561 -1.606 1 84.12 377 TYR B C 1
ATOM 6984 O O . TYR B 1 377 ? -28.844 -3.666 -1.958 1 84.12 377 TYR B O 1
ATOM 6992 N N . GLU B 1 378 ? -27.703 -1.861 -2.33 1 87.31 378 GLU B N 1
ATOM 6993 C CA . GLU B 1 378 ? -27.328 -2.297 -3.674 1 87.31 378 GLU B CA 1
ATOM 6994 C C . GLU B 1 378 ? -26.391 -3.496 -3.623 1 87.31 378 GLU B C 1
ATOM 6996 O O . GLU B 1 378 ? -26.516 -4.43 -4.418 1 87.31 378 GLU B O 1
ATOM 7001 N N . GLY B 1 379 ? -25.516 -3.367 -2.721 1 89.56 379 GLY B N 1
ATOM 7002 C CA . GLY B 1 379 ? -24.531 -4.438 -2.596 1 89.56 379 GLY B CA 1
ATOM 7003 C C . GLY B 1 379 ? -25.172 -5.797 -2.363 1 89.56 379 GLY B C 1
ATOM 7004 O O . GLY B 1 379 ? -24.828 -6.773 -3.035 1 89.56 379 GLY B O 1
ATOM 7005 N N . THR B 1 380 ? -26.109 -5.84 -1.439 1 90.19 380 THR B N 1
ATOM 7006 C CA . THR B 1 380 ? -26.797 -7.086 -1.128 1 90.19 380 THR B CA 1
ATOM 7007 C C . THR B 1 380 ? -27.562 -7.598 -2.342 1 90.19 380 THR B C 1
ATOM 7009 O O . THR B 1 380 ? -27.562 -8.797 -2.621 1 90.19 380 THR B O 1
ATOM 7012 N N . ALA B 1 381 ? -28.141 -6.68 -3.006 1 92.62 381 ALA B N 1
ATOM 7013 C CA . ALA B 1 381 ? -28.906 -7.055 -4.199 1 92.62 381 ALA B CA 1
ATOM 7014 C C . ALA B 1 381 ? -27.984 -7.641 -5.27 1 92.62 381 ALA B C 1
ATOM 7016 O O . ALA B 1 381 ? -28.312 -8.656 -5.887 1 92.62 381 ALA B O 1
ATOM 7017 N N . ILE B 1 382 ? -26.906 -7.027 -5.453 1 94.19 382 ILE B N 1
ATOM 7018 C CA . ILE B 1 382 ? -25.953 -7.457 -6.469 1 94.19 382 ILE B CA 1
ATOM 7019 C C . ILE B 1 382 ? -25.406 -8.836 -6.113 1 94.19 382 ILE B C 1
ATOM 7021 O O . ILE B 1 382 ? -25.344 -9.727 -6.965 1 94.19 382 ILE B O 1
ATOM 7025 N N . VAL B 1 383 ? -25.031 -9.055 -4.887 1 95.12 383 VAL B N 1
ATOM 7026 C CA . VAL B 1 383 ? -24.469 -10.328 -4.457 1 95.12 383 VAL B CA 1
ATOM 7027 C C . VAL B 1 383 ? -25.516 -11.438 -4.629 1 95.12 383 VAL B C 1
ATOM 7029 O O . VAL B 1 383 ? -25.188 -12.516 -5.129 1 95.12 383 VAL B O 1
ATOM 7032 N N . ASN B 1 384 ? -26.734 -11.164 -4.23 1 95.56 384 ASN B N 1
ATOM 7033 C CA . ASN B 1 384 ? -27.797 -12.148 -4.414 1 95.56 384 ASN B CA 1
ATOM 7034 C C . ASN B 1 384 ? -28.016 -12.461 -5.887 1 95.56 384 ASN B C 1
ATOM 7036 O O . ASN B 1 384 ? -28.297 -13.602 -6.25 1 95.56 384 ASN B O 1
ATOM 7040 N N . ALA B 1 385 ? -27.922 -11.406 -6.688 1 96 385 ALA B N 1
ATOM 7041 C CA . ALA B 1 385 ? -28.047 -11.609 -8.125 1 96 385 ALA B CA 1
ATOM 7042 C C . ALA B 1 385 ? -26.938 -12.508 -8.664 1 96 385 ALA B C 1
ATOM 7044 O O . ALA B 1 385 ? -27.188 -13.398 -9.477 1 96 385 ALA B O 1
ATOM 7045 N N . LEU B 1 386 ? -25.766 -12.273 -8.227 1 97.06 386 LEU B N 1
ATOM 7046 C CA . LEU B 1 386 ? -24.625 -13.094 -8.625 1 97.06 386 LEU B CA 1
ATOM 7047 C C . LEU B 1 386 ? -24.828 -14.547 -8.211 1 97.06 386 LEU B C 1
ATOM 7049 O O . LEU B 1 386 ? -24.562 -15.461 -8.992 1 97.06 386 LEU B O 1
ATOM 7053 N N . VAL B 1 387 ? -25.266 -14.742 -6.992 1 96.62 387 VAL B N 1
ATOM 7054 C CA . VAL B 1 387 ? -25.5 -16.094 -6.492 1 96.62 387 VAL B CA 1
ATOM 7055 C C . VAL B 1 387 ? -26.5 -16.812 -7.398 1 96.62 387 VAL B C 1
ATOM 7057 O O . VAL B 1 387 ? -26.25 -17.938 -7.84 1 96.62 387 VAL B O 1
ATOM 7060 N N . LYS B 1 388 ? -27.562 -16.188 -7.684 1 96.19 388 LYS B N 1
ATOM 7061 C CA . LYS B 1 388 ? -28.609 -16.781 -8.508 1 96.19 388 LYS B CA 1
ATOM 7062 C C . LYS B 1 388 ? -28.094 -17.125 -9.898 1 96.19 388 LYS B C 1
ATOM 7064 O O . LYS B 1 388 ? -28.328 -18.219 -10.398 1 96.19 388 LYS B O 1
ATOM 7069 N N . CYS B 1 389 ? -27.422 -16.219 -10.469 1 96.44 389 CYS B N 1
ATOM 7070 C CA . CYS B 1 389 ? -26.922 -16.422 -11.828 1 96.44 389 CYS B CA 1
ATOM 7071 C C . CYS B 1 389 ? -25.844 -17.5 -11.875 1 96.44 389 CYS B C 1
ATOM 7073 O O . CYS B 1 389 ? -25.891 -18.391 -12.727 1 96.44 389 CYS B O 1
ATOM 7075 N N . PHE B 1 390 ? -24.906 -17.453 -10.984 1 97.06 390 PHE B N 1
ATOM 7076 C CA . PHE B 1 390 ? -23.828 -18.422 -10.984 1 97.06 390 PHE B CA 1
ATOM 7077 C C . PHE B 1 390 ? -24.328 -19.812 -10.602 1 97.06 390 PHE B C 1
ATOM 7079 O O . PHE B 1 390 ? -23.766 -20.812 -11.031 1 97.06 390 PHE B O 1
ATOM 7086 N N . GLU B 1 391 ? -25.328 -19.844 -9.75 1 96.12 391 GLU B N 1
ATOM 7087 C CA . GLU B 1 391 ? -25.922 -21.141 -9.391 1 96.12 391 GLU B CA 1
ATOM 7088 C C . GLU B 1 391 ? -26.391 -21.891 -10.633 1 96.12 391 GLU B C 1
ATOM 7090 O O . GLU B 1 391 ? -26.25 -23.125 -10.703 1 96.12 391 GLU B O 1
ATOM 7095 N N . LYS B 1 392 ? -26.875 -21.172 -11.57 1 94.56 392 LYS B N 1
ATOM 7096 C CA . LYS B 1 392 ? -27.406 -21.766 -12.797 1 94.56 392 LYS B CA 1
ATOM 7097 C C . LYS B 1 392 ? -26.281 -22.375 -13.633 1 94.56 392 LYS B C 1
ATOM 7099 O O . LYS B 1 392 ? -26.547 -23.25 -14.469 1 94.56 392 LYS B O 1
ATOM 7104 N N . THR B 1 393 ? -25.109 -21.938 -13.453 1 94.81 393 THR B N 1
ATOM 7105 C CA . THR B 1 393 ? -24 -22.453 -14.242 1 94.81 393 THR B CA 1
ATOM 7106 C C . THR B 1 393 ? -23.594 -23.844 -13.758 1 94.81 393 THR B C 1
ATOM 7108 O O . THR B 1 393 ? -22.891 -24.578 -14.469 1 94.81 393 THR B O 1
ATOM 7111 N N . GLU B 1 394 ? -23.875 -24.234 -12.547 1 94.19 394 GLU B N 1
ATOM 7112 C CA . GLU B 1 394 ? -23.562 -25.5 -11.906 1 94.19 394 GLU B CA 1
ATOM 7113 C C . GLU B 1 394 ? -22.047 -25.719 -11.828 1 94.19 394 GLU B C 1
ATOM 7115 O O . GLU B 1 394 ? -21.578 -26.859 -11.922 1 94.19 394 GLU B O 1
ATOM 7120 N N . LYS B 1 395 ? -21.359 -24.625 -11.906 1 96 395 LYS B N 1
ATOM 7121 C CA . LYS B 1 395 ? -19.922 -24.688 -11.695 1 96 395 LYS B CA 1
ATOM 7122 C C . LYS B 1 395 ? -19.562 -24.438 -10.234 1 96 395 LYS B C 1
ATOM 7124 O O . LYS B 1 395 ? -20.438 -24.141 -9.414 1 96 395 LYS B O 1
ATOM 7129 N N . PHE B 1 396 ? -18.281 -24.672 -9.906 1 97.19 396 PHE B N 1
ATOM 7130 C CA . PHE B 1 396 ? -17.844 -24.391 -8.539 1 97.19 396 PHE B CA 1
ATOM 7131 C C . PHE B 1 396 ? -17.609 -22.891 -8.344 1 97.19 396 PHE B C 1
ATOM 7133 O O . PHE B 1 396 ? -16.719 -22.312 -8.969 1 97.19 396 PHE B O 1
ATOM 7140 N N . VAL B 1 397 ? -18.422 -22.297 -7.512 1 97.88 397 VAL B N 1
ATOM 7141 C CA . VAL B 1 397 ? -18.297 -20.859 -7.23 1 97.88 397 VAL B CA 1
ATOM 7142 C C . VAL B 1 397 ? -18.219 -20.641 -5.723 1 97.88 397 VAL B C 1
ATOM 7144 O O . VAL B 1 397 ? -19.031 -21.188 -4.969 1 97.88 397 VAL B O 1
ATOM 7147 N N . LEU B 1 398 ? -17.266 -19.953 -5.285 1 97.75 398 LEU B N 1
ATOM 7148 C CA . LEU B 1 398 ? -17.125 -19.547 -3.889 1 97.75 398 LEU B CA 1
ATOM 7149 C C . LEU B 1 398 ? -17.156 -18.031 -3.75 1 97.75 398 LEU B C 1
ATOM 7151 O O . LEU B 1 398 ? -16.359 -17.328 -4.367 1 97.75 398 LEU B O 1
ATOM 7155 N N . ILE B 1 399 ? -18.078 -17.516 -2.975 1 96.81 399 ILE B N 1
ATOM 7156 C CA . ILE B 1 399 ? -18.203 -16.078 -2.711 1 96.81 399 ILE B CA 1
ATOM 7157 C C . ILE B 1 399 ? -18.016 -15.812 -1.22 1 96.81 399 ILE B C 1
ATOM 7159 O O . ILE B 1 399 ? -18.641 -16.453 -0.382 1 96.81 399 ILE B O 1
ATOM 7163 N N . VAL B 1 400 ? -17.125 -15.016 -0.96 1 93.94 400 VAL B N 1
ATOM 7164 C CA . VAL B 1 400 ? -16.984 -14.531 0.409 1 93.94 400 VAL B CA 1
ATOM 7165 C C . VAL B 1 400 ? -17.547 -13.125 0.519 1 93.94 400 VAL B C 1
ATOM 7167 O O . VAL B 1 400 ? -17.266 -12.266 -0.319 1 93.94 400 VAL B O 1
ATOM 7170 N N . THR B 1 401 ? -18.312 -12.867 1.547 1 91.06 401 THR B N 1
ATOM 7171 C CA . THR B 1 401 ? -18.953 -11.562 1.637 1 91.06 401 THR B CA 1
ATOM 7172 C C . THR B 1 401 ? -19.25 -11.195 3.09 1 91.06 401 THR B C 1
ATOM 7174 O O . THR B 1 401 ? -19.359 -12.078 3.945 1 91.06 401 THR B O 1
ATOM 7177 N N . HIS B 1 402 ? -19.359 -9.953 3.338 1 86.25 402 HIS B N 1
ATOM 7178 C CA . HIS B 1 402 ? -19.75 -9.461 4.656 1 86.25 402 HIS B CA 1
ATOM 7179 C C . HIS B 1 402 ? -21.25 -9.211 4.734 1 86.25 402 HIS B C 1
ATOM 7181 O O . HIS B 1 402 ? -21.781 -8.914 5.805 1 86.25 402 HIS B O 1
ATOM 7187 N N . PHE B 1 403 ? -21.922 -9.336 3.635 1 85.94 403 PHE B N 1
ATOM 7188 C CA . PHE B 1 403 ? -23.375 -9.188 3.621 1 85.94 403 PHE B CA 1
ATOM 7189 C C . PHE B 1 403 ? -24.047 -10.414 4.223 1 85.94 403 PHE B C 1
ATOM 7191 O O . PHE B 1 403 ? -23.906 -11.523 3.715 1 85.94 403 PHE B O 1
ATOM 7198 N N . ASP B 1 404 ? -24.844 -10.258 5.215 1 82.25 404 ASP B N 1
ATOM 7199 C CA . ASP B 1 404 ? -25.453 -11.375 5.93 1 82.25 404 ASP B CA 1
ATOM 7200 C C . ASP B 1 404 ? -26.766 -11.797 5.273 1 82.25 404 ASP B C 1
ATOM 7202 O O . ASP B 1 404 ? -27.25 -12.898 5.516 1 82.25 404 ASP B O 1
ATOM 7206 N N . ASP B 1 405 ? -27.281 -10.961 4.535 1 85.12 405 ASP B N 1
ATOM 7207 C CA . ASP B 1 405 ? -28.578 -11.242 3.93 1 85.12 405 ASP B CA 1
ATOM 7208 C C . ASP B 1 405 ? -28.422 -11.828 2.527 1 85.12 405 ASP B C 1
ATOM 7210 O O . ASP B 1 405 ? -29.047 -11.359 1.578 1 85.12 405 ASP B O 1
ATOM 7214 N N . VAL B 1 406 ? -27.594 -12.734 2.393 1 89.44 406 VAL B N 1
ATOM 7215 C CA . VAL B 1 406 ? -27.406 -13.43 1.123 1 89.44 406 VAL B CA 1
ATOM 7216 C C . VAL B 1 406 ? -28.062 -14.805 1.182 1 89.44 406 VAL B C 1
ATOM 7218 O O . VAL B 1 406 ? -27.781 -15.602 2.084 1 89.44 406 VAL B O 1
ATOM 7221 N N . GLU B 1 407 ? -28.906 -15.055 0.278 1 88.44 407 GLU B N 1
ATOM 7222 C CA . GLU B 1 407 ? -29.609 -16.328 0.202 1 88.44 407 GLU B CA 1
ATOM 7223 C C . GLU B 1 407 ? -28.859 -17.312 -0.7 1 88.44 407 GLU B C 1
ATOM 7225 O O . GLU B 1 407 ? -28.734 -17.078 -1.904 1 88.44 407 GLU B O 1
ATOM 7230 N N . CYS B 1 408 ? -28.406 -18.344 -0.102 1 90.69 408 CYS B N 1
ATOM 7231 C CA . CYS B 1 408 ? -27.656 -19.375 -0.829 1 90.69 408 CYS B CA 1
ATOM 7232 C C . CYS B 1 408 ? -27.859 -20.75 -0.202 1 90.69 408 CYS B C 1
ATOM 7234 O O . CYS B 1 408 ? -27.953 -20.859 1.021 1 90.69 408 CYS B O 1
ATOM 7236 N N . PRO B 1 409 ? -27.953 -21.734 -1.054 1 85.81 409 PRO B N 1
ATOM 7237 C CA . PRO B 1 409 ? -28.172 -23.078 -0.536 1 85.81 409 PRO B CA 1
ATOM 7238 C C . PRO B 1 409 ? -27.031 -23.547 0.375 1 85.81 409 PRO B C 1
ATOM 7240 O O . PRO B 1 409 ? -27.266 -24.25 1.355 1 85.81 409 PRO B O 1
ATOM 7243 N N . MET B 1 410 ? -25.844 -23.25 0.12 1 90.69 410 MET B N 1
ATOM 7244 C CA . MET B 1 410 ? -24.688 -23.625 0.925 1 90.69 410 MET B CA 1
ATOM 7245 C C . MET B 1 410 ? -23.984 -22.375 1.473 1 90.69 410 MET B C 1
ATOM 7247 O O . MET B 1 410 ? -23.406 -21.594 0.711 1 90.69 410 MET B O 1
ATOM 7251 N N . ARG B 1 411 ? -24.078 -22.328 2.744 1 91.44 411 ARG B N 1
ATOM 7252 C CA . ARG B 1 411 ? -23.531 -21.141 3.406 1 91.44 411 ARG B CA 1
ATOM 7253 C C . ARG B 1 411 ? -22.703 -21.531 4.633 1 91.44 411 ARG B C 1
ATOM 7255 O O . ARG B 1 411 ? -23.109 -22.422 5.398 1 91.44 411 ARG B O 1
ATOM 7262 N N . PHE B 1 412 ? -21.562 -20.938 4.727 1 91.19 412 PHE B N 1
ATOM 7263 C CA . PHE B 1 412 ? -20.703 -21.094 5.902 1 91.19 412 PHE B CA 1
ATOM 7264 C C . PHE B 1 412 ? -20.422 -19.75 6.543 1 91.19 412 PHE B C 1
ATOM 7266 O O . PHE B 1 412 ? -20.625 -18.703 5.922 1 91.19 412 PHE B O 1
ATOM 7273 N N . ARG B 1 413 ? -20.094 -19.781 7.797 1 89 413 ARG B N 1
ATOM 7274 C CA . ARG B 1 413 ? -19.547 -18.625 8.5 1 89 413 ARG B CA 1
ATOM 7275 C C . ARG B 1 413 ? -18.312 -19 9.297 1 89 413 ARG B C 1
ATOM 7277 O O . ARG B 1 413 ? -18.141 -20.156 9.703 1 89 413 ARG B O 1
ATOM 7284 N N . VAL B 1 414 ? -17.484 -18.031 9.461 1 86 414 VAL B N 1
ATOM 7285 C CA . VAL B 1 414 ? -16.359 -18.203 10.367 1 86 414 VAL B CA 1
ATOM 7286 C C . VAL B 1 414 ? -16.859 -18.219 11.812 1 86 414 VAL B C 1
ATOM 7288 O O . VAL B 1 414 ? -17.672 -17.375 12.195 1 86 414 VAL B O 1
ATOM 7291 N N . LYS B 1 415 ? -16.406 -19.125 12.562 1 83.19 415 LYS B N 1
ATOM 7292 C CA . LYS B 1 415 ? -16.859 -19.281 13.945 1 83.19 415 LYS B CA 1
ATOM 7293 C C . LYS B 1 415 ? -16.625 -18 14.742 1 83.19 415 LYS B C 1
ATOM 7295 O O . LYS B 1 415 ? -17.484 -17.594 15.523 1 83.19 415 LYS B O 1
ATOM 7300 N N . GLY B 1 416 ? -15.516 -17.328 14.5 1 79.56 416 GLY B N 1
ATOM 7301 C CA . GLY B 1 416 ? -15.312 -16.031 15.109 1 79.56 416 GLY B CA 1
ATOM 7302 C C . GLY B 1 416 ? -14.562 -16.094 16.422 1 79.56 416 GLY B C 1
ATOM 7303 O O . GLY B 1 416 ? -13.734 -16.984 16.625 1 79.56 416 GLY B O 1
ATOM 7304 N N . LEU B 1 417 ? -14.781 -15.078 17.344 1 77.94 417 LEU B N 1
ATOM 7305 C CA . LEU B 1 417 ? -14.023 -14.914 18.578 1 77.94 417 LEU B CA 1
ATOM 7306 C C . LEU B 1 417 ? -14.32 -16.047 19.547 1 77.94 417 LEU B C 1
ATOM 7308 O O . LEU B 1 417 ? -15.484 -16.406 19.766 1 77.94 417 LEU B O 1
ATOM 7312 N N . ARG B 1 418 ? -13.188 -16.516 20.062 1 77 418 ARG B N 1
ATOM 7313 C CA . ARG B 1 418 ? -13.32 -17.578 21.062 1 77 418 ARG B CA 1
ATOM 7314 C C . ARG B 1 418 ? -13.906 -17.031 22.359 1 77 418 ARG B C 1
ATOM 7316 O O . ARG B 1 418 ? -13.594 -15.914 22.781 1 77 418 ARG B O 1
ATOM 7323 N N . GLU B 1 419 ? -14.945 -17.562 22.844 1 63.72 419 GLU B N 1
ATOM 7324 C CA . GLU B 1 419 ? -15.672 -17.109 24.031 1 63.72 419 GLU B CA 1
ATOM 7325 C C . GLU B 1 419 ? -14.734 -16.938 25.219 1 63.72 419 GLU B C 1
ATOM 7327 O O . GLU B 1 419 ? -14.836 -15.953 25.953 1 63.72 419 GLU B O 1
ATOM 7332 N N . ASN B 1 420 ? -13.961 -17.906 25.578 1 60.62 420 ASN B N 1
ATOM 7333 C CA . ASN B 1 420 ? -13.25 -17.922 26.859 1 60.62 420 ASN B CA 1
ATOM 7334 C C . ASN B 1 420 ? -12.008 -17.047 26.812 1 60.62 420 ASN B C 1
ATOM 7336 O O . ASN B 1 420 ? -11.375 -16.797 27.844 1 60.62 420 ASN B O 1
ATOM 7340 N N . ALA B 1 421 ? -11.586 -16.5 25.734 1 54.88 421 ALA B N 1
ATOM 7341 C CA . ALA B 1 421 ? -10.266 -15.891 25.625 1 54.88 421 ALA B CA 1
ATOM 7342 C C . ALA B 1 421 ? -10.32 -14.406 25.969 1 54.88 421 ALA B C 1
ATOM 7344 O O . ALA B 1 421 ? -9.281 -13.75 26.078 1 54.88 421 ALA B O 1
ATOM 7345 N N . LEU B 1 422 ? -11.422 -13.789 26.078 1 55.91 422 LEU B N 1
ATOM 7346 C CA . LEU B 1 422 ? -11.641 -12.352 26.125 1 55.91 422 LEU B CA 1
ATOM 7347 C C . LEU B 1 422 ? -11.016 -11.742 27.375 1 55.91 422 LEU B C 1
ATOM 7349 O O . LEU B 1 422 ? -10.789 -10.531 27.438 1 55.91 422 LEU B O 1
ATOM 7353 N N . LYS B 1 423 ? -10.805 -12.594 28.406 1 55.88 423 LYS B N 1
ATOM 7354 C CA . LYS B 1 423 ? -10.344 -12 29.656 1 55.88 423 LYS B CA 1
ATOM 7355 C C . LYS B 1 423 ? -8.914 -11.484 29.531 1 55.88 423 LYS B C 1
ATOM 7357 O O . LYS B 1 423 ? -8.438 -10.734 30.391 1 55.88 423 LYS B O 1
ATOM 7362 N N . SER B 1 424 ? -8.305 -11.844 28.516 1 53.56 424 SER B N 1
ATOM 7363 C CA . SER B 1 424 ? -6.871 -11.555 28.562 1 53.56 424 SER B CA 1
ATOM 7364 C C . SER B 1 424 ? -6.473 -10.562 27.469 1 53.56 424 SER B C 1
ATOM 7366 O O . SER B 1 424 ? -5.324 -10.547 27.031 1 53.56 424 SER B O 1
ATOM 7368 N N . VAL B 1 425 ? -7.41 -9.812 26.953 1 57.44 425 VAL B N 1
ATOM 7369 C CA . VAL B 1 425 ? -6.941 -8.977 25.859 1 57.44 425 VAL B CA 1
ATOM 7370 C C . VAL B 1 425 ? -6.199 -7.758 26.406 1 57.44 425 VAL B C 1
ATOM 7372 O O . VAL B 1 425 ? -6.773 -6.953 27.141 1 57.44 425 VAL B O 1
ATOM 7375 N N . GLN B 1 426 ? -4.852 -7.824 26.438 1 56.19 426 GLN B N 1
ATOM 7376 C CA . GLN B 1 426 ? -4.02 -6.715 26.891 1 56.19 426 GLN B CA 1
ATOM 7377 C C . GLN B 1 426 ? -3.871 -5.652 25.812 1 56.19 426 GLN B C 1
ATOM 7379 O O . GLN B 1 426 ? -3.697 -4.469 26.109 1 56.19 426 GLN B O 1
ATOM 7384 N N . SER B 1 427 ? -3.846 -6.16 24.469 1 61.69 427 SER B N 1
ATOM 7385 C CA . SER B 1 427 ? -3.648 -5.219 23.375 1 61.69 427 SER B CA 1
ATOM 7386 C C . SER B 1 427 ? -4.492 -5.594 22.156 1 61.69 427 SER B C 1
ATOM 7388 O O . SER B 1 427 ? -4.875 -6.754 22 1 61.69 427 SER B O 1
ATOM 7390 N N . PHE B 1 428 ? -4.887 -4.59 21.469 1 62.56 428 PHE B N 1
ATOM 7391 C CA . PHE B 1 428 ? -5.703 -4.836 20.281 1 62.56 428 PHE B CA 1
ATOM 7392 C C . PHE B 1 428 ? -5.004 -5.809 19.328 1 62.56 428 PHE B C 1
ATOM 7394 O O . PHE B 1 428 ? -5.664 -6.527 18.578 1 62.56 428 PHE B O 1
ATOM 7401 N N . ASN B 1 429 ? -3.705 -5.879 19.516 1 63.53 429 ASN B N 1
ATOM 7402 C CA . ASN B 1 429 ? -2.969 -6.801 18.656 1 63.53 429 ASN B CA 1
ATOM 7403 C C . ASN B 1 429 ? -3.258 -8.258 19.031 1 63.53 429 ASN B C 1
ATOM 7405 O O . ASN B 1 429 ? -3.105 -9.148 18.188 1 63.53 429 ASN B O 1
ATOM 7409 N N . ASP B 1 430 ? -3.811 -8.359 20.203 1 68.31 430 ASP B N 1
ATOM 7410 C CA . ASP B 1 430 ? -4.035 -9.711 20.719 1 68.31 430 ASP B CA 1
ATOM 7411 C C . ASP B 1 430 ? -5.398 -10.242 20.281 1 68.31 430 ASP B C 1
ATOM 7413 O O . ASP B 1 430 ? -5.668 -11.445 20.406 1 68.31 430 ASP B O 1
ATOM 7417 N N . ILE B 1 431 ? -6.105 -9.422 19.688 1 72.06 431 ILE B N 1
ATOM 7418 C CA . ILE B 1 431 ? -7.48 -9.812 19.406 1 72.06 431 ILE B CA 1
ATOM 7419 C C . ILE B 1 431 ? -7.512 -10.812 18.25 1 72.06 431 ILE B C 1
ATOM 7421 O O . ILE B 1 431 ? -8.344 -11.727 18.234 1 72.06 431 ILE B O 1
ATOM 7425 N N . GLN B 1 432 ? -6.578 -10.688 17.453 1 71 432 GLN B N 1
ATOM 7426 C CA . GLN B 1 432 ? -6.516 -11.594 16.312 1 71 432 GLN B CA 1
ATOM 7427 C C . GLN B 1 432 ? -6.23 -13.023 16.766 1 71 432 GLN B C 1
ATOM 7429 O O . GLN B 1 432 ? -6.699 -13.977 16.141 1 71 432 GLN B O 1
ATOM 7434 N N . ASP B 1 433 ? -5.539 -13.094 17.891 1 75.19 433 ASP B N 1
ATOM 7435 C CA . ASP B 1 433 ? -5.152 -14.406 18.406 1 75.19 433 ASP B CA 1
ATOM 7436 C C . ASP B 1 433 ? -6.352 -15.141 19 1 75.19 433 ASP B C 1
ATOM 7438 O O . ASP B 1 433 ? -6.293 -16.344 19.219 1 75.19 433 ASP B O 1
ATOM 7442 N N . LEU B 1 434 ? -7.383 -14.422 19.078 1 77.19 434 LEU B N 1
ATOM 7443 C CA . LEU B 1 434 ? -8.562 -15.016 19.703 1 77.19 434 LEU B CA 1
ATOM 7444 C C . LEU B 1 434 ? -9.547 -15.508 18.641 1 77.19 434 LEU B C 1
ATOM 7446 O O . LEU B 1 434 ? -10.586 -16.078 18.984 1 77.19 434 LEU B O 1
ATOM 7450 N N . MET B 1 435 ? -9.211 -15.445 17.484 1 80 435 MET B N 1
ATOM 7451 C CA . MET B 1 435 ? -10.133 -15.797 16.406 1 80 435 MET B CA 1
ATOM 7452 C C . MET B 1 435 ? -10.102 -17.297 16.141 1 80 435 MET B C 1
ATOM 7454 O O . MET B 1 435 ? -9.031 -17.906 16.141 1 80 435 MET B O 1
ATOM 7458 N N . ASP B 1 436 ? -11.203 -17.891 16.062 1 85.56 436 ASP B N 1
ATOM 7459 C CA . ASP B 1 436 ? -11.398 -19.25 15.531 1 85.56 436 ASP B CA 1
ATOM 7460 C C . ASP B 1 436 ? -11.852 -19.203 14.07 1 85.56 436 ASP B C 1
ATOM 7462 O O . ASP B 1 436 ? -12.992 -18.859 13.781 1 85.56 436 ASP B O 1
ATOM 7466 N N . TYR B 1 437 ? -11.008 -19.672 13.195 1 86.25 437 TYR B N 1
ATOM 7467 C CA . TYR B 1 437 ? -11.234 -19.516 11.758 1 86.25 437 TYR B CA 1
ATOM 7468 C C . TYR B 1 437 ? -11.992 -20.719 11.188 1 86.25 437 TYR B C 1
ATOM 7470 O O . TYR B 1 437 ? -12.203 -20.797 9.977 1 86.25 437 TYR B O 1
ATOM 7478 N N . GLU B 1 438 ? -12.406 -21.578 12.086 1 88.81 438 GLU B N 1
ATOM 7479 C CA . GLU B 1 438 ? -13.18 -22.734 11.633 1 88.81 438 GLU B CA 1
ATOM 7480 C C . GLU B 1 438 ? -14.453 -22.297 10.922 1 88.81 438 GLU B C 1
ATOM 7482 O O . GLU B 1 438 ? -15.133 -21.359 11.359 1 88.81 438 GLU B O 1
ATOM 7487 N N . LEU B 1 439 ? -14.727 -22.984 9.797 1 91.69 439 LEU B N 1
ATOM 7488 C CA . LEU B 1 439 ? -15.969 -22.703 9.07 1 91.69 439 LEU B CA 1
ATOM 7489 C C . LEU B 1 439 ? -17.109 -23.578 9.602 1 91.69 439 LEU B C 1
ATOM 7491 O O . LEU B 1 439 ? -16.969 -24.812 9.672 1 91.69 439 LEU B O 1
ATOM 7495 N N . VAL B 1 440 ? -18.156 -22.891 9.945 1 90.31 440 VAL B N 1
ATOM 7496 C CA . VAL B 1 440 ? -19.328 -23.625 10.445 1 90.31 440 VAL B CA 1
ATOM 7497 C C . VAL B 1 440 ? -20.531 -23.328 9.562 1 90.31 440 VAL B C 1
ATOM 7499 O O . VAL B 1 440 ? -20.656 -22.219 9.008 1 90.31 440 VAL B O 1
ATOM 7502 N N . PRO B 1 441 ? -21.391 -24.359 9.375 1 90.62 441 PRO B N 1
ATOM 7503 C CA . PRO B 1 441 ? -22.594 -24.109 8.586 1 90.62 441 PRO B CA 1
ATOM 7504 C C . PRO B 1 441 ? -23.422 -22.953 9.133 1 90.62 441 PRO B C 1
ATOM 7506 O O . PRO B 1 441 ? -23.516 -22.766 10.352 1 90.62 441 PRO B O 1
ATOM 7509 N N . ASP B 1 442 ? -23.906 -22.156 8.211 1 87.38 442 ASP B N 1
ATOM 7510 C CA . ASP B 1 442 ? -24.703 -20.984 8.547 1 87.38 442 ASP B CA 1
ATOM 7511 C C . ASP B 1 442 ? -26.047 -21 7.824 1 87.38 442 ASP B C 1
ATOM 7513 O O . ASP B 1 442 ? -26.094 -21 6.59 1 87.38 442 ASP B O 1
ATOM 7517 N N . ASP B 1 443 ? -27.109 -21.016 8.641 1 82.44 443 ASP B N 1
ATOM 7518 C CA . ASP B 1 443 ? -28.438 -21.062 8.023 1 82.44 443 ASP B CA 1
ATOM 7519 C C . ASP B 1 443 ? -29 -19.672 7.824 1 82.44 443 ASP B C 1
ATOM 7521 O O . ASP B 1 443 ? -30.156 -19.516 7.414 1 82.44 443 ASP B O 1
ATOM 7525 N N . GLY B 1 444 ? -28.234 -18.672 8.07 1 76.56 444 GLY B N 1
ATOM 7526 C CA . GLY B 1 444 ? -28.656 -17.297 7.855 1 76.56 444 GLY B CA 1
ATOM 7527 C C . GLY B 1 444 ? -29.578 -16.766 8.945 1 76.56 444 GLY B C 1
ATOM 7528 O O . GLY B 1 444 ? -30.078 -15.648 8.852 1 76.56 444 GLY B O 1
ATOM 7529 N N . SER B 1 445 ? -29.828 -17.484 10.031 1 69.19 445 SER B N 1
ATOM 7530 C CA . SER B 1 445 ? -30.812 -17.141 11.047 1 69.19 445 SER B CA 1
ATOM 7531 C C . SER B 1 445 ? -30.234 -16.172 12.07 1 69.19 445 SER B C 1
ATOM 7533 O O . SER B 1 445 ? -30.984 -15.453 12.734 1 69.19 445 SER B O 1
ATOM 7535 N N . SER B 1 446 ? -28.953 -16.188 12.266 1 69.25 446 SER B N 1
ATOM 7536 C CA . SER B 1 446 ? -28.359 -15.32 13.281 1 69.25 446 SER B CA 1
ATOM 7537 C C . SER B 1 446 ? -27.219 -14.5 12.703 1 69.25 446 SER B C 1
ATOM 7539 O O . SER B 1 446 ? -26.516 -14.961 11.789 1 69.25 446 SER B O 1
ATOM 7541 N N . VAL B 1 447 ? -27.219 -13.164 13.094 1 70.44 447 VAL B N 1
ATOM 7542 C CA . VAL B 1 447 ? -26.094 -12.305 12.711 1 70.44 447 VAL B CA 1
ATOM 7543 C C . VAL B 1 447 ? -25.109 -12.203 13.867 1 70.44 447 VAL B C 1
ATOM 7545 O O . VAL B 1 447 ? -25.5 -11.93 15.008 1 70.44 447 VAL B O 1
ATOM 7548 N N . PRO B 1 448 ? -23.891 -12.531 13.586 1 71.31 448 PRO B N 1
ATOM 7549 C CA . PRO B 1 448 ? -22.891 -12.43 14.656 1 71.31 448 PRO B CA 1
ATOM 7550 C C . PRO B 1 448 ? -22.719 -11 15.172 1 71.31 448 PRO B C 1
ATOM 7552 O O . PRO B 1 448 ? -22.812 -10.047 14.391 1 71.31 448 PRO B O 1
ATOM 7555 N N . LYS B 1 449 ? -22.625 -10.875 16.547 1 78.44 449 LYS B N 1
ATOM 7556 C CA . LYS B 1 449 ? -22.391 -9.586 17.188 1 78.44 449 LYS B CA 1
ATOM 7557 C C . LYS B 1 449 ? -20.953 -9.469 17.672 1 78.44 449 LYS B C 1
ATOM 7559 O O . LYS B 1 449 ? -20.703 -9.109 18.828 1 78.44 449 LYS B O 1
ATOM 7564 N N . GLU B 1 450 ? -20 -9.641 16.734 1 79.56 450 GLU B N 1
ATOM 7565 C CA . GLU B 1 450 ? -18.578 -9.68 17.062 1 79.56 450 GLU B CA 1
ATOM 7566 C C . GLU B 1 450 ? -18.031 -8.281 17.328 1 79.56 450 GLU B C 1
ATOM 7568 O O . GLU B 1 450 ? -17.203 -8.086 18.219 1 79.56 450 GLU B O 1
ATOM 7573 N N . ALA B 1 451 ? -18.531 -7.379 16.609 1 86 451 ALA B N 1
ATOM 7574 C CA . ALA B 1 451 ? -18.031 -6.012 16.734 1 86 451 ALA B CA 1
ATOM 7575 C C . ALA B 1 451 ? -18.359 -5.441 18.109 1 86 451 ALA B C 1
ATOM 7577 O O . ALA B 1 451 ? -17.516 -4.836 18.766 1 86 451 ALA B O 1
ATOM 7578 N N . ILE B 1 452 ? -19.547 -5.664 18.547 1 88.19 452 ILE B N 1
ATOM 7579 C CA . ILE B 1 452 ? -19.969 -5.16 19.844 1 88.19 452 ILE B CA 1
ATOM 7580 C C . ILE B 1 452 ? -19.156 -5.828 20.953 1 88.19 452 ILE B C 1
ATOM 7582 O O . ILE B 1 452 ? -18.766 -5.176 21.922 1 88.19 452 ILE B O 1
ATOM 7586 N N . LYS B 1 453 ? -18.953 -7.082 20.766 1 84.56 453 LYS B N 1
ATOM 7587 C CA . LYS B 1 453 ? -18.141 -7.809 21.734 1 84.56 453 LYS B CA 1
ATOM 7588 C C . LYS B 1 453 ? -16.734 -7.219 21.828 1 84.56 453 LYS B C 1
ATOM 7590 O O . LYS B 1 453 ? -16.188 -7.074 22.922 1 84.56 453 LYS B O 1
ATOM 7595 N N . VAL B 1 454 ? -16.172 -6.922 20.766 1 84.75 454 VAL B N 1
ATOM 7596 C CA . VAL B 1 454 ? -14.836 -6.324 20.719 1 84.75 454 VAL B CA 1
ATOM 7597 C C . VAL B 1 454 ? -14.844 -4.965 21.406 1 84.75 454 VAL B C 1
ATOM 7599 O O . VAL B 1 454 ? -13.914 -4.629 22.141 1 84.75 454 VAL B O 1
ATOM 7602 N N . MET B 1 455 ? -15.867 -4.199 21.188 1 89.75 455 MET B N 1
ATOM 7603 C CA . MET B 1 455 ? -16 -2.893 21.828 1 89.75 455 MET B CA 1
ATOM 7604 C C . MET B 1 455 ? -16.016 -3.031 23.344 1 89.75 455 MET B C 1
ATOM 7606 O O . MET B 1 455 ? -15.367 -2.264 24.047 1 89.75 455 MET B O 1
ATOM 7610 N N . GLU B 1 456 ? -16.719 -4.039 23.766 1 88.75 456 GLU B N 1
ATOM 7611 C CA . GLU B 1 456 ? -16.797 -4.301 25.188 1 88.75 456 GLU B CA 1
ATOM 7612 C C . GLU B 1 456 ? -15.438 -4.695 25.75 1 88.75 456 GLU B C 1
ATOM 7614 O O . GLU B 1 456 ? -15.031 -4.207 26.812 1 88.75 456 GLU B O 1
ATOM 7619 N N . LEU B 1 457 ? -14.805 -5.449 25.109 1 84.12 457 LEU B N 1
ATOM 7620 C CA . LEU B 1 457 ? -13.492 -5.938 25.516 1 84.12 457 LEU B CA 1
ATOM 7621 C C . LEU B 1 457 ? -12.484 -4.797 25.594 1 84.12 457 LEU B C 1
ATOM 7623 O O . LEU B 1 457 ? -11.602 -4.797 26.453 1 84.12 457 LEU B O 1
ATOM 7627 N N . LEU B 1 458 ? -12.625 -3.844 24.75 1 86.81 458 LEU B N 1
ATOM 7628 C CA . LEU B 1 458 ? -11.664 -2.752 24.656 1 86.81 458 LEU B CA 1
ATOM 7629 C C . LEU B 1 458 ? -12.039 -1.613 25.594 1 86.81 458 LEU B C 1
ATOM 7631 O O . LEU B 1 458 ? -11.32 -0.618 25.688 1 86.81 458 LEU B O 1
ATOM 7635 N N . GLY B 1 459 ? -13.125 -1.751 26.234 1 88.75 459 GLY B N 1
ATOM 7636 C CA . GLY B 1 459 ? -13.547 -0.742 27.203 1 88.75 459 GLY B CA 1
ATOM 7637 C C . GLY B 1 459 ? -14.039 0.533 26.547 1 88.75 459 GLY B C 1
ATOM 7638 O O . GLY B 1 459 ? -13.758 1.634 27.031 1 88.75 459 GLY B O 1
ATOM 7639 N N . VAL B 1 460 ? -14.664 0.342 25.438 1 92.56 460 VAL B N 1
ATOM 7640 C CA . VAL B 1 460 ? -15.281 1.493 24.797 1 92.56 460 VAL B CA 1
ATOM 7641 C C . VAL B 1 460 ? -16.359 2.08 25.703 1 92.56 460 VAL B C 1
ATOM 7643 O O . VAL B 1 460 ? -16.969 1.36 26.5 1 92.56 460 VAL B O 1
ATOM 7646 N N . ASN B 1 461 ? -16.547 3.4 25.625 1 94.94 461 ASN B N 1
ATOM 7647 C CA . ASN B 1 461 ? -17.516 4.102 26.453 1 94.94 461 ASN B CA 1
ATOM 7648 C C . ASN B 1 461 ? -18.828 3.328 26.531 1 94.94 461 ASN B C 1
ATOM 7650 O O . ASN B 1 461 ? -19.375 2.908 25.516 1 94.94 461 ASN B O 1
ATOM 7654 N N . GLU B 1 462 ? -19.359 3.168 27.672 1 94.56 462 GLU B N 1
ATOM 7655 C CA . GLU B 1 462 ? -20.547 2.346 27.938 1 94.56 462 GLU B CA 1
ATOM 7656 C C . GLU B 1 462 ? -21.766 2.896 27.219 1 94.56 462 GLU B C 1
ATOM 7658 O O . GLU B 1 462 ? -22.625 2.133 26.766 1 94.56 462 GLU B O 1
ATOM 7663 N N . GLU B 1 463 ? -21.844 4.141 27.125 1 95.06 463 GLU B N 1
ATOM 7664 C CA . GLU B 1 463 ? -23 4.754 26.469 1 95.06 463 GLU B CA 1
ATOM 7665 C C . GLU B 1 463 ? -23.047 4.398 24.984 1 95.06 463 GLU B C 1
ATOM 7667 O O . GLU B 1 463 ? -24.109 4.133 24.438 1 95.06 463 GLU B O 1
ATOM 7672 N N . ILE B 1 464 ? -21.906 4.457 24.391 1 95.19 464 ILE B N 1
ATOM 7673 C CA . ILE B 1 464 ? -21.844 4.086 22.969 1 95.19 464 ILE B CA 1
ATOM 7674 C C . ILE B 1 464 ? -22.297 2.641 22.797 1 95.19 464 ILE B C 1
ATOM 7676 O O . ILE B 1 464 ? -23.109 2.344 21.922 1 95.19 464 ILE B O 1
ATOM 7680 N N . ILE B 1 465 ? -21.797 1.777 23.625 1 95.19 465 ILE B N 1
ATOM 7681 C CA . ILE B 1 465 ? -22.109 0.357 23.562 1 95.19 465 ILE B CA 1
ATOM 7682 C C . ILE B 1 465 ? -23.609 0.157 23.812 1 95.19 465 ILE B C 1
ATOM 7684 O O . ILE B 1 465 ? -24.266 -0.584 23.078 1 95.19 465 ILE B O 1
ATOM 7688 N N . LEU B 1 466 ? -24.078 0.775 24.797 1 94.25 466 LEU B N 1
ATOM 7689 C CA . LEU B 1 466 ? -25.5 0.653 25.156 1 94.25 466 LEU B CA 1
ATOM 7690 C C . LEU B 1 466 ? -26.391 1.105 24.016 1 94.25 466 LEU B C 1
ATOM 7692 O O . LEU B 1 466 ? -27.375 0.441 23.688 1 94.25 466 LEU B O 1
ATOM 7696 N N . GLN B 1 467 ? -26.109 2.207 23.422 1 94.06 467 GLN B N 1
ATOM 7697 C CA . GLN B 1 467 ? -26.891 2.717 22.297 1 94.06 467 GLN B CA 1
ATOM 7698 C C . GLN B 1 467 ? -26.859 1.752 21.125 1 94.06 467 GLN B C 1
ATOM 7700 O O . GLN B 1 467 ? -27.875 1.522 20.469 1 94.06 467 GLN B O 1
ATOM 7705 N N . ALA B 1 468 ? -25.703 1.28 20.844 1 93.69 468 ALA B N 1
ATOM 7706 C CA . ALA B 1 468 ? -25.578 0.329 19.734 1 93.69 468 ALA B CA 1
ATOM 7707 C C . ALA B 1 468 ? -26.438 -0.908 19.984 1 93.69 468 ALA B C 1
ATOM 7709 O O . ALA B 1 468 ? -27.125 -1.368 19.078 1 93.69 468 ALA B O 1
ATOM 7710 N N . LYS B 1 469 ? -26.406 -1.432 21.188 1 92.56 469 LYS B N 1
ATOM 7711 C CA . LYS B 1 469 ? -27.188 -2.613 21.547 1 92.56 469 LYS B CA 1
ATOM 7712 C C . LYS B 1 469 ? -28.688 -2.338 21.438 1 92.56 469 LYS B C 1
ATOM 7714 O O . LYS B 1 469 ? -29.438 -3.182 20.953 1 92.56 469 LYS B O 1
ATOM 7719 N N . LYS B 1 470 ? -29.094 -1.241 21.828 1 91.94 470 LYS B N 1
ATOM 7720 C CA . LYS B 1 470 ? -30.484 -0.845 21.75 1 91.94 470 LYS B CA 1
ATOM 7721 C C . LYS B 1 470 ? -30.969 -0.819 20.312 1 91.94 470 LYS B C 1
ATOM 7723 O O . LYS B 1 470 ? -32.062 -1.302 20 1 91.94 470 LYS B O 1
ATOM 7728 N N . ILE B 1 471 ? -30.172 -0.282 19.5 1 90.19 471 ILE B N 1
ATOM 7729 C CA . ILE B 1 471 ? -30.531 -0.166 18.094 1 90.19 471 ILE B CA 1
ATOM 7730 C C . ILE B 1 471 ? -30.609 -1.556 17.469 1 90.19 471 ILE B C 1
ATOM 7732 O O . ILE B 1 471 ? -31.5 -1.825 16.656 1 90.19 471 ILE B O 1
ATOM 7736 N N . LEU B 1 472 ? -29.719 -2.361 17.844 1 87.12 472 LEU B N 1
ATOM 7737 C CA . LEU B 1 472 ? -29.719 -3.729 17.344 1 87.12 472 LEU B CA 1
ATOM 7738 C C . LEU B 1 472 ? -30.969 -4.473 17.75 1 87.12 472 LEU B C 1
ATOM 7740 O O . LEU B 1 472 ? -31.531 -5.262 16.984 1 87.12 472 LEU B O 1
ATOM 7744 N N . GLU B 1 473 ? -31.359 -4.273 18.938 1 84.38 473 GLU B N 1
ATOM 7745 C CA . GLU B 1 473 ? -32.562 -4.926 19.453 1 84.38 473 GLU B CA 1
ATOM 7746 C C . GLU B 1 473 ? -33.812 -4.418 18.75 1 84.38 473 GLU B C 1
ATOM 7748 O O . GLU B 1 473 ? -34.781 -5.176 18.562 1 84.38 473 GLU B O 1
ATOM 7753 N N . SER B 1 474 ? -33.812 -3.199 18.375 1 79.44 474 SER B N 1
ATOM 7754 C CA . SER B 1 474 ? -34.969 -2.602 17.719 1 79.44 474 SER B CA 1
ATOM 7755 C C . SER B 1 474 ? -35.062 -3.021 16.25 1 79.44 474 SER B C 1
ATOM 7757 O O . SER B 1 474 ? -36.125 -3.043 15.672 1 79.44 474 SER B O 1
ATOM 7759 N N . ARG B 1 475 ? -34 -3.203 15.648 1 66.19 475 ARG B N 1
ATOM 7760 C CA . ARG B 1 475 ? -33.938 -3.551 14.234 1 66.19 475 ARG B CA 1
ATOM 7761 C C . ARG B 1 475 ? -34.25 -5.035 14.023 1 66.19 475 ARG B C 1
ATOM 7763 O O . ARG B 1 475 ? -34.469 -5.473 12.898 1 66.19 475 ARG B O 1
ATOM 7770 N N . LYS B 1 476 ? -34.438 -5.723 15.133 1 52.34 476 LYS B N 1
ATOM 7771 C CA . LYS B 1 476 ? -34.875 -7.109 15.008 1 52.34 476 LYS B CA 1
ATOM 7772 C C . LYS B 1 476 ? -36.375 -7.199 14.875 1 52.34 476 LYS B C 1
ATOM 7774 O O . LYS B 1 476 ? -37.125 -6.555 15.633 1 52.34 476 LYS B O 1
#

pLDDT: mean 90.16, std 10.2, range [51.72, 98.81]

Nearest PDB structures (foldseek):
  3thy-assembly1_A  TM=7.612E-01  e=6.905E-18  Homo sapiens
  3thz-assembly1_A  TM=6.917E-01  e=6.077E-19  Homo sapiens
  8rz9-assembly1_A  TM=6.691E-01  e=5.893E-18  Homo sapiens
  8omo-assembly1_A  TM=6.795E-01  e=1.197E-16  Homo sapiens
  8oma-assembly1_A  TM=6.504E-01  e=1.262E-16  Homo sapiens

Organism: Fervidobacterium islandicum (NCBI:txid2423)

Solvent-accessible surface area (backbone atoms only — not comparable to full-atom values): 50360 Å² total; per-residue (Å²): 125,73,50,45,41,56,37,48,57,61,75,59,37,34,58,71,38,46,46,57,58,54,61,70,63,53,63,47,51,26,61,60,23,45,52,46,66,72,63,64,63,54,39,34,73,70,55,19,51,50,39,43,52,50,20,52,50,45,41,49,40,50,70,77,38,46,68,60,49,51,50,50,48,54,50,38,52,66,44,58,83,46,64,64,56,49,50,38,24,63,71,66,39,72,56,54,66,66,53,49,28,50,45,46,39,30,51,53,50,51,40,49,52,37,70,76,37,41,85,80,36,55,88,34,73,74,61,49,58,67,88,46,63,69,58,49,42,70,67,28,77,82,66,72,85,58,90,67,57,73,91,54,49,85,78,35,69,67,50,39,52,51,53,51,51,50,53,55,50,65,70,54,75,76,60,78,71,50,57,62,49,48,51,49,51,49,52,51,48,51,52,51,49,51,52,50,33,42,54,52,24,50,59,44,32,76,42,28,64,59,52,52,51,34,55,51,29,51,34,48,48,33,45,36,46,24,52,21,51,43,25,64,74,74,53,35,27,78,61,47,74,28,49,79,90,56,68,72,63,56,36,38,35,35,50,28,51,50,68,65,61,37,53,56,33,45,76,71,75,40,83,70,79,59,33,55,50,75,41,37,56,9,44,23,35,37,32,43,39,65,40,50,50,55,65,56,54,53,28,35,52,50,35,36,55,50,33,41,36,57,26,40,52,26,51,22,74,39,38,38,41,70,58,47,40,31,43,30,55,48,63,84,54,81,90,63,72,59,56,42,49,34,42,50,45,52,50,51,49,51,49,39,51,45,50,57,44,31,71,74,41,53,26,38,39,37,37,50,40,68,54,66,54,41,31,62,69,58,18,40,22,43,48,37,16,48,41,57,54,46,35,72,45,56,28,40,28,40,36,32,31,35,58,68,80,56,80,59,94,39,32,30,23,49,67,36,71,48,78,83,56,61,85,66,62,85,44,55,77,46,54,58,76,36,52,36,65,46,61,34,85,40,88,66,84,73,79,84,66,60,66,61,52,50,38,58,69,70,62,44,56,63,65,44,53,51,42,18,51,51,44,49,61,64,74,98,126,73,50,46,40,56,36,47,56,60,73,59,38,34,59,71,37,46,48,56,58,56,60,70,63,51,63,48,53,26,62,60,22,46,51,47,66,73,63,64,64,56,38,33,73,70,56,19,52,50,39,44,54,51,21,52,50,44,41,50,39,51,70,77,36,47,67,60,47,50,50,50,49,55,52,37,51,66,45,59,84,47,64,65,56,49,50,37,24,62,71,66,40,71,55,54,65,66,52,50,28,50,45,47,39,30,49,53,48,51,39,47,52,37,69,75,35,41,85,80,36,57,88,35,75,74,61,48,58,66,87,47,62,68,58,49,42,68,69,29,76,82,66,73,85,58,90,68,57,73,91,56,49,84,79,36,68,66,50,40,51,51,52,49,51,49,55,54,51,65,70,54,76,78,59,77,73,48,57,63,49,47,52,51,50,49,51,50,47,51,53,50,49,51,50,49,32,43,53,50,27,51,58,47,32,77,43,28,66,59,52,51,50,36,54,52,28,51,34,47,48,33,45,37,47,25,53,21,52,44,26,64,74,72,53,36,28,78,60,46,74,30,49,79,91,56,68,73,63,56,37,38,35,34,49,28,52,49,67,65,62,37,53,56,33,45,76,70,75,41,83,71,80,57,32,56,50,76,40,37,57,9,45,26,35,38,33,43,38,66,39,49,51,55,65,57,53,54,29,34,52,50,35,36,55,49,33,41,37,55,26,41,53,24,51,24,74,40,37,38,40,70,58,49,39,31,43,29,56,47,62,86,55,80,90,63,73,57,58,44,50,33,40,50,45,51,50,52,50,51,48,41,52,46,50,56,44,32,69,73,42,53,27,37,40,37,37,50,40,68,54,66,55,41,31,63,70,57,20,40,23,44,47,36,15,46,40,58,55,47,35,75,48,55,30,39,28,41,36,32,32,36,57,69,80,55,79,57,93,40,33,30,24,47,67,36,71,48,78,84,57,61,86,65,62,85,44,54,77,46,53,58,76,36,51,36,65,48,62,36,84,42,88,66,84,73,79,84,66,61,66,60,50,51,38,60,67,69,63,45,56,62,65,44,52,52,42,18,52,52,44,50,60,64,74,100

Foldseek 3Di:
DFFAAEPPHDVVLCVLLVVVVVLVQFDFQAPLLNVCSVPFGFDDPVVLVVLLVLLVLLLVCCVPPVPLLVVLSVLRNQAHDLVVVLVCLLVLHQDDQVSLLNLLSNLLSLQVSQVSCCVPCVVPPLQHADHCVVLNCLQPVVPPSDSHGDQDCVLDVVLVVLVVVLVVLVVVPDDPVSVVVNVVSVVVNVVVSSVSSSVSSNVVSVVSVSVVSSVSSSSSVSNSNSLNVSCVVQVFARAAEDEPVGDDFKKWFAQFDDRVVQVVQVVVVHHDGGEIDIFGQAEAEEADDPLQCLSVVLSLVLVQLVCSSSSHGHRGPYTYYYDWSYEYAQDDDPVDDDDLVVSLVVRVVSLVVQLVCLQPIQYEAEHEAHPVSDDLVVSQVVQLVSRVSRRVSRHGYYYYHHNLPHDHPHYKYAPFFDDPPLVDPPDPVCRSVRGRRYIDTDPSPDDDPRVLVVCVSVVPPPVVSVVVVVVVVVVD/DFFAAEPPHDVVLCVLLVVVVVLVQFDFQAPLLNVCSVPFGFDDPVVLVVLLVLLVLLLVCCVPPVPLVVVLSVLRNQADDLVVVLVCLLVLHQDDFVSLLNLLSRLLSLQVNQVSCCVPCVVPPLQHADHCVVLNCLQCVVPPSDSHGDDDCVLDVVLVVLVVVLVVLVVVPDDPVSVVVNVVSVVVNVVVSSVSSSVSSNVVSVVSVSVVSSVSSSSSVSNSNSLNVSCVVQVFARAAEDEPVGDDFKKWFAQFDDRVVQVVQVVVVHHTGGEIDIWGQAEEEEADDPLQCLSVVLSLVLVQLVCSSSSHGHRGPYTYYYDWSYEYAQDDDPVDDDDLVVSLVVRVVSLVVQLVCLQPIQYEAEHEAHPVSDDLVVSQVVQLVSRVSRRVSRHGYYYYHHNLPHDHPHYKYFPFFDPPPLVDPPDPVCRSVRGRRYIDTDPSPDDDPRVLVVCVSVVPPPVVSVVVVVVVVVVD

InterPro domains:
  IPR000432 DNA mismatch repair protein MutS, C-terminal [PF00488] (285-473)
  IPR000432 DNA mismatch repair protein MutS, C-terminal [SM00534] (281-473)
  IPR027417 P-loop containing nucleoside triphosphate hydrolase [G3DSA:3.40.50.300] (238-476)
  IPR027417 P-loop containing nucleoside triphosphate hydrolase [SSF52540] (257-417)
  IPR036187 DNA mismatch repair protein MutS, core domain superfamily [SSF48334] (29-234)
  IPR045076 DNA mismatch repair MutS [PTHR11361] (24-473)

Radius of gyration: 40.85 Å; Cα contacts (8 Å, |Δi|>4): 1555; chains: 2; bounding box: 109×102×73 Å

Sequence (952 aa):
MTLTTTLPKREEFERLTGFEYIKNKIDPKTPMGKRYFKYLQPLNYEHILEHLNDTEFFLHLLKSYPKVVEELEHDLECIVDVSRTIERISNGEILDEIELFELKNFVLVAQEIKNKNEDLISDHERFTLPDLTEIIDLLDPEQLRLPTFYIYDAYDERLRDIRKKKRELLQNVDAQNTESYIAELTQREKTIEEEVLEKISKKLHDRAQILHESITRIKYIDIILAKAKLSKEIGLTKPNLYPKEYPIDEMRIMGMFNPQLKDELERRGKKYQPVDITIKRGVTVIVGANMSGKSVILRTVALIQYMASLGFFVPSQHAELPFVEVIALITEDFQRPLSGLSSFASEITLINEAYKHALNNNALVLIDEPARTTNPYEGTAIVNALVKCFEKTEKFVLIVTHFDDVECPMRFRVKGLRENALKSVQSFNDIQDLMDYELVPDDGSSVPKEAIKVMELLGVNEEIILQAKKILESRKMTLTTTLPKREEFERLTGFEYIKNKIDPKTPMGKRYFKYLQPLNYEHILEHLNDTEFFLHLLKSYPKVVEELEHDLECIVDVSRTIERISNGEILDEIELFELKNFVLVAQEIKNKNEDLISDHERFTLPDLTEIIDLLDPEQLRLPTFYIYDAYDERLRDIRKKKRELLQNVDAQNTESYIAELTQREKTIEEEVLEKISKKLHDRAQILHESITRIKYIDIILAKAKLSKEIGLTKPNLYPKEYPIDEMRIMGMFNPQLKDELERRGKKYQPVDITIKRGVTVIVGANMSGKSVILRTVALIQYMASLGFFVPSQHAELPFVEVIALITEDFQRPLSGLSSFASEITLINEAYKHALNNNALVLIDEPARTTNPYEGTAIVNALVKCFEKTEKFVLIVTHFDDVECPMRFRVKGLRENALKSVQSFNDIQDLMDYELVPDDGSSVPKEAIKVMELLGVNEEIILQAKKILESRK